Protein 2F5X (pdb70)

B-factor: mean 16.49, std 9.04, range [5.39, 67.82]

Secondary structure (DSSP, 8-state):
--SS-B--BSS-TTSHHHHHHHHHHH--TTTSS-B---B---GGGHHHHHHHHTS-SSSS-----THHHHGGGT-S--SS-TTTSEE-----EEE--EEE-TT-S--SHHHHHHHHHHHGGG-EEEESSTTSHHHHHH--HHHHT---EEEE-SSTTT--TTTTTSS-----HHHHHHHHHTTSSEEEE--SSS--TTSTTS---TTS-TT----EE---EETT--HHHHHHHHHHHHHHHT-HHHHH--TT-PEE-GGG-SHHHHHHHHHHHHHHHHHHHHHTT----/---SS-B--BSS-TTSHHHHHHHHHHH--TTT-SPBPP-B---GGGHHHHHHHHHS-SSSSS----THHHHGGGT-S--SS-TTTSEE-----EEE--EEEETT-S--SHHHHHHHHHHHGGG-EEEESSTTSHHHHHH--HHHHT---EEEE-SSTTT--TTTTTSS-----HHHHHHHHHTTSEEEEE--SSS--TTSTTS---TTS-TT----EE---EETT--HHHHHHHHHHHHHHHT-HHHHH--TT-PEE-GGG-SHHHHHHHHHHHHHHHHHHHHHTT----/--SS-B--BSS-TTSHHHHHHHHHHH--TTTSS-B---B---GGGHHHHHHHHTS-SSSS-----THHHHGGGT-S--SS-TTTSEE-----EEE--EEEETT-S--SHHHHHHHHHHHGGG-EEEES-TTSHHHHHH--HHHHT---EEEE-SSTTT--TTTTTSS-----HHHHHHHHHHTSEEEEE--SSS--TTSTTS---TTS-TT----EE---EETT--HHHHHHHHHHHHHHHH-HHHHH--TT-PEE-GGG-SHHHHHHHHHHHHHHHHHHHHHTTPPP-

Solvent-accessible surface area: 35447 Å² total

Sequence (868 aa):
YPERPVNVVPFAAGGPTDNVARSLAESRPTLGETVVVENKGGAGGTIGTTQVARAQPDGYSILLHAGFSTAPSLYKNPGYEPYTSFEPIGLVVDVPTIIARGDFPPNNIKELAEYVKKNADKISLANAGIGAASHLCGTLVEALGVNLLTIPYKGTAPANDLLGKQVDLCDQTTNTTQQITSGKVKAYAVTSLKRVPTLPDLPTDESGYKGFEVGIWHGWAPKGTPKPVVDKLVKSLQAGLADPKFQERKQLGAEVLTNEANPEALQAKVKQQVPQWAELFKKAGVEKQEYPERPVNVVPFAAGGPTDNVARSLAESRPTLGETVVVENKGGAGGTIGTTQVARAQPDGYSILLHAGFSTAPSLYKNPGYEPYTSFEPIGLVVDVPTIIARGDFPPNNIKELAEYVKKNADKISLANAGIGAASHLCGTLVEALGVNLLTIPYKGTAPANDLLGKQVDLCDQTTNTTQQITSGKVKAYAVTSLKRVPTLPDLPTDESGYKGFEVGIWHGWAPKGTPKPVVDKLVKSLQAGLADPKFQERKQLGAEVLTNEANPEALQAKVKQQVPQWAELFKKAGVEKQYPERPVNVVPFAAGGPTDNVARSLAESRPTLGETVVVENKGGAGGTIGTTQVARAQPDGYSILLHAGFSTAPSLYKNPGYEPYTSFEPIGLVVDVPTIIARGDFPPNNIKELAEYVKKNADKISLANAGIGAASHLCGTLVEALGVNLLTIPYKGTAPANDLLGKQVDLCDQTTNTTQQITSGKVKAYAVTSLKRVPTLPDLPTDESGYKGFEVGIWHGWAPKGTPKPVVDKLVKSLQAGLADPKFQERKQLGAEVLTNEANPEALQAKVKQQVPQWAELFKKAGVEKQ

Organism: Bordetella pertussis (strain Tohama I / ATCC BAA-589 / NCTC 13251) (NCBI:txid257313)

InterPro domains:
  IPR005064 Bordetella uptake gene [PF03401] (47-321)
  IPR005064 Bordetella uptake gene [PIRSF017082] (14-324)
  IPR005064 Bordetella uptake gene [PTHR42928] (6-324)
  IPR042100 Bordetella uptake gene, domain 1 [G3DSA:3.40.190.150] (27-318)

Radius of gyration: 40.61 Å; Cα contacts (8 Å, |Δi|>4): 1973; chains: 3; bounding box: 48×57×135 Å

Structure (mmCIF, N/CA/C/O backbone):
data_2F5X
#
_entry.id   2F5X
#
_cell.length_a   47.670
_cell.length_b   76.420
_cell.length_c   260.860
_cell.angle_alpha   90.00
_cell.angle_beta   90.00
_cell.angle_gamma   90.00
#
_symmetry.space_group_name_H-M   'P 21 21 21'
#
loop_
_entity.id
_entity.type
_entity.pdbx_description
1 polymer BugD
2 non-polymer 'ASPARTIC ACID'
3 water water
#
loop_
_atom_site.group_PDB
_atom_site.id
_atom_site.type_symbol
_atom_site.label_atom_id
_atom_site.label_alt_id
_atom_site.label_comp_id
_atom_site.label_asym_id
_atom_site.label_entity_id
_atom_site.label_seq_id
_atom_site.pdbx_PDB_ins_code
_atom_site.Cartn_x
_atom_site.Cartn_y
_atom_site.Cartn_z
_atom_site.occupancy
_atom_site.B_iso_or_equiv
_atom_site.auth_seq_id
_atom_site.auth_comp_id
_atom_site.auth_asym_id
_atom_site.auth_atom_id
_atom_site.pdbx_PDB_model_num
ATOM 1 N N . TYR A 1 14 ? 39.525 46.769 24.927 1.00 20.38 2 TYR A N 1
ATOM 2 C CA . TYR A 1 14 ? 38.572 46.397 26.020 1.00 20.08 2 TYR A CA 1
ATOM 3 C C . TYR A 1 14 ? 37.373 45.574 25.506 1.00 20.85 2 TYR A C 1
ATOM 4 O O . TYR A 1 14 ? 36.776 45.934 24.494 1.00 21.68 2 TYR A O 1
ATOM 13 N N . PRO A 1 15 ? 36.985 44.498 26.197 1.00 21.21 3 PRO A N 1
ATOM 14 C CA . PRO A 1 15 ? 37.707 43.936 27.345 1.00 21.68 3 PRO A CA 1
ATOM 15 C C . PRO A 1 15 ? 38.718 42.875 26.917 1.00 22.32 3 PRO A C 1
ATOM 16 O O . PRO A 1 15 ? 38.446 42.082 26.006 1.00 22.17 3 PRO A O 1
ATOM 20 N N . GLU A 1 16 ? 39.868 42.861 27.576 1.00 22.86 4 GLU A N 1
ATOM 21 C CA . GLU A 1 16 ? 40.923 41.911 27.230 1.00 24.18 4 GLU A CA 1
ATOM 22 C C . GLU A 1 16 ? 41.069 40.812 28.278 1.00 23.94 4 GLU A C 1
ATOM 23 O O . GLU A 1 16 ? 41.911 39.918 28.142 1.00 24.44 4 GLU A O 1
ATOM 29 N N . ARG A 1 17 ? 40.234 40.891 29.314 1.00 23.43 5 ARG A N 1
ATOM 30 C CA . ARG A 1 17 ? 40.141 39.878 30.359 1.00 23.13 5 ARG A CA 1
ATOM 31 C C . ARG A 1 17 ? 38.727 39.942 30.960 1.00 22.14 5 ARG A C 1
ATOM 32 O O . ARG A 1 17 ? 37.980 40.887 30.680 1.00 22.03 5 ARG A O 1
ATOM 40 N N . PRO A 1 18 ? 38.340 38.945 31.755 1.00 21.28 6 PRO A N 1
ATOM 41 C CA . PRO A 1 18 ? 36.993 38.932 32.344 1.00 20.09 6 PRO A CA 1
ATOM 42 C C . PRO A 1 18 ? 36.630 40.201 33.128 1.00 19.05 6 PRO A C 1
ATOM 43 O O . PRO A 1 18 ? 37.490 40.845 33.738 1.00 18.64 6 PRO A O 1
ATOM 47 N N . VAL A 1 19 ? 35.348 40.547 33.070 1.00 17.39 7 VAL A N 1
ATOM 48 C CA . VAL A 1 19 ? 34.796 41.711 33.767 1.00 16.07 7 VAL A CA 1
ATOM 49 C C . VAL A 1 19 ? 34.108 41.233 35.035 1.00 16.00 7 VAL A C 1
ATOM 50 O O . VAL A 1 19 ? 33.260 40.334 34.984 1.00 15.39 7 VAL A O 1
ATOM 54 N N . ASN A 1 20 ? 34.474 41.834 36.164 1.00 15.46 8 ASN A N 1
ATOM 55 C CA . ASN A 1 20 ? 33.838 41.507 37.444 1.00 15.88 8 ASN A CA 1
ATOM 56 C C . ASN A 1 20 ? 32.588 42.327 37.653 1.00 15.03 8 ASN A C 1
ATOM 57 O O . ASN A 1 20 ? 32.632 43.560 37.563 1.00 14.50 8 ASN A O 1
ATOM 70 N N . VAL A 1 22 ? 29.917 43.161 40.436 1.00 11.94 10 VAL A N 1
ATOM 71 C CA . VAL A 1 22 ? 29.651 43.100 41.871 1.00 10.90 10 VAL A CA 1
ATOM 72 C C . VAL A 1 22 ? 28.152 43.171 42.142 1.00 10.28 10 VAL A C 1
ATOM 73 O O . VAL A 1 22 ? 27.466 44.088 41.677 1.00 10.20 10 VAL A O 1
ATOM 77 N N . VAL A 1 23 ? 27.668 42.193 42.902 1.00 9.32 11 VAL A N 1
ATOM 78 C CA . VAL A 1 23 ? 26.300 42.152 43.410 1.00 8.96 11 VAL A CA 1
ATOM 79 C C . VAL A 1 23 ? 26.415 42.360 44.924 1.00 8.52 11 VAL A C 1
ATOM 80 O O . VAL A 1 23 ? 27.007 41.522 45.602 1.00 8.52 11 VAL A O 1
ATOM 84 N N . PRO A 1 24 ? 25.932 43.485 45.459 1.00 8.49 12 PRO A N 1
ATOM 85 C CA . PRO A 1 24 ? 26.091 43.782 46.895 1.00 8.19 12 PRO A CA 1
ATOM 86 C C . PRO A 1 24 ? 25.258 42.951 47.883 1.00 8.54 12 PRO A C 1
ATOM 87 O O . PRO A 1 24 ? 24.864 43.462 48.938 1.00 8.66 12 PRO A O 1
ATOM 91 N N . PHE A 1 25 ? 25.022 41.681 47.560 1.00 8.39 13 PHE A N 1
ATOM 92 C CA . PHE A 1 25 ? 24.221 40.790 48.401 1.00 9.02 13 PHE A CA 1
ATOM 93 C C . PHE A 1 25 ? 24.691 39.362 48.273 1.00 8.95 13 PHE A C 1
ATOM 94 O O . PHE A 1 25 ? 25.385 39.006 47.315 1.00 9.14 13 PHE A O 1
ATOM 102 N N . ALA A 1 26 ? 24.285 38.542 49.239 1.00 9.34 14 ALA A N 1
ATOM 103 C CA . ALA A 1 26 ? 24.662 37.138 49.277 1.00 9.71 14 ALA A CA 1
ATOM 104 C C . ALA A 1 26 ? 24.259 36.404 48.005 1.00 9.81 14 ALA A C 1
ATOM 105 O O . ALA A 1 26 ? 23.213 36.681 47.408 1.00 9.29 14 ALA A O 1
ATOM 107 N N . ALA A 1 27 ? 25.106 35.465 47.598 1.00 10.00 15 ALA A N 1
ATOM 108 C CA . ALA A 1 27 ? 24.830 34.608 46.451 1.00 10.82 15 ALA A CA 1
ATOM 109 C C . ALA A 1 27 ? 23.526 33.838 46.652 1.00 10.65 15 ALA A C 1
ATOM 110 O O . ALA A 1 27 ? 23.162 33.495 47.783 1.00 11.30 15 ALA A O 1
ATOM 112 N N . GLY A 1 28 ? 22.829 33.573 45.554 1.00 10.61 16 GLY A N 1
ATOM 113 C CA . GLY A 1 28 ? 21.638 32.741 45.576 1.00 10.22 16 GLY A CA 1
ATOM 114 C C . GLY A 1 28 ? 20.331 33.487 45.786 1.00 10.01 16 GLY A C 1
ATOM 115 O O . GLY A 1 28 ? 19.262 32.869 45.806 1.00 10.53 16 GLY A O 1
ATOM 116 N N . GLY A 1 29 ? 20.412 34.806 45.968 1.00 9.18 17 GLY A N 1
ATOM 117 C CA . GLY A 1 29 ? 19.233 35.630 46.189 1.00 8.79 17 GLY A CA 1
ATOM 118 C C . GLY A 1 29 ? 18.775 36.329 44.916 1.00 8.38 17 GLY A C 1
ATOM 119 O O . GLY A 1 29 ? 19.231 36.005 43.824 1.00 9.48 17 GLY A O 1
ATOM 120 N N . PRO A 1 30 ? 17.860 37.279 45.056 1.00 7.97 18 PRO A N 1
ATOM 121 C CA . PRO A 1 30 ? 17.175 37.870 43.894 1.00 8.00 18 PRO A CA 1
ATOM 122 C C . PRO A 1 30 ? 18.119 38.601 42.936 1.00 8.11 18 PRO A C 1
ATOM 123 O O . PRO A 1 30 ? 18.076 38.370 41.731 1.00 8.76 18 PRO A O 1
ATOM 127 N N . THR A 1 31 ? 18.970 39.471 43.462 1.00 7.92 19 THR A N 1
ATOM 128 C CA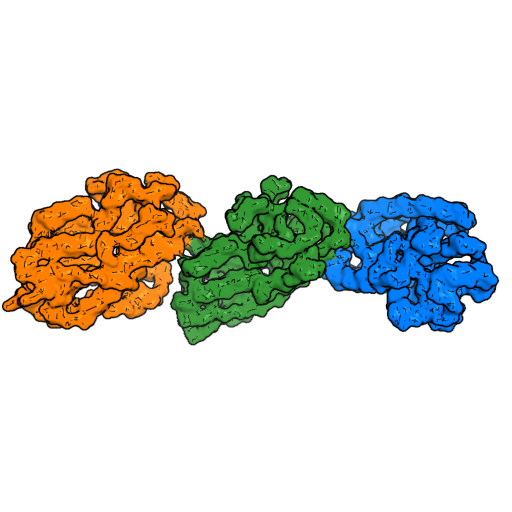 . THR A 1 31 ? 19.866 40.236 42.598 1.00 8.75 19 THR A CA 1
ATOM 129 C C . THR A 1 31 ? 20.933 39.334 41.981 1.00 8.60 19 THR A C 1
ATOM 130 O O . THR A 1 31 ? 21.322 39.519 40.828 1.00 8.33 19 THR A O 1
ATOM 134 N N . ASP A 1 32 ? 21.400 38.356 42.751 1.00 8.81 20 ASP A N 1
ATOM 135 C CA . ASP A 1 32 ? 22.335 37.359 42.220 1.00 9.07 20 ASP A CA 1
ATOM 136 C C . ASP A 1 32 ? 21.729 36.573 41.047 1.00 9.40 20 ASP A C 1
ATOM 137 O O . ASP A 1 32 ? 22.412 36.282 40.054 1.00 9.06 20 ASP A O 1
ATOM 142 N N . ASN A 1 33 ? 20.448 36.230 41.169 1.00 9.69 21 ASN A N 1
ATOM 143 C CA . ASN A 1 33 ? 19.738 35.508 40.110 1.00 10.33 21 ASN A CA 1
ATOM 144 C C . ASN A 1 33 ? 19.711 36.329 38.822 1.00 10.03 21 ASN A C 1
ATOM 145 O O . ASN A 1 33 ? 19.967 35.802 37.740 1.00 10.41 21 ASN A O 1
ATOM 150 N N . VAL A 1 34 ? 19.407 37.622 38.945 1.00 9.85 22 VAL A N 1
ATOM 151 C CA . VAL A 1 34 ? 19.411 38.512 37.785 1.00 9.95 22 VAL A CA 1
ATOM 152 C C . VAL A 1 34 ? 20.824 38.592 37.200 1.00 10.29 22 VAL A C 1
ATOM 153 O O . VAL A 1 34 ? 21.023 38.456 35.995 1.00 10.36 22 VAL A O 1
ATOM 157 N N . ALA A 1 35 ? 21.800 38.801 38.081 1.00 10.70 23 ALA A N 1
ATOM 158 C CA . ALA A 1 35 ? 23.183 39.010 37.676 1.00 11.14 23 ALA A CA 1
ATOM 159 C C . ALA A 1 35 ? 23.745 37.820 36.920 1.00 11.60 23 ALA A C 1
ATOM 160 O O . ALA A 1 35 ? 24.382 37.988 35.886 1.00 11.75 23 ALA A O 1
ATOM 162 N N . ARG A 1 36 ? 23.493 36.609 37.411 1.00 11.87 24 ARG A N 1
ATOM 163 C CA . ARG A 1 36 ? 24.104 35.454 36.769 1.00 13.19 24 ARG A CA 1
ATOM 164 C C . ARG A 1 36 ? 23.485 35.154 35.407 1.00 13.53 24 ARG A C 1
ATOM 165 O O . ARG A 1 36 ? 24.186 34.737 34.484 1.00 14.20 24 ARG A O 1
ATOM 173 N N . SER A 1 37 ? 22.190 35.419 35.264 1.00 13.10 25 SER A N 1
ATOM 174 C CA . SER A 1 37 ? 21.543 35.267 33.965 1.00 13.53 25 SER A CA 1
ATOM 175 C C . SER A 1 37 ? 22.029 36.331 32.981 1.00 12.86 25 SER A C 1
ATOM 176 O O . SER A 1 37 ? 22.303 36.027 31.820 1.00 12.33 25 SER A O 1
ATOM 179 N N . LEU A 1 38 ? 22.146 37.570 33.456 1.00 12.33 26 LEU A N 1
ATOM 180 C CA . LEU A 1 38 ? 22.638 38.671 32.629 1.00 12.66 26 LEU A CA 1
ATOM 181 C C . LEU A 1 38 ? 24.107 38.490 32.232 1.00 13.16 26 LEU A C 1
ATOM 182 O O . LEU A 1 38 ? 24.503 38.792 31.094 1.00 13.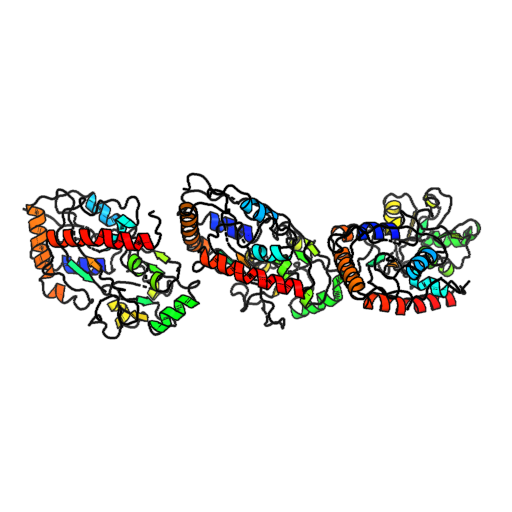27 26 LEU A O 1
ATOM 187 N N . ALA A 1 39 ? 24.912 38.002 33.170 1.00 13.09 27 ALA A N 1
ATOM 188 C CA . ALA A 1 39 ? 26.322 37.720 32.889 1.00 13.98 27 ALA A CA 1
ATOM 189 C C . ALA A 1 39 ? 26.451 36.790 31.681 1.00 14.28 27 ALA A C 1
ATOM 190 O O . ALA A 1 39 ? 27.292 37.003 30.801 1.00 14.08 27 ALA A O 1
ATOM 192 N N . GLU A 1 40 ? 25.583 35.783 31.624 1.00 14.49 28 GLU A N 1
ATOM 193 C CA . GLU A 1 40 ? 25.583 34.836 30.514 1.00 15.17 28 GLU A CA 1
ATOM 194 C C . GLU A 1 40 ? 25.140 35.479 29.202 1.00 14.85 28 GLU A C 1
ATOM 195 O O . GLU A 1 40 ? 25.749 35.237 28.152 1.00 14.96 28 GLU A O 1
ATOM 201 N N . SER A 1 41 ? 24.086 36.292 29.259 1.00 14.55 29 SER A N 1
ATOM 202 C CA . SER A 1 41 ? 23.517 36.874 28.042 1.00 14.99 29 SER A CA 1
ATOM 203 C C . SER A 1 41 ? 24.376 37.969 27.431 1.00 15.04 29 SER A C 1
ATOM 204 O O . SER A 1 41 ? 24.286 38.221 26.224 1.00 15.13 29 SER A O 1
ATOM 215 N N . ARG A 1 43 ? 27.683 37.930 27.331 1.00 17.63 31 ARG A N 1
ATOM 216 C CA . ARG A 1 43 ? 28.953 37.363 26.862 1.00 19.23 31 ARG A CA 1
ATOM 217 C C . ARG A 1 43 ? 29.229 37.449 25.345 1.00 19.52 31 ARG A C 1
ATOM 218 O O . ARG A 1 43 ? 30.333 37.856 24.965 1.00 19.63 31 ARG A O 1
ATOM 226 N N . PRO A 1 44 ? 28.280 37.060 24.478 1.00 19.99 32 PRO A N 1
ATOM 227 C CA . PRO A 1 44 ? 28.528 37.102 23.027 1.00 20.20 32 PRO A CA 1
ATOM 228 C C . PRO A 1 44 ? 28.930 38.485 22.515 1.00 20.34 32 PRO A C 1
ATOM 229 O O . PRO A 1 44 ? 29.822 38.590 21.666 1.00 20.51 32 PRO A O 1
ATOM 233 N N . THR A 1 45 ? 28.294 39.535 23.029 1.00 20.54 33 THR A N 1
ATOM 234 C CA . THR A 1 45 ? 28.605 40.889 22.584 1.00 20.70 33 THR A CA 1
ATOM 235 C C . THR A 1 45 ? 29.791 41.516 23.321 1.00 20.53 33 THR A C 1
ATOM 236 O O . THR A 1 45 ? 30.590 42.226 22.702 1.00 20.54 33 THR A O 1
ATOM 240 N N . LEU A 1 46 ? 29.908 41.259 24.626 1.00 20.30 34 LEU A N 1
ATOM 241 C CA . LEU A 1 46 ? 31.041 41.764 25.401 1.00 20.47 34 LEU A CA 1
ATOM 242 C C . LEU A 1 46 ? 32.361 41.208 24.867 1.00 21.32 34 LEU A C 1
ATOM 243 O O . LEU A 1 46 ? 33.356 41.929 24.785 1.00 21.44 34 LEU A O 1
ATOM 248 N N . GLY A 1 47 ? 32.350 39.934 24.480 1.00 21.66 35 GLY A N 1
ATOM 249 C CA . GLY A 1 47 ? 33.536 39.285 23.955 1.00 22.48 35 GLY A CA 1
ATOM 250 C C . GLY A 1 47 ? 34.452 38.812 25.061 1.00 22.94 35 GLY A C 1
ATOM 251 O O . GLY A 1 47 ? 35.627 38.505 24.817 1.00 23.57 35 GLY A O 1
ATOM 252 N N . GLU A 1 48 ? 33.911 38.780 26.281 1.00 22.81 36 GLU A N 1
ATOM 253 C CA . GLU A 1 48 ? 34.591 38.234 27.447 1.00 22.79 36 GLU A CA 1
ATOM 254 C C . GLU A 1 48 ? 33.550 37.723 28.434 1.00 22.21 36 GLU A C 1
ATOM 255 O O . GLU A 1 48 ? 32.382 38.116 28.378 1.00 21.78 36 GLU A O 1
ATOM 261 N N . THR A 1 49 ? 33.978 36.845 29.335 1.00 21.71 37 THR A N 1
ATOM 262 C CA . THR A 1 49 ? 33.110 36.345 30.392 1.00 21.50 37 THR A CA 1
ATOM 263 C C . THR A 1 49 ? 32.885 37.432 31.449 1.00 20.85 37 THR A C 1
ATOM 264 O O . THR A 1 49 ? 33.756 38.284 31.677 1.00 20.87 37 THR A O 1
ATOM 268 N N . VAL A 1 50 ? 31.708 37.410 32.068 1.00 19.64 38 VAL A N 1
ATOM 269 C CA . VAL A 1 50 ? 31.394 38.293 33.190 1.00 18.54 38 VAL A CA 1
ATOM 270 C C . VAL A 1 50 ? 31.385 37.411 34.434 1.00 18.54 38 VAL A C 1
ATOM 271 O O . VAL A 1 50 ? 30.691 36.390 34.462 1.00 18.66 38 VAL A O 1
ATOM 275 N N . VAL A 1 51 ? 32.169 37.797 35.441 1.00 17.38 39 VAL A N 1
ATOM 276 C CA . VAL A 1 51 ? 32.300 37.034 36.685 1.00 17.06 39 VAL A CA 1
ATOM 277 C C . VAL A 1 51 ? 31.538 37.748 37.793 1.00 16.45 39 VAL A C 1
ATOM 278 O O . VAL A 1 51 ? 31.871 38.880 38.153 1.00 16.39 39 VAL A O 1
ATOM 282 N N . VAL A 1 52 ? 30.530 37.082 38.344 1.00 16.16 40 VAL A N 1
ATOM 283 C CA . VAL A 1 52 ? 29.733 37.675 39.419 1.00 15.96 40 VAL A CA 1
ATOM 284 C C . VAL A 1 52 ? 30.471 37.549 40.756 1.00 16.10 40 VAL A C 1
ATOM 285 O O . VAL A 1 52 ? 30.971 36.471 41.109 1.00 16.30 40 VAL A O 1
ATOM 289 N N . GLU A 1 53 ? 30.555 38.663 41.480 1.00 15.95 41 GLU A N 1
ATOM 290 C CA . GLU A 1 53 ? 31.140 38.675 42.817 1.00 16.03 41 GLU A CA 1
ATOM 291 C C . GLU A 1 53 ? 30.094 39.154 43.804 1.00 15.12 41 GLU A C 1
ATOM 292 O O . GLU A 1 53 ? 29.450 40.180 43.583 1.00 15.21 41 GLU A O 1
ATOM 298 N N . ASN A 1 54 ? 29.916 38.405 44.884 1.00 13.36 42 ASN A N 1
ATOM 299 C CA . ASN A 1 54 ? 28.907 38.760 45.878 1.00 12.79 42 ASN A CA 1
ATOM 300 C C . ASN A 1 54 ? 29.551 39.451 47.055 1.00 12.69 42 ASN A C 1
ATOM 301 O O . ASN A 1 54 ? 30.450 38.896 47.676 1.00 13.20 42 ASN A O 1
ATOM 306 N N . LYS A 1 55 ? 29.111 40.674 47.346 1.00 12.93 43 LYS A N 1
ATOM 307 C CA . LYS A 1 55 ? 29.718 41.451 48.421 1.00 13.31 43 LYS A CA 1
ATOM 308 C C . LYS A 1 55 ? 28.635 42.045 49.303 1.00 12.80 43 LYS A C 1
ATOM 309 O O . LYS A 1 55 ? 28.249 43.203 49.148 1.00 12.83 43 LYS A O 1
ATOM 315 N N . GLY A 1 56 ? 28.129 41.227 50.218 1.00 13.32 44 GLY A N 1
ATOM 316 C CA . GLY A 1 56 ? 27.030 41.628 51.082 1.00 13.12 44 GLY A CA 1
ATOM 317 C C . GLY A 1 56 ? 27.474 42.456 52.276 1.00 13.05 44 GLY A C 1
ATOM 318 O O . GLY A 1 56 ? 28.661 42.473 52.642 1.00 13.82 44 GLY A O 1
ATOM 319 N N . GLY A 1 57 ? 26.508 43.159 52.862 1.00 12.83 45 GLY A N 1
ATOM 320 C CA . GLY A 1 57 ? 26.723 43.952 54.061 1.00 11.73 45 GLY A CA 1
ATOM 321 C C . GLY A 1 57 ? 26.042 45.301 53.968 1.00 11.55 45 GLY A C 1
ATOM 322 O O . GLY A 1 57 ? 25.990 45.894 52.884 1.00 11.34 45 GLY A O 1
ATOM 323 N N . ALA A 1 58 ? 25.524 45.769 55.107 1.00 10.73 46 ALA A N 1
ATOM 324 C CA . ALA A 1 58 ? 24.906 47.096 55.249 1.00 10.35 46 ALA A CA 1
ATOM 325 C C . ALA A 1 58 ? 23.935 47.445 54.118 1.00 10.38 46 ALA A C 1
ATOM 326 O O . ALA A 1 58 ? 23.996 48.544 53.545 1.00 10.17 46 ALA A O 1
ATOM 328 N N . GLY A 1 59 ? 23.044 46.501 53.808 1.00 9.95 47 GLY A N 1
ATOM 329 C CA . GLY A 1 59 ? 21.943 46.728 52.883 1.00 9.50 47 GLY A CA 1
ATOM 330 C C . GLY A 1 59 ? 22.354 46.973 51.438 1.00 9.65 47 GLY A C 1
ATOM 331 O O . GLY A 1 59 ? 21.589 47.546 50.669 1.00 9.78 47 GLY A O 1
ATOM 332 N N . GLY A 1 60 ? 23.556 46.540 51.078 1.00 9.13 48 GLY A N 1
ATOM 333 C CA . GLY A 1 60 ? 24.079 46.745 49.734 1.00 8.67 48 GLY A CA 1
ATOM 334 C C . GLY A 1 60 ? 25.073 47.898 49.632 1.00 9.11 48 GLY A C 1
ATOM 335 O O . GLY A 1 60 ? 25.706 48.076 48.580 1.00 9.20 48 GLY A O 1
ATOM 336 N N . THR A 1 61 ? 25.221 48.693 50.695 1.00 8.87 49 THR A N 1
ATOM 337 C CA . THR A 1 61 ? 26.090 49.867 50.581 1.00 9.41 49 THR A CA 1
ATOM 338 C C . THR A 1 61 ? 27.559 49.498 50.504 1.00 9.63 49 THR A C 1
ATOM 339 O O . THR A 1 61 ? 28.332 50.222 49.890 1.00 10.06 49 THR A O 1
ATOM 343 N N . ILE A 1 62 ? 27.944 48.387 51.133 1.00 10.17 50 ILE A N 1
ATOM 344 C CA . ILE A 1 62 ? 29.340 47.949 51.097 1.00 10.50 50 ILE A CA 1
ATOM 345 C C . ILE A 1 62 ? 29.756 47.578 49.669 1.00 10.36 50 ILE A C 1
ATOM 346 O O . ILE A 1 62 ? 30.814 48.009 49.181 1.00 10.21 50 ILE A O 1
ATOM 351 N N . GLY A 1 63 ? 28.916 46.800 48.990 1.00 9.63 51 GLY A N 1
ATOM 352 C CA . GLY A 1 63 ? 29.193 46.423 47.614 1.00 9.28 51 GLY A CA 1
ATOM 353 C C . GLY A 1 63 ? 29.189 47.618 46.674 1.00 9.45 51 GLY A C 1
ATOM 354 O O . GLY A 1 63 ? 30.054 47.747 45.801 1.00 8.98 51 GLY A O 1
ATOM 355 N N . THR A 1 64 ? 28.219 48.505 46.866 1.00 8.57 52 THR A N 1
ATOM 356 C CA . THR A 1 64 ? 28.115 49.704 46.040 1.00 8.86 52 THR A CA 1
ATOM 357 C C . THR A 1 64 ? 29.355 50.567 46.205 1.00 9.12 52 THR A C 1
ATOM 358 O O . THR A 1 64 ? 29.928 51.053 45.219 1.00 9.39 52 THR A O 1
ATOM 362 N N . THR A 1 65 ? 29.779 50.720 47.457 1.00 9.54 53 THR A N 1
ATOM 363 C CA . THR A 1 65 ? 30.961 51.494 47.788 1.00 10.16 53 THR A CA 1
ATOM 364 C C . THR A 1 65 ? 32.210 50.876 47.174 1.00 10.06 53 THR A C 1
ATOM 365 O O . THR A 1 65 ? 33.078 51.606 46.675 1.00 10.49 53 THR A O 1
ATOM 369 N N . GLN A 1 66 ? 32.289 49.543 47.200 1.00 10.38 54 GLN A N 1
ATOM 370 C CA . GLN A 1 66 ? 33.424 48.844 46.607 1.00 11.10 54 GLN A CA 1
ATOM 371 C C . GLN A 1 66 ? 33.628 49.230 45.140 1.00 11.10 54 GLN A C 1
ATOM 372 O O . GLN A 1 66 ? 34.750 49.539 44.721 1.00 11.51 54 GLN A O 1
ATOM 378 N N . VAL A 1 67 ? 32.552 49.218 44.361 1.00 10.53 55 VAL A N 1
ATOM 379 C CA . VAL A 1 67 ? 32.657 49.625 42.964 1.00 10.09 55 VAL A CA 1
ATOM 380 C C . VAL A 1 67 ? 32.943 51.121 42.851 1.00 10.31 55 VAL A C 1
ATOM 381 O O . VAL A 1 67 ? 33.740 51.534 41.996 1.00 10.53 55 VAL A O 1
ATOM 385 N N . ALA A 1 68 ? 32.340 51.937 43.717 1.00 10.55 56 ALA A N 1
ATOM 386 C CA . ALA A 1 68 ? 32.630 53.379 43.677 1.00 11.32 56 ALA A CA 1
ATOM 387 C C . ALA A 1 68 ? 34.130 53.654 43.815 1.00 11.91 56 ALA A C 1
ATOM 388 O O . ALA A 1 68 ? 34.650 54.586 43.195 1.00 12.46 56 ALA A O 1
ATOM 390 N N . ARG A 1 69 ? 34.809 52.826 44.612 1.00 12.31 57 ARG A N 1
ATOM 391 C CA . ARG A 1 69 ? 36.235 52.978 44.901 1.00 13.48 57 ARG A CA 1
ATOM 392 C C . ARG A 1 69 ? 37.159 52.129 44.010 1.00 13.38 57 ARG A C 1
ATOM 393 O O . ARG A 1 69 ? 38.383 52.166 44.168 1.00 13.85 57 ARG A O 1
ATOM 401 N N . ALA A 1 70 ? 36.583 51.375 43.078 1.00 13.33 58 ALA A N 1
ATOM 402 C CA . ALA A 1 70 ? 37.361 50.475 42.226 1.00 13.28 58 ALA A CA 1
ATOM 403 C C . ALA A 1 70 ? 38.035 51.221 41.080 1.00 13.74 58 ALA A C 1
ATOM 404 O O . ALA A 1 70 ? 37.629 52.322 40.730 1.00 13.44 58 ALA A O 1
ATOM 406 N N . GLN A 1 71 ? 39.052 50.606 40.486 1.00 13.99 59 GLN A N 1
ATOM 407 C CA . GLN A 1 71 ? 39.723 51.217 39.335 1.00 14.63 59 GLN A CA 1
ATOM 408 C C . GLN A 1 71 ? 38.704 51.449 38.215 1.00 15.03 59 GLN A C 1
ATOM 409 O O . GLN A 1 71 ? 37.942 50.545 37.885 1.00 15.08 59 GLN A O 1
ATOM 415 N N . PRO A 1 72 ? 38.679 52.660 37.649 1.00 15.12 60 PRO A N 1
ATOM 416 C CA . PRO A 1 72 ? 37.765 52.992 36.547 1.00 15.20 60 PRO A CA 1
ATOM 417 C C . PRO A 1 72 ? 38.262 52.481 35.188 1.00 15.21 60 PRO A C 1
ATOM 418 O O . PRO A 1 72 ? 38.431 53.265 34.246 1.00 15.26 60 PRO A O 1
ATOM 422 N N . ASP A 1 73 ? 38.477 51.173 35.085 1.00 15.40 61 ASP A N 1
ATOM 423 C CA . ASP A 1 73 ? 38.992 50.588 33.850 1.00 15.85 61 ASP A CA 1
ATOM 424 C C . ASP A 1 73 ? 37.985 49.731 33.087 1.00 15.73 61 ASP A C 1
ATOM 425 O O . ASP A 1 73 ? 38.304 49.213 32.009 1.00 16.46 61 ASP A O 1
ATOM 430 N N . GLY A 1 74 ? 36.783 49.577 33.644 1.00 15.10 62 GLY A N 1
ATOM 431 C CA . GLY A 1 74 ? 35.748 48.762 33.027 1.00 14.54 62 GLY A CA 1
ATOM 432 C C . GLY A 1 74 ? 35.755 47.304 33.462 1.00 14.48 62 GLY A C 1
ATOM 433 O O . GLY A 1 74 ? 34.882 46.526 33.058 1.00 14.19 62 GLY A O 1
ATOM 434 N N . TYR A 1 75 ? 36.728 46.927 34.284 1.00 14.50 63 TYR A N 1
ATOM 435 C CA . TYR A 1 75 ? 36.815 45.541 34.757 1.00 14.78 63 TYR A CA 1
ATOM 436 C C . TYR A 1 75 ? 36.130 45.315 36.105 1.00 14.35 63 TYR A C 1
ATOM 437 O O . TYR A 1 75 ? 36.063 44.190 36.591 1.00 14.41 63 TYR A O 1
ATOM 446 N N . SER A 1 76 ? 35.606 46.392 36.686 1.00 14.66 64 SER A N 1
ATOM 447 C CA . SER A 1 76 ? 34.735 46.299 37.853 1.00 14.36 64 SER A CA 1
ATOM 448 C C . SER A 1 76 ? 33.466 47.086 37.585 1.00 13.69 64 SER A C 1
ATOM 449 O O . SER A 1 76 ? 33.508 48.304 37.386 1.00 13.34 64 SER A O 1
ATOM 452 N N . ILE A 1 77 ? 32.341 46.384 37.571 1.00 12.49 65 ILE A N 1
ATOM 453 C CA . ILE A 1 77 ? 31.047 47.033 37.375 1.00 11.95 65 ILE A CA 1
ATOM 454 C C . ILE A 1 77 ? 30.081 46.624 38.473 1.00 11.22 65 ILE A C 1
ATOM 455 O O . ILE A 1 77 ? 30.301 45.618 39.166 1.00 11.56 65 ILE A O 1
ATOM 460 N N . LEU A 1 78 ? 29.028 47.422 38.644 1.00 10.25 66 LEU A N 1
ATOM 461 C CA . LEU A 1 78 ? 28.077 47.209 39.724 1.00 9.29 66 LEU A CA 1
ATOM 462 C C . LEU A 1 78 ? 26.722 46.829 39.158 1.00 9.25 66 LEU A C 1
ATOM 463 O O . LEU A 1 78 ? 26.233 47.489 38.249 1.00 9.06 66 LEU A O 1
ATOM 468 N N . LEU A 1 79 ? 26.123 45.764 39.689 1.00 8.88 67 LEU A N 1
ATOM 469 C CA . LEU A 1 79 ? 24.706 45.514 39.451 1.00 9.34 67 LEU A CA 1
ATOM 470 C C . LEU A 1 79 ? 23.997 45.722 40.774 1.00 8.92 67 LEU A C 1
ATOM 471 O O . LEU A 1 79 ? 24.221 44.981 41.733 1.00 9.57 67 LEU A O 1
ATOM 484 N N . HIS A 1 81 ? 20.223 47.470 42.792 1.00 7.91 69 HIS A N 1
ATOM 485 C CA . HIS A 1 81 ? 18.817 47.806 42.642 1.00 7.46 69 HIS A CA 1
ATOM 486 C C . HIS A 1 81 ? 18.457 49.142 43.286 1.00 7.55 69 HIS A C 1
ATOM 487 O O . HIS A 1 81 ? 19.351 49.908 43.669 1.00 7.75 69 HIS A O 1
ATOM 494 N N . ALA A 1 82 ? 17.156 49.417 43.388 1.00 7.82 70 ALA A N 1
ATOM 495 C CA . ALA A 1 82 ? 16.629 50.680 43.916 1.00 7.85 70 ALA A CA 1
ATOM 496 C C . ALA A 1 82 ? 17.189 51.080 45.287 1.00 8.18 70 ALA A C 1
ATOM 497 O O . ALA A 1 82 ? 17.122 52.253 45.669 1.00 8.50 70 ALA A O 1
ATOM 499 N N . GLY A 1 83 ? 17.726 50.113 46.027 1.00 8.10 71 GLY A N 1
ATOM 500 C CA . GLY A 1 83 ? 18.413 50.400 47.283 1.00 8.27 71 GLY A CA 1
ATOM 501 C C . GLY A 1 83 ? 19.548 51.395 47.102 1.00 7.94 71 GLY A C 1
ATOM 502 O O . GLY A 1 83 ? 19.904 52.117 48.035 1.00 7.86 71 GLY A O 1
ATOM 503 N N . PHE A 1 84 ? 20.115 51.432 45.892 1.00 8.15 72 PHE A N 1
ATOM 504 C CA . PHE A 1 84 ? 21.091 52.455 45.512 1.00 7.54 72 PHE A CA 1
ATOM 505 C C . PHE A 1 84 ? 20.539 53.844 45.805 1.00 7.63 72 PHE A C 1
ATOM 506 O O . PHE A 1 84 ? 21.281 54.728 46.222 1.00 8.11 72 PHE A O 1
ATOM 514 N N . SER A 1 85 ? 19.233 54.015 45.586 1.00 7.35 73 SER A N 1
ATOM 515 C CA . SER A 1 85 ? 18.558 55.299 45.760 1.00 7.99 73 SER A CA 1
ATOM 516 C C . SER A 1 85 ? 17.976 55.534 47.157 1.00 8.36 73 SER A C 1
ATOM 517 O O . SER A 1 85 ? 17.692 56.687 47.512 1.00 9.11 73 SER A O 1
ATOM 520 N N . THR A 1 86 ? 17.786 54.475 47.949 1.00 8.44 74 THR A N 1
ATOM 521 C CA . THR A 1 86 ? 17.289 54.671 49.318 1.00 8.38 74 THR A CA 1
ATOM 522 C C . THR A 1 86 ? 18.417 54.950 50.304 1.00 8.59 74 THR A C 1
ATOM 523 O O . THR A 1 86 ? 18.253 55.755 51.217 1.00 8.46 74 THR A O 1
ATOM 527 N N . ALA A 1 87 ? 19.551 54.272 50.123 1.00 8.96 75 ALA A N 1
ATOM 528 C CA . ALA A 1 87 ? 20.664 54.374 51.075 1.00 9.25 75 ALA A CA 1
ATOM 529 C C . ALA A 1 87 ? 21.117 55.808 51.391 1.00 10.00 75 ALA A C 1
ATOM 530 O O . ALA A 1 87 ? 21.420 56.099 52.548 1.00 9.67 75 ALA A O 1
ATOM 532 N N . PRO A 1 88 ? 21.171 56.708 50.402 1.00 10.52 76 PRO A N 1
ATOM 533 C CA . PRO A 1 88 ? 21.556 58.098 50.685 1.00 11.08 76 PRO A CA 1
ATOM 534 C C . PRO A 1 88 ? 20.632 58.829 51.662 1.00 11.29 76 PRO A C 1
ATOM 535 O O . PRO A 1 88 ? 21.063 59.838 52.230 1.00 12.50 76 PRO A O 1
ATOM 539 N N . SER A 1 89 ? 19.410 58.336 51.868 1.00 11.22 77 SER A N 1
ATOM 540 C CA . SER A 1 89 ? 18.496 58.920 52.855 1.00 11.60 77 SER A CA 1
ATOM 541 C C . SER A 1 89 ? 18.509 58.158 54.175 1.00 11.48 77 SER A C 1
ATOM 542 O O . SER A 1 89 ? 17.806 58.528 55.115 1.00 11.92 77 SER A O 1
ATOM 545 N N . LEU A 1 90 ? 19.306 57.093 54.244 1.00 10.64 78 LEU A N 1
ATOM 546 C CA . LEU A 1 90 ? 19.271 56.186 55.394 1.00 10.69 78 LEU A CA 1
ATOM 547 C C . LEU A 1 90 ? 20.578 56.177 56.161 1.00 10.95 78 LEU A C 1
ATOM 548 O O . LEU A 1 90 ? 20.624 55.774 57.324 1.00 11.62 78 LEU A O 1
ATOM 553 N N . TYR A 1 91 ? 21.643 56.596 55.491 1.00 11.80 79 TYR A N 1
ATOM 554 C CA . TYR A 1 91 ? 22.970 56.669 56.091 1.00 12.12 79 TYR A CA 1
ATOM 555 C C . TYR A 1 91 ? 23.514 58.074 55.955 1.00 12.84 79 TYR A C 1
ATOM 556 O O . TYR A 1 91 ? 23.420 58.683 54.888 1.00 13.28 79 TYR A O 1
ATOM 565 N N . LYS A 1 92 ? 24.103 58.574 57.036 1.00 13.67 80 LYS A N 1
ATOM 566 C CA . LYS A 1 92 ? 24.808 59.846 57.003 1.00 15.03 80 LYS A CA 1
ATOM 567 C C . LYS A 1 92 ? 25.915 59.808 55.957 1.00 15.44 80 LYS A C 1
ATOM 568 O O . LYS A 1 92 ? 26.116 60.780 55.230 1.00 16.46 80 LYS A O 1
ATOM 574 N N . ASN A 1 93 ? 26.619 58.681 55.887 1.00 15.87 81 ASN A N 1
ATOM 575 C CA . ASN A 1 93 ? 27.548 58.423 54.794 1.00 16.64 81 ASN A CA 1
ATOM 576 C C . ASN A 1 93 ? 27.452 56.999 54.276 1.00 15.87 81 ASN A C 1
ATOM 577 O O . ASN A 1 93 ? 28.058 56.077 54.837 1.00 15.95 81 ASN A O 1
ATOM 582 N N . PRO A 1 94 ? 26.707 56.827 53.188 1.00 14.98 82 PRO A N 1
ATOM 583 C CA . PRO A 1 94 ? 26.520 55.503 52.588 1.00 14.06 82 PRO A CA 1
ATOM 584 C C . PRO A 1 94 ? 27.772 54.966 51.892 1.00 13.35 82 PRO A C 1
ATOM 585 O O . PRO A 1 94 ? 27.781 53.793 51.518 1.00 13.11 82 PRO A O 1
ATOM 589 N N . GLY A 1 95 ? 28.790 55.807 51.708 1.00 12.10 83 GLY A N 1
ATOM 590 C CA . GLY A 1 95 ? 30.037 55.377 51.096 1.00 11.57 83 GLY A CA 1
ATOM 591 C C . GLY A 1 95 ? 30.201 55.834 49.656 1.00 11.07 83 GLY A C 1
ATOM 592 O O . GLY A 1 95 ? 31.266 55.667 49.060 1.00 11.60 83 GLY A O 1
ATOM 593 N N . TYR A 1 96 ? 29.141 56.401 49.091 1.00 10.25 84 TYR A N 1
ATOM 594 C CA . TYR A 1 96 ? 29.151 56.845 47.701 1.00 9.68 84 TYR A CA 1
ATOM 595 C C . TYR A 1 96 ? 28.204 58.019 47.538 1.00 9.74 84 TYR A C 1
ATOM 596 O O . TYR A 1 96 ? 27.388 58.303 48.420 1.00 10.19 84 TYR A O 1
ATOM 605 N N . GLU A 1 97 ? 28.341 58.693 46.404 1.00 9.68 85 GLU A N 1
ATOM 606 C CA . GLU A 1 97 ? 27.522 59.828 46.030 1.00 10.01 85 GLU A CA 1
ATOM 607 C C . GLU A 1 97 ? 26.655 59.324 44.866 1.00 9.97 85 GLU A C 1
ATOM 608 O O . GLU A 1 97 ? 27.187 58.958 43.818 1.00 9.81 85 GLU A O 1
ATOM 614 N N . PRO A 1 98 ? 25.332 59.253 45.042 1.00 9.94 86 PRO A N 1
ATOM 615 C CA . PRO A 1 98 ? 24.489 58.545 44.056 1.00 9.90 86 PRO A CA 1
ATOM 616 C C . PRO A 1 98 ? 24.501 59.178 42.660 1.00 10.11 86 PRO A C 1
ATOM 617 O O . PRO A 1 98 ? 24.312 58.474 41.656 1.00 10.53 86 PRO A O 1
ATOM 621 N N . TYR A 1 99 ? 24.737 60.487 42.589 1.00 10.12 87 TYR A N 1
ATOM 622 C CA . TYR A 1 99 ? 24.716 61.179 41.299 1.00 10.43 87 TYR A CA 1
ATOM 623 C C . TYR A 1 99 ? 26.075 61.282 40.628 1.00 10.36 87 TYR A C 1
ATOM 624 O O . TYR A 1 99 ? 26.143 61.548 39.422 1.00 11.21 87 TYR A O 1
ATOM 633 N N . THR A 1 100 ? 27.155 61.104 41.388 1.00 9.95 88 THR A N 1
ATOM 634 C CA . THR A 1 100 ? 28.498 61.355 40.834 1.00 10.25 88 THR A CA 1
ATOM 635 C C . THR A 1 100 ? 29.534 60.248 40.989 1.00 10.22 88 THR A C 1
ATOM 636 O O . THR A 1 100 ? 30.554 60.278 40.304 1.00 10.79 88 THR A O 1
ATOM 640 N N . SER A 1 101 ? 29.308 59.287 41.881 1.00 9.83 89 SER A N 1
ATOM 641 C CA . SER A 1 101 ? 30.334 58.267 42.120 1.00 9.72 89 SER A CA 1
ATOM 642 C C . SER A 1 101 ? 30.566 57.320 40.943 1.00 9.60 89 SER A C 1
ATOM 643 O O . SER A 1 101 ? 31.589 56.628 40.899 1.00 9.26 89 SER A O 1
ATOM 646 N N . PHE A 1 102 ? 29.628 57.310 39.998 1.00 9.53 90 PHE A N 1
ATOM 647 C CA . PHE A 1 102 ? 29.626 56.329 38.914 1.00 9.70 90 PHE A CA 1
ATOM 648 C C . PHE A 1 102 ? 29.379 56.947 37.552 1.00 10.07 90 PHE A C 1
ATOM 649 O O . PHE A 1 102 ? 28.836 58.052 37.444 1.00 11.32 90 PHE A O 1
ATOM 657 N N . GLU A 1 103 ? 29.795 56.225 36.515 1.00 9.92 91 GLU A N 1
ATOM 658 C CA . GLU A 1 103 ? 29.267 56.428 35.173 1.00 10.48 91 GLU A CA 1
ATOM 659 C C . GLU A 1 103 ? 28.132 55.410 34.999 1.00 10.57 91 GLU A C 1
ATOM 660 O O . GLU A 1 103 ? 28.378 54.197 34.977 1.00 10.12 91 GLU A O 1
ATOM 666 N N . PRO A 1 104 ? 26.890 55.881 34.888 1.00 10.99 92 PRO A N 1
ATOM 667 C CA . PRO A 1 104 ? 25.760 54.957 34.703 1.00 10.81 92 PRO A CA 1
ATOM 668 C C . PRO A 1 104 ? 25.840 54.272 33.337 1.00 10.81 92 PRO A C 1
ATOM 669 O O . PRO A 1 104 ? 26.257 54.911 32.356 1.00 10.99 92 PRO A O 1
ATOM 673 N N . ILE A 1 105 ? 25.501 52.982 33.298 1.00 10.37 93 ILE A N 1
ATOM 674 C CA . ILE A 1 105 ? 25.451 52.235 32.039 1.00 10.23 93 ILE A CA 1
ATOM 675 C C . ILE A 1 105 ? 24.012 52.128 31.539 1.00 10.53 93 ILE A C 1
ATOM 676 O O . ILE A 1 105 ? 23.722 52.472 30.396 1.00 11.03 93 ILE A O 1
ATOM 681 N N . GLY A 1 106 ? 23.112 51.630 32.383 1.00 10.25 94 GLY A N 1
ATOM 682 C CA . GLY A 1 106 ? 21.713 51.564 32.005 1.00 10.22 94 GLY A CA 1
ATOM 683 C C . GLY A 1 106 ? 20.843 50.826 32.995 1.00 10.22 94 GLY A C 1
ATOM 684 O O . GLY A 1 106 ? 21.342 50.183 33.931 1.00 11.00 94 GLY A O 1
ATOM 685 N N . LEU A 1 107 ? 19.534 50.931 32.790 1.00 9.97 95 LEU A N 1
ATOM 686 C CA . LEU A 1 107 ? 18.571 50.134 33.542 1.00 9.50 95 LEU A CA 1
ATOM 687 C C . LEU A 1 107 ? 18.569 48.690 33.028 1.00 9.82 95 LEU A C 1
ATOM 688 O O . LEU A 1 107 ? 19.051 48.409 31.928 1.00 9.71 95 LEU A O 1
ATOM 693 N N . VAL A 1 108 ? 18.040 47.783 33.849 1.00 9.47 96 VAL A N 1
ATOM 694 C CA . VAL A 1 108 ? 18.172 46.346 33.612 1.00 9.57 96 VAL A CA 1
ATOM 695 C C . VAL A 1 108 ? 16.800 45.662 33.693 1.00 9.39 96 VAL A C 1
ATOM 696 O O . VAL A 1 108 ? 16.245 45.235 32.671 1.00 9.36 96 VAL A O 1
ATOM 700 N N . VAL A 1 109 ? 16.251 45.572 34.905 1.00 9.24 97 VAL A N 1
ATOM 701 C CA . VAL A 1 109 ? 14.950 44.945 35.131 1.00 9.15 97 VAL A CA 1
ATOM 702 C C . VAL A 1 109 ? 14.179 45.727 36.194 1.00 9.70 97 VAL A C 1
ATOM 703 O O . VAL A 1 109 ? 14.765 46.508 36.943 1.00 9.97 97 VAL A O 1
ATOM 707 N N . ASP A 1 110 ? 12.871 45.492 36.264 1.00 9.24 98 ASP A N 1
ATOM 708 C CA . ASP A 1 110 ? 12.028 46.021 37.333 1.00 10.03 98 ASP A CA 1
ATOM 709 C C . ASP A 1 110 ? 11.291 44.824 37.957 1.00 9.61 98 ASP A C 1
ATOM 710 O O . ASP A 1 110 ? 10.552 44.116 37.268 1.00 9.76 9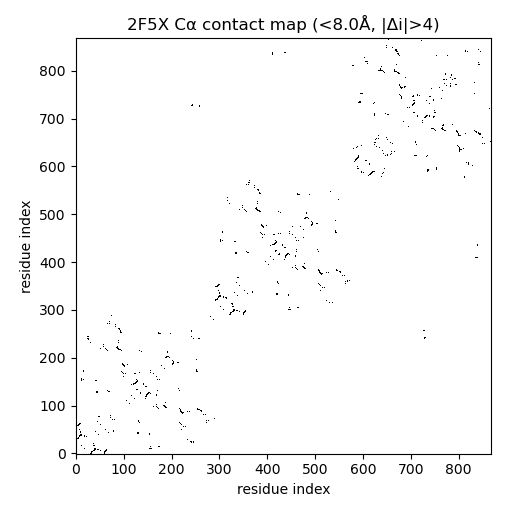8 ASP A O 1
ATOM 715 N N . VAL A 1 111 ? 11.518 44.592 39.251 1.00 9.04 99 VAL A N 1
ATOM 716 C CA . VAL A 1 111 ? 11.053 43.371 39.928 1.00 8.83 99 VAL A CA 1
ATOM 717 C C . VAL A 1 111 ? 10.034 43.704 41.007 1.00 9.03 99 VAL A C 1
ATOM 718 O O . VAL A 1 111 ? 10.315 44.517 41.885 1.00 9.43 99 VAL A O 1
ATOM 722 N N . PRO A 1 112 ? 8.869 43.055 40.977 1.00 8.93 100 PRO A N 1
ATOM 723 C CA . PRO A 1 112 ? 7.860 43.279 42.016 1.00 9.15 100 PRO A CA 1
ATOM 724 C C . PRO A 1 112 ? 8.184 42.483 43.272 1.00 9.16 100 PRO A C 1
ATOM 725 O O . PRO A 1 112 ? 9.040 41.589 43.246 1.00 8.90 100 PRO A O 1
ATOM 737 N N . THR A 1 114 ? 6.723 40.360 46.954 1.00 8.67 102 THR A N 1
ATOM 738 C CA . THR A 1 114 ? 5.674 39.577 47.591 1.00 8.87 102 THR A CA 1
ATOM 739 C C . THR A 1 114 ? 5.838 39.620 49.098 1.00 9.09 102 THR A C 1
ATOM 740 O O . THR A 1 114 ? 6.956 39.461 49.604 1.00 8.92 102 THR A O 1
ATOM 744 N N . ILE A 1 115 ? 4.726 39.820 49.806 1.00 9.14 103 ILE A N 1
ATOM 745 C CA . ILE A 1 115 ? 4.690 39.690 51.265 1.00 9.75 103 ILE A CA 1
ATOM 746 C C . ILE A 1 115 ? 4.469 38.215 51.571 1.00 9.07 103 ILE A C 1
ATOM 747 O O . ILE A 1 115 ? 3.448 37.652 51.181 1.00 8.74 103 ILE A O 1
ATOM 752 N N . ILE A 1 116 ? 5.437 37.597 52.245 1.00 8.17 104 ILE A N 1
ATOM 753 C CA . ILE A 1 116 ? 5.384 36.169 52.540 1.00 8.50 104 ILE A CA 1
ATOM 754 C C . ILE A 1 116 ? 5.655 35.903 54.018 1.00 8.22 104 ILE A C 1
ATOM 755 O O . ILE A 1 116 ? 6.166 36.766 54.741 1.00 7.75 104 ILE A O 1
ATOM 760 N N . ALA A 1 117 ? 5.333 34.692 54.461 1.00 8.56 105 ALA A N 1
ATOM 761 C CA . ALA A 1 117 ? 5.641 34.278 55.822 1.00 8.58 105 ALA A CA 1
ATOM 762 C C . ALA A 1 117 ? 6.039 32.810 55.853 1.00 9.31 105 ALA A C 1
ATOM 763 O O . ALA A 1 117 ? 5.858 32.088 54.863 1.00 9.29 105 ALA A O 1
ATOM 765 N N . ARG A 1 118 ? 6.578 32.374 56.990 1.00 9.46 106 ARG A N 1
ATOM 766 C CA . ARG A 1 118 ? 6.917 30.968 57.178 1.00 10.37 106 ARG A CA 1
ATOM 767 C C . ARG A 1 118 ? 5.689 30.100 56.888 1.00 10.94 106 ARG A C 1
ATOM 768 O O . ARG A 1 118 ? 4.547 30.547 57.053 1.00 11.06 106 ARG A O 1
ATOM 776 N N . GLY A 1 119 ? 5.939 28.880 56.414 1.00 11.46 107 GLY A N 1
ATOM 777 C CA . GLY A 1 119 ? 4.897 28.008 55.894 1.00 12.10 107 GLY A CA 1
ATOM 778 C C . GLY A 1 119 ? 3.767 27.677 56.853 1.00 12.51 107 GLY A C 1
ATOM 779 O O . GLY A 1 119 ? 2.688 27.287 56.413 1.00 13.23 107 GLY A O 1
ATOM 780 N N . ASP A 1 120 ? 4.013 27.820 58.151 1.00 12.55 108 ASP A N 1
ATOM 781 C CA . ASP A 1 120 ? 3.004 27.535 59.167 1.00 13.27 108 ASP A CA 1
ATOM 782 C C . ASP A 1 120 ? 2.505 28.774 59.911 1.00 12.60 108 ASP A C 1
ATOM 783 O O . ASP A 1 120 ? 1.886 28.657 60.977 1.00 13.78 108 ASP A O 1
ATOM 788 N N . PHE A 1 121 ? 2.769 29.957 59.359 1.00 12.23 109 PHE A N 1
ATOM 789 C CA . PHE A 1 121 ? 2.258 31.199 59.948 1.00 11.67 109 PHE A CA 1
ATOM 790 C C . PHE A 1 121 ? 0.726 31.160 59.946 1.00 11.37 109 PHE A C 1
ATOM 791 O O . PHE A 1 121 ? 0.130 30.850 58.918 1.00 11.39 109 PHE A O 1
ATOM 799 N N . PRO A 1 122 ? 0.078 31.415 61.085 1.00 11.38 110 PRO A N 1
ATOM 800 C CA . PRO A 1 122 ? -1.386 31.238 61.164 1.00 11.20 110 PRO A CA 1
ATOM 801 C C . PRO A 1 122 ? -2.277 31.923 60.099 1.00 11.03 110 PRO A C 1
ATOM 802 O O . PRO A 1 122 ? -3.122 31.192 59.565 1.00 11.29 110 PRO A O 1
ATOM 806 N N . PRO A 1 123 ? -2.135 33.215 59.785 1.00 10.65 111 PRO A N 1
ATOM 807 C CA . PRO A 1 123 ? -3.046 33.838 58.811 1.00 10.74 111 PRO A CA 1
ATOM 808 C C . PRO A 1 123 ? -2.964 33.251 57.401 1.00 10.39 111 PRO A C 1
ATOM 809 O O . PRO A 1 123 ? -1.888 32.875 56.936 1.00 10.03 111 PRO A O 1
ATOM 813 N N . ASN A 1 124 ? -4.112 33.179 56.738 1.00 9.88 112 ASN A N 1
ATOM 814 C CA . ASN A 1 124 ? -4.180 32.607 55.398 1.00 9.85 112 ASN A CA 1
ATOM 815 C C . ASN A 1 124 ? -4.411 33.618 54.291 1.00 10.07 112 ASN A C 1
ATOM 816 O O . ASN A 1 124 ? -4.349 33.263 53.122 1.00 10.35 112 ASN A O 1
ATOM 821 N N . ASN A 1 125 ? -4.651 34.878 54.658 1.00 9.82 113 ASN A N 1
ATOM 822 C CA . ASN A 1 125 ? -4.865 35.930 53.661 1.00 9.88 113 ASN A CA 1
ATOM 823 C C . ASN A 1 125 ? -4.410 37.292 54.187 1.00 9.78 113 ASN A C 1
ATOM 824 O O . ASN A 1 125 ? -4.093 37.421 55.379 1.00 9.62 113 ASN A O 1
ATOM 829 N N . ILE A 1 126 ? -4.341 38.289 53.306 1.00 9.58 114 ILE A N 1
ATOM 830 C CA . ILE A 1 126 ? -3.786 39.592 53.688 1.00 10.27 114 ILE A CA 1
ATOM 831 C C . ILE A 1 126 ? -4.611 40.314 54.771 1.00 10.32 114 ILE A C 1
ATOM 832 O O . ILE A 1 126 ? -4.036 40.962 55.646 1.00 10.84 114 ILE A O 1
ATOM 837 N N . LYS A 1 127 ? -5.938 40.185 54.728 1.00 10.60 115 LYS A N 1
ATOM 838 C CA . LYS A 1 127 ? -6.785 40.772 55.767 1.00 11.14 115 LYS A CA 1
ATOM 839 C C . LYS A 1 127 ? -6.446 40.154 57.125 1.00 11.31 115 LYS A C 1
ATOM 840 O O . LYS A 1 127 ? -6.228 40.871 58.110 1.00 11.41 115 LYS A O 1
ATOM 846 N N . GLU A 1 128 ? -6.383 38.825 57.162 1.00 11.18 116 GLU A N 1
ATOM 847 C CA . GLU A 1 128 ? -6.045 38.114 58.388 1.00 11.57 116 GLU A CA 1
ATOM 848 C C . GLU A 1 128 ? -4.623 38.368 58.821 1.00 11.12 116 GLU A C 1
ATOM 849 O O . GLU A 1 128 ? -4.348 38.397 60.019 1.00 11.41 116 GLU A O 1
ATOM 855 N N . LEU A 1 129 ? -3.721 38.551 57.858 1.00 10.60 117 LEU A N 1
ATOM 856 C CA . LEU A 1 129 ? -2.339 38.891 58.194 1.00 10.56 117 LEU A CA 1
ATOM 857 C C . LEU A 1 129 ? -2.252 40.199 58.971 1.00 10.61 117 LEU A C 1
ATOM 858 O O . LEU A 1 129 ? -1.583 40.266 60.012 1.00 9.85 117 LEU A O 1
ATOM 863 N N . ALA A 1 130 ? -2.926 41.230 58.466 1.00 10.87 118 ALA A N 1
ATOM 864 C CA . ALA A 1 130 ? -2.899 42.541 59.121 1.00 11.06 118 ALA A CA 1
ATOM 865 C C . ALA A 1 130 ? -3.429 42.446 60.546 1.00 11.80 118 ALA A C 1
ATOM 866 O O . ALA A 1 130 ? -2.838 43.006 61.480 1.00 11.84 118 ALA A O 1
ATOM 868 N N . GLU A 1 131 ? -4.524 41.707 60.710 1.00 11.73 119 GLU A N 1
ATOM 869 C CA . GLU A 1 131 ? -5.167 41.534 62.014 1.00 12.61 119 GLU A CA 1
ATOM 870 C C . GLU A 1 131 ? -4.245 40.787 62.966 1.00 11.93 119 GLU A C 1
ATOM 871 O O . GLU A 1 131 ? -4.086 41.181 64.121 1.00 12.36 119 GLU A O 1
ATOM 877 N N . TYR A 1 132 ? -3.639 39.714 62.462 1.00 10.90 120 TYR A N 1
ATOM 878 C CA . TYR A 1 132 ? -2.721 38.891 63.242 1.00 10.98 120 TYR A CA 1
ATOM 879 C C . TYR A 1 132 ? -1.472 39.660 63.680 1.00 10.83 120 TYR A C 1
ATOM 880 O O . TYR A 1 132 ? -1.036 39.550 64.839 1.00 10.76 120 TYR A O 1
ATOM 889 N N . VAL A 1 133 ? -0.896 40.433 62.760 1.00 10.50 121 VAL A N 1
ATOM 890 C CA . VAL A 1 133 ? 0.312 41.203 63.068 1.00 11.15 121 VAL A CA 1
ATOM 891 C C . VAL A 1 133 ? 0.008 42.300 64.104 1.00 11.76 121 VAL A C 1
ATOM 892 O O . VAL A 1 133 ? 0.772 42.498 65.053 1.00 12.07 121 VAL A O 1
ATOM 896 N N . LYS A 1 134 ? -1.117 42.989 63.941 1.00 12.89 122 LYS A N 1
ATOM 897 C CA . LYS A 1 134 ? -1.537 43.990 64.927 1.00 13.94 122 LYS A CA 1
ATOM 898 C C . LYS A 1 134 ? -1.760 43.410 66.325 1.00 14.48 122 LYS A C 1
ATOM 899 O O . LYS A 1 134 ? -1.361 44.013 67.334 1.00 14.63 122 LYS A O 1
ATOM 905 N N . LYS A 1 135 ? -2.385 42.238 66.390 1.00 14.84 123 LYS A N 1
ATOM 906 C CA . LYS A 1 135 ? -2.730 41.617 67.668 1.00 15.52 123 LYS A CA 1
ATOM 907 C C . LYS A 1 135 ? -1.527 40.972 68.360 1.00 15.31 123 LYS A C 1
ATOM 908 O O . LYS A 1 135 ? -1.417 40.997 69.599 1.00 15.52 123 LYS A O 1
ATOM 914 N N . ASN A 1 136 ? -0.621 40.413 67.559 1.00 14.29 124 ASN A N 1
ATOM 915 C CA . ASN A 1 136 ? 0.457 39.576 68.076 1.00 14.71 124 ASN A CA 1
ATOM 916 C C . ASN A 1 136 ? 1.843 40.138 67.780 1.00 13.98 124 ASN A C 1
ATOM 917 O O . ASN A 1 136 ? 2.832 39.402 67.804 1.00 14.09 124 ASN A O 1
ATOM 922 N N . ALA A 1 137 ? 1.910 41.450 67.536 1.00 13.09 125 ALA A N 1
ATOM 923 C CA . ALA A 1 137 ? 3.142 42.087 67.064 1.00 12.55 125 ALA A CA 1
ATOM 924 C C . ALA A 1 137 ? 4.398 41.629 67.814 1.00 13.00 125 ALA A C 1
ATOM 925 O O . ALA A 1 137 ? 5.391 41.262 67.184 1.00 13.06 125 ALA A O 1
ATOM 927 N N . ASP A 1 138 ? 4.343 41.627 69.146 1.00 12.66 126 ASP A N 1
ATOM 928 C CA . ASP A 1 138 ? 5.516 41.317 69.971 1.00 13.03 126 ASP A CA 1
ATOM 929 C C . ASP A 1 138 ? 6.044 39.890 69.812 1.00 13.81 126 ASP A C 1
ATOM 930 O O . ASP A 1 138 ? 7.168 39.582 70.233 1.00 14.89 126 ASP A O 1
ATOM 935 N N . LYS A 1 139 ? 5.234 39.018 69.225 1.00 14.08 127 LYS A N 1
ATOM 936 C CA . LYS A 1 139 ? 5.638 37.632 69.009 1.00 14.73 127 LYS A CA 1
ATOM 937 C C . LYS A 1 139 ? 6.204 37.420 67.607 1.00 13.71 127 LYS A C 1
ATOM 938 O O . LYS A 1 139 ? 6.577 36.285 67.249 1.00 14.59 127 LYS A O 1
ATOM 944 N N . ILE A 1 140 ? 6.252 38.492 66.807 1.00 12.33 128 ILE A N 1
ATOM 945 C CA . ILE A 1 140 ? 6.546 38.368 65.375 1.00 10.84 128 ILE A CA 1
ATOM 946 C C . ILE A 1 140 ? 7.858 39.020 64.950 1.00 10.44 128 ILE A C 1
ATOM 947 O O . ILE A 1 140 ? 8.137 40.169 65.307 1.00 10.83 128 ILE A O 1
ATOM 952 N N . SER A 1 141 ? 8.646 38.290 64.160 1.00 9.87 129 SER A N 1
ATOM 953 C CA . SER A 1 141 ? 9.896 38.819 63.621 1.00 9.36 129 SER A CA 1
ATOM 954 C C . SER A 1 141 ? 9.793 39.070 62.122 1.00 9.27 129 SER A C 1
ATOM 955 O O . SER A 1 141 ? 9.218 38.266 61.369 1.00 8.67 129 SER A O 1
ATOM 958 N N . LEU A 1 142 ? 10.363 40.195 61.705 1.00 8.36 130 LEU A N 1
ATOM 959 C CA . LEU A 1 142 ? 10.412 40.583 60.308 1.00 8.32 130 LEU A CA 1
ATOM 960 C C . LEU A 1 142 ? 11.861 40.487 59.846 1.00 8.49 130 LEU A C 1
ATOM 961 O O . LEU A 1 142 ? 12.759 40.970 60.533 1.00 9.60 130 LEU A O 1
ATOM 966 N N . ALA A 1 143 ? 12.084 39.859 58.691 1.00 8.31 131 ALA A N 1
ATOM 967 C CA . ALA A 1 143 ? 13.422 39.762 58.117 1.00 8.54 131 ALA A CA 1
ATOM 968 C C . ALA A 1 143 ? 13.615 40.798 57.020 1.00 9.06 131 ALA A C 1
ATOM 969 O O . ALA A 1 143 ? 12.686 41.080 56.266 1.00 9.13 131 ALA A O 1
ATOM 971 N N . ASN A 1 144 ? 14.821 41.361 56.932 1.00 8.48 132 ASN A N 1
ATOM 972 C CA . ASN A 1 144 ? 15.229 42.108 55.735 1.00 8.29 132 ASN A CA 1
ATOM 973 C C . ASN A 1 144 ? 16.720 41.899 55.446 1.00 8.27 132 ASN A C 1
ATOM 974 O O . ASN A 1 144 ? 17.405 41.171 56.173 1.00 7.51 132 ASN A O 1
ATOM 979 N N . ALA A 1 145 ? 17.212 42.528 54.384 1.00 8.05 133 ALA A N 1
ATOM 980 C CA . ALA A 1 145 ? 18.605 42.358 53.979 1.00 7.90 133 ALA A CA 1
ATOM 981 C C . ALA A 1 145 ? 19.449 43.592 54.349 1.00 8.35 133 ALA A C 1
ATOM 982 O O . ALA A 1 145 ? 20.416 43.937 53.655 1.00 7.90 133 ALA A O 1
ATOM 984 N N . GLY A 1 146 ? 19.066 44.234 55.454 1.00 8.18 134 GLY A N 1
ATOM 985 C CA . GLY A 1 146 ? 19.794 45.370 56.021 1.00 7.83 134 GLY A CA 1
ATOM 986 C C . GLY A 1 146 ? 19.225 46.705 55.575 1.00 7.86 134 GLY A C 1
ATOM 987 O O . GLY A 1 146 ? 18.555 46.775 54.545 1.00 7.37 134 GLY A O 1
ATOM 988 N N . ILE A 1 147 ? 19.497 47.760 56.344 1.00 8.31 135 ILE A N 1
ATOM 989 C CA . ILE A 1 147 ? 19.042 49.114 56.012 1.00 8.36 135 ILE A CA 1
ATOM 990 C C . ILE A 1 147 ? 19.593 49.496 54.631 1.00 8.24 135 ILE A C 1
ATOM 991 O O . ILE A 1 147 ? 20.808 49.425 54.393 1.00 8.92 135 ILE A O 1
ATOM 996 N N . GLY A 1 148 ? 18.703 49.874 53.717 1.00 7.36 136 GLY A N 1
ATOM 997 C CA . GLY A 1 148 ? 19.103 50.117 52.333 1.00 7.67 136 GLY A CA 1
ATOM 998 C C . GLY A 1 148 ? 18.646 49.052 51.346 1.00 7.49 136 GLY A C 1
ATOM 999 O O . GLY A 1 148 ? 18.699 49.275 50.140 1.00 8.42 136 GLY A O 1
ATOM 1000 N N . ALA A 1 149 ? 18.205 47.896 51.842 1.00 7.46 137 ALA A N 1
ATOM 1001 C CA . ALA A 1 149 ? 17.782 46.797 50.968 1.00 7.38 137 ALA A CA 1
ATOM 1002 C C . ALA A 1 149 ? 16.371 47.021 50.426 1.00 7.30 137 ALA A C 1
ATOM 1003 O O . ALA A 1 149 ? 15.626 47.855 50.943 1.00 7.41 137 ALA A O 1
ATOM 1005 N N . ALA A 1 150 ? 16.002 46.252 49.402 1.00 7.32 138 ALA A N 1
ATOM 1006 C CA . ALA A 1 150 ? 14.639 46.264 48.866 1.00 7.51 138 ALA A CA 1
ATOM 1007 C C . ALA A 1 150 ? 13.673 45.767 49.939 1.00 7.64 138 ALA A C 1
ATOM 1008 O O . ALA A 1 150 ? 12.607 46.354 50.167 1.00 7.94 138 ALA A O 1
ATOM 1010 N N . SER A 1 151 ? 14.064 44.686 50.608 1.00 7.20 139 SER A N 1
ATOM 1011 C CA . SER A 1 151 ? 13.258 44.109 51.674 1.00 7.46 139 SER A CA 1
ATOM 1012 C C . SER A 1 151 ? 13.154 45.058 52.863 1.00 7.28 139 SER A C 1
ATOM 1013 O O . SER A 1 151 ? 12.186 45.004 53.614 1.00 7.73 139 SER A O 1
ATOM 1016 N N . HIS A 1 152 ? 14.151 45.929 53.028 1.00 7.62 140 HIS A N 1
ATOM 1017 C CA . HIS A 1 152 ? 14.098 46.955 54.071 1.00 7.80 140 HIS A CA 1
ATOM 1018 C C . HIS A 1 152 ? 13.075 48.040 53.733 1.00 8.00 140 HIS A C 1
ATOM 1019 O O . HIS A 1 152 ? 12.270 48.426 54.590 1.00 8.00 140 HIS A O 1
ATOM 1026 N N . LEU A 1 153 ? 13.118 48.533 52.493 1.00 8.17 141 LEU A N 1
ATOM 1027 C CA . LEU A 1 153 ? 12.163 49.536 52.029 1.00 8.19 141 LEU A CA 1
ATOM 1028 C C . LEU A 1 153 ? 10.726 49.022 52.162 1.00 8.08 141 LEU A C 1
ATOM 1029 O O . LEU A 1 153 ? 9.869 49.678 52.771 1.00 8.25 141 LEU A O 1
ATOM 1034 N N . CYS A 1 154 ? 10.464 47.844 51.612 1.00 8.55 142 CYS A N 1
ATOM 1035 C CA . CYS A 1 154 ? 9.119 47.288 51.667 1.00 9.00 142 CYS A CA 1
ATOM 1036 C C . CYS A 1 154 ? 8.709 46.984 53.101 1.00 8.49 142 CYS A C 1
ATOM 1037 O O . CYS A 1 154 ? 7.580 47.264 53.482 1.00 9.07 142 CYS A O 1
ATOM 1040 N N . GLY A 1 155 ? 9.637 46.446 53.894 1.00 8.49 143 GLY A N 1
ATOM 1041 C CA . GLY A 1 155 ? 9.369 46.174 55.300 1.00 8.58 143 GLY A CA 1
ATOM 1042 C C . GLY A 1 155 ? 9.004 47.433 56.070 1.00 8.66 143 GLY A C 1
ATOM 1043 O O . GLY A 1 155 ? 8.098 47.413 56.911 1.00 8.76 143 GLY A O 1
ATOM 1044 N N . THR A 1 156 ? 9.690 48.532 55.769 1.00 8.81 144 THR A N 1
ATOM 1045 C CA . THR A 1 156 ? 9.405 49.807 56.417 1.00 9.76 144 THR A CA 1
ATOM 1046 C C . THR A 1 156 ? 7.993 50.246 56.060 1.00 9.47 144 THR A C 1
ATOM 1047 O O . THR A 1 156 ? 7.216 50.656 56.931 1.00 9.79 144 THR A O 1
ATOM 1059 N N . LEU A 1 158 ? 5.564 48.361 55.101 1.00 9.25 146 LEU A N 1
ATOM 1060 C CA . LEU A 1 158 ? 4.607 47.420 55.665 1.00 9.23 146 LEU A CA 1
ATOM 1061 C C . LEU A 1 158 ? 4.304 47.734 57.132 1.00 9.59 146 LEU A C 1
ATOM 1062 O O . LEU A 1 158 ? 3.137 47.842 57.509 1.00 9.44 146 LEU A O 1
ATOM 1067 N N . VAL A 1 159 ? 5.339 47.909 57.956 1.00 9.82 147 VAL A N 1
ATOM 1068 C CA . VAL A 1 159 ? 5.092 48.184 59.375 1.00 10.42 147 VAL A CA 1
ATOM 1069 C C . VAL A 1 159 ? 4.431 49.544 59.577 1.00 10.82 147 VAL A C 1
ATOM 1070 O O . VAL A 1 159 ? 3.601 49.718 60.469 1.00 11.18 147 VAL A O 1
ATOM 1074 N N . GLU A 1 160 ? 4.767 50.497 58.718 1.00 11.47 148 GLU A N 1
ATOM 1075 C CA . GLU A 1 160 ? 4.111 51.803 58.773 1.00 13.05 148 GLU A CA 1
ATOM 1076 C C . GLU A 1 160 ? 2.621 51.703 58.435 1.00 12.84 148 GLU A C 1
ATOM 1077 O O . GLU A 1 160 ? 1.786 52.297 59.123 1.00 13.31 148 GLU A O 1
ATOM 1083 N N . ALA A 1 161 ? 2.297 50.948 57.388 1.00 12.47 149 ALA A N 1
ATOM 1084 C CA . ALA A 1 161 ? 0.912 50.740 56.977 1.00 12.82 149 ALA A CA 1
ATOM 1085 C C . ALA A 1 161 ? 0.094 50.014 58.035 1.00 12.73 149 ALA A C 1
ATOM 1086 O O . ALA A 1 161 ? -1.094 50.311 58.214 1.00 13.40 149 ALA A O 1
ATOM 1088 N N . LEU A 1 162 ? 0.726 49.081 58.744 1.00 12.22 150 LEU A N 1
ATOM 1089 C CA . LEU A 1 162 ? 0.049 48.330 59.807 1.00 12.47 150 LEU A CA 1
ATOM 1090 C C . LEU A 1 162 ? 0.075 49.027 61.168 1.00 12.18 150 LEU A C 1
ATOM 1091 O O . LEU A 1 162 ? -0.628 48.617 62.100 1.00 13.31 150 LEU A O 1
ATOM 1096 N N . GLY A 1 163 ? 0.882 50.076 61.287 1.00 11.88 151 GLY A N 1
ATOM 1097 C CA . GLY A 1 163 ? 0.985 50.826 62.527 1.00 11.55 151 GLY A CA 1
ATOM 1098 C C . GLY A 1 163 ? 1.645 50.043 63.641 1.00 11.41 151 GLY A C 1
ATOM 1099 O O . GLY A 1 163 ? 1.265 50.188 64.808 1.00 12.28 151 GLY A O 1
ATOM 1100 N N . VAL A 1 164 ? 2.625 49.214 63.281 1.00 10.58 152 VAL A N 1
ATOM 1101 C CA . VAL A 1 164 ? 3.344 48.389 64.250 1.00 10.15 152 VAL A CA 1
ATOM 1102 C C . VAL A 1 164 ? 4.849 48.640 64.241 1.00 9.91 152 VAL A C 1
ATOM 1103 O O . VAL A 1 164 ? 5.406 49.160 63.272 1.00 9.78 152 VAL A O 1
ATOM 1107 N N . ASN A 1 165 ? 5.490 48.283 65.349 1.00 9.44 153 ASN A N 1
ATOM 1108 C CA . ASN A 1 165 ? 6.946 48.189 65.429 1.00 9.23 153 ASN A CA 1
ATOM 1109 C C . ASN A 1 165 ? 7.285 46.729 65.714 1.00 9.08 153 ASN A C 1
ATOM 1110 O O . ASN A 1 165 ? 6.787 46.171 66.690 1.00 10.06 153 ASN A O 1
ATOM 1115 N N . LEU A 1 166 ? 8.107 46.117 64.856 1.00 9.04 154 LEU A N 1
ATOM 1116 C CA . LEU A 1 166 ? 8.446 44.690 64.954 1.00 8.99 154 LEU A CA 1
ATOM 1117 C C . LEU A 1 166 ? 9.936 44.464 65.143 1.00 9.07 154 LEU A C 1
ATOM 1118 O O . LEU A 1 166 ? 10.749 45.173 64.556 1.00 9.20 154 LEU A O 1
ATOM 1123 N N . LEU A 1 167 ? 10.277 43.446 65.930 1.00 8.74 155 LEU A N 1
ATOM 1124 C CA . LEU A 1 167 ? 11.622 42.866 65.909 1.00 8.73 155 LEU A CA 1
ATOM 1125 C C . LEU A 1 167 ? 12.023 42.667 64.456 1.00 9.19 155 LEU A C 1
ATOM 1126 O O . LEU A 1 167 ? 11.292 42.029 63.687 1.00 9.12 155 LEU A O 1
ATOM 1131 N N . THR A 1 168 ? 13.166 43.233 64.075 1.00 8.98 156 THR A N 1
ATOM 1132 C CA . THR A 1 168 ? 13.595 43.213 62.682 1.00 9.51 156 THR A CA 1
ATOM 1133 C C . THR A 1 168 ? 14.993 42.644 62.597 1.00 9.36 156 THR A C 1
ATOM 1134 O O . THR A 1 168 ? 15.916 43.148 63.240 1.00 9.47 156 THR A O 1
ATOM 1138 N N . ILE A 1 169 ? 15.147 41.591 61.800 1.00 9.21 157 ILE A N 1
ATOM 1139 C CA . ILE A 1 169 ? 16.411 40.876 61.728 1.00 9.75 157 ILE A CA 1
ATOM 1140 C C . ILE A 1 169 ? 17.051 41.094 60.359 1.00 9.14 157 ILE A C 1
ATOM 1141 O O . ILE A 1 169 ? 16.487 40.675 59.343 1.00 8.93 157 ILE A O 1
ATOM 1146 N N . PRO A 1 170 ? 18.207 41.760 60.321 1.00 9.66 158 PRO A N 1
ATOM 1147 C CA . PRO A 1 170 ? 18.911 42.004 59.055 1.00 9.80 158 PRO A CA 1
ATOM 1148 C C . PRO A 1 170 ? 19.885 40.879 58.655 1.00 9.88 158 PRO A C 1
ATOM 1149 O O . PRO A 1 170 ? 20.587 40.302 59.512 1.00 10.53 158 PRO A O 1
ATOM 1153 N N . TYR A 1 171 ? 19.885 40.564 57.360 1.00 9.64 159 TYR A N 1
ATOM 1154 C CA . TYR A 1 171 ? 20.751 39.547 56.760 1.00 9.56 159 TYR A CA 1
ATOM 1155 C C . TYR A 1 171 ? 21.572 40.183 55.639 1.00 9.93 159 TYR A C 1
ATOM 1156 O O . TYR A 1 171 ? 21.274 41.300 55.212 1.00 10.03 159 TYR A O 1
ATOM 1165 N N . LYS A 1 172 ? 22.588 39.472 55.147 1.00 10.12 160 LYS A N 1
ATOM 1166 C CA . LYS A 1 172 ? 23.425 39.984 54.057 1.00 11.08 160 LYS A CA 1
ATOM 1167 C C . LYS A 1 172 ? 22.760 39.851 52.690 1.00 10.95 160 LYS A C 1
ATOM 1168 O O . LYS A 1 172 ? 23.374 40.133 51.658 1.00 12.23 160 LYS A O 1
ATOM 1174 N N . GLY A 1 173 ? 21.521 39.380 52.684 1.00 10.79 161 GLY A N 1
ATOM 1175 C CA . GLY A 1 173 ? 20.756 39.205 51.460 1.00 9.68 161 GLY A CA 1
ATOM 1176 C C . GLY A 1 173 ? 19.493 38.450 51.797 1.00 8.89 161 GLY A C 1
ATOM 1177 O O . GLY A 1 173 ? 19.374 37.918 52.905 1.00 8.88 161 GLY A O 1
ATOM 1178 N N . THR A 1 174 ? 18.535 38.398 50.878 1.00 8.27 162 THR A N 1
ATOM 1179 C CA . THR A 1 174 ? 17.344 37.588 51.180 1.00 8.46 162 THR A CA 1
ATOM 1180 C C . THR A 1 174 ? 17.496 36.104 50.880 1.00 8.91 162 THR A C 1
ATOM 1181 O O . THR A 1 174 ? 16.590 35.336 51.188 1.00 9.99 162 THR A O 1
ATOM 1185 N N . ALA A 1 175 ? 18.625 35.685 50.308 1.00 9.50 163 ALA A N 1
ATOM 1186 C CA . ALA A 1 175 ? 18.917 34.254 50.263 1.00 9.76 163 ALA A CA 1
ATOM 1187 C C . ALA A 1 175 ? 19.105 33.670 51.689 1.00 9.77 163 ALA A C 1
ATOM 1188 O O . ALA A 1 175 ? 18.384 32.734 52.063 1.00 10.25 163 ALA A O 1
ATOM 1190 N N . PRO A 1 176 ? 20.033 34.193 52.498 1.00 10.14 164 PRO A N 1
ATOM 1191 C CA . PRO A 1 176 ? 20.131 33.735 53.896 1.00 10.00 164 PRO A CA 1
ATOM 1192 C C . PRO A 1 176 ? 18.852 34.001 54.696 1.00 9.97 164 PRO A C 1
ATOM 1193 O O . PRO A 1 176 ? 18.494 33.184 55.552 1.00 9.79 164 PRO A O 1
ATOM 1197 N N . ALA A 1 177 ? 18.170 35.111 54.423 1.00 9.03 165 ALA A N 1
ATOM 1198 C CA . ALA A 1 177 ? 16.903 35.379 55.121 1.00 9.22 165 ALA A CA 1
ATOM 1199 C C . ALA A 1 177 ? 15.878 34.300 54.792 1.00 9.28 165 ALA A C 1
ATOM 1200 O O . ALA A 1 177 ? 15.207 33.786 55.688 1.00 9.47 165 ALA A O 1
ATOM 1210 N N . ASN A 1 179 ? 16.453 31.241 53.871 1.00 11.53 167 ASN A N 1
ATOM 1211 C CA . ASN A 1 179 ? 16.866 30.041 54.601 1.00 13.21 167 ASN A CA 1
ATOM 1212 C C . ASN A 1 179 ? 16.224 30.012 55.988 1.00 12.84 167 ASN A C 1
ATOM 1213 O O . ASN A 1 179 ? 15.666 28.995 56.403 1.00 13.03 167 ASN A O 1
ATOM 1218 N N . ASP A 1 180 ? 16.315 31.129 56.702 1.00 12.13 168 ASP A N 1
ATOM 1219 C CA . ASP A 1 180 ? 15.761 31.206 58.045 1.00 12.35 168 ASP A CA 1
ATOM 1220 C C . ASP A 1 180 ? 14.234 31.171 58.030 1.00 12.29 168 ASP A C 1
ATOM 1221 O O . ASP A 1 180 ? 13.618 30.580 58.924 1.00 12.37 168 ASP A O 1
ATOM 1226 N N . LEU A 1 181 ? 13.620 31.792 57.023 1.00 11.51 169 LEU A N 1
ATOM 1227 C CA . LEU A 1 181 ? 12.161 31.770 56.917 1.00 12.31 169 LEU A CA 1
ATOM 1228 C C . LEU A 1 181 ? 11.673 30.341 56.680 1.00 12.67 169 LEU A C 1
ATOM 1229 O O . LEU A 1 181 ? 10.742 29.866 57.347 1.00 12.96 169 LEU A O 1
ATOM 1234 N N . LEU A 1 182 ? 12.325 29.645 55.751 1.00 12.86 170 LEU A N 1
ATOM 1235 C CA . LEU A 1 182 ? 12.008 28.241 55.492 1.00 13.51 170 LEU A CA 1
ATOM 1236 C C . LEU A 1 182 ? 12.256 27.379 56.724 1.00 14.25 170 LEU A C 1
ATOM 1237 O O . LEU A 1 182 ? 11.536 26.403 56.957 1.00 15.15 170 LEU A O 1
ATOM 1242 N N . GLY A 1 183 ? 13.248 27.763 57.522 1.00 14.65 171 GLY A N 1
ATOM 1243 C CA . GLY A 1 183 ? 13.598 27.045 58.740 1.00 15.27 171 GLY A CA 1
ATOM 1244 C C . GLY A 1 183 ? 12.748 27.435 59.934 1.00 15.69 171 GLY A C 1
ATOM 1245 O O . GLY A 1 183 ? 12.961 26.922 61.039 1.00 16.01 171 GLY A O 1
ATOM 1246 N N . LYS A 1 184 ? 11.786 28.332 59.700 1.00 15.67 172 LYS A N 1
ATOM 1247 C CA . LYS A 1 184 ? 10.876 28.844 60.736 1.00 16.22 172 LYS A CA 1
ATOM 1248 C C . LYS A 1 184 ? 11.601 29.602 61.857 1.00 16.14 172 LYS A C 1
ATOM 1249 O O . LYS A 1 184 ? 11.103 29.678 62.982 1.00 17.03 172 LYS A O 1
ATOM 1255 N N . GLN A 1 185 ? 12.757 30.182 61.530 1.00 16.00 173 GLN A N 1
ATOM 1256 C CA . GLN A 1 185 ? 13.559 30.961 62.479 1.00 16.23 173 GLN A CA 1
ATOM 1257 C C . GLN A 1 185 ? 13.213 32.446 62.486 1.00 15.43 173 GLN A C 1
ATOM 1258 O O . GLN A 1 185 ? 13.601 33.174 63.411 1.00 16.27 173 GLN A O 1
ATOM 1264 N N . VAL A 1 186 ? 12.497 32.888 61.448 1.00 12.99 174 VAL A N 1
ATOM 1265 C CA . VAL A 1 186 ? 11.999 34.256 61.338 1.00 11.81 174 VAL A CA 1
ATOM 1266 C C . VAL A 1 186 ? 10.604 34.141 60.702 1.00 10.96 174 VAL A C 1
ATOM 1267 O O . VAL A 1 186 ? 10.318 33.139 60.031 1.00 11.29 174 VAL A O 1
ATOM 1271 N N . ASP A 1 187 ? 9.729 35.124 60.921 1.00 9.44 175 ASP A N 1
ATOM 1272 C CA . ASP A 1 187 ? 8.305 34.923 60.622 1.00 9.60 175 ASP A CA 1
ATOM 1273 C C . ASP A 1 187 ? 7.818 35.481 59.300 1.00 9.04 175 ASP A C 1
ATOM 1274 O O . ASP A 1 187 ? 7.084 34.812 58.584 1.00 9.02 175 ASP A O 1
ATOM 1279 N N . LEU A 1 188 ? 8.221 36.708 58.994 1.00 8.75 176 LEU A N 1
ATOM 1280 C CA . LEU A 1 188 ? 7.571 37.512 57.957 1.00 9.01 176 LEU A CA 1
ATOM 1281 C C . LEU A 1 188 ? 8.628 38.225 57.126 1.00 9.23 176 LEU A C 1
ATOM 1282 O O . LEU A 1 188 ? 9.652 38.633 57.665 1.00 9.12 176 LEU A O 1
ATOM 1295 N N . CYS A 1 190 ? 9.153 40.764 53.239 1.00 9.28 178 CYS A N 1
ATOM 1296 C CA . CYS A 1 190 ? 8.825 41.222 51.892 1.00 9.70 178 CYS A CA 1
ATOM 1297 C C . CYS A 1 190 ? 10.044 41.014 51.034 1.00 9.08 178 CYS A C 1
ATOM 1298 O O . CYS A 1 190 ? 11.131 41.458 51.395 1.00 9.45 178 CYS A O 1
ATOM 1301 N N . ASP A 1 191 ? 9.880 40.341 49.900 1.00 8.41 179 ASP A N 1
ATOM 1302 C CA . ASP A 1 191 ? 11.046 39.935 49.093 1.00 8.10 179 ASP A CA 1
ATOM 1303 C C . ASP A 1 191 ? 10.647 39.907 47.609 1.00 8.38 179 ASP A C 1
ATOM 1304 O O . ASP A 1 191 ? 9.452 39.879 47.277 1.00 8.68 179 ASP A O 1
ATOM 1309 N N . GLN A 1 192 ? 11.636 39.969 46.726 1.00 8.36 180 GLN A N 1
ATOM 1310 C CA . GLN A 1 192 ? 11.390 40.063 45.283 1.00 7.69 180 GLN A CA 1
ATOM 1311 C C . GLN A 1 192 ? 10.998 38.728 44.683 1.00 8.14 180 GLN A C 1
ATOM 1312 O O . GLN A 1 192 ? 11.461 37.689 45.155 1.00 8.44 180 GLN A O 1
ATOM 1318 N N . THR A 1 193 ? 10.153 38.760 43.646 1.00 8.33 181 THR A N 1
ATOM 1319 C CA . THR A 1 193 ? 9.709 37.530 42.974 1.00 8.83 181 THR A CA 1
ATOM 1320 C C . THR A 1 193 ? 10.846 36.709 42.353 1.00 8.94 181 THR A C 1
ATOM 1321 O O . THR A 1 193 ? 10.705 35.506 42.164 1.00 9.15 181 THR A O 1
ATOM 1325 N N . THR A 1 194 ? 11.973 37.347 42.052 1.00 8.69 182 THR A N 1
ATOM 1326 C CA . THR A 1 194 ? 13.150 36.620 41.556 1.00 8.66 182 THR A CA 1
ATOM 1327 C C . THR A 1 194 ? 13.749 35.725 42.638 1.00 9.18 182 THR A C 1
ATOM 1328 O O . THR A 1 194 ? 14.594 34.867 42.340 1.00 9.95 182 THR A O 1
ATOM 1332 N N . ASN A 1 195 ? 13.334 35.934 43.891 1.00 9.25 183 ASN A N 1
ATOM 1333 C CA . ASN A 1 195 ? 13.718 35.036 44.985 1.00 9.87 183 ASN A CA 1
ATOM 1334 C C . ASN A 1 195 ? 12.573 34.199 45.566 1.00 10.10 183 ASN A C 1
ATOM 1335 O O . ASN A 1 195 ? 12.807 33.100 46.109 1.00 11.09 183 ASN A O 1
ATOM 1340 N N . THR A 1 196 ? 11.343 34.697 45.458 1.00 9.80 184 THR A N 1
ATOM 1341 C CA . THR A 1 196 ? 10.227 34.067 46.171 1.00 9.57 184 THR A CA 1
ATOM 1342 C C . THR A 1 196 ? 9.355 33.161 45.313 1.00 9.65 184 THR A C 1
ATOM 1343 O O . THR A 1 196 ? 8.629 32.334 45.858 1.00 9.74 184 THR A O 1
ATOM 1347 N N . THR A 1 197 ? 9.395 33.328 43.990 1.00 10.51 185 THR A N 1
ATOM 1348 C CA . THR A 1 197 ? 8.476 32.592 43.109 1.00 11.70 185 THR A CA 1
ATOM 1349 C C . THR A 1 197 ? 8.521 31.093 43.372 1.00 12.26 185 THR A C 1
ATOM 1350 O O . THR A 1 197 ? 7.495 30.454 43.553 1.00 12.10 185 THR A O 1
ATOM 1354 N N . GLN A 1 198 ? 9.744 30.575 43.358 1.00 13.52 186 GLN A N 1
ATOM 1355 C CA . GLN A 1 198 ? 10.104 29.193 43.617 1.00 14.95 186 GLN A CA 1
ATOM 1356 C C . GLN A 1 198 ? 9.417 28.650 44.891 1.00 14.52 186 GLN A C 1
ATOM 1357 O O . GLN A 1 198 ? 8.768 27.582 44.886 1.00 15.06 186 GLN A O 1
ATOM 1363 N N . GLN A 1 199 ? 9.523 29.407 45.974 1.00 12.91 187 GLN A N 1
ATOM 1364 C CA . GLN A 1 199 ? 8.973 28.992 47.254 1.00 12.31 187 GLN A CA 1
ATOM 1365 C C . GLN A 1 199 ? 7.462 29.183 47.335 1.00 11.56 187 GLN A C 1
ATOM 1366 O O . GLN A 1 199 ? 6.781 28.423 48.017 1.00 11.86 187 GLN A O 1
ATOM 1372 N N . ILE A 1 200 ? 6.947 30.207 46.664 1.00 9.98 188 ILE A N 1
ATOM 1373 C CA . ILE A 1 200 ? 5.507 30.449 46.666 1.00 9.76 188 ILE A CA 1
ATOM 1374 C C . ILE A 1 200 ? 4.772 29.360 45.879 1.00 10.14 188 ILE A C 1
ATOM 1375 O O . ILE A 1 200 ? 3.836 28.753 46.401 1.00 10.45 188 ILE A O 1
ATOM 1380 N N . THR A 1 201 ? 5.197 29.100 44.643 1.00 10.80 189 THR A N 1
ATOM 1381 C CA . THR A 1 201 ? 4.426 28.206 43.774 1.00 11.40 189 THR A CA 1
ATOM 1382 C C . THR A 1 201 ? 4.437 26.761 44.256 1.00 11.87 189 THR A C 1
ATOM 1383 O O . THR A 1 201 ? 3.533 25.992 43.922 1.00 11.64 189 THR A O 1
ATOM 1387 N N . SER A 1 202 ? 5.453 26.398 45.030 1.00 12.01 190 SER A N 1
ATOM 1388 C CA . SER A 1 202 ? 5.542 25.050 45.601 1.00 13.80 190 SER A CA 1
ATOM 1389 C C . SER A 1 202 ? 4.773 24.924 46.924 1.00 13.74 190 SER A C 1
ATOM 1390 O O . SER A 1 202 ? 4.637 23.818 47.485 1.00 13.65 190 SER A O 1
ATOM 1393 N N . GLY A 1 203 ? 4.264 26.051 47.424 1.00 13.76 191 GLY A N 1
ATOM 1394 C CA . GLY A 1 203 ? 3.530 26.066 48.687 1.00 13.61 191 GLY A CA 1
ATOM 1395 C C . GLY A 1 203 ? 4.403 25.996 49.927 1.00 13.90 191 GLY A C 1
ATOM 1396 O O . GLY A 1 203 ? 3.909 25.713 51.021 1.00 14.13 191 GLY A O 1
ATOM 1397 N N . LYS A 1 204 ? 5.699 26.256 49.770 1.00 13.70 192 LYS A N 1
ATOM 1398 C CA . LYS A 1 204 ? 6.645 26.148 50.879 1.00 14.20 192 LYS A CA 1
ATOM 1399 C C . LYS A 1 204 ? 6.565 27.332 51.836 1.00 13.66 192 LYS A C 1
ATOM 1400 O O . LYS A 1 204 ? 6.890 27.200 53.013 1.00 14.42 192 LYS A O 1
ATOM 1406 N N . VAL A 1 205 ? 6.144 28.488 51.336 1.00 12.51 193 VAL A N 1
ATOM 1407 C CA . VAL A 1 205 ? 5.912 29.647 52.202 1.00 11.73 193 VAL A CA 1
ATOM 1408 C C . VAL A 1 205 ? 4.471 30.122 52.042 1.00 11.31 193 VAL A C 1
ATOM 1409 O O . VAL A 1 205 ? 3.840 29.833 51.030 1.00 12.02 193 VAL A O 1
ATOM 1413 N N . LYS A 1 206 ? 3.963 30.846 53.036 1.00 10.66 194 LYS A N 1
ATOM 1414 C CA . LYS A 1 206 ? 2.659 31.504 52.927 1.00 10.68 194 LYS A CA 1
ATOM 1415 C C . LYS A 1 206 ? 2.838 32.766 52.107 1.00 10.18 194 LYS A C 1
ATOM 1416 O O . LYS A 1 206 ? 3.844 33.471 52.256 1.00 9.92 194 LYS A O 1
ATOM 1422 N N . ALA A 1 207 ? 1.890 33.045 51.214 1.00 10.01 195 ALA A N 1
ATOM 1423 C CA . ALA A 1 207 ? 2.018 34.210 50.341 1.00 9.94 195 ALA A CA 1
ATOM 1424 C C . ALA A 1 207 ? 0.736 35.025 50.393 1.00 10.00 195 ALA A C 1
ATOM 1425 O O . ALA A 1 207 ? -0.350 34.470 50.254 1.00 9.67 195 ALA A O 1
ATOM 1427 N N . TYR A 1 208 ? 0.865 36.337 50.596 1.00 9.65 196 TYR A N 1
ATOM 1428 C CA . TYR A 1 208 ? -0.296 37.177 50.930 1.00 9.72 196 TYR A CA 1
ATOM 1429 C C . TYR A 1 208 ? -0.665 38.255 49.919 1.00 9.64 196 TYR A C 1
ATOM 1430 O O . TYR A 1 208 ? -1.845 38.536 49.708 1.00 9.37 196 TYR A O 1
ATOM 1439 N N . ALA A 1 209 ? 0.339 38.871 49.308 1.00 9.87 197 ALA A N 1
ATOM 1440 C CA . ALA A 1 209 ? 0.099 40.036 48.465 1.00 9.72 197 ALA A CA 1
ATOM 1441 C C . ALA A 1 209 ? 1.329 40.392 47.655 1.00 9.73 197 ALA A C 1
ATOM 1442 O O . ALA A 1 209 ? 2.444 40.002 48.001 1.00 10.35 197 ALA A O 1
ATOM 1444 N N . VAL A 1 210 ? 1.115 41.164 46.595 1.00 10.28 198 VAL A N 1
ATOM 1445 C CA . VAL A 1 210 ? 2.212 41.696 45.784 1.00 10.19 198 VAL A CA 1
ATOM 1446 C C . VAL A 1 210 ? 2.236 43.224 45.869 1.00 10.47 198 VAL A C 1
ATOM 1447 O O . VAL A 1 210 ? 1.241 43.834 46.259 1.00 10.26 198 VAL A O 1
ATOM 1451 N N . THR A 1 211 ? 3.365 43.834 45.512 1.00 10.16 199 THR A N 1
ATOM 1452 C CA . THR A 1 211 ? 3.530 45.284 45.649 1.00 11.30 199 THR A CA 1
ATOM 1453 C C . THR A 1 211 ? 3.437 46.031 44.324 1.00 11.97 199 THR A C 1
ATOM 1454 O O . THR A 1 211 ? 3.734 47.227 44.257 1.00 12.45 199 THR A O 1
ATOM 1458 N N . SER A 1 212 ? 3.051 45.320 43.270 1.00 12.93 200 SER A N 1
ATOM 1459 C CA . SER A 1 212 ? 2.843 45.928 41.960 1.00 13.84 200 SER A CA 1
ATOM 1460 C C . SER A 1 212 ? 1.478 46.624 41.875 1.00 14.87 200 SER A C 1
ATOM 1461 O O . SER A 1 212 ? 0.617 46.414 42.730 1.00 14.65 200 SER A O 1
ATOM 1464 N N . LEU A 1 213 ? 1.304 47.470 40.856 1.00 16.20 201 LEU A N 1
ATOM 1465 C CA . LEU A 1 213 ? 0.053 48.201 40.636 1.00 17.58 201 LEU A CA 1
ATOM 1466 C C . LEU A 1 213 ? -1.036 47.262 40.114 1.00 17.74 201 LEU A C 1
ATOM 1467 O O . LEU A 1 213 ? -2.220 47.424 40.416 1.00 18.13 201 LEU A O 1
ATOM 1472 N N . LYS A 1 214 ? -0.621 46.275 39.332 1.00 18.14 202 LYS A N 1
ATOM 1473 C CA . LYS A 1 214 ? -1.521 45.237 38.854 1.00 18.47 202 LYS A CA 1
ATOM 1474 C C . LYS A 1 214 ? -0.960 43.919 39.341 1.00 17.62 202 LYS A C 1
ATOM 1475 O O . LYS A 1 214 ? 0.206 43.849 39.731 1.00 17.33 202 LYS A O 1
ATOM 1481 N N . ARG A 1 215 ? -1.781 42.877 39.330 1.00 16.59 203 ARG A N 1
ATOM 1482 C CA . ARG A 1 215 ? -1.325 41.573 39.802 1.00 16.09 203 ARG A CA 1
ATOM 1483 C C . ARG A 1 215 ? -0.166 41.047 38.960 1.00 15.76 203 ARG A C 1
ATOM 1484 O O . ARG A 1 215 ? -0.034 41.377 37.773 1.00 15.68 203 ARG A O 1
ATOM 1492 N N . VAL A 1 216 ? 0.687 40.262 39.608 1.00 15.32 204 VAL A N 1
ATOM 1493 C CA . VAL A 1 216 ? 1.809 39.594 38.967 1.00 15.23 204 VAL A CA 1
ATOM 1494 C C . VAL A 1 216 ? 1.255 38.366 38.240 1.00 15.37 204 VAL A C 1
ATOM 1495 O O . VAL A 1 216 ? 0.741 37.455 38.879 1.00 15.88 204 VAL A O 1
ATOM 1499 N N . PRO A 1 217 ? 1.315 38.361 36.905 1.00 16.05 205 PRO A N 1
ATOM 1500 C CA . PRO A 1 217 ? 0.680 37.305 36.098 1.00 16.17 205 PRO A CA 1
ATOM 1501 C C . PRO A 1 217 ? 1.143 35.885 36.433 1.00 16.07 205 PRO A C 1
ATOM 1502 O O . PRO A 1 217 ? 0.347 34.952 36.315 1.00 16.73 205 PRO A O 1
ATOM 1506 N N . THR A 1 218 ? 2.396 35.725 36.853 1.00 15.51 206 THR A N 1
ATOM 1507 C CA . THR A 1 218 ? 2.914 34.418 37.268 1.00 14.89 206 THR A CA 1
ATOM 1508 C C . THR A 1 218 ? 2.457 34.024 38.675 1.00 14.83 206 THR A C 1
ATOM 1509 O O . THR A 1 218 ? 2.624 32.875 39.085 1.00 15.03 206 THR A O 1
ATOM 1513 N N . LEU A 1 219 ? 1.901 34.982 39.411 1.00 13.95 207 LEU A N 1
ATOM 1514 C CA . LEU A 1 219 ? 1.343 34.710 40.738 1.00 13.99 207 LEU A CA 1
ATOM 1515 C C . LEU A 1 219 ? -0.072 35.302 40.831 1.00 14.21 207 LEU A C 1
ATOM 1516 O O . LEU A 1 219 ? -0.346 36.174 41.666 1.00 13.83 207 LEU A O 1
ATOM 1521 N N . PRO A 1 220 ? -0.967 34.817 39.969 1.00 14.87 208 PRO A N 1
ATOM 1522 C CA . PRO A 1 220 ? -2.249 35.490 39.722 1.00 15.32 208 PRO A CA 1
ATOM 1523 C C . PRO A 1 220 ? -3.222 35.501 40.903 1.00 15.47 208 PRO A C 1
ATOM 1524 O O . PRO A 1 220 ? -4.142 36.315 40.886 1.00 16.34 208 PRO A O 1
ATOM 1528 N N . ASP A 1 221 ? -3.016 34.646 41.900 1.00 15.22 209 ASP A N 1
ATOM 1529 C CA . ASP A 1 221 ? -3.916 34.589 43.052 1.00 15.12 209 ASP A CA 1
ATOM 1530 C C . ASP A 1 221 ? -3.536 35.530 44.187 1.00 14.06 209 ASP A C 1
ATOM 1531 O O . ASP A 1 221 ? -4.241 35.600 45.195 1.00 13.98 209 ASP A O 1
ATOM 1536 N N . LEU A 1 222 ? -2.440 36.267 44.038 1.00 13.40 210 LEU A N 1
ATOM 1537 C CA . LEU A 1 222 ? -2.045 37.205 45.084 1.00 12.48 210 LEU A CA 1
ATOM 1538 C C . LEU A 1 222 ? -2.565 38.600 44.777 1.00 12.35 210 LEU A C 1
ATOM 1539 O O . LEU A 1 222 ? -2.255 39.159 43.717 1.00 12.45 210 LEU A O 1
ATOM 1544 N N . PRO A 1 223 ? -3.336 39.177 45.702 1.00 11.82 211 PRO A N 1
ATOM 1545 C CA . PRO A 1 223 ? -3.845 40.533 45.500 1.00 11.97 211 PRO A CA 1
ATOM 1546 C C . PRO A 1 223 ? -2.711 41.535 45.615 1.00 11.75 211 PRO A C 1
ATOM 1547 O O . PRO A 1 223 ? -1.710 41.283 46.316 1.00 11.02 211 PRO A O 1
ATOM 1551 N N . THR A 1 224 ? -2.859 42.668 44.943 1.00 11.75 212 THR A N 1
ATOM 1552 C CA . THR A 1 224 ? -1.955 43.782 45.206 1.00 11.64 212 THR A CA 1
ATOM 1553 C C . THR A 1 224 ? -2.274 44.382 46.567 1.00 11.54 212 THR A C 1
ATOM 1554 O O . THR A 1 224 ? -3.397 44.259 47.076 1.00 11.30 212 THR A O 1
ATOM 1566 N N . ASP A 1 226 ? -2.407 47.509 46.921 1.00 14.20 214 ASP A N 1
ATOM 1567 C CA . ASP A 1 226 ? -3.306 48.590 46.506 1.00 15.53 214 ASP A CA 1
ATOM 1568 C C . ASP A 1 226 ? -4.781 48.155 46.538 1.00 15.60 214 ASP A C 1
ATOM 1569 O O . ASP A 1 226 ? -5.633 48.872 47.084 1.00 15.62 214 ASP A O 1
ATOM 1574 N N . GLU A 1 227 ? -5.076 46.976 45.987 1.00 15.40 215 GLU A N 1
ATOM 1575 C CA . GLU A 1 227 ? -6.456 46.473 45.956 1.00 15.70 215 GLU A CA 1
ATOM 1576 C C . GLU A 1 227 ? -6.904 45.937 47.319 1.00 15.64 215 GLU A C 1
ATOM 1577 O O . GLU A 1 227 ? -8.097 45.727 47.560 1.00 15.67 215 GLU A O 1
ATOM 1583 N N . SER A 1 228 ? -5.937 45.712 48.202 1.00 15.09 216 SER A N 1
ATOM 1584 C CA . SER A 1 228 ? -6.212 45.213 49.543 1.00 15.01 216 SER A CA 1
ATOM 1585 C C . SER A 1 228 ? -6.502 46.323 50.554 1.00 15.69 216 SER A C 1
ATOM 1586 O O . SER A 1 228 ? -6.701 46.051 51.741 1.00 16.08 216 SER A O 1
ATOM 1589 N N . GLY A 1 229 ? -6.539 47.571 50.078 1.00 15.90 217 GLY A N 1
ATOM 1590 C CA . GLY A 1 229 ? -6.871 48.708 50.922 1.00 16.71 217 GLY A CA 1
ATOM 1591 C C . GLY A 1 229 ? -5.723 49.655 51.236 1.00 16.85 217 GLY A C 1
ATOM 1592 O O . GLY A 1 229 ? -5.940 50.714 51.843 1.00 17.57 217 GLY A O 1
ATOM 1593 N N . TYR A 1 230 ? -4.514 49.278 50.828 1.00 16.43 218 TYR A N 1
ATOM 1594 C CA . TYR A 1 230 ? -3.311 50.078 51.082 1.00 16.50 218 TYR A CA 1
ATOM 1595 C C . TYR A 1 230 ? -3.001 50.940 49.861 1.00 17.05 218 TYR A C 1
ATOM 1596 O O . TYR A 1 230 ? -2.126 50.625 49.056 1.00 16.57 218 TYR A O 1
ATOM 1605 N N . LYS A 1 231 ? -3.761 52.027 49.726 1.00 18.03 219 LYS A N 1
ATOM 1606 C CA . LYS A 1 231 ? -3.663 52.923 48.575 1.00 19.49 219 LYS A CA 1
ATOM 1607 C C . LYS A 1 231 ? -2.237 53.452 48.416 1.00 19.27 219 LYS A C 1
ATOM 1608 O O . LYS A 1 231 ? -1.643 53.937 49.378 1.00 19.58 219 LYS A O 1
ATOM 1614 N N . GLY A 1 232 ? -1.689 53.324 47.207 1.00 18.92 220 GLY A N 1
ATOM 1615 C CA . GLY A 1 232 ? -0.344 53.798 46.911 1.00 18.49 220 GLY A CA 1
ATOM 1616 C C . GLY A 1 232 ? 0.804 52.927 47.398 1.00 17.89 220 GLY A C 1
ATOM 1617 O O . GLY A 1 232 ? 1.986 53.304 47.266 1.00 18.54 220 GLY A O 1
ATOM 1618 N N . PHE A 1 233 ? 0.479 51.774 47.977 1.00 16.47 221 PHE A N 1
ATOM 1619 C CA . PHE A 1 233 ? 1.506 50.828 48.395 1.00 15.27 221 PHE A CA 1
ATOM 1620 C C . PHE A 1 233 ? 2.037 50.120 47.156 1.00 15.42 221 PHE A C 1
ATOM 1621 O O . PHE A 1 233 ? 1.581 49.023 46.803 1.00 15.71 221 PHE A O 1
ATOM 1629 N N . GLU A 1 234 ? 2.996 50.761 46.499 1.00 14.92 222 GLU A N 1
ATOM 1630 C CA . GLU A 1 234 ? 3.557 50.247 45.259 1.00 15.22 222 GLU A CA 1
ATOM 1631 C C . GLU A 1 234 ? 5.066 50.265 45.372 1.00 14.35 222 GLU A C 1
ATOM 1632 O O . GLU A 1 234 ? 5.656 51.293 45.742 1.00 14.00 222 GLU A O 1
ATOM 1638 N N . VAL A 1 235 ? 5.686 49.113 45.108 1.00 13.49 223 VAL A N 1
ATOM 1639 C CA . VAL A 1 235 ? 7.140 48.991 45.119 1.00 13.15 223 VAL A CA 1
ATOM 1640 C C . VAL A 1 235 ? 7.584 48.155 43.942 1.00 12.51 223 VAL A C 1
ATOM 1641 O O . VAL A 1 235 ? 7.240 46.969 43.848 1.00 12.68 223 VAL A O 1
ATOM 1645 N N . GLY A 1 236 ? 8.347 48.778 43.050 1.00 11.24 224 GLY A N 1
ATOM 1646 C CA . GLY A 1 236 ? 9.001 48.069 41.964 1.00 10.57 224 GLY A CA 1
ATOM 1647 C C . GLY A 1 236 ? 10.501 48.228 42.098 1.00 10.09 224 GLY A C 1
ATOM 1648 O O . GLY A 1 236 ? 11.032 49.356 42.088 1.00 10.88 224 GLY A O 1
ATOM 1649 N N . ILE A 1 237 ? 11.198 47.104 42.232 1.00 9.04 225 ILE A N 1
ATOM 1650 C CA . ILE A 1 237 ? 12.635 47.159 42.473 1.00 8.40 225 ILE A CA 1
ATOM 1651 C C . ILE A 1 237 ? 13.369 47.166 41.136 1.00 8.10 225 ILE A C 1
ATOM 1652 O O . ILE A 1 237 ? 13.694 46.110 40.574 1.00 8.19 225 ILE A O 1
ATOM 1657 N N . TRP A 1 238 ? 13.585 48.368 40.608 1.00 8.21 226 TRP A N 1
ATOM 1658 C CA . TRP A 1 238 ? 14.376 48.509 39.397 1.00 7.84 226 TRP A CA 1
ATOM 1659 C C . TRP A 1 238 ? 15.828 48.195 39.734 1.00 8.33 226 TRP A C 1
ATOM 1660 O O . TRP A 1 238 ? 16.262 48.340 40.885 1.00 8.49 226 TRP A O 1
ATOM 1671 N N . HIS A 1 239 ? 16.553 47.728 38.727 1.00 8.48 227 HIS A N 1
ATOM 1672 C CA . HIS A 1 239 ? 17.971 47.402 38.835 1.00 8.67 227 HIS A CA 1
ATOM 1673 C C . HIS A 1 239 ? 18.721 48.207 37.771 1.00 9.21 227 HIS A C 1
ATOM 1674 O O . HIS A 1 239 ? 18.212 48.406 36.655 1.00 8.96 227 HIS A O 1
ATOM 1681 N N . GLY A 1 240 ? 19.929 48.652 38.121 1.00 8.95 228 GLY A N 1
ATOM 1682 C CA . GLY A 1 240 ? 20.792 49.377 37.200 1.00 9.09 228 GLY A CA 1
ATOM 1683 C C . GLY A 1 240 ? 22.184 48.776 37.147 1.00 9.45 228 GLY A C 1
ATOM 1684 O O . GLY A 1 240 ? 22.561 47.967 37.998 1.00 9.45 228 GLY A O 1
ATOM 1693 N N . TRP A 1 242 ? 26.256 50.099 36.694 1.00 9.42 230 TRP A N 1
ATOM 1694 C CA . TRP A 1 242 ? 27.132 51.270 36.749 1.00 9.61 230 TRP A CA 1
ATOM 1695 C C . TRP A 1 242 ? 28.601 50.864 36.648 1.00 9.73 230 TRP A C 1
ATOM 1696 O O . TRP A 1 242 ? 28.978 49.755 37.045 1.00 9.99 230 TRP A O 1
ATOM 1707 N N . ALA A 1 243 ? 29.432 51.787 36.166 1.00 9.81 231 ALA A N 1
ATOM 1708 C CA . ALA A 1 243 ? 30.891 51.672 36.239 1.00 9.61 231 ALA A CA 1
ATOM 1709 C C . ALA A 1 243 ? 31.409 52.791 37.153 1.00 9.40 231 ALA A C 1
ATOM 1710 O O . ALA A 1 243 ? 30.694 53.768 37.373 1.00 9.42 231 ALA A O 1
ATOM 1712 N N . PRO A 1 244 ? 32.632 52.699 37.681 1.00 9.63 232 PRO A N 1
ATOM 1713 C CA . PRO A 1 244 ? 33.151 53.787 38.526 1.00 9.79 232 PRO A CA 1
ATOM 1714 C C . PRO A 1 244 ? 33.307 55.091 37.752 1.00 9.87 232 PRO A C 1
ATOM 1715 O O . PRO A 1 244 ? 33.559 55.051 36.543 1.00 10.51 232 PRO A O 1
ATOM 1719 N N . LYS A 1 245 ? 33.158 56.222 38.438 1.00 9.58 233 LYS A N 1
ATOM 1720 C CA . LYS A 1 245 ? 33.444 57.528 37.833 1.00 9.70 233 LYS A CA 1
ATOM 1721 C C . LYS A 1 245 ? 34.794 57.522 37.131 1.00 10.11 233 LYS A C 1
ATOM 1722 O O . LYS A 1 245 ? 35.783 57.028 37.675 1.00 10.70 233 LYS A O 1
ATOM 1728 N N . GLY A 1 246 ? 34.822 58.075 35.921 1.00 10.28 234 GLY A N 1
ATOM 1729 C CA . GLY A 1 246 ? 36.059 58.226 35.175 1.00 10.77 234 GLY A CA 1
ATOM 1730 C C . GLY A 1 246 ? 36.359 57.060 34.255 1.00 11.17 234 GLY A C 1
ATOM 1731 O O . GLY A 1 246 ? 37.371 57.074 33.564 1.00 12.01 234 GLY A O 1
ATOM 1732 N N . THR A 1 247 ? 35.498 56.046 34.245 1.00 11.15 235 THR A N 1
ATOM 1733 C CA . THR A 1 247 ? 35.631 54.950 33.275 1.00 11.47 235 THR A CA 1
ATOM 1734 C C . THR A 1 247 ? 35.573 55.551 31.863 1.00 11.83 235 THR A C 1
ATOM 1735 O O . THR A 1 247 ? 34.680 56.348 31.575 1.00 12.29 235 THR A O 1
ATOM 1739 N N . PRO A 1 248 ? 36.541 55.228 30.999 1.00 12.60 236 PRO A N 1
ATOM 1740 C CA . PRO A 1 248 ? 36.636 55.879 29.683 1.00 12.99 236 PRO A CA 1
ATOM 1741 C C . PRO A 1 248 ? 35.361 55.754 28.855 1.00 13.22 236 PRO A C 1
ATOM 1742 O O . PRO A 1 248 ? 34.691 54.717 28.904 1.00 13.31 236 PRO A O 1
ATOM 1746 N N . LYS A 1 249 ? 35.035 56.797 28.099 1.00 13.78 237 LYS A N 1
ATOM 1747 C CA . LYS A 1 249 ? 33.819 56.787 27.289 1.00 14.79 237 LYS A CA 1
ATOM 1748 C C . LYS A 1 249 ? 33.701 55.553 26.356 1.00 14.30 237 LYS A C 1
ATOM 1749 O O . LYS A 1 249 ? 32.627 54.961 26.294 1.00 14.34 237 LYS A O 1
ATOM 1755 N N . PRO A 1 250 ? 34.758 55.166 25.628 1.00 15.10 238 PRO A N 1
ATOM 1756 C CA . PRO A 1 250 ? 34.672 53.970 24.766 1.00 14.76 238 PRO A CA 1
ATOM 1757 C C . PRO A 1 250 ? 34.391 52.679 25.541 1.00 14.58 238 PRO A C 1
ATOM 1758 O O . PRO A 1 250 ? 33.788 51.749 24.988 1.00 14.35 238 PRO A O 1
ATOM 1762 N N . VAL A 1 251 ? 34.820 52.635 26.801 1.00 13.94 239 VAL A N 1
ATOM 1763 C CA . VAL A 1 251 ? 34.576 51.481 27.658 1.00 13.73 239 VAL A CA 1
ATOM 1764 C C . VAL A 1 251 ? 33.108 51.472 28.110 1.00 13.64 239 VAL A C 1
ATOM 1765 O O . VAL A 1 251 ? 32.427 50.449 28.025 1.00 14.04 239 VAL A O 1
ATOM 1769 N N . VAL A 1 252 ? 32.620 52.618 28.578 1.00 13.45 240 VAL A N 1
ATOM 1770 C CA . VAL A 1 252 ? 31.191 52.773 28.861 1.00 13.16 240 VAL A CA 1
ATOM 1771 C C . VAL A 1 252 ? 30.335 52.404 27.630 1.00 13.57 240 VAL A C 1
ATOM 1772 O O . VAL A 1 252 ? 29.357 51.679 27.749 1.00 13.64 240 VAL A O 1
ATOM 1776 N N . ASP A 1 253 ? 30.721 52.893 26.454 1.00 13.47 241 ASP A N 1
ATOM 1777 C CA . ASP A 1 253 ? 29.993 52.595 25.215 1.00 14.37 241 ASP A CA 1
ATOM 1778 C C . ASP A 1 253 ? 29.886 51.084 24.967 1.00 14.26 241 ASP A C 1
ATOM 1779 O O . ASP A 1 253 ? 28.821 50.575 24.584 1.00 14.22 241 ASP A O 1
ATOM 1784 N N . LYS A 1 254 ? 30.995 50.378 25.175 1.00 13.92 242 LYS A N 1
ATOM 1785 C CA . LYS A 1 254 ? 31.033 48.928 24.995 1.00 14.23 242 LYS A CA 1
ATOM 1786 C C . LYS A 1 254 ? 30.109 48.244 25.994 1.00 13.82 242 LYS A C 1
ATOM 1787 O O . LYS A 1 254 ? 29.373 47.306 25.642 1.00 13.39 242 LYS A O 1
ATOM 1793 N N . LEU A 1 255 ? 30.147 48.714 27.239 1.00 13.20 243 LEU A N 1
ATOM 1794 C CA . LEU A 1 255 ? 29.275 48.175 28.277 1.00 13.14 243 LEU A CA 1
ATOM 1795 C C . LEU A 1 255 ? 27.796 48.422 27.968 1.00 12.81 243 LEU A C 1
ATOM 1796 O O . LEU A 1 255 ? 26.976 47.538 28.185 1.00 13.12 243 LEU A O 1
ATOM 1801 N N . VAL A 1 256 ? 27.460 49.609 27.458 1.00 12.73 244 VAL A N 1
ATOM 1802 C CA . VAL A 1 256 ? 26.072 49.908 27.071 1.00 12.85 244 VAL A CA 1
ATOM 1803 C C . VAL A 1 256 ? 25.592 48.951 25.971 1.00 13.43 244 VAL A C 1
ATOM 1804 O O . VAL A 1 256 ? 24.506 48.367 26.070 1.00 12.81 244 VAL A O 1
ATOM 1808 N N . LYS A 1 257 ? 26.418 48.766 24.946 1.00 14.15 245 LYS A N 1
ATOM 1809 C CA . LYS A 1 257 ? 26.059 47.883 23.839 1.00 15.02 245 LYS A CA 1
ATOM 1810 C C . LYS A 1 257 ? 25.856 46.447 24.312 1.00 14.59 245 LYS A C 1
ATOM 1811 O O . LYS A 1 257 ? 24.927 45.764 23.869 1.00 14.26 245 LYS A O 1
ATOM 1817 N N . SER A 1 258 ? 26.722 46.006 25.222 1.00 14.06 246 SER A N 1
ATOM 1818 C CA . SER A 1 258 ? 26.667 44.647 25.752 1.00 13.76 246 SER A CA 1
ATOM 1819 C C . SER A 1 258 ? 25.449 44.459 26.649 1.00 13.23 246 SER A C 1
ATOM 1820 O O . SER A 1 258 ? 24.783 43.432 26.576 1.00 13.42 246 SER A O 1
ATOM 1823 N N . LEU A 1 259 ? 25.157 45.456 27.480 1.00 12.67 247 LEU A N 1
ATOM 1824 C CA . LEU A 1 259 ? 23.956 45.420 28.308 1.00 12.06 247 LEU A CA 1
ATOM 1825 C C . LEU A 1 259 ? 22.699 45.351 27.439 1.00 12.33 247 LEU A C 1
ATOM 1826 O O . LEU A 1 259 ? 21.812 44.533 27.688 1.00 12.11 247 LEU A O 1
ATOM 1831 N N . GLN A 1 260 ? 22.638 46.183 26.401 1.00 12.25 248 GLN A N 1
ATOM 1832 C CA . GLN A 1 260 ? 21.464 46.187 25.529 1.00 12.53 248 GLN A CA 1
ATOM 1833 C C . GLN A 1 260 ? 21.259 44.822 24.875 1.00 12.30 248 GLN A C 1
ATOM 1834 O O . GLN A 1 260 ? 20.135 44.321 24.795 1.00 12.08 248 GLN A O 1
ATOM 1840 N N . ALA A 1 261 ? 22.354 44.215 24.437 1.00 12.35 249 ALA A N 1
ATOM 1841 C CA . ALA A 1 261 ? 22.277 42.900 23.815 1.00 12.45 249 ALA A CA 1
ATOM 1842 C C . ALA A 1 261 ? 21.868 41.846 24.841 1.00 12.37 249 ALA A C 1
ATOM 1843 O O . ALA A 1 261 ? 21.063 40.962 24.547 1.00 12.45 249 ALA A O 1
ATOM 1845 N N . GLY A 1 262 ? 22.420 41.951 26.047 1.00 12.23 250 GLY A N 1
ATOM 1846 C CA . GLY A 1 262 ? 22.062 41.048 27.134 1.00 12.53 250 GLY A CA 1
ATOM 1847 C C . GLY A 1 262 ? 20.581 41.087 27.487 1.00 12.23 250 GLY A C 1
ATOM 1848 O O . GLY A 1 262 ? 19.979 40.052 27.775 1.00 12.64 250 GLY A O 1
ATOM 1849 N N . LEU A 1 263 ? 19.990 42.278 27.481 1.00 12.14 251 LEU A N 1
ATOM 1850 C CA . LEU A 1 263 ? 18.577 42.412 27.799 1.00 12.03 251 LEU A CA 1
ATOM 1851 C C . LEU A 1 263 ? 17.699 41.915 26.669 1.00 12.42 251 LEU A C 1
ATOM 1852 O O . LEU A 1 263 ? 16.611 41.411 26.923 1.00 12.11 251 LEU A O 1
ATOM 1857 N N . ALA A 1 264 ? 18.180 42.054 25.434 1.00 12.18 252 ALA A N 1
ATOM 1858 C CA . ALA A 1 264 ? 17.414 41.664 24.253 1.00 12.37 252 ALA A CA 1
ATOM 1859 C C . ALA A 1 264 ? 17.478 40.160 23.987 1.00 12.81 252 ALA A C 1
ATOM 1860 O O . ALA A 1 264 ? 16.842 39.673 23.062 1.00 13.00 252 ALA A O 1
ATOM 1862 N N . ASP A 1 265 ? 18.241 39.440 24.806 1.00 13.06 253 ASP A N 1
ATOM 1863 C CA . ASP A 1 265 ? 18.455 38.006 24.631 1.00 13.95 253 ASP A CA 1
ATOM 1864 C C . ASP A 1 265 ? 17.257 37.172 25.106 1.00 14.19 253 ASP A C 1
ATOM 1865 O O . ASP A 1 265 ? 16.765 37.376 26.215 1.00 13.70 253 ASP A O 1
ATOM 1870 N N . PRO A 1 266 ? 16.799 36.222 24.287 1.00 14.45 254 PRO A N 1
ATOM 1871 C CA . PRO A 1 266 ? 15.630 35.398 24.637 1.00 14.67 254 PRO A CA 1
ATOM 1872 C C . PRO A 1 266 ? 15.768 34.548 25.895 1.00 14.61 254 PRO A C 1
ATOM 1873 O O . PRO A 1 266 ? 14.793 34.439 26.646 1.00 14.55 254 PRO A O 1
ATOM 1877 N N . LYS A 1 267 ? 16.930 33.934 26.107 1.00 14.77 255 LYS A N 1
ATOM 1878 C CA . LYS A 1 267 ? 17.130 33.098 27.296 1.00 14.59 255 LYS A CA 1
ATOM 1879 C C . LYS A 1 267 ? 17.022 33.933 28.568 1.00 13.94 255 LYS A C 1
ATOM 1880 O O . LYS A 1 267 ? 16.331 33.554 29.532 1.00 13.92 255 LYS A O 1
ATOM 1886 N N . PHE A 1 268 ? 17.700 35.073 28.566 1.00 13.18 256 PHE A N 1
ATOM 1887 C CA . PHE A 1 268 ? 17.615 35.989 29.701 1.00 13.02 256 PHE A CA 1
ATOM 1888 C C . PHE A 1 268 ? 16.163 36.406 29.943 1.00 12.81 256 PHE A C 1
ATOM 1889 O O . PHE A 1 268 ? 15.669 36.325 31.067 1.00 12.72 256 PHE A O 1
ATOM 1897 N N . GLN A 1 269 ? 15.478 36.839 28.886 1.00 12.73 257 GLN A N 1
ATOM 1898 C CA . GLN A 1 269 ? 14.090 37.301 29.013 1.00 12.86 257 GLN A CA 1
ATOM 1899 C C . GLN A 1 269 ? 13.117 36.213 29.490 1.00 13.28 257 GLN A C 1
ATOM 1900 O O . GLN A 1 269 ? 12.208 36.503 30.277 1.00 13.22 257 GLN A O 1
ATOM 1906 N N . GLU A 1 270 ? 13.318 34.973 29.040 1.00 13.49 258 GLU A N 1
ATOM 1907 C CA . GLU A 1 270 ? 12.490 33.857 29.502 1.00 14.39 258 GLU A CA 1
ATOM 1908 C C . GLU A 1 270 ? 12.651 33.638 31.002 1.00 13.96 258 GLU A C 1
ATOM 1909 O O . GLU A 1 270 ? 11.657 33.477 31.721 1.00 13.52 258 GLU A O 1
ATOM 1915 N N . ARG A 1 271 ? 13.899 33.638 31.467 1.00 13.96 259 ARG A N 1
ATOM 1916 C CA . ARG A 1 271 ? 14.167 33.451 32.894 1.00 13.91 259 ARG A CA 1
ATOM 1917 C C . ARG A 1 271 ? 13.566 34.588 33.708 1.00 13.37 259 ARG A C 1
ATOM 1918 O O . ARG A 1 271 ? 12.944 34.347 34.743 1.00 12.86 259 ARG A O 1
ATOM 1934 N N . LYS A 1 273 ? 11.010 36.514 32.835 1.00 12.69 261 LYS A N 1
ATOM 1935 C CA . LYS A 1 273 ? 9.554 36.379 32.757 1.00 13.53 261 LYS A CA 1
ATOM 1936 C C . LYS A 1 273 ? 9.034 35.353 33.773 1.00 13.55 261 LYS A C 1
ATOM 1937 O O . LYS A 1 273 ? 8.076 35.615 34.503 1.00 13.25 261 LYS A O 1
ATOM 1943 N N . GLN A 1 274 ? 9.703 34.207 33.849 1.00 13.45 262 GLN A N 1
ATOM 1944 C CA . GLN A 1 274 ? 9.320 33.160 34.798 1.00 14.58 262 GLN A CA 1
ATOM 1945 C C . GLN A 1 274 ? 9.397 33.658 36.238 1.00 13.93 262 GLN A C 1
ATOM 1946 O O . GLN A 1 274 ? 8.574 33.278 37.073 1.00 14.61 262 GLN A O 1
ATOM 1952 N N . LEU A 1 275 ? 10.375 34.521 36.505 1.00 13.12 263 LEU A N 1
ATOM 1953 C CA . LEU A 1 275 ? 10.604 35.068 37.841 1.00 12.73 263 LEU A CA 1
ATOM 1954 C C . LEU A 1 275 ? 9.853 36.366 38.114 1.00 12.56 263 LEU A C 1
ATOM 1955 O O . LEU A 1 275 ? 10.026 36.969 39.172 1.00 12.34 263 LEU A O 1
ATOM 1960 N N . GLY A 1 276 ? 9.032 36.797 37.158 1.00 12.16 264 GLY A N 1
ATOM 1961 C CA . GLY A 1 276 ? 8.151 37.938 37.355 1.00 12.38 264 GLY A CA 1
ATOM 1962 C C . GLY A 1 276 ? 8.799 39.294 37.149 1.00 12.82 264 GLY A C 1
ATOM 1963 O O . GLY A 1 276 ? 8.179 40.333 37.425 1.00 12.75 264 GLY A O 1
ATOM 1964 N N . ALA A 1 277 ? 10.033 39.287 36.649 1.00 12.44 265 ALA A N 1
ATOM 1965 C CA . ALA A 1 277 ? 10.764 40.522 36.391 1.00 12.77 265 ALA A CA 1
ATOM 1966 C C . ALA A 1 277 ? 10.430 41.097 35.024 1.00 13.15 265 ALA A C 1
ATOM 1967 O O . ALA A 1 277 ? 10.375 40.367 34.028 1.00 14.12 265 ALA A O 1
ATOM 1969 N N . GLU A 1 278 ? 10.191 42.403 34.984 1.00 12.73 266 GLU A N 1
ATOM 1970 C CA . GLU A 1 278 ? 10.031 43.118 33.724 1.00 13.37 266 GLU A CA 1
ATOM 1971 C C . GLU A 1 278 ? 11.414 43.519 33.233 1.00 12.42 266 GLU A C 1
ATOM 1972 O O . GLU A 1 278 ? 12.176 44.125 33.982 1.00 12.58 266 GLU A O 1
ATOM 1978 N N . VAL A 1 279 ? 11.737 43.192 31.984 1.00 12.24 267 VAL A N 1
ATOM 1979 C CA . VAL A 1 279 ? 13.029 43.567 31.420 1.00 11.63 267 VAL A CA 1
ATOM 1980 C C . VAL A 1 279 ? 12.901 44.963 30.820 1.00 11.77 267 VAL A C 1
ATOM 1981 O O . VAL A 1 279 ? 11.977 45.227 30.043 1.00 11.54 267 VAL A O 1
ATOM 1985 N N . LEU A 1 280 ? 13.819 45.853 31.199 1.00 11.19 268 LEU A N 1
ATOM 1986 C CA . LEU A 1 280 ? 13.768 47.256 30.776 1.00 11.06 268 LEU A CA 1
ATOM 1987 C C . LEU A 1 280 ? 14.605 47.449 29.510 1.00 10.87 268 LEU A C 1
ATOM 1988 O O . LEU A 1 280 ? 15.522 48.266 29.456 1.00 11.01 268 LEU A O 1
ATOM 1993 N N . THR A 1 281 ? 14.229 46.696 28.477 1.00 11.22 269 THR A N 1
ATOM 1994 C CA . THR A 1 281 ? 15.037 46.490 27.283 1.00 11.78 269 THR A CA 1
ATOM 1995 C C . THR A 1 281 ? 15.441 47.775 26.572 1.00 11.81 269 THR A C 1
ATOM 1996 O O . THR A 1 281 ? 16.578 47.902 26.099 1.00 11.87 269 THR A O 1
ATOM 2000 N N . ASN A 1 282 ? 14.517 48.728 26.523 1.00 11.43 270 ASN A N 1
ATOM 2001 C CA . ASN A 1 282 ? 14.737 49.970 25.799 1.00 12.00 270 ASN A CA 1
ATOM 2002 C C . ASN A 1 282 ? 15.226 51.114 26.689 1.00 11.80 270 ASN A C 1
ATOM 2003 O O . ASN A 1 282 ? 15.303 52.267 26.254 1.00 11.97 270 ASN A O 1
ATOM 2008 N N . GLU A 1 283 ? 15.569 50.780 27.929 1.00 12.10 271 GLU A N 1
ATOM 2009 C CA . GLU A 1 283 ? 16.047 51.766 28.894 1.00 12.14 271 GLU A CA 1
ATOM 2010 C C . GLU A 1 283 ? 17.456 51.456 29.389 1.00 12.07 271 GLU A C 1
ATOM 2011 O O . GLU A 1 283 ? 17.891 51.987 30.420 1.00 12.52 271 GLU A O 1
ATOM 2017 N N . ALA A 1 284 ? 18.174 50.624 28.635 1.00 12.18 272 ALA A N 1
ATOM 2018 C CA . ALA A 1 284 ? 19.557 50.280 28.953 1.00 12.32 272 ALA A CA 1
ATOM 2019 C C . ALA A 1 284 ? 20.518 51.309 28.346 1.00 12.54 272 ALA A C 1
ATOM 2020 O O . ALA A 1 284 ? 21.311 51.006 27.453 1.00 13.00 272 ALA A O 1
ATOM 2022 N N . ASN A 1 285 ? 20.414 52.542 28.829 1.00 12.40 273 ASN A N 1
ATOM 2023 C CA . ASN A 1 285 ? 21.310 53.613 28.406 1.00 12.73 273 ASN A CA 1
ATOM 2024 C C . ASN A 1 285 ? 21.599 54.515 29.594 1.00 12.45 273 ASN A C 1
ATOM 2025 O O . ASN A 1 285 ? 20.807 54.533 30.553 1.00 12.16 273 ASN A O 1
ATOM 2030 N N . PRO A 1 286 ? 22.742 55.212 29.576 1.00 12.52 274 PRO A N 1
ATOM 2031 C CA . PRO A 1 286 ? 23.157 56.028 30.728 1.00 12.68 274 PRO A CA 1
ATOM 2032 C C . PRO A 1 286 ? 22.126 57.068 31.141 1.00 12.91 274 PRO A C 1
ATOM 2033 O O . PRO A 1 286 ? 21.896 57.260 32.338 1.00 13.07 274 PRO A O 1
ATOM 2037 N N . GLU A 1 287 ? 21.511 57.725 30.166 1.00 13.40 275 GLU A N 1
ATOM 2038 C CA . GLU A 1 287 ? 20.552 58.791 30.460 1.00 14.02 275 GLU A CA 1
ATOM 2039 C C . GLU A 1 287 ? 19.323 58.296 31.220 1.00 13.59 275 GLU A C 1
ATOM 2040 O O . GLU A 1 287 ? 18.836 58.971 32.135 1.00 13.55 275 GLU A O 1
ATOM 2046 N N . ALA A 1 288 ? 18.821 57.118 30.848 1.00 13.01 276 ALA A N 1
ATOM 2047 C CA . ALA A 1 288 ? 17.643 56.555 31.505 1.00 12.08 276 ALA A CA 1
ATOM 2048 C C . ALA A 1 288 ? 17.949 56.215 32.963 1.00 11.76 276 ALA A C 1
ATOM 2049 O O . ALA A 1 288 ? 17.143 56.494 33.855 1.00 11.60 276 ALA A O 1
ATOM 2051 N N . LEU A 1 289 ? 19.120 55.635 33.208 1.00 10.76 277 LEU A N 1
ATOM 2052 C CA . LEU A 1 289 ? 19.503 55.292 34.575 1.00 10.60 277 LEU A CA 1
ATOM 2053 C C . LEU A 1 289 ? 19.743 56.554 35.413 1.00 11.07 277 LEU A C 1
ATOM 2054 O O . LEU A 1 289 ? 19.293 56.637 36.560 1.00 10.82 277 LEU A O 1
ATOM 2059 N N . GLN A 1 290 ? 20.406 57.550 34.821 1.00 11.40 278 GLN A N 1
ATOM 2060 C CA . GLN A 1 290 ? 20.677 58.808 35.532 1.00 11.81 278 GLN A CA 1
ATOM 2061 C C . GLN A 1 290 ? 19.347 59.459 35.940 1.00 11.86 278 GLN A C 1
ATOM 2062 O O . GLN A 1 290 ? 19.194 59.905 37.078 1.00 11.49 278 GLN A O 1
ATOM 2068 N N . ALA A 1 291 ? 18.385 59.475 35.014 1.00 11.54 279 ALA A N 1
ATOM 2069 C CA . ALA A 1 291 ? 17.064 60.071 35.262 1.00 11.35 279 ALA A CA 1
ATOM 2070 C C . ALA A 1 291 ? 16.321 59.313 36.359 1.00 11.04 279 ALA A C 1
ATOM 2071 O O . ALA A 1 291 ? 15.655 59.922 37.200 1.00 11.24 279 ALA A O 1
ATOM 2073 N N . LYS A 1 292 ? 16.433 57.987 36.341 1.00 10.79 280 LYS A N 1
ATOM 2074 C CA . LYS A 1 292 ? 15.793 57.153 37.357 1.00 10.64 280 LYS A CA 1
ATOM 2075 C C . LYS A 1 292 ? 16.325 57.485 38.749 1.00 10.74 280 LYS A C 1
ATOM 2076 O O . LYS A 1 292 ? 15.548 57.692 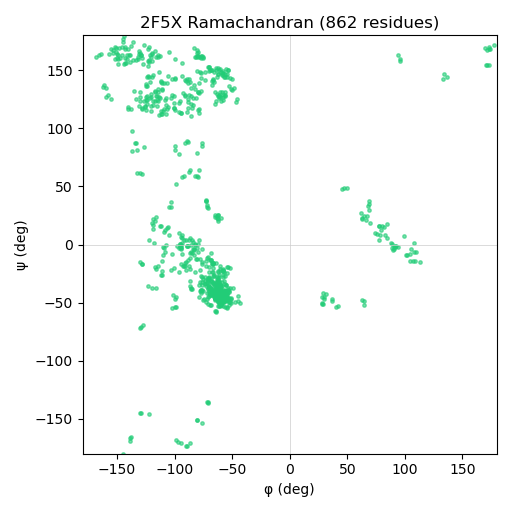39.681 1.00 10.88 280 LYS A O 1
ATOM 2082 N N . VAL A 1 293 ? 17.647 57.533 38.888 1.00 10.64 281 VAL A N 1
ATOM 2083 C CA . VAL A 1 293 ? 18.270 57.881 40.171 1.00 10.76 281 VAL A CA 1
ATOM 2084 C C . VAL A 1 293 ? 17.863 59.288 40.632 1.00 10.97 281 VAL A C 1
ATOM 2085 O O . VAL A 1 293 ? 17.537 59.497 41.807 1.00 11.31 281 VAL A O 1
ATOM 2089 N N . LYS A 1 294 ? 17.867 60.238 39.697 1.00 11.43 282 LYS A N 1
ATOM 2090 C CA . LYS A 1 294 ? 17.501 61.626 39.975 1.00 11.95 282 LYS A CA 1
ATOM 2091 C C . LYS A 1 294 ? 16.087 61.744 40.543 1.00 11.93 282 LYS A C 1
ATOM 2092 O O . LYS A 1 294 ? 15.855 62.529 41.468 1.00 12.06 282 LYS A O 1
ATOM 2098 N N . GLN A 1 295 ? 15.157 60.960 40.001 1.00 11.54 283 GLN A N 1
ATOM 2099 C CA . GLN A 1 295 ? 13.769 60.974 40.462 1.00 11.78 283 GLN A CA 1
ATOM 2100 C C . GLN A 1 295 ? 13.619 60.209 41.778 1.00 11.43 283 GLN A C 1
ATOM 2101 O O . GLN A 1 295 ? 12.880 60.631 42.671 1.00 11.80 283 GLN A O 1
ATOM 2107 N N . GLN A 1 296 ? 14.335 59.096 41.899 1.00 11.19 284 GLN A N 1
ATOM 2108 C CA . GLN A 1 296 ? 14.096 58.159 42.995 1.00 10.99 284 GLN A CA 1
ATOM 2109 C C . GLN A 1 296 ? 14.643 58.585 44.351 1.00 11.53 284 GLN A C 1
ATOM 2110 O O . GLN A 1 296 ? 13.988 58.366 45.381 1.00 11.44 284 GLN A O 1
ATOM 2116 N N . VAL A 1 297 ? 15.835 59.182 44.365 1.00 11.61 285 VAL A N 1
ATOM 2117 C CA . VAL A 1 297 ? 16.432 59.592 45.637 1.00 11.65 285 VAL A CA 1
ATOM 2118 C C . VAL A 1 297 ? 15.493 60.533 46.422 1.00 11.74 285 VAL A C 1
ATOM 2119 O O . VAL A 1 297 ? 15.163 60.233 47.569 1.00 11.23 285 VAL A O 1
ATOM 2123 N N . PRO A 1 298 ? 15.021 61.631 45.824 1.00 12.11 286 PRO A N 1
ATOM 2124 C CA . PRO A 1 298 ? 14.087 62.509 46.547 1.00 12.59 286 PRO A CA 1
ATOM 2125 C C . PRO A 1 298 ? 12.757 61.823 46.877 1.00 12.63 286 PRO A C 1
ATOM 2126 O O . PRO A 1 298 ? 12.168 62.123 47.928 1.00 13.34 286 PRO A O 1
ATOM 2130 N N . GLN A 1 299 ? 12.295 60.905 46.025 1.00 12.34 287 GLN A N 1
ATOM 2131 C CA . GLN A 1 299 ? 11.034 60.221 46.319 1.00 12.61 287 GLN A CA 1
ATOM 2132 C C . GLN A 1 299 ? 11.132 59.416 47.616 1.00 12.52 287 GLN A C 1
ATOM 2133 O O . GLN A 1 299 ? 10.303 59.567 48.522 1.00 12.34 287 GLN A O 1
ATOM 2139 N N . TRP A 1 300 ? 12.147 58.565 47.716 1.00 12.21 288 TRP A N 1
ATOM 2140 C CA . TRP A 1 300 ? 12.313 57.782 48.938 1.00 12.67 288 TRP A CA 1
ATOM 2141 C C . TRP A 1 300 ? 12.695 58.641 50.142 1.00 13.03 288 TRP A C 1
ATOM 2142 O O . TRP A 1 300 ? 12.321 58.324 51.269 1.00 13.16 288 TRP A O 1
ATOM 2153 N N . ALA A 1 301 ? 13.398 59.750 49.901 1.00 13.04 289 ALA A N 1
ATOM 2154 C CA . ALA A 1 301 ? 13.745 60.672 50.979 1.00 13.67 289 ALA A CA 1
ATOM 2155 C C . ALA A 1 301 ? 12.485 61.162 51.683 1.00 14.19 289 ALA A C 1
ATOM 2156 O O . ALA A 1 301 ? 12.428 61.204 52.925 1.00 14.28 289 ALA A O 1
ATOM 2158 N N . GLU A 1 302 ? 11.477 61.523 50.884 1.00 14.86 290 GLU A N 1
ATOM 2159 C CA . GLU A 1 302 ? 10.211 62.018 51.420 1.00 15.88 290 GLU A CA 1
ATOM 2160 C C . GLU A 1 302 ? 9.453 60.923 52.164 1.00 15.57 290 GLU A C 1
ATOM 2161 O O . GLU A 1 302 ? 8.901 61.180 53.224 1.00 15.97 290 GLU A O 1
ATOM 2167 N N . LEU A 1 303 ? 9.450 59.709 51.615 1.00 15.31 291 LEU A N 1
ATOM 2168 C CA . LEU A 1 303 ? 8.832 58.558 52.277 1.00 15.40 291 LEU A CA 1
ATOM 2169 C C . LEU A 1 303 ? 9.421 58.322 53.670 1.00 15.43 291 LEU A C 1
ATOM 2170 O O . LEU A 1 303 ? 8.678 58.176 54.643 1.00 15.48 291 LEU A O 1
ATOM 2175 N N . PHE A 1 304 ? 10.750 58.294 53.764 1.00 15.16 292 PHE A N 1
ATOM 2176 C CA . PHE A 1 304 ? 11.405 58.063 55.050 1.00 15.41 292 PHE A CA 1
ATOM 2177 C C . PHE A 1 304 ? 11.194 59.217 56.023 1.00 15.71 292 PHE A C 1
ATOM 2178 O O . PHE A 1 304 ? 10.988 58.991 57.217 1.00 15.62 292 PHE A O 1
ATOM 2186 N N . LYS A 1 305 ? 11.236 60.447 55.511 1.00 16.04 293 LYS A N 1
ATOM 2187 C CA . LYS A 1 305 ? 10.952 61.626 56.336 1.00 17.61 293 LYS A CA 1
ATOM 2188 C C . LYS A 1 305 ? 9.571 61.524 56.990 1.00 17.94 293 LYS A C 1
ATOM 2189 O O . LYS A 1 305 ? 9.424 61.765 58.195 1.00 18.25 293 LYS A O 1
ATOM 2195 N N . LYS A 1 306 ? 8.569 61.146 56.198 1.00 18.87 294 LYS A N 1
ATOM 2196 C CA . LYS A 1 306 ? 7.191 61.009 56.685 1.00 20.07 294 LYS A CA 1
ATOM 2197 C C . LYS A 1 306 ? 7.020 59.875 57.691 1.00 19.98 294 LYS A C 1
ATOM 2198 O O . LYS A 1 306 ? 6.124 59.919 58.553 1.00 20.68 294 LYS A O 1
ATOM 2204 N N . ALA A 1 307 ? 7.880 58.867 57.578 1.00 19.41 295 ALA A N 1
ATOM 2205 C CA . ALA A 1 307 ? 7.873 57.715 58.471 1.00 18.96 295 ALA A CA 1
ATOM 2206 C C . ALA A 1 307 ? 8.739 57.944 59.714 1.00 18.79 295 ALA A C 1
ATOM 2207 O O . ALA A 1 307 ? 8.827 57.070 60.584 1.00 19.39 295 ALA A O 1
ATOM 2209 N N . GLY A 1 308 ? 9.372 59.117 59.793 1.00 17.82 296 GLY A N 1
ATOM 2210 C CA . GLY A 1 308 ? 10.276 59.451 60.886 1.00 17.27 296 GLY A CA 1
ATOM 2211 C C . GLY A 1 308 ? 11.577 58.665 60.879 1.00 16.70 296 GLY A C 1
ATOM 2212 O O . GLY A 1 308 ? 12.282 58.590 61.890 1.00 16.35 296 GLY A O 1
ATOM 2213 N N . VAL A 1 309 ? 11.908 58.091 59.727 1.00 15.91 297 VAL A N 1
ATOM 2214 C CA . VAL A 1 309 ? 13.123 57.296 59.599 1.00 15.85 297 VAL A CA 1
ATOM 2215 C C . VAL A 1 309 ? 14.258 58.227 59.187 1.00 16.13 297 VAL A C 1
ATOM 2216 O O . VAL A 1 309 ? 14.232 58.809 58.098 1.00 16.13 297 VAL A O 1
ATOM 2220 N N . GLU A 1 310 ? 15.232 58.382 60.076 1.00 16.04 298 GLU A N 1
ATOM 2221 C CA . GLU A 1 310 ? 16.307 59.340 59.872 1.00 16.76 298 GLU A CA 1
ATOM 2222 C C . GLU A 1 310 ? 17.602 58.648 59.466 1.00 16.44 298 GLU A C 1
ATOM 2223 O O . GLU A 1 310 ? 17.732 57.426 59.589 1.00 16.31 298 GLU A O 1
ATOM 2229 N N . LYS A 1 311 ? 18.552 59.440 58.974 1.00 16.30 299 LYS A N 1
ATOM 2230 C CA . LYS A 1 311 ? 19.882 58.941 58.628 1.00 16.35 299 LYS A CA 1
ATOM 2231 C C . LYS A 1 311 ? 20.640 58.503 59.874 1.00 16.78 299 LYS A C 1
ATOM 2232 O O . LYS A 1 311 ? 20.538 59.145 60.930 1.00 16.91 299 LYS A O 1
ATOM 2238 N N . GLN A 1 312 ? 21.398 57.419 59.755 1.00 16.97 300 GLN A N 1
ATOM 2239 C CA . GLN A 1 312 ? 22.235 56.939 60.863 1.00 18.06 300 GLN A CA 1
ATOM 2240 C C . GLN A 1 312 ? 23.654 56.572 60.438 1.00 18.40 300 GLN A C 1
ATOM 2241 O O . GLN A 1 312 ? 24.015 56.677 59.266 1.00 17.49 300 GLN A O 1
ATOM 2248 N N . GLU B 1 13 ? 3.306 7.113 -65.253 1.00 24.04 1 GLU B N 1
ATOM 2249 C CA . GLU B 1 13 ? 4.601 7.557 -64.667 1.00 23.56 1 GLU B CA 1
ATOM 2250 C C . GLU B 1 13 ? 4.363 8.542 -63.518 1.00 22.04 1 GLU B C 1
ATOM 2251 O O . GLU B 1 13 ? 3.252 9.053 -63.329 1.00 21.86 1 GLU B O 1
ATOM 2257 N N . TYR B 1 14 ? 5.415 8.799 -62.752 1.00 19.98 2 TYR B N 1
ATOM 2258 C CA . TYR B 1 14 ? 5.321 9.677 -61.600 1.00 18.49 2 TYR B CA 1
ATOM 2259 C C . TYR B 1 14 ? 5.061 11.130 -62.029 1.00 18.22 2 TYR B C 1
ATOM 2260 O O . TYR B 1 14 ? 5.715 11.613 -62.957 1.00 18.46 2 TYR B O 1
ATOM 2269 N N . PRO B 1 15 ? 4.162 11.849 -61.351 1.00 17.55 3 PRO B N 1
ATOM 2270 C CA . PRO B 1 15 ? 3.307 11.332 -60.273 1.00 17.38 3 PRO B CA 1
ATOM 2271 C C . PRO B 1 15 ? 1.937 10.859 -60.758 1.00 17.49 3 PRO B C 1
ATOM 2272 O O . PRO B 1 15 ? 1.362 11.465 -61.672 1.00 17.49 3 PRO B O 1
ATOM 2276 N N . GLU B 1 16 ? 1.425 9.809 -60.122 1.00 17.50 4 GLU B N 1
ATOM 2277 C CA . GLU B 1 16 ? 0.138 9.215 -60.494 1.00 18.62 4 GLU B CA 1
ATOM 2278 C C . GLU B 1 16 ? -0.960 9.637 -59.524 1.00 18.14 4 GLU B C 1
ATOM 2279 O O . GLU B 1 16 ? -2.145 9.356 -59.743 1.00 17.61 4 GLU B O 1
ATOM 2285 N N . ARG B 1 17 ? -0.559 10.300 -58.443 1.00 17.55 5 ARG B N 1
ATOM 2286 C CA . ARG B 1 17 ? -1.481 10.719 -57.400 1.00 17.93 5 ARG B CA 1
ATOM 2287 C C . ARG B 1 17 ? -0.885 11.927 -56.679 1.00 17.24 5 ARG B C 1
ATOM 2288 O O . ARG B 1 17 ? 0.278 12.239 -56.902 1.00 16.38 5 ARG B O 1
ATOM 2296 N N . PRO B 1 18 ? -1.674 12.620 -55.852 1.00 17.16 6 PRO B N 1
ATOM 2297 C CA . PRO B 1 18 ? -1.180 13.785 -55.110 1.00 16.50 6 PRO B CA 1
ATOM 2298 C C . PRO B 1 18 ? 0.120 13.543 -54.344 1.00 15.72 6 PRO B C 1
ATOM 2299 O O . PRO B 1 18 ? 0.374 12.469 -53.785 1.00 15.98 6 PRO B O 1
ATOM 2303 N N . VAL B 1 19 ? 0.948 14.576 -54.348 1.00 14.83 7 VAL B N 1
ATOM 2304 C CA . VAL B 1 19 ? 2.230 14.552 -53.677 1.00 13.44 7 VAL B CA 1
ATOM 2305 C C . VAL B 1 19 ? 2.048 15.356 -52.398 1.00 13.07 7 VAL B C 1
ATOM 2306 O O . VAL B 1 19 ? 1.593 16.498 -52.432 1.00 12.71 7 VAL B O 1
ATOM 2310 N N . ASN B 1 20 ? 2.383 14.741 -51.274 1.00 12.39 8 ASN B N 1
ATOM 2311 C CA . ASN B 1 20 ? 2.269 15.389 -49.982 1.00 12.07 8 ASN B CA 1
ATOM 2312 C C . ASN B 1 20 ? 3.546 16.123 -49.654 1.00 11.83 8 ASN B C 1
ATOM 2313 O O . ASN B 1 20 ? 4.632 15.536 -49.673 1.00 11.30 8 ASN B O 1
ATOM 2326 N N . VAL B 1 22 ? 5.423 18.138 -46.782 1.00 10.02 10 VAL B N 1
ATOM 2327 C CA . VAL B 1 22 ? 5.429 18.428 -45.356 1.00 9.95 10 VAL B CA 1
ATOM 2328 C C . VAL B 1 22 ? 6.114 19.772 -45.074 1.00 9.62 10 VAL B C 1
ATOM 2329 O O . VAL B 1 22 ? 7.247 20.004 -45.496 1.00 9.24 10 VAL B O 1
ATOM 2333 N N . VAL B 1 23 ? 5.388 20.650 -44.381 1.00 9.53 11 VAL B N 1
ATOM 2334 C CA . VAL B 1 23 ? 5.918 21.893 -43.817 1.00 9.31 11 VAL B CA 1
ATOM 2335 C C . VAL B 1 23 ? 5.989 21.677 -42.301 1.00 9.00 11 VAL B C 1
ATOM 2336 O O . VAL B 1 23 ? 4.940 21.519 -41.668 1.00 9.34 11 VAL B O 1
ATOM 2340 N N . PRO B 1 24 ? 7.192 21.618 -41.715 1.00 9.23 12 PRO B N 1
ATOM 2341 C CA . PRO B 1 24 ? 7.329 21.326 -40.270 1.00 9.31 12 PRO B CA 1
ATOM 2342 C C . PRO B 1 24 ? 6.912 22.424 -39.295 1.00 9.36 12 PRO B C 1
ATOM 2343 O O . PRO B 1 24 ? 7.499 22.537 -38.215 1.00 9.20 12 PRO B O 1
ATOM 2347 N N . PHE B 1 25 ? 5.908 23.211 -39.669 1.00 8.93 13 PHE B N 1
ATOM 2348 C CA . PHE B 1 25 ? 5.427 24.308 -38.824 1.00 9.38 13 PHE B CA 1
ATOM 2349 C C . PHE B 1 25 ? 3.941 24.516 -39.014 1.00 9.32 13 PHE B C 1
ATOM 2350 O O . PHE B 1 25 ? 3.369 24.089 -40.024 1.00 9.21 13 PHE B O 1
ATOM 2358 N N . ALA B 1 26 ? 3.333 25.189 -38.038 1.00 9.82 14 ALA B N 1
ATOM 2359 C CA . ALA B 1 26 ? 1.921 25.550 -38.058 1.00 10.26 14 ALA B CA 1
ATOM 2360 C C . ALA B 1 26 ? 1.517 26.260 -39.343 1.00 10.51 14 ALA B C 1
ATOM 2361 O O . ALA B 1 26 ? 2.280 27.062 -39.902 1.00 10.18 14 ALA B O 1
ATOM 2363 N N . ALA B 1 27 ? 0.304 25.959 -39.802 1.00 10.86 15 ALA B N 1
ATOM 2364 C CA . ALA B 1 27 ? -0.276 26.617 -40.970 1.00 11.23 15 ALA B CA 1
ATOM 2365 C C . ALA B 1 27 ? -0.369 28.133 -40.791 1.00 11.30 15 ALA B C 1
ATOM 2366 O O . ALA B 1 27 ? -0.517 28.637 -39.671 1.00 11.95 15 ALA B O 1
ATOM 2368 N N . GLY B 1 28 ? -0.265 28.859 -41.900 1.00 10.95 16 GLY B N 1
ATOM 2369 C CA . GLY B 1 28 ? -0.444 30.299 -41.874 1.00 11.24 16 GLY B CA 1
ATOM 2370 C C . GLY B 1 28 ? 0.818 31.092 -41.594 1.00 10.72 16 GLY B C 1
ATOM 2371 O O . GLY B 1 28 ? 0.777 32.321 -41.587 1.00 11.68 16 GLY B O 1
ATOM 2372 N N . GLY B 1 29 ? 1.926 30.396 -41.343 1.00 10.50 17 GLY B N 1
ATOM 2373 C CA . GLY B 1 29 ? 3.198 31.040 -41.060 1.00 9.94 17 GLY B CA 1
ATOM 2374 C C . GLY B 1 29 ? 4.068 31.198 -42.299 1.00 9.47 17 GLY B C 1
ATOM 2375 O O . GLY B 1 29 ? 3.609 30.960 -43.412 1.00 10.00 17 GLY B O 1
ATOM 2376 N N . PRO B 1 30 ? 5.323 31.596 -42.102 1.00 9.00 18 PRO B N 1
ATOM 2377 C CA . PRO B 1 30 ? 6.202 31.955 -43.221 1.00 8.93 18 PRO B CA 1
ATOM 2378 C C . PRO B 1 30 ? 6.501 30.789 -44.156 1.00 8.89 18 PRO B C 1
ATOM 2379 O O . PRO B 1 30 ? 6.426 30.960 -45.384 1.00 8.98 18 PRO B O 1
ATOM 2383 N N . THR B 1 31 ? 6.828 29.626 -43.606 1.00 8.61 19 THR B N 1
ATOM 2384 C CA . THR B 1 31 ? 7.135 28.484 -44.470 1.00 9.08 19 THR B CA 1
ATOM 2385 C C . THR B 1 31 ? 5.875 27.976 -45.155 1.00 9.53 19 THR B C 1
ATOM 2386 O O . THR B 1 31 ? 5.909 27.602 -46.317 1.00 9.18 19 THR B O 1
ATOM 2390 N N . ASP B 1 32 ? 4.759 27.974 -44.426 1.00 9.36 20 ASP B N 1
ATOM 2391 C CA . ASP B 1 32 ? 3.481 27.592 -45.010 1.00 9.43 20 ASP B CA 1
ATOM 2392 C C . ASP B 1 32 ? 3.101 28.517 -46.173 1.00 9.42 20 ASP B C 1
ATOM 2393 O O . ASP B 1 32 ? 2.567 28.059 -47.184 1.00 9.29 20 ASP B O 1
ATOM 2398 N N . ASN B 1 33 ? 3.370 29.814 -46.023 1.00 9.43 21 ASN B N 1
ATOM 2399 C CA . ASN B 1 33 ? 3.093 30.773 -47.098 1.00 9.91 21 ASN B CA 1
ATOM 2400 C C . ASN B 1 33 ? 3.870 30.442 -48.373 1.00 9.71 21 ASN B C 1
ATOM 2401 O O . ASN B 1 33 ? 3.302 30.423 -49.477 1.00 10.20 21 ASN B O 1
ATOM 2406 N N . VAL B 1 34 ? 5.163 30.176 -48.218 1.00 9.32 22 VAL B N 1
ATOM 2407 C CA . VAL B 1 34 ? 6.011 29.794 -49.349 1.00 8.75 22 VAL B CA 1
ATOM 2408 C C . VAL B 1 34 ? 5.499 28.492 -49.972 1.00 8.91 22 VAL B C 1
ATOM 2409 O O . VAL B 1 34 ? 5.351 28.386 -51.202 1.00 8.46 22 VAL B O 1
ATOM 2413 N N . ALA B 1 35 ? 5.223 27.515 -49.109 1.00 9.43 23 ALA B N 1
ATOM 2414 C CA . ALA B 1 35 ? 4.706 26.209 -49.523 1.00 9.64 23 ALA B CA 1
ATOM 2415 C C . ALA B 1 35 ? 3.462 26.277 -50.397 1.00 10.11 23 ALA B C 1
ATOM 2416 O O . ALA B 1 35 ? 3.411 25.644 -51.447 1.00 9.96 23 ALA B O 1
ATOM 2418 N N . ARG B 1 36 ? 2.458 27.045 -49.974 1.00 10.99 24 ARG B N 1
ATOM 2419 C CA . ARG B 1 36 ? 1.176 27.031 -50.677 1.00 11.41 24 ARG B CA 1
ATOM 2420 C C . ARG B 1 36 ? 1.251 27.753 -52.010 1.00 11.97 24 ARG B C 1
ATOM 2421 O O . ARG B 1 36 ? 0.613 27.340 -52.985 1.00 12.94 24 ARG B O 1
ATOM 2429 N N . SER B 1 37 ? 2.060 28.805 -52.062 1.00 11.43 25 SER B N 1
ATOM 2430 C CA . SER B 1 37 ? 2.339 29.487 -53.323 1.00 11.60 25 SER B CA 1
ATOM 2431 C C . SER B 1 37 ? 3.120 28.596 -54.285 1.00 10.75 25 SER B C 1
ATOM 2432 O O . SER B 1 37 ? 2.804 28.535 -55.484 1.00 10.60 25 SER B O 1
ATOM 2435 N N . LEU B 1 38 ? 4.119 27.890 -53.757 1.00 9.61 26 LEU B N 1
ATOM 2436 C CA . LEU B 1 38 ? 4.926 26.996 -54.580 1.00 9.46 26 LEU B CA 1
ATOM 2437 C C . LEU B 1 38 ? 4.116 25.792 -55.066 1.00 9.73 26 LEU B C 1
ATOM 2438 O O . LEU B 1 38 ? 4.287 25.354 -56.199 1.00 10.28 26 LEU B O 1
ATOM 2443 N N . ALA B 1 39 ? 3.238 25.265 -54.214 1.00 9.97 27 ALA B N 1
ATOM 2444 C CA . ALA B 1 39 ? 2.334 24.184 -54.636 1.00 10.82 27 ALA B CA 1
ATOM 2445 C C . ALA B 1 39 ? 1.537 24.592 -55.872 1.00 11.43 27 ALA B C 1
ATOM 2446 O O . ALA B 1 39 ? 1.396 23.810 -56.818 1.00 11.69 27 ALA B O 1
ATOM 2448 N N . GLU B 1 40 ? 1.045 25.827 -55.881 1.00 11.93 28 GLU B N 1
ATOM 2449 C CA . GLU B 1 40 ? 0.293 26.335 -57.026 1.00 12.39 28 GLU B CA 1
ATOM 2450 C C . GLU B 1 40 ? 1.151 26.447 -58.295 1.00 12.43 28 GLU B C 1
ATOM 2451 O O . GLU B 1 40 ? 0.723 26.041 -59.395 1.00 12.19 28 GLU B O 1
ATOM 2457 N N . SER B 1 41 ? 2.348 27.004 -58.149 1.00 11.41 29 SER B N 1
ATOM 2458 C CA . SER B 1 41 ? 3.200 27.249 -59.310 1.00 11.69 29 SER B CA 1
ATOM 2459 C C . SER B 1 41 ? 3.819 25.968 -59.890 1.00 11.83 29 SER B C 1
ATOM 2460 O O . SER B 1 41 ? 4.166 25.926 -61.076 1.00 11.73 29 SER B O 1
ATOM 2471 N N . ARG B 1 43 ? 2.191 23.072 -60.045 1.00 13.21 31 ARG B N 1
ATOM 2472 C CA . ARG B 1 43 ? 1.119 22.173 -60.507 1.00 14.58 31 ARG B CA 1
ATOM 2473 C C . ARG B 1 43 ? 1.087 21.896 -62.020 1.00 14.27 31 ARG B C 1
ATOM 2474 O O . ARG B 1 43 ? 0.964 20.728 -62.409 1.00 14.40 31 ARG B O 1
ATOM 2482 N N . PRO B 1 44 ? 1.174 22.923 -62.874 1.00 14.78 32 PRO B N 1
ATOM 2483 C CA . PRO B 1 44 ? 1.136 22.678 -64.325 1.00 14.79 32 PRO B CA 1
ATOM 2484 C C . PRO B 1 44 ? 2.210 21.690 -64.793 1.00 14.61 32 PRO B C 1
ATOM 2485 O O . PRO B 1 44 ? 1.918 20.777 -65.583 1.00 14.90 32 PRO B O 1
ATOM 2489 N N . THR B 1 45 ? 3.426 21.852 -64.283 1.00 14.04 33 THR B N 1
ATOM 2490 C CA . THR B 1 45 ? 4.540 21.008 -64.684 1.00 13.59 33 THR B CA 1
ATOM 2491 C C . THR B 1 45 ? 4.484 19.653 -63.990 1.00 13.74 33 THR B C 1
ATOM 2492 O O . THR B 1 45 ? 4.687 18.623 -64.631 1.00 13.31 33 THR B O 1
ATOM 2496 N N . LEU B 1 46 ? 4.215 19.656 -62.682 1.00 13.97 34 LEU B N 1
ATOM 2497 C CA . LEU B 1 46 ? 4.178 18.405 -61.927 1.00 14.78 34 LEU B CA 1
ATOM 2498 C C . LEU B 1 46 ? 3.079 17.467 -62.426 1.00 15.74 34 LEU B C 1
ATOM 2499 O O . LEU B 1 46 ? 3.300 16.257 -62.537 1.00 16.52 34 LEU B O 1
ATOM 2504 N N . GLY B 1 47 ? 1.906 18.024 -62.722 1.00 16.83 35 GLY B N 1
ATOM 2505 C CA . GLY B 1 47 ? 0.805 17.250 -63.279 1.00 18.41 35 GLY B CA 1
ATOM 2506 C C . GLY B 1 47 ? -0.096 16.604 -62.244 1.00 19.69 35 GLY B C 1
ATOM 2507 O O . GLY B 1 47 ? -1.045 15.890 -62.585 1.00 20.12 35 GLY B O 1
ATOM 2508 N N . GLU B 1 48 ? 0.210 16.834 -60.973 1.00 20.36 36 GLU B N 1
ATOM 2509 C CA . GLU B 1 48 ? -0.674 16.437 -59.885 1.00 21.30 36 GLU B CA 1
ATOM 2510 C C . GLU B 1 48 ? -0.685 17.555 -58.861 1.00 21.44 36 GLU B C 1
ATOM 2511 O O . GLU B 1 48 ? 0.191 18.435 -58.850 1.00 21.87 36 GLU B O 1
ATOM 2517 N N . THR B 1 49 ? -1.681 17.516 -57.989 1.00 21.49 37 THR B N 1
ATOM 2518 C CA . THR B 1 49 ? -1.797 18.512 -56.935 1.00 21.20 37 THR B CA 1
ATOM 2519 C C . THR B 1 49 ? -0.754 18.259 -55.859 1.00 20.41 37 THR B C 1
ATOM 2520 O O . THR B 1 49 ? -0.452 17.100 -55.536 1.00 20.57 37 THR B O 1
ATOM 2524 N N . VAL B 1 50 ? -0.189 19.342 -55.327 1.00 18.93 38 VAL B N 1
ATOM 2525 C CA . VAL B 1 50 ? 0.716 19.242 -54.188 1.00 17.43 38 VAL B CA 1
ATOM 2526 C C . VAL B 1 50 ? -0.062 19.601 -52.930 1.00 16.70 38 VAL B C 1
ATOM 2527 O O . VAL B 1 50 ? -0.579 20.711 -52.807 1.00 17.26 38 VAL B O 1
ATOM 2531 N N . VAL B 1 51 ? -0.172 18.645 -52.015 1.00 14.93 39 VAL B N 1
ATOM 2532 C CA . VAL B 1 51 ? -0.967 18.821 -50.805 1.00 14.27 39 VAL B CA 1
ATOM 2533 C C . VAL B 1 51 ? -0.060 19.142 -49.630 1.00 13.77 39 VAL B C 1
ATOM 2534 O O . VAL B 1 51 ? 0.778 18.326 -49.245 1.00 13.32 39 VAL B O 1
ATOM 2538 N N . VAL B 1 52 ? -0.238 20.322 -49.053 1.00 13.26 40 VAL B N 1
ATOM 2539 C CA . VAL B 1 52 ? 0.580 20.731 -47.919 1.00 13.25 40 VAL B CA 1
ATOM 2540 C C . VAL B 1 52 ? 0.089 20.079 -46.624 1.00 13.48 40 VAL B C 1
ATOM 2541 O O . VAL B 1 52 ? -1.111 20.102 -46.319 1.00 13.58 40 VAL B O 1
ATOM 2545 N N . GLU B 1 53 ? 1.030 19.485 -45.894 1.00 13.36 41 GLU B N 1
ATOM 2546 C CA . GLU B 1 53 ? 0.789 18.909 -44.574 1.00 14.38 41 GLU B CA 1
ATOM 2547 C C . GLU B 1 53 ? 1.563 19.757 -43.580 1.00 13.95 41 GLU B C 1
ATOM 2548 O O . GLU B 1 53 ? 2.770 19.916 -43.730 1.00 14.45 41 GLU B O 1
ATOM 2554 N N . ASN B 1 54 ? 0.898 20.267 -42.550 1.00 13.62 42 ASN B N 1
ATOM 2555 C CA . ASN B 1 54 ? 1.603 21.030 -41.523 1.00 13.41 42 ASN B CA 1
ATOM 2556 C C . ASN B 1 54 ? 1.869 20.157 -40.320 1.00 13.67 42 ASN B C 1
ATOM 2557 O O . ASN B 1 54 ? 0.929 19.686 -39.664 1.00 14.18 42 ASN B O 1
ATOM 2562 N N . LYS B 1 55 ? 3.148 19.927 -40.042 1.00 12.82 43 LYS B N 1
ATOM 2563 C CA . LYS B 1 55 ? 3.545 19.002 -38.984 1.00 13.90 43 LYS B CA 1
ATOM 2564 C C . LYS B 1 55 ? 4.495 19.703 -38.037 1.00 13.47 43 LYS B C 1
ATOM 2565 O O . LYS B 1 55 ? 5.714 19.588 -38.154 1.00 13.73 43 LYS B O 1
ATOM 2571 N N . GLY B 1 56 ? 3.917 20.436 -37.095 1.00 13.89 44 GLY B N 1
ATOM 2572 C CA . GLY B 1 56 ? 4.704 21.240 -36.178 1.00 13.77 44 GLY B CA 1
ATOM 2573 C C . GLY B 1 56 ? 5.288 20.454 -35.024 1.00 14.38 44 GLY B C 1
ATOM 2574 O O . GLY B 1 56 ? 4.852 19.339 -34.718 1.00 15.47 44 GLY B O 1
ATOM 2575 N N . GLY B 1 57 ? 6.292 21.048 -34.388 1.00 13.80 45 GLY B N 1
ATOM 2576 C CA . GLY B 1 57 ? 6.872 20.499 -33.176 1.00 13.30 45 GLY B CA 1
ATOM 2577 C C . GLY B 1 57 ? 8.388 20.480 -33.210 1.00 12.79 45 GLY B C 1
ATOM 2578 O O . GLY B 1 57 ? 9.001 20.251 -34.263 1.00 12.72 45 GLY B O 1
ATOM 2579 N N . ALA B 1 58 ? 8.984 20.750 -32.049 1.00 12.38 46 ALA B N 1
ATOM 2580 C CA . ALA B 1 58 ? 10.432 20.674 -31.847 1.00 11.72 46 ALA B CA 1
ATOM 2581 C C . ALA B 1 58 ? 11.247 21.419 -32.915 1.00 11.52 46 ALA B C 1
ATOM 2582 O O . ALA B 1 58 ? 12.218 20.887 -33.483 1.00 11.13 46 ALA B O 1
ATOM 2584 N N . GLY B 1 59 ? 10.836 22.662 -33.170 1.00 10.92 47 GLY B N 1
ATOM 2585 C CA . GLY B 1 59 ? 11.557 23.572 -34.046 1.00 10.93 47 GLY B CA 1
ATOM 2586 C C . GLY B 1 59 ? 11.660 23.107 -35.489 1.00 10.53 47 GLY B C 1
ATOM 2587 O O . GLY B 1 59 ? 12.536 23.563 -36.222 1.00 10.69 47 GLY B O 1
ATOM 2588 N N . GLY B 1 60 ? 10.753 22.220 -35.892 1.00 10.32 48 GLY B N 1
ATOM 2589 C CA . GLY B 1 60 ? 10.731 21.687 -37.246 1.00 9.89 48 GLY B CA 1
ATOM 2590 C C . GLY B 1 60 ? 11.318 20.290 -37.388 1.00 10.32 48 GLY B C 1
ATOM 2591 O O . GLY B 1 60 ? 11.214 19.686 -38.461 1.00 9.83 48 GLY B O 1
ATOM 2592 N N . THR B 1 61 ? 11.947 19.772 -36.331 1.00 10.03 49 THR B N 1
ATOM 2593 C CA . THR B 1 61 ? 12.602 18.464 -36.449 1.00 10.12 49 THR B CA 1
ATOM 2594 C C . THR B 1 61 ? 11.617 17.317 -36.610 1.00 10.45 49 THR B C 1
ATOM 2595 O O . THR B 1 61 ? 11.950 16.307 -37.242 1.00 10.91 49 THR B O 1
ATOM 2599 N N . ILE B 1 62 ? 10.425 17.450 -36.023 1.00 10.78 50 ILE B N 1
ATOM 2600 C CA . ILE B 1 62 ? 9.430 16.380 -36.137 1.00 10.91 50 ILE B CA 1
ATOM 2601 C C . ILE B 1 62 ? 8.970 16.202 -37.591 1.00 10.64 50 ILE B C 1
ATOM 2602 O O . ILE B 1 62 ? 8.913 15.073 -38.092 1.00 10.97 50 ILE B O 1
ATOM 2607 N N . GLY B 1 63 ? 8.680 17.313 -38.269 1.00 9.66 51 GLY B N 1
ATOM 2608 C CA . GLY B 1 63 ? 8.285 17.274 -39.670 1.00 9.68 51 GLY B CA 1
ATOM 2609 C C . GLY B 1 63 ? 9.400 16.774 -40.578 1.00 9.39 51 GLY B C 1
ATOM 2610 O O . GLY B 1 63 ? 9.172 15.955 -41.473 1.00 8.94 51 GLY B O 1
ATOM 2611 N N . THR B 1 64 ? 10.614 17.268 -40.346 1.00 9.19 52 THR B N 1
ATOM 2612 C CA . THR B 1 64 ? 11.784 16.808 -41.112 1.00 9.36 52 THR B CA 1
ATOM 2613 C C . THR B 1 64 ? 11.975 15.302 -40.952 1.00 9.93 52 THR B C 1
ATOM 2614 O O . THR B 1 64 ? 12.193 14.574 -41.937 1.00 10.03 52 THR B O 1
ATOM 2618 N N . THR B 1 65 ? 11.884 14.846 -39.706 1.00 10.25 53 THR B N 1
ATOM 2619 C CA . THR B 1 65 ? 12.004 13.429 -39.373 1.00 10.50 53 THR B CA 1
ATOM 2620 C C . THR B 1 65 ? 10.941 12.580 -40.067 1.00 10.46 53 THR B C 1
ATOM 2621 O O . THR B 1 65 ? 11.240 11.494 -40.588 1.00 10.24 53 THR B O 1
ATOM 2625 N N . GLN B 1 66 ? 9.706 13.079 -40.100 1.00 10.36 54 GLN B N 1
ATOM 2626 C CA . GLN B 1 66 ? 8.634 12.339 -40.761 1.00 10.64 54 GLN B CA 1
ATOM 2627 C C . GLN B 1 66 ? 9.001 12.053 -42.225 1.00 9.93 54 GLN B C 1
ATOM 2628 O O . GLN B 1 66 ? 8.837 10.928 -42.710 1.00 10.02 54 GLN B O 1
ATOM 2634 N N . VAL B 1 67 ? 9.522 13.053 -42.931 1.00 9.62 55 VAL B N 1
ATOM 2635 C CA . VAL B 1 67 ? 9.903 12.817 -44.325 1.00 8.81 55 VAL B CA 1
ATOM 2636 C C . VAL B 1 67 ? 11.119 11.892 -44.426 1.00 9.23 55 VAL B C 1
ATOM 2637 O O . VAL B 1 67 ? 11.165 11.029 -45.304 1.00 9.01 55 VAL B O 1
ATOM 2641 N N . ALA B 1 68 ? 12.081 12.030 -43.507 1.00 9.21 56 ALA B N 1
ATOM 2642 C CA . ALA B 1 68 ? 13.226 11.116 -43.507 1.00 9.36 56 ALA B CA 1
ATOM 2643 C C . ALA B 1 68 ? 12.778 9.653 -43.420 1.00 9.84 56 ALA B C 1
ATOM 2644 O O . ALA B 1 68 ? 13.405 8.770 -44.005 1.00 10.63 56 ALA B O 1
ATOM 2646 N N . ARG B 1 69 ? 11.685 9.416 -42.704 1.00 10.30 57 ARG B N 1
ATOM 2647 C CA . ARG B 1 69 ? 11.195 8.064 -42.450 1.00 11.07 57 ARG B CA 1
ATOM 2648 C C . ARG B 1 69 ? 10.109 7.613 -43.423 1.00 10.93 57 ARG B C 1
ATOM 2649 O O . ARG B 1 69 ? 9.644 6.470 -43.342 1.00 10.83 57 ARG B O 1
ATOM 2657 N N . ALA B 1 70 ? 9.705 8.500 -44.334 1.00 10.46 58 ALA B N 1
ATOM 2658 C CA . ALA B 1 70 ? 8.595 8.217 -45.255 1.00 10.22 58 ALA B CA 1
ATOM 2659 C C . ALA B 1 70 ? 8.999 7.295 -46.396 1.00 10.39 58 ALA B C 1
ATOM 2660 O O . ALA B 1 70 ? 10.184 7.161 -46.709 1.00 10.35 58 ALA B O 1
ATOM 2662 N N . GLN B 1 71 ? 8.006 6.669 -47.024 1.00 10.26 59 GLN B N 1
ATOM 2663 C CA . GLN B 1 71 ? 8.260 5.845 -48.206 1.00 10.78 59 GLN B CA 1
ATOM 2664 C C . GLN B 1 71 ? 8.978 6.676 -49.276 1.00 10.38 59 GLN B C 1
ATOM 2665 O O . GLN B 1 71 ? 8.522 7.766 -49.609 1.00 9.96 59 GLN B O 1
ATOM 2671 N N . PRO B 1 72 ? 10.109 6.185 -49.788 1.00 10.48 60 PRO B N 1
ATOM 2672 C CA . PRO B 1 72 ? 10.856 6.922 -50.820 1.00 10.84 60 PRO B CA 1
ATOM 2673 C C . PRO B 1 72 ? 10.254 6.739 -52.221 1.00 11.14 60 PRO B C 1
ATOM 2674 O O . PRO B 1 72 ? 10.925 6.254 -53.136 1.00 11.75 60 PRO B O 1
ATOM 2678 N N . ASP B 1 73 ? 8.991 7.119 -52.376 1.00 11.30 61 ASP B N 1
ATOM 2679 C CA . ASP B 1 73 ? 8.304 6.988 -53.668 1.00 11.31 61 ASP B CA 1
ATOM 2680 C C . ASP B 1 73 ? 8.047 8.314 -54.365 1.00 11.50 61 ASP B C 1
ATOM 2681 O O . ASP B 1 73 ? 7.503 8.336 -55.477 1.00 12.08 61 ASP B O 1
ATOM 2686 N N . GLY B 1 74 ? 8.417 9.409 -53.707 1.00 11.07 62 GLY B N 1
ATOM 2687 C CA . GLY B 1 74 ? 8.200 10.742 -54.248 1.00 11.25 62 GLY B CA 1
ATOM 2688 C C . GLY B 1 74 ? 6.859 11.346 -53.882 1.00 11.19 62 GLY B C 1
ATOM 2689 O O . GLY B 1 74 ? 6.555 12.462 -54.290 1.00 11.46 62 GLY B O 1
ATOM 2690 N N . TYR B 1 75 ? 6.047 10.614 -53.123 1.00 11.29 63 TYR B N 1
ATOM 2691 C CA . TYR B 1 75 ? 4.740 11.134 -52.706 1.00 11.29 63 TYR B CA 1
ATOM 2692 C C . TYR B 1 75 ? 4.770 11.788 -51.327 1.00 11.28 63 TYR B C 1
ATOM 2693 O O . TYR B 1 75 ? 3.751 12.313 -50.868 1.00 11.69 63 TYR B O 1
ATOM 2702 N N . SER B 1 76 ? 5.941 11.756 -50.682 1.00 11.02 64 SER B N 1
ATOM 2703 C CA . SER B 1 76 ? 6.187 12.536 -49.468 1.00 10.87 64 SER B CA 1
ATOM 2704 C C . SER B 1 76 ? 7.471 13.322 -49.665 1.00 10.20 64 SER B C 1
ATOM 2705 O O . SER B 1 76 ? 8.543 12.739 -49.855 1.00 10.66 64 SER B O 1
ATOM 2708 N N . ILE B 1 77 ? 7.358 14.644 -49.663 1.00 9.68 65 ILE B N 1
ATOM 2709 C CA . ILE B 1 77 ? 8.531 15.500 -49.829 1.00 8.96 65 ILE B CA 1
ATOM 2710 C C . ILE B 1 77 ? 8.538 16.541 -48.718 1.00 8.87 65 ILE B C 1
ATOM 2711 O O . ILE B 1 77 ? 7.519 16.752 -48.047 1.00 9.90 65 ILE B O 1
ATOM 2716 N N . LEU B 1 78 ? 9.690 17.168 -48.512 1.00 8.46 66 LEU B N 1
ATOM 2717 C CA . LEU B 1 78 ? 9.880 18.097 -47.407 1.00 8.07 66 LEU B CA 1
ATOM 2718 C C . LEU B 1 78 ? 10.162 19.490 -47.934 1.00 8.16 66 LEU B C 1
ATOM 2719 O O . LEU B 1 78 ? 11.002 19.644 -48.815 1.00 7.96 66 LEU B O 1
ATOM 2724 N N . LEU B 1 79 ? 9.450 20.496 -47.416 1.00 8.13 67 LEU B N 1
ATOM 2725 C CA . LEU B 1 79 ? 9.869 21.882 -47.606 1.00 8.35 67 LEU B CA 1
ATOM 2726 C C . LEU B 1 79 ? 10.311 22.396 -46.250 1.00 8.21 67 LEU B C 1
ATOM 2727 O O . LEU B 1 79 ? 9.505 22.506 -45.339 1.00 8.12 67 LEU B O 1
ATOM 2740 N N . HIS B 1 81 ? 13.459 24.919 -44.000 1.00 8.31 69 HIS B N 1
ATOM 2741 C CA . HIS B 1 81 ? 14.394 26.012 -44.141 1.00 8.27 69 HIS B CA 1
ATOM 2742 C C . HIS B 1 81 ? 15.713 25.733 -43.435 1.00 8.17 69 HIS B C 1
ATOM 2743 O O . HIS B 1 81 ? 15.992 24.598 -43.048 1.00 8.41 69 HIS B O 1
ATOM 2750 N N . ALA B 1 82 ? 16.520 26.780 -43.276 1.00 8.24 70 ALA B N 1
ATOM 2751 C CA . ALA B 1 82 ? 17.855 26.679 -42.685 1.00 8.60 70 ALA B CA 1
ATOM 2752 C C . ALA B 1 82 ? 17.915 26.005 -41.307 1.00 8.93 70 ALA B C 1
ATOM 2753 O O . ALA B 1 82 ? 18.982 25.553 -40.893 1.00 9.68 70 ALA B O 1
ATOM 2755 N N . GLY B 1 83 ? 16.788 25.940 -40.597 1.00 8.99 71 GLY B N 1
ATOM 2756 C CA . GLY B 1 83 ? 16.710 25.155 -39.362 1.00 8.62 71 GLY B CA 1
ATOM 2757 C C . GLY B 1 83 ? 17.074 23.693 -39.559 1.00 9.16 71 GLY B C 1
ATOM 2758 O O . GLY B 1 83 ? 17.475 23.008 -38.611 1.00 9.14 71 GLY B O 1
ATOM 2759 N N . PHE B 1 84 ? 16.939 23.215 -40.797 1.00 9.08 72 PHE B N 1
ATOM 2760 C CA . PHE B 1 84 ? 17.403 21.891 -41.200 1.00 9.09 72 PHE B CA 1
ATOM 2761 C C . PHE B 1 84 ? 18.882 21.746 -40.829 1.00 9.74 72 PHE B C 1
ATOM 2762 O O . PHE B 1 84 ? 19.331 20.672 -40.397 1.00 9.35 72 PHE B O 1
ATOM 2770 N N . SER B 1 85 ? 19.626 22.843 -40.979 1.00 9.51 73 SER B N 1
ATOM 2771 C CA . SER B 1 85 ? 21.064 22.839 -40.748 1.00 10.32 73 SER B CA 1
ATOM 2772 C C . SER B 1 85 ? 21.474 23.211 -39.322 1.00 10.35 73 SER B C 1
ATOM 2773 O O . SER B 1 85 ? 22.605 22.917 -38.913 1.00 10.88 73 SER B O 1
ATOM 2776 N N . THR B 1 86 ? 20.583 23.849 -38.564 1.00 10.76 74 THR B N 1
ATOM 2777 C CA . THR B 1 86 ? 20.910 24.152 -37.169 1.00 10.88 74 THR B CA 1
ATOM 2778 C C . THR B 1 86 ? 20.577 23.003 -36.234 1.00 11.10 74 THR B C 1
ATOM 2779 O O . THR B 1 86 ? 21.303 22.767 -35.269 1.00 11.66 74 THR B O 1
ATOM 2783 N N . ALA B 1 87 ? 19.488 22.286 -36.508 1.00 10.90 75 ALA B N 1
ATOM 2784 C CA . ALA B 1 87 ? 19.022 21.226 -35.592 1.00 11.30 75 ALA B CA 1
ATOM 2785 C C . ALA B 1 87 ? 20.077 20.172 -35.219 1.00 11.80 75 ALA B C 1
ATOM 2786 O O . ALA B 1 87 ? 20.113 19.759 -34.056 1.00 12.19 75 ALA B O 1
ATOM 2788 N N . PRO B 1 88 ? 20.930 19.732 -36.159 1.00 12.19 76 PRO B N 1
ATOM 2789 C CA . PRO B 1 88 ? 21.995 18.770 -35.814 1.00 13.26 76 PRO B CA 1
ATOM 2790 C C . PRO B 1 88 ? 22.951 19.247 -34.721 1.00 13.92 76 PRO B C 1
ATOM 2791 O O . PRO B 1 88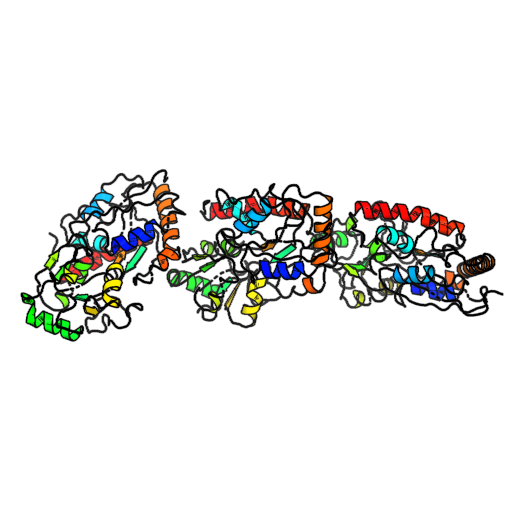 ? 23.575 18.402 -34.074 1.00 14.79 76 PRO B O 1
ATOM 2795 N N . SER B 1 89 ? 23.055 20.560 -34.515 1.00 14.39 77 SER B N 1
ATOM 2796 C CA . SER B 1 89 ? 23.882 21.122 -33.448 1.00 15.35 77 SER B CA 1
ATOM 2797 C C . SER B 1 89 ? 23.107 21.408 -32.164 1.00 15.29 77 SER B C 1
ATOM 2798 O O . SER B 1 89 ? 23.699 21.790 -31.154 1.00 15.88 77 SER B O 1
ATOM 2801 N N . LEU B 1 90 ? 21.792 21.197 -32.197 1.00 15.18 78 LEU B N 1
ATOM 2802 C CA . LEU B 1 90 ? 20.912 21.580 -31.090 1.00 15.20 78 LEU B CA 1
ATOM 2803 C C . LEU B 1 90 ? 20.252 20.397 -30.392 1.00 15.71 78 LEU B C 1
ATOM 2804 O O . LEU B 1 90 ? 19.772 20.522 -29.258 1.00 16.73 78 LEU B O 1
ATOM 2809 N N . TYR B 1 91 ? 20.228 19.256 -31.074 1.00 16.07 79 TYR B N 1
ATOM 2810 C CA . TYR B 1 91 ? 19.615 18.036 -30.558 1.00 16.50 79 TYR B CA 1
ATOM 2811 C C . TYR B 1 91 ? 20.629 16.916 -30.594 1.00 17.26 79 TYR B C 1
ATOM 2812 O O . TYR B 1 91 ? 21.380 16.789 -31.557 1.00 17.27 79 TYR B O 1
ATOM 2821 N N . LYS B 1 92 ? 20.657 16.115 -29.533 1.00 18.55 80 LYS B N 1
ATOM 2822 C CA . LYS B 1 92 ? 21.490 14.918 -29.510 1.00 19.94 80 LYS B CA 1
ATOM 2823 C C . LYS B 1 92 ? 21.070 14.005 -30.659 1.00 20.13 80 LYS B C 1
ATOM 2824 O O . LYS B 1 92 ? 21.916 13.466 -31.381 1.00 21.06 80 LYS B O 1
ATOM 2830 N N . ASN B 1 93 ? 19.757 13.877 -30.842 1.00 20.03 81 ASN B N 1
ATOM 2831 C CA . ASN B 1 93 ? 19.175 13.076 -31.913 1.00 19.90 81 ASN B CA 1
ATOM 2832 C C . ASN B 1 93 ? 18.061 13.849 -32.632 1.00 18.29 81 ASN B C 1
ATOM 2833 O O . ASN B 1 93 ? 16.897 13.719 -32.265 1.00 18.46 81 ASN B O 1
ATOM 2838 N N . PRO B 1 94 ? 18.388 14.641 -33.653 1.00 17.05 82 PRO B N 1
ATOM 2839 C CA . PRO B 1 94 ? 17.361 15.455 -34.327 1.00 15.88 82 PRO B CA 1
ATOM 2840 C C . PRO B 1 94 ? 16.391 14.635 -35.179 1.00 15.24 82 PRO B C 1
ATOM 2841 O O . PRO B 1 94 ? 15.378 15.188 -35.626 1.00 14.94 82 PRO B O 1
ATOM 2845 N N . GLY B 1 95 ? 16.714 13.359 -35.407 1.00 13.94 83 GLY B N 1
ATOM 2846 C CA . GLY B 1 95 ? 15.841 12.441 -36.111 1.00 13.05 83 GLY B CA 1
ATOM 2847 C C . GLY B 1 95 ? 16.276 12.128 -37.526 1.00 12.24 83 GLY B C 1
ATOM 2848 O O . GLY B 1 95 ? 15.643 11.330 -38.201 1.00 12.58 83 GLY B O 1
ATOM 2849 N N . TYR B 1 96 ? 17.339 12.781 -37.981 1.00 11.53 84 TYR B N 1
ATOM 2850 C CA . TYR B 1 96 ? 17.804 12.641 -39.358 1.00 11.23 84 TYR B CA 1
ATOM 2851 C C . TYR B 1 96 ? 19.277 13.018 -39.416 1.00 11.52 84 TYR B C 1
ATOM 2852 O O . TYR B 1 96 ? 19.808 13.634 -38.475 1.00 11.98 84 TYR B O 1
ATOM 2861 N N . GLU B 1 97 ? 19.911 12.627 -40.522 1.00 11.27 85 GLU B N 1
ATOM 2862 C CA . GLU B 1 97 ? 21.310 12.900 -40.835 1.00 11.89 85 GLU B CA 1
ATOM 2863 C C . GLU B 1 97 ? 21.261 13.914 -41.979 1.00 11.32 85 GLU B C 1
ATOM 2864 O O . GLU B 1 97 ? 20.741 13.600 -43.047 1.00 11.14 85 GLU B O 1
ATOM 2870 N N . PRO B 1 98 ? 21.760 15.135 -41.778 1.00 11.21 86 PRO B N 1
ATOM 2871 C CA . PRO B 1 98 ? 21.506 16.203 -42.759 1.00 11.23 86 PRO B CA 1
ATOM 2872 C C . PRO B 1 98 ? 22.093 15.912 -44.136 1.00 11.29 86 PRO B C 1
ATOM 2873 O O . PRO B 1 98 ? 21.551 16.366 -45.145 1.00 11.64 86 PRO B O 1
ATOM 2877 N N . TYR B 1 99 ? 23.181 15.154 -44.177 1.00 11.21 87 TYR B N 1
ATOM 2878 C CA . TYR B 1 99 ? 23.861 14.901 -45.443 1.00 11.32 87 TYR B CA 1
ATOM 2879 C C . TYR B 1 99 ? 23.365 13.668 -46.186 1.00 11.47 87 TYR B C 1
ATOM 2880 O O . TYR B 1 99 ? 23.569 13.556 -47.399 1.00 12.26 87 TYR B O 1
ATOM 2889 N N . THR B 1 100 ? 22.741 12.733 -45.475 1.00 11.31 88 THR B N 1
ATOM 2890 C CA . THR B 1 100 ? 22.393 11.448 -46.093 1.00 11.34 88 THR B CA 1
ATOM 2891 C C . THR B 1 100 ? 20.942 10.974 -45.972 1.00 10.92 88 THR B C 1
ATOM 2892 O O . THR B 1 100 ? 20.542 10.067 -46.719 1.00 11.82 88 THR B O 1
ATOM 2896 N N . SER B 1 101 ? 20.156 11.544 -45.060 1.00 10.31 89 SER B N 1
ATOM 2897 C CA . SER B 1 101 ? 18.779 11.057 -44.863 1.00 9.77 89 SER B CA 1
ATOM 2898 C C . SER B 1 101 ? 17.860 11.314 -46.051 1.00 9.52 89 SER B C 1
ATOM 2899 O O . SER B 1 101 ? 16.786 10.708 -46.159 1.00 9.91 89 SER B O 1
ATOM 2902 N N . PHE B 1 102 ? 18.286 12.197 -46.949 1.00 9.29 90 PHE B N 1
ATOM 2903 C CA . PHE B 1 102 ? 17.426 12.648 -48.037 1.00 9.04 90 PHE B CA 1
ATOM 2904 C C . PHE B 1 102 ? 18.116 12.599 -49.382 1.00 9.47 90 PHE B C 1
ATOM 2905 O O . PHE B 1 102 ? 19.347 12.571 -49.455 1.00 9.82 90 PHE B O 1
ATOM 2913 N N . GLU B 1 103 ? 17.314 12.576 -50.447 1.00 9.36 91 GLU B N 1
ATOM 2914 C CA . GLU B 1 103 ? 17.792 13.000 -51.763 1.00 9.76 91 GLU B CA 1
ATOM 2915 C C . GLU B 1 103 ? 17.402 14.473 -51.918 1.00 9.83 91 GLU B C 1
ATOM 2916 O O . GLU B 1 103 ? 16.208 14.799 -51.981 1.00 10.14 91 GLU B O 1
ATOM 2922 N N . PRO B 1 104 ? 18.384 15.376 -51.972 1.00 10.14 92 PRO B N 1
ATOM 2923 C CA . PRO B 1 104 ? 18.082 16.806 -52.137 1.00 10.12 92 PRO B CA 1
ATOM 2924 C C . PRO B 1 104 ? 17.453 17.074 -53.494 1.00 9.64 92 PRO B C 1
ATOM 2925 O O . PRO B 1 104 ? 17.901 16.481 -54.477 1.00 9.87 92 PRO B O 1
ATOM 2929 N N . ILE B 1 105 ? 16.451 17.951 -53.547 1.00 8.80 93 ILE B N 1
ATOM 2930 C CA . ILE B 1 105 ? 15.862 18.380 -54.820 1.00 8.91 93 ILE B CA 1
ATOM 2931 C C . ILE B 1 105 ? 16.442 19.735 -55.239 1.00 8.65 93 ILE B C 1
ATOM 2932 O O . ILE B 1 105 ? 16.940 19.876 -56.342 1.00 9.14 93 ILE B O 1
ATOM 2937 N N . GLY B 1 106 ? 16.383 20.733 -54.367 1.00 8.58 94 GLY B N 1
ATOM 2938 C CA . GLY B 1 106 ? 16.949 22.034 -54.708 1.00 8.11 94 GLY B CA 1
ATOM 2939 C C . GLY B 1 106 ? 16.584 23.115 -53.715 1.00 8.28 94 GLY B C 1
ATOM 2940 O O . GLY B 1 106 ? 15.719 22.913 -52.845 1.00 8.64 94 GLY B O 1
ATOM 2941 N N . LEU B 1 107 ? 17.259 24.257 -53.844 1.00 8.06 95 LEU B N 1
ATOM 2942 C CA . LEU B 1 107 ? 16.923 25.453 -53.074 1.00 7.54 95 LEU B CA 1
ATOM 2943 C C . LEU B 1 107 ? 15.679 26.110 -53.661 1.00 8.08 95 LEU B C 1
ATOM 2944 O O . LEU B 1 107 ? 15.290 25.834 -54.806 1.00 8.35 95 LEU B O 1
ATOM 2949 N N . VAL B 1 108 ? 15.050 26.971 -52.869 1.00 7.80 96 VAL B N 1
ATOM 2950 C CA . VAL B 1 108 ? 13.711 27.473 -53.180 1.00 7.89 96 VAL B CA 1
ATOM 2951 C C . VAL B 1 108 ? 13.682 28.997 -53.080 1.00 8.24 96 VAL B C 1
ATOM 2952 O O . VAL B 1 108 ? 13.618 29.686 -54.098 1.00 8.35 96 VAL B O 1
ATOM 2956 N N . VAL B 1 109 ? 13.754 29.514 -51.855 1.00 8.52 97 VAL B N 1
ATOM 2957 C CA . VAL B 1 109 ? 13.801 30.958 -51.608 1.00 8.63 97 VAL B CA 1
ATOM 2958 C C . VAL B 1 109 ? 14.799 31.260 -50.491 1.00 8.94 97 VAL B C 1
ATOM 2959 O O . VAL B 1 109 ? 15.187 30.366 -49.742 1.00 8.90 97 VAL B O 1
ATOM 2963 N N . ASP B 1 110 ? 15.200 32.524 -50.392 1.00 8.84 98 ASP B N 1
ATOM 2964 C CA . ASP B 1 110 ? 16.029 33.006 -49.295 1.00 9.05 98 ASP B CA 1
ATOM 2965 C C . ASP B 1 110 ? 15.272 34.192 -48.696 1.00 8.91 98 ASP B C 1
ATOM 2966 O O . ASP B 1 110 ? 15.023 35.192 -49.379 1.00 9.31 98 ASP B O 1
ATOM 2971 N N . VAL B 1 111 ? 14.891 34.068 -47.429 1.00 8.29 99 VAL B N 1
ATOM 2972 C CA . VAL B 1 111 ? 13.983 35.026 -46.803 1.00 8.80 99 VAL B CA 1
ATOM 2973 C C . VAL B 1 111 ? 14.693 35.790 -45.683 1.00 8.49 99 VAL B C 1
ATOM 2974 O O . VAL B 1 111 ? 15.218 35.167 -44.750 1.00 8.53 99 VAL B O 1
ATOM 2978 N N . PRO B 1 112 ? 14.707 37.124 -45.756 1.00 8.98 100 PRO B N 1
ATOM 2979 C CA . PRO B 1 112 ? 15.303 37.937 -44.693 1.00 9.07 100 PRO B CA 1
ATOM 2980 C C . PRO B 1 112 ? 14.390 38.010 -43.466 1.00 9.01 100 PRO B C 1
ATOM 2981 O O . PRO B 1 112 ? 13.206 37.668 -43.537 1.00 8.70 100 PRO B O 1
ATOM 2993 N N . THR B 1 114 ? 13.064 40.232 -39.831 1.00 9.19 102 THR B N 1
ATOM 2994 C CA . THR B 1 114 ? 12.835 41.537 -39.216 1.00 9.39 102 THR B CA 1
ATOM 2995 C C . THR B 1 114 ? 12.784 41.356 -37.715 1.00 9.47 102 THR B C 1
ATOM 2996 O O . THR B 1 114 ? 12.144 40.429 -37.225 1.00 10.44 102 THR B O 1
ATOM 3000 N N . ILE B 1 115 ? 13.426 42.264 -36.986 1.00 9.44 103 ILE B N 1
ATOM 3001 C CA . ILE B 1 115 ? 13.268 42.328 -35.538 1.00 9.55 103 ILE B CA 1
ATOM 3002 C C . ILE B 1 115 ? 12.078 43.222 -35.230 1.00 9.09 103 ILE B C 1
ATOM 3003 O O . ILE B 1 115 ? 12.052 44.409 -35.597 1.00 9.10 103 ILE B O 1
ATOM 3008 N N . ILE B 1 116 ? 11.071 42.623 -34.602 1.00 8.52 104 ILE B N 1
ATOM 3009 C CA . ILE B 1 116 ? 9.791 43.299 -34.352 1.00 8.63 104 ILE B CA 1
ATOM 3010 C C . ILE B 1 116 ? 9.364 43.139 -32.897 1.00 8.49 104 ILE B C 1
ATOM 3011 O O . ILE B 1 116 ? 9.916 42.329 -32.158 1.00 8.29 104 ILE B O 1
ATOM 3016 N N . ALA B 1 117 ? 8.385 43.934 -32.485 1.00 8.52 105 ALA B N 1
ATOM 3017 C CA . ALA B 1 117 ? 7.860 43.820 -31.133 1.00 8.98 105 ALA B CA 1
ATOM 3018 C C . ALA B 1 117 ? 6.367 44.118 -31.125 1.00 9.67 105 ALA B C 1
ATOM 3019 O O . ALA B 1 117 ? 5.812 44.572 -32.135 1.00 9.98 105 ALA B O 1
ATOM 3021 N N . ARG B 1 118 ? 5.721 43.848 -29.996 1.00 10.29 106 ARG B N 1
ATOM 3022 C CA . ARG B 1 118 ? 4.313 44.195 -29.824 1.00 11.12 106 ARG B CA 1
ATOM 3023 C C . ARG B 1 118 ? 4.118 45.673 -30.133 1.00 11.76 106 ARG B C 1
ATOM 3024 O O . ARG B 1 118 ? 5.028 46.481 -29.941 1.00 11.38 106 ARG B O 1
ATOM 3032 N N . GLY B 1 119 ? 2.929 46.010 -30.618 1.00 12.18 107 GLY B N 1
ATOM 3033 C CA . GLY B 1 119 ? 2.644 47.340 -31.141 1.00 13.31 107 GLY B CA 1
ATOM 3034 C C . GLY B 1 119 ? 2.796 48.508 -30.182 1.00 13.95 107 GLY B C 1
ATOM 3035 O O . GLY B 1 119 ? 2.948 49.645 -30.632 1.00 14.69 107 GLY B O 1
ATOM 3036 N N . ASP B 1 120 ? 2.755 48.235 -28.879 1.00 14.01 108 ASP B N 1
ATOM 3037 C CA . ASP B 1 120 ? 2.950 49.259 -27.852 1.00 14.66 108 ASP B CA 1
ATOM 3038 C C . ASP B 1 120 ? 4.308 49.175 -27.141 1.00 14.26 108 ASP B C 1
ATOM 3039 O O . ASP B 1 120 ? 4.496 49.805 -26.090 1.00 14.97 108 ASP B O 1
ATOM 3044 N N . PHE B 1 121 ? 5.250 48.407 -27.699 1.00 13.29 109 PHE B N 1
ATOM 3045 C CA . PHE B 1 121 ? 6.602 48.332 -27.124 1.00 13.16 109 PHE B CA 1
ATOM 3046 C C . PHE B 1 121 ? 7.239 49.732 -27.135 1.00 12.76 109 PHE B C 1
ATOM 3047 O O . PHE B 1 121 ? 7.255 50.381 -28.167 1.00 12.72 109 PHE B O 1
ATOM 3055 N N . PRO B 1 122 ? 7.734 50.207 -25.991 1.00 12.71 110 PRO B N 1
ATOM 3056 C CA . PRO B 1 122 ? 8.205 51.597 -25.893 1.00 12.09 110 PRO B CA 1
ATOM 3057 C C . PRO B 1 122 ? 9.258 52.082 -26.916 1.00 11.72 110 PRO B C 1
ATOM 3058 O O . PRO B 1 122 ? 9.020 53.157 -27.477 1.00 12.01 110 PRO B O 1
ATOM 3062 N N . PRO B 1 123 ? 10.357 51.369 -27.168 1.00 11.49 111 PRO B N 1
ATOM 3063 C CA . PRO B 1 123 ? 11.385 51.905 -28.070 1.00 10.98 111 PRO B CA 1
ATOM 3064 C C . PRO B 1 123 ? 10.869 52.132 -29.490 1.00 10.76 111 PRO B C 1
ATOM 3065 O O . PRO B 1 123 ? 10.004 51.389 -29.957 1.00 10.57 111 PRO B O 1
ATOM 3069 N N . ASN B 1 124 ? 11.392 53.158 -30.158 1.00 10.66 112 ASN B N 1
ATOM 3070 C CA . ASN B 1 124 ? 10.958 53.486 -31.517 1.00 10.77 112 ASN B CA 1
ATOM 3071 C C . ASN B 1 124 ? 12.005 53.205 -32.584 1.00 10.85 112 ASN B C 1
ATOM 3072 O O . ASN B 1 124 ? 11.718 53.272 -33.784 1.00 11.12 112 ASN B O 1
ATOM 3077 N N . ASN B 1 125 ? 13.221 52.883 -32.161 1.00 10.75 113 ASN B N 1
ATOM 3078 C CA . ASN B 1 125 ? 14.265 52.571 -33.125 1.00 10.23 113 ASN B CA 1
ATOM 3079 C C . ASN B 1 125 ? 15.235 51.544 -32.541 1.00 10.46 113 ASN B C 1
ATOM 3080 O O . ASN B 1 125 ? 15.177 51.227 -31.348 1.00 9.53 113 ASN B O 1
ATOM 3085 N N . ILE B 1 126 ? 16.109 51.010 -33.388 1.00 10.48 114 ILE B N 1
ATOM 3086 C CA . ILE B 1 126 ? 17.013 49.923 -32.974 1.00 11.18 114 ILE B CA 1
ATOM 3087 C C . ILE B 1 126 ? 17.987 50.323 -31.855 1.00 11.73 114 ILE B C 1
ATOM 3088 O O . ILE B 1 126 ? 18.287 49.504 -30.970 1.00 11.96 114 ILE B O 1
ATOM 3093 N N . LYS B 1 127 ? 18.453 51.572 -31.867 1.00 12.22 115 LYS B N 1
ATOM 3094 C CA . LYS B 1 127 ? 19.325 52.061 -30.796 1.00 12.64 115 LYS B CA 1
ATOM 3095 C C . LYS B 1 127 ? 18.594 52.020 -29.457 1.00 12.49 115 LYS B C 1
ATOM 3096 O O . LYS B 1 127 ? 19.117 51.484 -28.474 1.00 12.31 115 LYS B O 1
ATOM 3102 N N . GLU B 1 128 ? 17.387 52.588 -29.434 1.00 12.27 116 GLU B N 1
ATOM 3103 C CA . GLU B 1 128 ? 16.536 52.575 -28.246 1.00 12.64 116 GLU B CA 1
ATOM 3104 C C . GLU B 1 128 ? 16.172 51.154 -27.844 1.00 12.49 116 GLU B C 1
ATOM 3105 O O . GLU B 1 128 ? 16.110 50.850 -26.658 1.00 12.57 116 GLU B O 1
ATOM 3111 N N . LEU B 1 129 ? 15.929 50.287 -28.828 1.00 11.31 117 LEU B N 1
ATOM 3112 C CA . LEU B 1 129 ? 15.577 48.900 -28.532 1.00 12.28 117 LEU B CA 1
ATOM 3113 C C . LEU B 1 129 ? 16.694 48.208 -27.762 1.00 12.16 117 LEU B C 1
ATOM 3114 O O . LEU B 1 129 ? 16.446 47.538 -26.756 1.00 12.44 117 LEU B O 1
ATOM 3119 N N . ALA B 1 130 ? 17.927 48.384 -28.223 1.00 12.57 118 ALA B N 1
ATOM 3120 C CA . ALA B 1 130 ? 19.070 47.772 -27.540 1.00 12.73 118 ALA B CA 1
ATOM 3121 C C . ALA B 1 130 ? 19.163 48.264 -26.091 1.00 13.77 118 ALA B C 1
ATOM 3122 O O . ALA B 1 130 ? 19.343 47.461 -25.168 1.00 13.55 118 ALA B O 1
ATOM 3124 N N . GLU B 1 131 ? 19.028 49.575 -25.898 1.00 13.95 119 GLU B N 1
ATOM 3125 C CA . GLU B 1 131 ? 19.087 50.170 -24.554 1.00 15.20 119 GLU B CA 1
ATOM 3126 C C . GLU B 1 131 ? 17.974 49.640 -23.656 1.00 14.64 119 GLU B C 1
ATOM 3127 O O . GLU B 1 131 ? 18.207 49.292 -22.491 1.00 14.99 119 GLU B O 1
ATOM 3133 N N . TYR B 1 132 ? 16.766 49.582 -24.210 1.00 14.32 120 TYR B N 1
ATOM 3134 C CA . TYR B 1 132 ? 15.582 49.146 -23.481 1.00 13.77 120 TYR B CA 1
ATOM 3135 C C . TYR B 1 132 ? 15.687 47.676 -23.098 1.00 13.74 120 TYR B C 1
ATOM 3136 O O . TYR B 1 132 ? 15.372 47.303 -21.966 1.00 13.61 120 TYR B O 1
ATOM 3145 N N . VAL B 1 133 ? 16.146 46.844 -24.029 1.00 13.08 121 VAL B N 1
ATOM 3146 C CA . VAL B 1 133 ? 16.289 45.410 -23.749 1.00 13.52 121 VAL B CA 1
ATOM 3147 C C . VAL B 1 133 ? 17.362 45.164 -22.679 1.00 14.08 121 VAL B C 1
ATOM 3148 O O . VAL B 1 133 ? 17.154 44.379 -21.751 1.00 13.71 121 VAL B O 1
ATOM 3152 N N . LYS B 1 134 ? 18.493 45.857 -22.793 1.00 14.45 122 LYS B N 1
ATOM 3153 C CA . LYS B 1 134 ? 19.562 45.731 -21.796 1.00 15.79 122 LYS B CA 1
ATOM 3154 C C . LYS B 1 134 ? 19.095 46.118 -20.399 1.00 16.26 122 LYS B C 1
ATOM 3155 O O . LYS B 1 134 ? 19.399 45.416 -19.413 1.00 17.10 122 LYS B O 1
ATOM 3161 N N . LYS B 1 135 ? 18.354 47.222 -20.314 1.00 16.73 123 LYS B N 1
ATOM 3162 C CA . LYS B 1 135 ? 17.921 47.763 -19.022 1.00 17.63 123 LYS B CA 1
ATOM 3163 C C . LYS B 1 135 ? 16.766 46.969 -18.428 1.00 17.23 123 LYS B C 1
ATOM 3164 O O . LYS B 1 135 ? 16.678 46.822 -17.213 1.00 17.12 123 LYS B O 1
ATOM 3170 N N . ASN B 1 136 ? 15.906 46.430 -19.290 1.00 16.64 124 ASN B N 1
ATOM 3171 C CA . ASN B 1 136 ? 14.670 45.787 -18.851 1.00 16.40 124 ASN B CA 1
ATOM 3172 C C . ASN B 1 136 ? 14.567 44.304 -19.179 1.00 16.05 124 ASN B C 1
ATOM 3173 O O . ASN B 1 136 ? 13.470 43.738 -19.179 1.00 15.86 124 ASN B O 1
ATOM 3178 N N . ALA B 1 137 ? 15.714 43.682 -19.419 1.00 15.49 125 ALA B N 1
ATOM 3179 C CA . ALA B 1 137 ? 15.786 42.276 -19.819 1.00 15.63 125 ALA B CA 1
ATOM 3180 C C . ALA B 1 137 ? 14.892 41.333 -19.008 1.00 15.77 125 ALA B C 1
ATOM 3181 O O . ALA B 1 137 ? 14.214 40.482 -19.583 1.00 16.20 125 ALA B O 1
ATOM 3183 N N . ASP B 1 138 ? 14.883 41.489 -17.686 1.00 15.97 126 ASP B N 1
ATOM 3184 C CA . ASP B 1 138 ? 14.139 40.570 -16.829 1.00 16.48 126 ASP B CA 1
ATOM 3185 C C . ASP B 1 138 ? 12.620 40.645 -16.936 1.00 17.02 126 ASP B C 1
ATOM 3186 O O . ASP B 1 138 ? 11.921 39.823 -16.330 1.00 17.74 126 ASP B O 1
ATOM 3191 N N . LYS B 1 139 ? 12.107 41.632 -17.669 1.00 16.84 127 LYS B N 1
ATOM 3192 C CA . LYS B 1 139 ? 10.668 41.735 -17.882 1.00 17.62 127 LYS B CA 1
ATOM 3193 C C . LYS B 1 139 ? 10.268 41.635 -19.355 1.00 16.72 127 LYS B C 1
ATOM 3194 O O . LYS B 1 139 ? 9.129 41.952 -19.715 1.00 17.69 127 LYS B O 1
ATOM 3200 N N . ILE B 1 140 ? 11.201 41.198 -20.201 1.00 15.59 128 ILE B N 1
ATOM 3201 C CA . ILE B 1 140 ? 10.940 41.085 -21.636 1.00 14.35 128 ILE B CA 1
ATOM 3202 C C . ILE B 1 140 ? 10.948 39.634 -22.104 1.00 13.86 128 ILE B C 1
ATOM 3203 O O . ILE B 1 140 ? 11.914 38.907 -21.859 1.00 14.36 128 ILE B O 1
ATOM 3208 N N . SER B 1 141 ? 9.872 39.224 -22.777 1.00 12.45 129 SER B N 1
ATOM 3209 C CA . SER B 1 141 ? 9.779 37.885 -23.353 1.00 11.87 129 SER B CA 1
ATOM 3210 C C . SER B 1 141 ? 10.089 37.879 -24.852 1.00 11.63 129 SER B C 1
ATOM 3211 O O . SER B 1 141 ? 9.691 38.785 -25.593 1.00 11.63 129 SER B O 1
ATOM 3214 N N . LEU B 1 142 ? 10.773 36.828 -25.285 1.00 10.93 130 LEU B N 1
ATOM 3215 C CA . LEU B 1 142 ? 11.159 36.665 -26.689 1.00 11.20 130 LEU B CA 1
ATOM 3216 C C . LEU B 1 142 ? 10.448 35.436 -27.270 1.00 11.04 130 LEU B C 1
ATOM 3217 O O . LEU B 1 142 ? 10.565 34.346 -26.721 1.00 11.79 130 LEU B O 1
ATOM 3222 N N . ALA B 1 143 ? 9.713 35.609 -28.366 1.00 10.44 131 ALA B N 1
ATOM 3223 C CA . ALA B 1 143 ? 9.004 34.485 -28.998 1.00 10.57 131 ALA B CA 1
ATOM 3224 C C . ALA B 1 143 ? 9.877 33.812 -30.047 1.00 10.59 131 ALA B C 1
ATOM 3225 O O . ALA B 1 143 ? 10.584 34.484 -30.786 1.00 10.67 131 ALA B O 1
ATOM 3227 N N . ASN B 1 144 ? 9.812 32.485 -30.114 1.00 10.56 132 ASN B N 1
ATOM 3228 C CA . ASN B 1 144 ? 10.357 31.764 -31.262 1.00 10.17 132 ASN B CA 1
ATOM 3229 C C . ASN B 1 144 ? 9.511 30.536 -31.581 1.00 10.17 132 ASN B C 1
ATOM 3230 O O . ASN B 1 144 ? 8.526 30.245 -30.877 1.00 10.27 132 ASN B O 1
ATOM 3235 N N . ALA B 1 145 ? 9.875 29.829 -32.645 1.00 9.64 133 ALA B N 1
ATOM 3236 C CA . ALA B 1 145 ? 9.132 28.635 -33.041 1.00 9.73 133 ALA B CA 1
ATOM 3237 C C . ALA B 1 145 ? 9.861 27.352 -32.644 1.00 9.90 133 ALA B C 1
ATOM 3238 O O . ALA B 1 145 ? 9.806 26.346 -33.364 1.00 9.98 133 ALA B O 1
ATOM 3240 N N . GLY B 1 146 ? 10.516 27.394 -31.482 1.00 10.60 134 GLY B N 1
ATOM 3241 C CA . GLY B 1 146 ? 11.158 26.220 -30.907 1.00 11.01 134 GLY B CA 1
ATOM 3242 C C . GLY B 1 146 ? 12.629 26.110 -31.262 1.00 11.48 134 GLY B C 1
ATOM 3243 O O . GLY B 1 146 ? 13.110 26.751 -32.194 1.00 11.16 134 GLY B O 1
ATOM 3244 N N . ILE B 1 147 ? 13.352 25.290 -30.510 1.00 12.29 135 ILE B N 1
ATOM 3245 C CA . ILE B 1 147 ? 14.782 25.098 -30.754 1.00 12.84 135 ILE B CA 1
ATOM 3246 C C . ILE B 1 147 ? 14.952 24.441 -32.126 1.00 12.05 135 ILE B C 1
ATOM 3247 O O . ILE B 1 147 ? 14.396 23.365 -32.383 1.00 12.63 135 ILE B O 1
ATOM 3252 N N . GLY B 1 148 ? 15.672 25.119 -33.021 1.00 11.47 136 GLY B N 1
ATOM 3253 C CA . GLY B 1 148 ? 15.808 24.654 -34.400 1.00 10.34 136 GLY B CA 1
ATOM 3254 C C . GLY B 1 148 ? 15.142 25.568 -35.417 1.00 9.99 136 GLY B C 1
ATOM 3255 O O . GLY B 1 148 ? 15.399 25.459 -36.612 1.00 9.80 136 GLY B O 1
ATOM 3256 N N . ALA B 1 149 ? 14.278 26.462 -34.944 1.00 9.52 137 ALA B N 1
ATOM 3257 C CA . ALA B 1 149 ? 13.557 27.391 -35.815 1.00 9.73 137 ALA B CA 1
ATOM 3258 C C . ALA B 1 149 ? 14.430 28.554 -36.296 1.00 9.52 137 ALA B C 1
ATOM 3259 O O . ALA B 1 149 ? 15.477 28.837 -35.713 1.00 10.01 137 ALA B O 1
ATOM 3261 N N . ALA B 1 150 ? 13.983 29.228 -37.356 1.00 9.24 138 ALA B N 1
ATOM 3262 C CA . ALA B 1 150 ? 14.649 30.427 -37.864 1.00 9.14 138 ALA B CA 1
ATOM 3263 C C . ALA B 1 150 ? 14.609 31.531 -36.813 1.00 9.20 138 ALA B C 1
ATOM 3264 O O . ALA B 1 150 ? 15.611 32.219 -36.567 1.00 8.72 138 ALA B O 1
ATOM 3266 N N . SER B 1 151 ? 13.439 31.693 -36.194 1.00 8.98 139 SER B N 1
ATOM 3267 C CA . SER B 1 151 ? 13.254 32.658 -35.105 1.00 8.82 139 SER B CA 1
ATOM 3268 C C . SER B 1 151 ? 14.112 32.345 -33.881 1.00 9.16 139 SER B C 1
ATOM 3269 O O . SER B 1 151 ? 14.497 33.256 -33.144 1.00 9.72 139 SER B O 1
ATOM 3272 N N . HIS B 1 152 ? 14.397 31.057 -33.664 1.00 9.45 140 HIS B N 1
ATOM 3273 C CA . HIS B 1 152 ? 15.303 30.633 -32.603 1.00 9.81 140 HIS B CA 1
ATOM 3274 C C . HIS B 1 152 ? 16.755 31.031 -32.928 1.00 10.00 140 HIS B C 1
ATOM 3275 O O . HIS B 1 152 ? 17.471 31.551 -32.074 1.00 10.36 140 HIS B O 1
ATOM 3282 N N . LEU B 1 153 ? 17.177 30.806 -34.168 1.00 9.82 141 LEU B N 1
ATOM 3283 C CA . LEU B 1 153 ? 18.533 31.164 -34.585 1.00 9.91 141 LEU B CA 1
ATOM 3284 C C . LEU B 1 153 ? 18.747 32.676 -34.458 1.00 10.09 141 LEU B C 1
ATOM 3285 O O . LEU B 1 153 ? 19.710 33.139 -33.821 1.00 10.53 141 LEU B O 1
ATOM 3290 N N . CYS B 1 154 ? 17.847 33.443 -35.061 1.00 10.55 142 CYS B N 1
ATOM 3291 C CA . CYS B 1 154 ? 17.957 34.893 -35.008 1.00 10.16 142 CYS B CA 1
ATOM 3292 C C . CYS B 1 154 ? 17.852 35.394 -33.566 1.00 10.24 142 CYS B C 1
ATOM 3293 O O . CYS B 1 154 ? 18.607 36.279 -33.150 1.00 9.81 142 CYS B O 1
ATOM 3296 N N . GLY B 1 155 ? 16.943 34.797 -32.799 1.00 9.92 143 GLY B N 1
ATOM 3297 C CA . GLY B 1 155 ? 16.754 35.181 -31.405 1.00 10.37 143 GLY B CA 1
ATOM 3298 C C . GLY B 1 155 ? 18.024 34.975 -30.599 1.00 10.80 143 GLY B C 1
ATOM 3299 O O . GLY B 1 155 ? 18.389 35.820 -29.775 1.00 10.72 143 GLY B O 1
ATOM 3300 N N . THR B 1 156 ? 18.711 33.863 -30.861 1.00 11.23 144 THR B N 1
ATOM 3301 C CA . THR B 1 156 ? 19.991 33.564 -30.212 1.00 11.56 144 THR B CA 1
ATOM 3302 C C . THR B 1 156 ? 21.012 34.640 -30.584 1.00 11.20 144 THR B C 1
ATOM 3303 O O . THR B 1 156 ? 21.663 35.213 -29.718 1.00 11.56 144 THR B O 1
ATOM 3315 N N . LEU B 1 158 ? 20.466 37.639 -31.621 1.00 10.31 146 LEU B N 1
ATOM 3316 C CA . LEU B 1 158 ? 20.034 38.925 -31.075 1.00 10.59 146 LEU B CA 1
ATOM 3317 C C . LEU B 1 158 ? 20.427 39.089 -29.606 1.00 10.89 146 LEU B C 1
ATOM 3318 O O . LEU B 1 158 ? 21.032 40.100 -29.228 1.00 10.46 146 LEU B O 1
ATOM 3323 N N . VAL B 1 159 ? 20.089 38.100 -28.777 1.00 11.25 147 VAL B N 1
ATOM 3324 C CA . VAL B 1 159 ? 20.413 38.200 -27.350 1.00 11.88 147 VAL B CA 1
ATOM 3325 C C . VAL B 1 159 ? 21.930 38.216 -27.136 1.00 12.60 147 VAL B C 1
ATOM 3326 O O . VAL B 1 159 ? 22.425 38.942 -26.280 1.00 12.83 147 VAL B O 1
ATOM 3330 N N . GLU B 1 160 ? 22.666 37.460 -27.950 1.00 13.40 148 GLU B N 1
ATOM 3331 C CA . GLU B 1 160 ? 24.127 37.450 -27.846 1.00 14.70 148 GLU B CA 1
ATOM 3332 C C . GLU B 1 160 ? 24.721 38.812 -28.200 1.00 15.01 148 GLU B C 1
ATOM 3333 O O . GLU B 1 160 ? 25.618 39.309 -27.497 1.00 15.64 148 GLU B O 1
ATOM 3339 N N . ALA B 1 161 ? 24.194 39.422 -29.259 1.00 15.08 149 ALA B N 1
ATOM 3340 C CA . ALA B 1 161 ? 24.631 40.750 -29.700 1.00 15.64 149 ALA B CA 1
ATOM 3341 C C . ALA B 1 161 ? 24.354 41.816 -28.642 1.00 15.98 149 ALA B C 1
ATOM 3342 O O . ALA B 1 161 ? 25.117 42.777 -28.511 1.00 15.82 149 ALA B O 1
ATOM 3344 N N . LEU B 1 162 ? 23.277 41.629 -27.874 1.00 15.89 150 LEU B N 1
ATOM 3345 C CA . LEU B 1 162 ? 22.899 42.595 -26.833 1.00 16.19 150 LEU B CA 1
ATOM 3346 C C . LEU B 1 162 ? 23.468 42.249 -25.452 1.00 16.12 150 LEU B C 1
ATOM 3347 O O . LEU B 1 162 ? 23.360 43.040 -24.513 1.00 16.83 150 LEU B O 1
ATOM 3352 N N . GLY B 1 163 ? 24.069 41.069 -25.333 1.00 15.66 151 GLY B N 1
ATOM 3353 C CA . GLY B 1 163 ? 24.658 40.630 -24.080 1.00 15.58 151 GLY B CA 1
ATOM 3354 C C . GLY B 1 163 ? 23.624 40.363 -23.006 1.00 14.72 151 GLY B C 1
ATOM 3355 O O . GLY B 1 163 ? 23.887 40.565 -21.814 1.00 15.72 151 GLY B O 1
ATOM 3356 N N . VAL B 1 164 ? 22.450 39.896 -23.426 1.00 13.84 152 VAL B N 1
ATOM 3357 C CA . VAL B 1 164 ? 21.375 39.568 -22.494 1.00 12.52 152 VAL B CA 1
ATOM 3358 C C . VAL B 1 164 ? 20.971 38.097 -22.562 1.00 12.59 152 VAL B C 1
ATOM 3359 O O . VAL B 1 164 ? 21.335 37.379 -23.490 1.00 12.40 152 VAL B O 1
ATOM 3363 N N . ASN B 1 165 ? 20.233 37.656 -21.550 1.00 12.36 153 ASN B N 1
ATOM 3364 C CA . ASN B 1 165 ? 19.544 36.376 -21.616 1.00 13.08 153 ASN B CA 1
ATOM 3365 C C . ASN B 1 165 ? 18.063 36.608 -21.329 1.00 13.04 153 ASN B C 1
ATOM 3366 O O . ASN B 1 165 ? 17.691 37.023 -20.225 1.00 13.63 153 ASN B O 1
ATOM 3371 N N . LEU B 1 166 ? 17.222 36.349 -22.327 1.00 13.29 154 LEU B N 1
ATOM 3372 C CA . LEU B 1 166 ? 15.789 36.609 -22.205 1.00 12.83 154 LEU B CA 1
ATOM 3373 C C . LEU B 1 166 ? 14.999 35.321 -22.026 1.00 13.35 154 LEU B C 1
ATOM 3374 O O . LEU B 1 166 ? 15.352 34.275 -22.586 1.00 14.17 154 LEU B O 1
ATOM 3379 N N . LEU B 1 167 ? 13.929 35.403 -21.241 1.00 13.49 155 LEU B N 1
ATOM 3380 C CA . LEU B 1 167 ? 12.915 34.357 -21.215 1.00 13.45 155 LEU B CA 1
ATOM 3381 C C . LEU B 1 167 ? 12.409 34.189 -22.642 1.00 13.53 155 LEU B C 1
ATOM 3382 O O . LEU B 1 167 ? 12.088 35.180 -23.311 1.00 12.87 155 LEU B O 1
ATOM 3387 N N . THR B 1 168 ? 12.346 32.948 -23.107 1.00 13.26 156 THR B N 1
ATOM 3388 C CA . THR B 1 168 ? 11.775 32.676 -24.431 1.00 13.66 156 THR B CA 1
ATOM 3389 C C . THR B 1 168 ? 10.501 31.876 -24.306 1.00 13.56 156 THR B C 1
ATOM 3390 O O . THR B 1 168 ? 10.341 31.091 -23.373 1.00 14.02 156 THR B O 1
ATOM 3394 N N . ILE B 1 169 ? 9.587 32.097 -25.244 1.00 12.91 157 ILE B N 1
ATOM 3395 C CA . ILE B 1 169 ? 8.361 31.317 -25.326 1.00 13.32 157 ILE B CA 1
ATOM 3396 C C . ILE B 1 169 ? 8.352 30.641 -26.686 1.00 13.09 157 ILE B C 1
ATOM 3397 O O . ILE B 1 169 ? 8.297 31.331 -27.705 1.00 12.30 157 ILE B O 1
ATOM 3402 N N . PRO B 1 170 ? 8.427 29.309 -26.720 1.00 13.43 158 PRO B N 1
ATOM 3403 C CA . PRO B 1 170 ? 8.386 28.577 -27.992 1.00 13.47 158 PRO B CA 1
ATOM 3404 C C . PRO B 1 170 ? 6.975 28.250 -28.459 1.00 13.33 158 PRO B C 1
ATOM 3405 O O . PRO B 1 170 ? 6.106 27.893 -27.656 1.00 14.41 158 PRO B O 1
ATOM 3409 N N . TYR B 1 171 ? 6.779 28.331 -29.766 1.00 12.19 159 TYR B N 1
ATOM 3410 C CA . TYR B 1 171 ? 5.509 28.026 -30.412 1.00 12.58 159 TYR B CA 1
ATOM 3411 C C . TYR B 1 171 ? 5.763 27.011 -31.515 1.00 12.76 159 TYR B C 1
ATOM 3412 O O . TYR B 1 171 ? 6.915 26.732 -31.841 1.00 13.33 159 TYR B O 1
ATOM 3421 N N . LYS B 1 172 ? 4.698 26.482 -32.109 1.00 12.96 160 LYS B N 1
ATOM 3422 C CA . LYS B 1 172 ? 4.830 25.468 -33.156 1.00 13.47 160 LYS B CA 1
ATOM 3423 C C . LYS B 1 172 ? 5.038 26.089 -34.539 1.00 12.57 160 LYS B C 1
ATOM 3424 O O . LYS B 1 172 ? 5.109 25.384 -35.548 1.00 13.73 160 LYS B O 1
ATOM 3430 N N . GLY B 1 173 ? 5.151 27.411 -34.562 1.00 12.01 161 GLY B N 1
ATOM 3431 C CA . GLY B 1 173 ? 5.403 28.178 -35.770 1.00 10.50 161 GLY B CA 1
ATOM 3432 C C . GLY B 1 173 ? 5.308 29.642 -35.413 1.00 9.86 161 GLY B C 1
ATOM 3433 O O . GLY B 1 173 ? 4.844 29.979 -34.321 1.00 9.99 161 GLY B O 1
ATOM 3434 N N . THR B 1 174 ? 5.743 30.533 -36.302 1.00 9.07 162 THR B N 1
ATOM 3435 C CA . THR B 1 174 ? 5.577 31.950 -35.972 1.00 9.14 162 THR B CA 1
ATOM 3436 C C . THR B 1 174 ? 4.189 32.485 -36.305 1.00 9.22 162 THR B C 1
ATOM 3437 O O . THR B 1 174 ? 3.901 33.635 -36.004 1.00 9.28 162 THR B O 1
ATOM 3441 N N . ALA B 1 175 ? 3.329 31.672 -36.922 1.00 9.97 163 ALA B N 1
ATOM 3442 C CA . ALA B 1 175 ? 1.916 32.067 -37.037 1.00 10.13 163 ALA B CA 1
ATOM 3443 C C . ALA B 1 175 ? 1.265 32.163 -35.635 1.00 10.61 163 ALA B C 1
ATOM 3444 O O . ALA B 1 175 ? 0.772 33.236 -35.275 1.00 10.42 163 ALA B O 1
ATOM 3446 N N . PRO B 1 176 ? 1.257 31.091 -34.830 1.00 11.14 164 PRO B N 1
ATOM 3447 C CA . PRO B 1 176 ? 0.773 31.234 -33.449 1.00 11.09 164 PRO B CA 1
ATOM 3448 C C . PRO B 1 176 ? 1.574 32.249 -32.631 1.00 11.23 164 PRO B C 1
ATOM 3449 O O . PRO B 1 176 ? 0.958 32.971 -31.830 1.00 11.51 164 PRO B O 1
ATOM 3453 N N . ALA B 1 177 ? 2.892 32.338 -32.838 1.00 10.63 165 ALA B N 1
ATOM 3454 C CA . ALA B 1 177 ? 3.696 33.324 -32.096 1.00 10.75 165 ALA B CA 1
ATOM 3455 C C . ALA B 1 177 ? 3.223 34.724 -32.434 1.00 10.90 165 ALA B C 1
ATOM 3456 O O . ALA B 1 177 ? 3.025 35.547 -31.535 1.00 10.97 165 ALA B O 1
ATOM 3466 N N . ASN B 1 179 ? 0.302 35.629 -33.478 1.00 12.63 167 ASN B N 1
ATOM 3467 C CA . ASN B 1 179 ? -1.007 35.861 -32.847 1.00 13.86 167 ASN B CA 1
ATOM 3468 C C . ASN B 1 179 ? -0.855 36.382 -31.415 1.00 13.70 167 ASN B C 1
ATOM 3469 O O . ASN B 1 179 ? -1.552 37.322 -31.004 1.00 13.70 167 ASN B O 1
ATOM 3474 N N . ASP B 1 180 ? 0.078 35.787 -30.669 1.00 13.53 168 ASP B N 1
ATOM 3475 C CA . ASP B 1 180 ? 0.357 36.213 -29.303 1.00 13.66 168 ASP B CA 1
ATOM 3476 C C . ASP B 1 180 ? 1.070 37.570 -29.241 1.00 13.44 168 ASP B C 1
ATOM 3477 O O . ASP B 1 180 ? 0.818 38.352 -28.334 1.00 13.64 168 ASP B O 1
ATOM 3482 N N . LEU B 1 181 ? 1.945 37.853 -30.203 1.00 13.10 169 LEU B N 1
ATOM 3483 C CA . LEU B 1 181 ? 2.607 39.161 -30.258 1.00 12.82 169 LEU B CA 1
ATOM 3484 C C . LEU B 1 181 ? 1.585 40.272 -30.532 1.00 13.30 169 LEU B C 1
ATOM 3485 O O . LEU B 1 181 ? 1.574 41.313 -29.859 1.00 13.47 169 LEU B O 1
ATOM 3490 N N . LEU B 1 182 ? 0.707 40.026 -31.501 1.00 13.25 170 LEU B N 1
ATOM 3491 C CA . LEU B 1 182 ? -0.408 40.935 -31.785 1.00 13.70 170 LEU B CA 1
ATOM 3492 C C . LEU B 1 182 ? -1.319 41.117 -30.570 1.00 14.41 170 LEU B C 1
ATOM 3493 O O . LEU B 1 182 ? -1.839 42.223 -30.335 1.00 15.01 170 LEU B O 1
ATOM 3498 N N . GLY B 1 183 ? -1.490 40.046 -29.792 1.00 14.59 171 GLY B N 1
ATOM 3499 C CA . GLY B 1 183 ? -2.323 40.085 -28.594 1.00 15.88 171 GLY B CA 1
ATOM 3500 C C . GLY B 1 183 ? -1.616 40.648 -27.375 1.00 16.49 171 GLY B C 1
ATOM 3501 O O . GLY B 1 183 ? -2.217 40.755 -26.300 1.00 16.86 171 GLY B O 1
ATOM 3502 N N . LYS B 1 184 ? -0.345 41.011 -27.554 1.00 16.63 172 LYS B N 1
ATOM 3503 C CA . LYS B 1 184 ? 0.507 41.598 -26.507 1.00 17.37 172 LYS B CA 1
ATOM 3504 C C . LYS B 1 184 ? 0.834 40.628 -25.368 1.00 17.47 172 LYS B C 1
ATOM 3505 O O . LYS B 1 184 ? 1.152 41.042 -24.244 1.00 18.29 172 LYS B O 1
ATOM 3511 N N . GLN B 1 185 ? 0.782 39.334 -25.684 1.00 17.09 173 GLN B N 1
ATOM 3512 C CA . GLN B 1 185 ? 1.070 38.261 -24.733 1.00 17.35 173 GLN B CA 1
ATOM 3513 C C . GLN B 1 185 ? 2.547 37.866 -24.716 1.00 16.67 173 GLN B C 1
ATOM 3514 O O . GLN B 1 185 ? 3.003 37.170 -23.800 1.00 17.18 173 GLN B O 1
ATOM 3520 N N . VAL B 1 186 ? 3.279 38.304 -25.744 1.00 15.44 174 VAL B N 1
ATOM 3521 C CA . VAL B 1 186 ? 4.727 38.157 -25.811 1.00 14.27 174 VAL B CA 1
ATOM 3522 C C . VAL B 1 186 ? 5.293 39.469 -26.384 1.00 13.38 174 VAL B C 1
ATOM 3523 O O . VAL B 1 186 ? 4.565 40.221 -27.047 1.00 13.32 174 VAL B O 1
ATOM 3527 N N . ASP B 1 187 ? 6.563 39.760 -26.114 1.00 12.30 175 ASP B N 1
ATOM 3528 C CA . ASP B 1 187 ? 7.080 41.114 -26.322 1.00 12.08 175 ASP B CA 1
ATOM 3529 C C . ASP B 1 187 ? 7.855 41.332 -27.612 1.00 11.46 175 ASP B C 1
ATOM 3530 O O . ASP B 1 187 ? 7.636 42.324 -28.303 1.00 11.51 175 ASP B O 1
ATOM 3535 N N . LEU B 1 188 ? 8.768 40.414 -27.915 1.00 11.07 176 LEU B N 1
ATOM 3536 C CA . LEU B 1 188 ? 9.795 40.635 -28.930 1.00 10.61 176 LEU B CA 1
ATOM 3537 C C . LEU B 1 188 ? 9.916 39.395 -29.796 1.00 10.52 176 LEU B C 1
ATOM 3538 O O . LEU B 1 188 ? 9.728 38.275 -29.310 1.00 10.24 176 LEU B O 1
ATOM 3551 N N . CYS B 1 190 ? 12.087 37.840 -33.593 1.00 10.04 178 CYS B N 1
ATOM 3552 C CA . CYS B 1 190 ? 12.717 37.921 -34.909 1.00 10.44 178 CYS B CA 1
ATOM 3553 C C . CYS B 1 190 ? 12.002 36.912 -35.804 1.00 9.89 178 CYS B C 1
ATOM 3554 O O . CYS B 1 190 ? 11.914 35.745 -35.456 1.00 9.87 178 CYS B O 1
ATOM 3557 N N . ASP B 1 191 ? 11.511 37.357 -36.958 1.00 9.02 179 ASP B N 1
ATOM 3558 C CA . ASP B 1 191 ? 10.660 36.512 -37.796 1.00 8.61 179 ASP B CA 1
ATOM 3559 C C . ASP B 1 191 ? 10.845 36.904 -39.271 1.00 8.73 179 ASP B C 1
ATOM 3560 O O . ASP B 1 191 ? 11.352 37.988 -39.583 1.00 8.71 179 ASP B O 1
ATOM 3565 N N . GLN B 1 192 ? 10.475 35.999 -40.167 1.00 8.52 180 GLN B N 1
ATOM 3566 C CA . GLN B 1 192 ? 10.714 36.177 -41.605 1.00 8.27 180 GLN B CA 1
ATOM 3567 C C . GLN B 1 192 ? 9.717 37.128 -42.264 1.00 8.60 180 GLN B C 1
ATOM 3568 O O . GLN B 1 192 ? 8.557 37.182 -41.871 1.00 8.07 180 GLN B O 1
ATOM 3574 N N . THR B 1 193 ? 10.161 37.842 -43.299 1.00 7.85 181 THR B N 1
ATOM 3575 C CA . THR B 1 193 ? 9.287 38.802 -43.973 1.00 8.53 181 THR B CA 1
ATOM 3576 C C . THR B 1 193 ? 8.063 38.167 -44.623 1.00 8.31 181 THR B C 1
ATOM 3577 O O . THR B 1 193 ? 7.060 38.842 -44.846 1.00 8.40 181 THR B O 1
ATOM 3581 N N . THR B 1 194 ? 8.144 36.880 -44.948 1.00 8.61 182 THR B N 1
ATOM 3582 C CA . THR B 1 194 ? 6.988 36.157 -45.484 1.00 8.79 182 THR B CA 1
ATOM 3583 C C . THR B 1 194 ? 5.862 36.008 -44.451 1.00 9.12 182 THR B C 1
ATOM 3584 O O . THR B 1 194 ? 4.725 35.669 -44.809 1.00 9.82 182 THR B O 1
ATOM 3588 N N . ASN B 1 195 ? 6.182 36.242 -43.179 1.00 9.04 183 ASN B N 1
ATOM 3589 C CA . ASN B 1 195 ? 5.177 36.314 -42.113 1.00 9.41 183 ASN B CA 1
ATOM 3590 C C . ASN B 1 195 ? 4.988 37.709 -41.492 1.00 9.43 183 ASN B C 1
ATOM 3591 O O . ASN B 1 195 ? 3.915 38.005 -40.958 1.00 9.81 183 ASN B O 1
ATOM 3596 N N . THR B 1 196 ? 6.013 38.565 -41.539 1.00 9.40 184 THR B N 1
ATOM 3597 C CA . THR B 1 196 ? 5.930 39.850 -40.827 1.00 9.63 184 THR B CA 1
ATOM 3598 C C . THR B 1 196 ? 5.491 41.034 -41.677 1.00 9.78 184 THR B C 1
ATOM 3599 O O . THR B 1 196 ? 5.002 42.027 -41.136 1.00 10.03 184 THR B O 1
ATOM 3603 N N . THR B 1 197 ? 5.693 40.954 -42.990 1.00 10.02 185 THR B N 1
ATOM 3604 C CA . THR B 1 197 ? 5.406 42.096 -43.862 1.00 10.46 185 THR B CA 1
ATOM 3605 C C . THR B 1 197 ? 4.000 42.623 -43.621 1.00 10.88 185 THR B C 1
ATOM 3606 O O . THR B 1 197 ? 3.796 43.822 -43.490 1.00 10.77 185 THR B O 1
ATOM 3610 N N . GLN B 1 198 ? 3.052 41.692 -43.573 1.00 11.63 186 GLN B N 1
ATOM 3611 C CA . GLN B 1 198 ? 1.629 41.958 -43.439 1.00 12.97 186 GLN B CA 1
ATOM 3612 C C . GLN B 1 198 ? 1.338 42.798 -42.192 1.00 12.44 186 GLN B C 1
ATOM 3613 O O . GLN B 1 198 ? 0.551 43.743 -42.233 1.00 13.77 186 GLN B O 1
ATOM 3619 N N . GLN B 1 199 ? 2.017 42.468 -41.096 1.00 11.36 187 GLN B N 1
ATOM 3620 C CA . GLN B 1 199 ? 1.796 43.117 -39.808 1.00 10.59 187 GLN B CA 1
ATOM 3621 C C . GLN B 1 199 ? 2.629 44.382 -39.647 1.00 9.82 187 GLN B C 1
ATOM 3622 O O . GLN B 1 199 ? 2.209 45.324 -38.968 1.00 10.13 187 GLN B O 1
ATOM 3628 N N . ILE B 1 200 ? 3.807 44.400 -40.262 1.00 8.95 188 ILE B N 1
ATOM 3629 C CA . ILE B 1 200 ? 4.652 45.602 -40.244 1.00 8.77 188 ILE B CA 1
ATOM 3630 C C . ILE B 1 200 ? 3.999 46.732 -41.064 1.00 9.16 188 ILE B C 1
ATOM 3631 O O . ILE B 1 200 ? 3.838 47.850 -40.578 1.00 9.42 188 ILE B O 1
ATOM 3636 N N . THR B 1 201 ? 3.631 46.443 -42.305 1.00 10.02 189 THR B N 1
ATOM 3637 C CA . THR B 1 201 ? 3.152 47.503 -43.200 1.00 10.63 189 THR B CA 1
ATOM 3638 C C . THR B 1 201 ? 1.814 48.105 -42.759 1.00 11.09 189 THR B C 1
ATOM 3639 O O . THR B 1 201 ? 1.511 49.229 -43.122 1.00 11.80 189 THR B O 1
ATOM 3643 N N . SER B 1 202 ? 1.028 47.358 -41.985 1.00 11.31 190 SER B N 1
ATOM 3644 C CA . SER B 1 202 ? -0.240 47.858 -41.445 1.00 12.11 190 SER B CA 1
ATOM 3645 C C . SER B 1 202 ? -0.035 48.632 -40.138 1.00 11.96 190 SER B C 1
ATOM 3646 O O . SER B 1 202 ? -0.973 49.234 -39.605 1.00 12.25 190 SER B O 1
ATOM 3649 N N . GLY B 1 203 ? 1.190 48.613 -39.622 1.00 11.83 191 GLY B N 1
ATOM 3650 C CA . GLY B 1 203 ? 1.514 49.326 -38.399 1.00 12.62 191 GLY B CA 1
ATOM 3651 C C . GLY B 1 203 ? 1.111 48.608 -37.126 1.00 12.73 191 GLY B C 1
ATOM 3652 O O . GLY B 1 203 ? 1.096 49.211 -36.047 1.00 13.26 191 GLY B O 1
ATOM 3653 N N . LYS B 1 204 ? 0.821 47.314 -37.233 1.00 12.32 192 LYS B N 1
ATOM 3654 C CA . LYS B 1 204 ? 0.299 46.551 -36.097 1.00 12.63 192 LYS B CA 1
ATOM 3655 C C . LYS B 1 204 ? 1.375 46.071 -35.139 1.00 12.24 192 LYS B C 1
ATOM 3656 O O . LYS B 1 204 ? 1.088 45.804 -33.972 1.00 12.52 192 LYS B O 1
ATOM 3662 N N . VAL B 1 205 ? 2.602 45.946 -35.640 1.00 11.57 193 VAL B N 1
ATOM 3663 C CA . VAL B 1 205 ? 3.752 45.637 -34.788 1.00 11.02 193 VAL B CA 1
ATOM 3664 C C . VAL B 1 205 ? 4.806 46.722 -34.940 1.00 11.21 193 VAL B C 1
ATOM 3665 O O . VAL B 1 205 ? 4.864 47.392 -35.966 1.00 11.90 193 VAL B O 1
ATOM 3669 N N . LYS B 1 206 ? 5.624 46.910 -33.913 1.00 11.17 194 LYS B N 1
ATOM 3670 C CA . LYS B 1 206 ? 6.787 47.790 -34.034 1.00 11.24 194 LYS B CA 1
ATOM 3671 C C . LYS B 1 206 ? 7.861 47.040 -34.803 1.00 10.90 194 LYS B C 1
ATOM 3672 O O . LYS B 1 206 ? 8.011 45.827 -34.641 1.00 11.40 194 LYS B O 1
ATOM 3678 N N . ALA B 1 207 ? 8.609 47.754 -35.635 1.00 10.31 195 ALA B N 1
ATOM 3679 C CA . ALA B 1 207 ? 9.626 47.125 -36.486 1.00 9.88 195 ALA B CA 1
ATOM 3680 C C . ALA B 1 207 ? 10.913 47.938 -36.445 1.00 9.79 195 ALA B C 1
ATOM 3681 O O . ALA B 1 207 ? 10.885 49.162 -36.592 1.00 9.81 195 ALA B O 1
ATOM 3683 N N . TYR B 1 208 ? 12.041 47.255 -36.235 1.00 9.36 196 TYR B N 1
ATOM 3684 C CA . TYR B 1 208 ? 13.285 47.941 -35.861 1.00 9.23 196 TYR B CA 1
ATOM 3685 C C . TYR B 1 208 ? 14.447 47.776 -36.828 1.00 9.83 196 TYR B C 1
ATOM 3686 O O . TYR B 1 208 ? 15.245 48.709 -37.025 1.00 9.59 196 TYR B O 1
ATOM 3695 N N . ALA B 1 209 ? 14.578 46.581 -37.400 1.00 9.46 197 ALA B N 1
ATOM 3696 C CA . ALA B 1 209 ? 15.743 46.277 -38.225 1.00 9.38 197 ALA B CA 1
ATOM 3697 C C . ALA B 1 209 ? 15.513 45.030 -39.037 1.00 9.85 197 ALA B C 1
ATOM 3698 O O . ALA B 1 209 ? 14.615 44.247 -38.731 1.00 10.45 197 ALA B O 1
ATOM 3700 N N . VAL B 1 210 ? 16.336 44.856 -40.065 1.00 10.30 198 VAL B N 1
ATOM 3701 C CA . VAL B 1 210 ? 16.341 43.643 -40.871 1.00 10.47 198 VAL B CA 1
ATOM 3702 C C . VAL B 1 210 ? 17.710 42.976 -40.790 1.00 11.00 198 VAL B C 1
ATOM 3703 O O . VAL B 1 210 ? 18.689 43.603 -40.382 1.00 10.84 198 VAL B O 1
ATOM 3707 N N . THR B 1 211 ? 17.773 41.712 -41.199 1.00 10.73 199 THR B N 1
ATOM 3708 C CA . THR B 1 211 ? 18.986 40.918 -41.030 1.00 11.33 199 THR B CA 1
ATOM 3709 C C . THR B 1 211 ? 19.708 40.644 -42.341 1.00 12.48 199 THR B C 1
ATOM 3710 O O . THR B 1 211 ? 20.623 39.814 -42.394 1.00 12.83 199 THR B O 1
ATOM 3714 N N . SER B 1 212 ? 19.283 41.330 -43.395 1.00 13.14 200 SER B N 1
ATOM 3715 C CA . SER B 1 212 ? 19.906 41.211 -44.708 1.00 14.57 200 SER B CA 1
ATOM 3716 C C . SER B 1 212 ? 21.180 42.069 -44.794 1.00 15.43 200 SER B C 1
ATOM 3717 O O . SER B 1 212 ? 21.436 42.892 -43.913 1.00 15.08 200 SER B O 1
ATOM 3720 N N . LEU B 1 213 ? 21.980 41.859 -45.842 1.00 16.85 201 LEU B N 1
ATOM 3721 C CA . LEU B 1 213 ? 23.216 42.621 -46.048 1.00 18.08 201 LEU B CA 1
ATOM 3722 C C . LEU B 1 213 ? 22.899 44.051 -46.477 1.00 17.82 201 LEU B C 1
ATOM 3723 O O . LEU B 1 213 ? 23.605 44.997 -46.112 1.00 17.75 201 LEU B O 1
ATOM 3728 N N . LYS B 1 214 ? 21.839 44.180 -47.271 1.00 17.34 202 LYS B N 1
ATOM 3729 C CA . LYS B 1 214 ? 21.312 45.454 -47.721 1.00 17.19 202 LYS B CA 1
ATOM 3730 C C . LYS B 1 214 ? 19.886 45.563 -47.246 1.00 16.26 202 LYS B C 1
ATOM 3731 O O . LYS B 1 214 ? 19.269 44.552 -46.900 1.00 15.76 202 LYS B O 1
ATOM 3737 N N . ARG B 1 215 ? 19.351 46.780 -47.223 1.00 15.38 203 ARG B N 1
ATOM 3738 C CA . ARG B 1 215 ? 17.964 46.960 -46.798 1.00 14.38 203 ARG B CA 1
ATOM 3739 C C . ARG B 1 215 ? 17.011 46.163 -47.678 1.00 14.19 203 ARG B C 1
ATOM 3740 O O . ARG B 1 215 ? 17.275 45.941 -48.870 1.00 14.24 203 ARG B O 1
ATOM 3748 N N . VAL B 1 216 ? 15.924 45.706 -47.061 1.00 13.77 204 VAL B N 1
ATOM 3749 C CA . VAL B 1 216 ? 14.870 44.966 -47.748 1.00 13.68 204 VAL B CA 1
ATOM 3750 C C . VAL B 1 216 ? 14.021 46.006 -48.482 1.00 13.92 204 VAL B C 1
ATOM 3751 O O . VAL B 1 216 ? 13.436 46.870 -47.837 1.00 14.14 204 VAL B O 1
ATOM 3755 N N . PRO B 1 217 ? 13.983 45.952 -49.817 1.00 14.51 205 PRO B N 1
ATOM 3756 C CA . PRO B 1 217 ? 13.361 47.014 -50.627 1.00 14.62 205 PRO B CA 1
ATOM 3757 C C . PRO B 1 217 ? 11.868 47.233 -50.389 1.00 14.48 205 PRO B C 1
ATOM 3758 O O . PRO B 1 217 ? 11.389 48.347 -50.632 1.00 14.66 205 PRO B O 1
ATOM 3762 N N . THR B 1 218 ? 11.148 46.198 -49.946 1.00 13.72 206 THR B N 1
ATOM 3763 C CA . THR B 1 218 ? 9.731 46.338 -49.596 1.00 13.42 206 THR B CA 1
ATOM 3764 C C . THR B 1 218 ? 9.547 46.906 -48.194 1.00 12.91 206 THR B C 1
ATOM 3765 O O . THR B 1 218 ? 8.430 47.279 -47.812 1.00 13.24 206 THR B O 1
ATOM 3769 N N . LEU B 1 219 ? 10.631 46.945 -47.420 1.00 12.88 207 LEU B N 1
ATOM 3770 C CA . LEU B 1 219 ? 10.621 47.576 -46.098 1.00 12.48 207 LEU B CA 1
ATOM 3771 C C . LEU B 1 219 ? 11.795 48.569 -46.001 1.00 13.01 207 LEU B C 1
ATOM 3772 O O . LEU B 1 219 ? 12.677 48.419 -45.153 1.00 13.05 207 LEU B O 1
ATOM 3777 N N . PRO B 1 220 ? 11.810 49.583 -46.867 1.00 13.54 208 PRO B N 1
ATOM 3778 C CA . PRO B 1 220 ? 13.021 50.389 -47.075 1.00 14.22 208 PRO B CA 1
ATOM 3779 C C . PRO B 1 220 ? 13.404 51.275 -45.881 1.00 15.01 208 PRO B C 1
ATOM 3780 O O . PRO B 1 220 ? 14.543 51.758 -45.831 1.00 15.64 208 PRO B O 1
ATOM 3784 N N . ASP B 1 221 ? 12.492 51.444 -44.926 1.00 14.92 209 ASP B N 1
ATOM 3785 C CA . ASP B 1 221 ? 12.751 52.279 -43.747 1.00 15.69 209 ASP B CA 1
ATOM 3786 C C . ASP B 1 221 ? 13.379 51.535 -42.562 1.00 14.69 209 ASP B C 1
ATOM 3787 O O . ASP B 1 221 ? 13.660 52.146 -41.525 1.00 14.74 209 ASP B O 1
ATOM 3792 N N . LEU B 1 222 ? 13.593 50.230 -42.701 1.00 13.84 210 LEU B N 1
ATOM 3793 C CA . LEU B 1 222 ? 14.245 49.460 -41.637 1.00 12.96 210 LEU B CA 1
ATOM 3794 C C . LEU B 1 222 ? 15.737 49.316 -41.919 1.00 12.90 210 LEU B C 1
ATOM 3795 O O . LEU B 1 222 ? 16.116 48.784 -42.969 1.00 12.60 210 LEU B O 1
ATOM 3800 N N . PRO B 1 223 ? 16.587 49.782 -40.996 1.00 12.59 211 PRO B N 1
ATOM 3801 C CA . PRO B 1 223 ? 18.038 49.621 -41.157 1.00 12.39 211 PRO B CA 1
ATOM 3802 C C . PRO B 1 223 ? 18.448 48.147 -41.051 1.00 12.45 211 PRO B C 1
ATOM 3803 O O . PRO B 1 223 ? 17.781 47.366 -40.354 1.00 12.15 211 PRO B O 1
ATOM 3807 N N . THR B 1 224 ? 19.525 47.757 -41.730 1.00 12.16 212 THR B N 1
ATOM 3808 C CA . THR B 1 224 ? 20.089 46.440 -41.459 1.00 12.28 212 THR B CA 1
ATOM 3809 C C . THR B 1 224 ? 20.743 46.474 -40.094 1.00 12.45 212 THR B C 1
ATOM 3810 O O . THR B 1 224 ? 21.134 47.539 -39.605 1.00 12.53 212 THR B O 1
ATOM 3822 N N . ASP B 1 226 ? 23.608 45.177 -39.681 1.00 14.82 214 ASP B N 1
ATOM 3823 C CA . ASP B 1 226 ? 24.973 45.516 -40.112 1.00 16.19 214 ASP B CA 1
ATOM 3824 C C . ASP B 1 226 ? 25.247 47.013 -40.003 1.00 16.24 214 ASP B C 1
ATOM 3825 O O . ASP B 1 226 ? 26.231 47.430 -39.384 1.00 16.80 214 ASP B O 1
ATOM 3830 N N . GLU B 1 227 ? 24.368 47.815 -40.601 1.00 16.39 215 GLU B N 1
ATOM 3831 C CA . GLU B 1 227 ? 24.545 49.265 -40.645 1.00 16.76 215 GLU B CA 1
ATOM 3832 C C . GLU B 1 227 ? 24.284 49.911 -39.281 1.00 16.65 215 GLU B C 1
ATOM 3833 O O . GLU B 1 227 ? 24.703 51.045 -39.041 1.00 16.62 215 GLU B O 1
ATOM 3839 N N . SER B 1 228 ? 23.591 49.180 -38.402 1.00 16.55 216 SER B N 1
ATOM 3840 C CA . SER B 1 228 ? 23.272 49.648 -37.050 1.00 16.51 216 SER B CA 1
ATOM 3841 C C . SER B 1 228 ? 24.398 49.342 -36.065 1.00 16.92 216 SER B C 1
ATOM 3842 O O . SER B 1 228 ? 24.257 49.568 -34.860 1.00 17.29 216 SER B O 1
ATOM 3845 N N . GLY B 1 229 ? 25.507 48.820 -36.585 1.00 17.21 217 GLY B N 1
ATOM 3846 C CA . GLY B 1 229 ? 26.712 48.605 -35.804 1.00 18.01 217 GLY B CA 1
ATOM 3847 C C . GLY B 1 229 ? 26.930 47.188 -35.309 1.00 18.23 217 GLY B C 1
ATOM 3848 O O . GLY B 1 229 ? 27.846 46.936 -34.515 1.00 18.87 217 GLY B O 1
ATOM 3849 N N . TYR B 1 230 ? 26.089 46.267 -35.763 1.00 17.55 218 TYR B N 1
ATOM 3850 C CA . TYR B 1 230 ? 26.233 44.858 -35.415 1.00 17.81 218 TYR B CA 1
ATOM 3851 C C . TYR B 1 230 ? 26.918 44.163 -36.584 1.00 18.46 218 TYR B C 1
ATOM 3852 O O . TYR B 1 230 ? 26.265 43.570 -37.439 1.00 18.08 218 TYR B O 1
ATOM 3861 N N . LYS B 1 231 ? 28.247 44.278 -36.632 1.00 20.02 219 LYS B N 1
ATOM 3862 C CA . LYS B 1 231 ? 29.009 43.803 -37.790 1.00 21.21 219 LYS B CA 1
ATOM 3863 C C . LYS B 1 231 ? 28.845 42.302 -37.972 1.00 20.91 219 LYS B C 1
ATOM 3864 O O . LYS B 1 231 ? 29.008 41.529 -37.025 1.00 21.25 219 LYS B O 1
ATOM 3870 N N . GLY B 1 232 ? 28.476 41.901 -39.187 1.00 20.69 220 GLY B N 1
ATOM 3871 C CA . GLY B 1 232 ? 28.264 40.502 -39.511 1.00 20.02 220 GLY B CA 1
ATOM 3872 C C . GLY B 1 232 ? 26.968 39.898 -38.993 1.00 19.58 220 GLY B C 1
ATOM 3873 O O . GLY B 1 232 ? 26.783 38.672 -39.058 1.00 20.13 220 GLY B O 1
ATOM 3874 N N . PHE B 1 233 ? 26.077 40.734 -38.462 1.00 18.25 221 PHE B N 1
ATOM 3875 C CA . PHE B 1 233 ? 24.754 40.258 -38.066 1.00 17.15 221 PHE B CA 1
ATOM 3876 C C . PHE B 1 233 ? 23.923 40.071 -39.320 1.00 17.01 221 PHE B C 1
ATOM 3877 O O . PHE B 1 233 ? 23.196 40.978 -39.753 1.00 17.20 221 PHE B O 1
ATOM 3885 N N . GLU B 1 234 ? 24.045 38.884 -39.900 1.00 16.60 222 GLU B N 1
ATOM 3886 C CA . GLU B 1 234 ? 23.418 38.584 -41.180 1.00 16.34 222 GLU B CA 1
ATOM 3887 C C . GLU B 1 234 ? 22.730 37.227 -41.083 1.00 15.82 222 GLU B C 1
ATOM 3888 O O . GLU B 1 234 ? 23.351 36.236 -40.678 1.00 15.70 222 GLU B O 1
ATOM 3894 N N . VAL B 1 235 ? 21.439 37.187 -41.407 1.00 14.92 22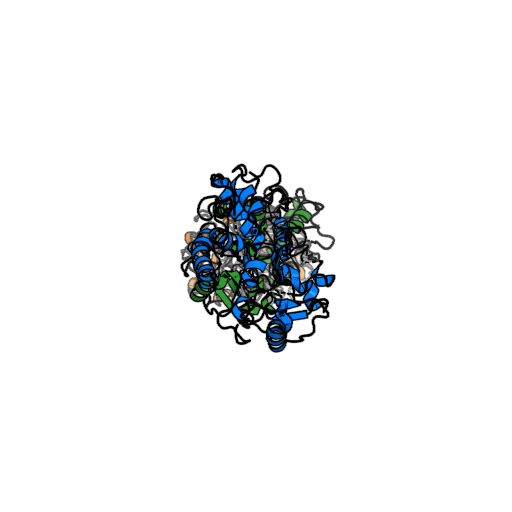3 VAL B N 1
ATOM 3895 C CA . VAL B 1 235 ? 20.681 35.931 -41.396 1.00 15.24 223 VAL B CA 1
ATOM 3896 C C . VAL B 1 235 ? 19.746 35.905 -42.586 1.00 14.14 223 VAL B C 1
ATOM 3897 O O . VAL B 1 235 ? 18.856 36.748 -42.694 1.00 14.75 223 VAL B O 1
ATOM 3901 N N . GLY B 1 236 ? 19.963 34.956 -43.489 1.00 12.81 224 GLY B N 1
ATOM 3902 C CA . GLY B 1 236 ? 19.047 34.731 -44.598 1.00 11.48 224 GLY B CA 1
ATOM 3903 C C . GLY B 1 236 ? 18.506 33.325 -44.472 1.00 10.77 224 GLY B C 1
ATOM 3904 O O . GLY B 1 236 ? 19.283 32.370 -44.415 1.00 11.34 224 GLY B O 1
ATOM 3905 N N . ILE B 1 237 ? 17.184 33.192 -44.414 1.00 9.60 225 ILE B N 1
ATOM 3906 C CA . ILE B 1 237 ? 16.571 31.889 -44.200 1.00 8.86 225 ILE B CA 1
ATOM 3907 C C . ILE B 1 237 ? 16.294 31.217 -45.536 1.00 8.50 225 ILE B C 1
ATOM 3908 O O . ILE B 1 237 ? 15.216 31.372 -46.136 1.00 8.43 225 ILE B O 1
ATOM 3913 N N . TRP B 1 238 ? 17.302 30.503 -46.019 1.00 8.31 226 TRP B N 1
ATOM 3914 C CA . TRP B 1 238 ? 17.128 29.723 -47.231 1.00 7.71 226 TRP B CA 1
ATOM 3915 C C . TRP B 1 238 ? 16.173 28.570 -46.973 1.00 7.60 226 TRP B C 1
ATOM 3916 O O . TRP B 1 238 ? 16.069 28.072 -45.847 1.00 7.94 226 TRP B O 1
ATOM 3927 N N . HIS B 1 239 ? 15.457 28.176 -48.014 1.00 7.66 227 HIS B N 1
ATOM 3928 C CA . HIS B 1 239 ? 14.521 27.059 -47.950 1.00 7.30 227 HIS B CA 1
ATOM 3929 C C . HIS B 1 239 ? 14.933 26.037 -48.995 1.00 7.65 227 HIS B C 1
ATOM 3930 O O . HIS B 1 239 ? 15.397 26.400 -50.091 1.00 7.83 227 HIS B O 1
ATOM 3937 N N . GLY B 1 240 ? 14.759 24.763 -48.661 1.00 7.53 228 GLY B N 1
ATOM 3938 C CA . GLY B 1 240 ? 15.067 23.682 -49.583 1.00 8.17 228 GLY B CA 1
ATOM 3939 C C . GLY B 1 240 ? 13.924 22.697 -49.712 1.00 8.21 228 GLY B C 1
ATOM 3940 O O . GLY B 1 240 ? 12.977 22.709 -48.920 1.00 8.19 228 GLY B O 1
ATOM 3949 N N . TRP B 1 242 ? 13.419 18.454 -50.256 1.00 7.23 230 TRP B N 1
ATOM 3950 C CA . TRP B 1 242 ? 14.087 17.156 -50.236 1.00 7.32 230 TRP B CA 1
ATOM 3951 C C . TRP B 1 242 ? 13.081 16.016 -50.407 1.00 7.72 230 TRP B C 1
ATOM 3952 O O . TRP B 1 242 ? 11.917 16.141 -50.023 1.00 7.61 230 TRP B O 1
ATOM 3963 N N . ALA B 1 243 ? 13.550 14.883 -50.926 1.00 7.69 231 ALA B N 1
ATOM 3964 C CA . ALA B 1 243 ? 12.778 13.637 -50.882 1.00 8.16 231 ALA B CA 1
ATOM 3965 C C . ALA B 1 243 ? 13.520 12.629 -49.987 1.00 8.38 231 ALA B C 1
ATOM 3966 O O . ALA B 1 243 ? 14.694 12.847 -49.681 1.00 8.47 231 ALA B O 1
ATOM 3968 N N . PRO B 1 244 ? 12.871 11.559 -49.520 1.00 8.69 232 PRO B N 1
ATOM 3969 C CA . PRO B 1 244 ? 13.573 10.586 -48.661 1.00 8.81 232 PRO B CA 1
ATOM 3970 C C . PRO B 1 244 ? 14.734 9.904 -49.386 1.00 9.25 232 PRO B C 1
ATOM 3971 O O . PRO B 1 244 ? 14.682 9.761 -50.609 1.00 9.47 232 PRO B O 1
ATOM 3975 N N . LYS B 1 245 ? 15.757 9.484 -48.642 1.00 9.38 233 LYS B N 1
ATOM 3976 C CA . LYS B 1 245 ? 16.833 8.659 -49.220 1.00 9.82 233 LYS B CA 1
ATOM 3977 C C . LYS B 1 245 ? 16.246 7.458 -49.963 1.00 9.78 233 LYS B C 1
ATOM 3978 O O . LYS B 1 245 ? 15.345 6.782 -49.455 1.00 9.77 233 LYS B O 1
ATOM 3984 N N . GLY B 1 246 ? 16.752 7.205 -51.167 1.00 9.34 234 GLY B N 1
ATOM 3985 C CA . GLY B 1 246 ? 16.339 6.045 -51.942 1.00 9.88 234 GLY B CA 1
ATOM 3986 C C . GLY B 1 246 ? 15.223 6.301 -52.932 1.00 9.74 234 GLY B C 1
ATOM 3987 O O . GLY B 1 246 ? 14.816 5.387 -53.646 1.00 10.43 234 GLY B O 1
ATOM 3988 N N . THR B 1 247 ? 14.711 7.530 -52.967 1.00 9.82 235 THR B N 1
ATOM 3989 C CA . THR B 1 247 ? 13.718 7.916 -53.964 1.00 9.70 235 THR B CA 1
ATOM 3990 C C . THR B 1 247 ? 14.356 7.747 -55.355 1.00 10.26 235 THR B C 1
ATOM 3991 O O . THR B 1 247 ? 15.475 8.199 -55.564 1.00 10.05 235 THR B O 1
ATOM 3995 N N . PRO B 1 248 ? 13.672 7.079 -56.292 1.00 10.98 236 PRO B N 1
ATOM 3996 C CA . PRO B 1 248 ? 14.275 6.775 -57.601 1.00 11.18 236 PRO B CA 1
ATOM 3997 C C . PRO B 1 248 ? 14.716 8.004 -58.373 1.00 11.56 236 PRO B C 1
ATOM 3998 O O . PRO B 1 248 ? 14.091 9.071 -58.305 1.00 11.08 236 PRO B O 1
ATOM 4002 N N . LYS B 1 249 ? 15.802 7.838 -59.112 1.00 11.50 237 LYS B N 1
ATOM 4003 C CA . LYS B 1 249 ? 16.354 8.919 -59.915 1.00 12.59 237 LYS B CA 1
ATOM 4004 C C . LYS B 1 249 ? 15.323 9.617 -60.825 1.00 11.95 237 LYS B C 1
ATOM 4005 O O . LYS B 1 249 ? 15.299 10.845 -60.858 1.00 11.77 237 LYS B O 1
ATOM 4011 N N . PRO B 1 250 ? 14.486 8.875 -61.564 1.00 12.09 238 PRO B N 1
ATOM 4012 C CA . PRO B 1 250 ? 13.493 9.531 -62.440 1.00 11.51 238 PRO B CA 1
ATOM 4013 C C . PRO B 1 250 ? 12.488 10.384 -61.662 1.00 10.97 238 PRO B C 1
ATOM 4014 O O . PRO B 1 250 ? 11.998 11.383 -62.186 1.00 10.38 238 PRO B O 1
ATOM 4018 N N . VAL B 1 251 ? 12.204 9.985 -60.425 1.00 10.12 239 VAL B N 1
ATOM 4019 C CA . VAL B 1 251 ? 11.294 10.715 -59.552 1.00 9.95 239 VAL B CA 1
ATOM 4020 C C . VAL B 1 251 ? 11.956 12.015 -59.068 1.00 9.67 239 VAL B C 1
ATOM 4021 O O . VAL B 1 251 ? 11.365 13.099 -59.143 1.00 9.46 239 VAL B O 1
ATOM 4025 N N . VAL B 1 252 ? 13.185 11.899 -58.576 1.00 9.52 240 VAL B N 1
ATOM 4026 C CA . VAL B 1 252 ? 13.977 13.062 -58.211 1.00 9.78 240 VAL B CA 1
ATOM 4027 C C . VAL B 1 252 ? 14.062 14.029 -59.403 1.00 9.94 240 VAL B C 1
ATOM 4028 O O . VAL B 1 252 ? 13.820 15.224 -59.255 1.00 10.11 240 VAL B O 1
ATOM 4032 N N . ASP B 1 253 ? 14.366 13.503 -60.591 1.00 10.18 241 ASP B N 1
ATOM 4033 C CA . ASP B 1 253 ? 14.502 14.348 -61.786 1.00 10.86 241 ASP B CA 1
ATOM 4034 C C . ASP B 1 253 ? 13.218 15.101 -62.109 1.00 10.60 241 ASP B C 1
ATOM 4035 O O . ASP B 1 253 ? 13.264 16.274 -62.494 1.00 11.02 241 ASP B O 1
ATOM 4040 N N . LYS B 1 254 ? 12.076 14.430 -61.956 1.00 9.89 242 LYS B N 1
ATOM 4041 C CA . LYS B 1 254 ? 10.788 15.083 -62.200 1.00 9.37 242 LYS B CA 1
ATOM 4042 C C . LYS B 1 254 ? 10.507 16.186 -61.172 1.00 9.07 242 LYS B C 1
ATOM 4043 O O . LYS B 1 254 ? 9.998 17.256 -61.517 1.00 8.68 242 LYS B O 1
ATOM 4049 N N . LEU B 1 255 ? 10.831 15.914 -59.914 1.00 8.68 243 LEU B N 1
ATOM 4050 C CA . LEU B 1 255 ? 10.684 16.911 -58.856 1.00 8.60 243 LEU B CA 1
ATOM 4051 C C . LEU B 1 255 ? 11.587 18.118 -59.107 1.00 8.31 243 LEU B C 1
ATOM 4052 O O . LEU B 1 255 ? 11.161 19.251 -58.909 1.00 8.92 243 LEU B O 1
ATOM 4057 N N . VAL B 1 256 ? 12.822 17.872 -59.547 1.00 8.20 244 VAL B N 1
ATOM 4058 C CA . VAL B 1 256 ? 13.748 18.964 -59.862 1.00 8.20 244 VAL B CA 1
ATOM 4059 C C . VAL B 1 256 ? 13.180 19.843 -60.985 1.00 8.28 244 VAL B C 1
ATOM 4060 O O . VAL B 1 256 ? 13.138 21.058 -60.863 1.00 8.20 244 VAL B O 1
ATOM 4064 N N . LYS B 1 257 ? 12.720 19.223 -62.066 1.00 8.45 245 LYS B N 1
ATOM 4065 C CA . LYS B 1 257 ? 12.171 19.982 -63.186 1.00 9.04 245 LYS B CA 1
ATOM 4066 C C . LYS B 1 257 ? 10.922 20.770 -62.765 1.00 9.03 245 LYS B C 1
ATOM 4067 O O . LYS B 1 257 ? 10.728 21.920 -63.181 1.00 9.04 245 LYS B O 1
ATOM 4073 N N . SER B 1 258 ? 10.086 20.155 -61.931 1.00 8.81 246 SER B N 1
ATOM 4074 C CA . SER B 1 258 ? 8.860 20.810 -61.468 1.00 9.08 246 SER B CA 1
ATOM 4075 C C . SER B 1 258 ? 9.154 21.976 -60.522 1.00 8.87 246 SER B C 1
ATOM 4076 O O . SER B 1 258 ? 8.528 23.042 -60.625 1.00 8.76 246 SER B O 1
ATOM 4079 N N . LEU B 1 259 ? 10.100 21.776 -59.604 1.00 8.45 247 LEU B N 1
ATOM 4080 C CA . LEU B 1 259 ? 10.562 22.864 -58.736 1.00 8.06 247 LEU B CA 1
ATOM 4081 C C . LEU B 1 259 ? 11.103 24.043 -59.563 1.00 8.33 247 LEU B C 1
ATOM 4082 O O . LEU B 1 259 ? 10.776 25.205 -59.308 1.00 8.64 247 LEU B O 1
ATOM 4087 N N . GLN B 1 260 ? 11.930 23.734 -60.554 1.00 8.34 248 GLN B N 1
ATOM 4088 C CA . GLN B 1 260 ? 12.493 24.777 -61.414 1.00 8.16 248 GLN B CA 1
ATOM 4089 C C . GLN B 1 260 ? 11.405 25.581 -62.118 1.00 7.91 248 GLN B C 1
ATOM 4090 O O . GLN B 1 260 ? 11.478 26.808 -62.184 1.00 7.73 248 GLN B O 1
ATOM 4096 N N . ALA B 1 261 ? 10.384 24.891 -62.617 1.00 7.97 249 ALA B N 1
ATOM 4097 C CA . ALA B 1 261 ? 9.254 25.570 -63.255 1.00 8.54 249 ALA B CA 1
ATOM 4098 C C . ALA B 1 261 ? 8.483 26.414 -62.239 1.00 8.86 249 ALA B C 1
ATOM 4099 O O . ALA B 1 261 ? 8.020 27.517 -62.548 1.00 9.35 249 ALA B O 1
ATOM 4101 N N . GLY B 1 262 ? 8.336 25.883 -61.032 1.00 9.06 250 GLY B N 1
ATOM 4102 C CA . GLY B 1 262 ? 7.633 26.591 -59.972 1.00 9.33 250 GLY B CA 1
ATOM 4103 C C . GLY B 1 262 ? 8.330 27.897 -59.607 1.00 9.52 250 GLY B C 1
ATOM 4104 O O . GLY B 1 262 ? 7.677 28.922 -59.382 1.00 10.23 250 GLY B O 1
ATOM 4105 N N . LEU B 1 263 ? 9.661 27.872 -59.566 1.00 9.25 251 LEU B N 1
ATOM 4106 C CA . LEU B 1 263 ? 10.413 29.082 -59.219 1.00 9.11 251 LEU B CA 1
ATOM 4107 C C . LEU B 1 263 ? 10.448 30.087 -60.371 1.00 9.67 251 LEU B C 1
ATOM 4108 O O . LEU B 1 263 ? 10.528 31.298 -60.140 1.00 9.77 251 LEU B O 1
ATOM 4113 N N . ALA B 1 264 ? 10.388 29.575 -61.598 1.00 8.65 252 ALA B N 1
ATOM 4114 C CA . ALA B 1 264 ? 10.457 30.410 -62.806 1.00 9.02 252 ALA B CA 1
ATOM 4115 C C . ALA B 1 264 ? 9.111 31.042 -63.182 1.00 9.15 252 ALA B C 1
ATOM 4116 O O . ALA B 1 264 ? 9.000 31.763 -64.185 1.00 9.48 252 ALA B O 1
ATOM 4118 N N . ASP B 1 265 ? 8.096 30.757 -62.377 1.00 9.08 253 ASP B N 1
ATOM 4119 C CA . ASP B 1 265 ? 6.728 31.197 -62.633 1.00 9.94 253 ASP B CA 1
ATOM 4120 C C . ASP B 1 265 ? 6.510 32.648 -62.181 1.00 9.94 253 ASP B C 1
ATOM 4121 O O . ASP B 1 265 ? 6.800 32.991 -61.035 1.00 9.98 253 ASP B O 1
ATOM 4126 N N . PRO B 1 266 ? 6.020 33.511 -63.073 1.00 10.62 254 PRO B N 1
ATOM 4127 C CA . PRO B 1 266 ? 5.773 34.916 -62.714 1.00 10.75 254 PRO B CA 1
ATOM 4128 C C . PRO B 1 266 ? 4.879 35.143 -61.484 1.00 10.98 254 PRO B C 1
ATOM 4129 O O . PRO B 1 266 ? 5.211 36.009 -60.664 1.00 11.31 254 PRO B O 1
ATOM 4133 N N . LYS B 1 267 ? 3.791 34.387 -61.343 1.00 10.91 255 LYS B N 1
ATOM 4134 C CA . LYS B 1 267 ? 2.870 34.610 -60.221 1.00 11.19 255 LYS B CA 1
ATOM 4135 C C . LYS B 1 267 ? 3.552 34.282 -58.886 1.00 10.58 255 LYS B C 1
ATOM 4136 O O . LYS B 1 267 ? 3.450 35.053 -57.922 1.00 10.38 255 LYS B O 1
ATOM 4142 N N . PHE B 1 268 ? 4.263 33.157 -58.851 1.00 10.05 256 PHE B N 1
ATOM 4143 C CA . PHE B 1 268 ? 5.050 32.777 -57.681 1.00 9.95 256 PHE B CA 1
ATOM 4144 C C . PHE B 1 268 ? 6.065 33.858 -57.318 1.00 9.93 256 PHE B C 1
ATOM 4145 O O . PHE B 1 268 ? 6.150 34.273 -56.165 1.00 9.83 256 PHE B O 1
ATOM 4153 N N . GLN B 1 269 ? 6.814 34.334 -58.309 1.00 10.22 257 GLN B N 1
ATOM 4154 C CA . GLN B 1 269 ? 7.819 35.377 -58.072 1.00 10.36 257 GLN B CA 1
ATOM 4155 C C . GLN B 1 269 ? 7.210 36.685 -57.581 1.00 10.97 257 GLN B C 1
ATOM 4156 O O . GLN B 1 269 ? 7.776 37.347 -56.714 1.00 10.84 257 GLN B O 1
ATOM 4162 N N . GLU B 1 270 ? 6.050 37.047 -58.118 1.00 11.47 258 GLU B N 1
ATOM 4163 C CA . GLU B 1 270 ? 5.359 38.254 -57.679 1.00 12.50 258 GLU B CA 1
ATOM 4164 C C . GLU B 1 270 ? 4.958 38.176 -56.203 1.00 12.57 258 GLU B C 1
ATOM 4165 O O . GLU B 1 270 ? 5.165 39.136 -55.445 1.00 12.84 258 GLU B O 1
ATOM 4171 N N . ARG B 1 271 ? 4.407 37.034 -55.794 1.00 12.41 259 ARG B N 1
ATOM 4172 C CA . ARG B 1 271 ? 4.020 36.841 -54.396 1.00 12.47 259 ARG B CA 1
ATOM 4173 C C . ARG B 1 271 ? 5.245 36.853 -53.493 1.00 12.14 259 ARG B C 1
ATOM 4174 O O . ARG B 1 271 ? 5.228 37.491 -52.439 1.00 11.79 259 ARG B O 1
ATOM 4190 N N . LYS B 1 273 ? 8.167 38.291 -54.152 1.00 10.91 261 LYS B N 1
ATOM 4191 C CA . LYS B 1 273 ? 8.677 39.666 -54.161 1.00 11.62 261 LYS B CA 1
ATOM 4192 C C . LYS B 1 273 ? 7.933 40.544 -53.145 1.00 11.79 261 LYS B C 1
ATOM 4193 O O . LYS B 1 273 ? 8.558 41.302 -52.390 1.00 10.91 261 LYS B O 1
ATOM 4199 N N . GLN B 1 274 ? 6.605 40.429 -53.115 1.00 11.67 262 GLN B N 1
ATOM 4200 C CA . GLN B 1 274 ? 5.801 41.253 -52.208 1.00 12.86 262 GLN B CA 1
ATOM 4201 C C . GLN B 1 274 ? 6.169 40.955 -50.755 1.00 12.26 262 GLN B C 1
ATOM 4202 O O . GLN B 1 274 ? 6.133 41.846 -49.887 1.00 12.52 262 GLN B O 1
ATOM 4208 N N . LEU B 1 275 ? 6.538 39.700 -50.511 1.00 12.24 263 LEU B N 1
ATOM 4209 C CA . LEU B 1 275 ? 6.843 39.228 -49.170 1.00 11.97 263 LEU B CA 1
ATOM 4210 C C . LEU B 1 275 ? 8.331 39.312 -48.823 1.00 11.88 263 LEU B C 1
ATOM 4211 O O . LEU B 1 275 ? 8.746 38.868 -47.747 1.00 11.86 263 LEU B O 1
ATOM 4216 N N . GLY B 1 276 ? 9.119 39.896 -49.727 1.00 11.21 264 GLY B N 1
ATOM 4217 C CA . GLY B 1 276 ? 10.527 40.151 -49.478 1.00 11.25 264 GLY B CA 1
ATOM 4218 C C . GLY B 1 276 ? 11.440 38.946 -49.631 1.00 11.28 264 GLY B C 1
ATOM 4219 O O . GLY B 1 276 ? 12.615 39.030 -49.292 1.00 11.70 264 GLY B O 1
ATOM 4220 N N . ALA B 1 277 ? 10.910 37.836 -50.136 1.00 10.98 265 ALA B N 1
ATOM 4221 C CA . ALA B 1 277 ? 11.714 36.632 -50.367 1.00 11.28 265 ALA B CA 1
ATOM 4222 C C . ALA B 1 277 ? 12.451 36.706 -51.706 1.00 11.53 265 ALA B C 1
ATOM 4223 O O . ALA B 1 277 ? 11.880 37.132 -52.723 1.00 11.95 265 ALA B O 1
ATOM 4225 N N . GLU B 1 278 ? 13.717 36.301 -51.701 1.00 11.18 266 GLU B N 1
ATOM 4226 C CA . GLU B 1 278 ? 14.504 36.171 -52.926 1.00 11.42 266 GLU B CA 1
ATOM 4227 C C . GLU B 1 278 ? 14.283 34.760 -53.474 1.00 10.47 266 GLU B C 1
ATOM 4228 O O . GLU B 1 278 ? 14.462 33.787 -52.749 1.00 10.14 266 GLU B O 1
ATOM 4234 N N . VAL B 1 279 ? 13.864 34.661 -54.734 1.00 9.05 267 VAL B N 1
ATOM 4235 C CA . VAL B 1 279 ? 13.648 33.365 -55.361 1.00 9.30 267 VAL B CA 1
ATOM 4236 C C . VAL B 1 279 ? 14.977 32.854 -55.899 1.00 9.30 267 VAL B C 1
ATOM 4237 O O . VAL B 1 279 ? 15.661 33.554 -56.656 1.00 10.16 267 VAL B O 1
ATOM 4241 N N . LEU B 1 280 ? 15.338 31.635 -55.495 1.00 9.03 268 LEU B N 1
ATOM 4242 C CA . LEU B 1 280 ? 16.624 31.032 -55.861 1.00 8.59 268 LEU B CA 1
ATOM 4243 C C . LEU B 1 280 ? 16.472 30.205 -57.132 1.00 8.59 268 LEU B C 1
ATOM 4244 O O . LEU B 1 280 ? 16.754 29.007 -57.171 1.00 8.52 268 LEU B O 1
ATOM 4249 N N . THR B 1 281 ? 16.039 30.898 -58.180 1.00 8.95 269 THR B N 1
ATOM 4250 C CA . THR B 1 281 ? 15.586 30.296 -59.425 1.00 9.11 269 THR B CA 1
ATOM 4251 C C . THR B 1 281 ? 16.624 29.387 -60.066 1.00 8.91 269 THR B C 1
ATOM 4252 O O . THR B 1 281 ? 16.288 28.312 -60.562 1.00 9.23 269 THR B O 1
ATOM 4256 N N . ASN B 1 282 ? 17.884 29.808 -60.025 1.00 8.28 270 ASN B N 1
ATOM 4257 C CA . ASN B 1 282 ? 18.964 29.057 -60.657 1.00 8.53 270 ASN B CA 1
ATOM 4258 C C . ASN B 1 282 ? 19.670 28.092 -59.721 1.00 8.66 270 ASN B C 1
ATOM 4259 O O . ASN B 1 282 ? 20.680 27.487 -60.095 1.00 9.60 270 ASN B O 1
ATOM 4264 N N . GLU B 1 283 ? 19.128 27.928 -58.515 1.00 8.80 271 GLU B N 1
ATOM 4265 C CA . GLU B 1 283 ? 19.739 27.056 -57.505 1.00 8.92 271 GLU B CA 1
ATOM 4266 C C . GLU B 1 283 ? 18.805 25.918 -57.101 1.00 9.09 271 GLU B C 1
ATOM 4267 O O . GLU B 1 283 ? 19.009 25.257 -56.070 1.00 8.51 271 GLU B O 1
ATOM 4273 N N . ALA B 1 284 ? 17.792 25.685 -57.928 1.00 9.22 272 ALA B N 1
ATOM 4274 C CA . ALA B 1 284 ? 16.832 24.611 -57.684 1.00 9.76 272 ALA B CA 1
ATOM 4275 C C . ALA B 1 284 ? 17.349 23.309 -58.295 1.00 9.91 272 ALA B C 1
ATOM 4276 O O . ALA B 1 284 ? 16.739 22.726 -59.199 1.00 10.66 272 ALA B O 1
ATOM 4278 N N . ASN B 1 285 ? 18.492 22.859 -57.791 1.00 9.77 273 ASN B N 1
ATOM 4279 C CA . ASN B 1 285 ? 19.073 21.596 -58.224 1.00 9.82 273 ASN B CA 1
ATOM 4280 C C . ASN B 1 285 ? 19.716 20.903 -57.030 1.00 9.51 273 ASN B C 1
ATOM 4281 O O . ASN B 1 285 ? 20.053 21.562 -56.046 1.00 9.65 273 ASN B O 1
ATOM 4286 N N . PRO B 1 286 ? 19.856 19.580 -57.088 1.00 9.36 274 PRO B N 1
ATOM 4287 C CA . PRO B 1 286 ? 20.365 18.824 -55.940 1.00 9.65 274 PRO B CA 1
ATOM 4288 C C . PRO B 1 286 ? 21.745 19.296 -55.466 1.00 10.04 274 PRO B C 1
ATOM 4289 O O . PRO B 1 286 ? 21.978 19.381 -54.259 1.00 9.70 274 PRO B O 1
ATOM 4293 N N . GLU B 1 287 ? 22.629 19.615 -56.407 1.00 10.19 275 GLU B N 1
ATOM 4294 C CA . GLU B 1 287 ? 23.998 20.003 -56.079 1.00 11.34 275 GLU B CA 1
ATOM 4295 C C . GLU B 1 287 ? 24.053 21.297 -55.258 1.00 10.63 275 GLU B C 1
ATOM 4296 O O . GLU B 1 287 ? 24.791 21.390 -54.269 1.00 10.73 275 GLU B O 1
ATOM 4302 N N . ALA B 1 288 ? 23.254 22.282 -55.651 1.00 9.77 276 ALA B N 1
ATOM 4303 C CA . ALA B 1 288 ? 23.225 23.568 -54.955 1.00 9.97 276 ALA B CA 1
ATOM 4304 C C . ALA B 1 288 ? 22.720 23.390 -53.525 1.00 9.80 276 ALA B C 1
ATOM 4305 O O . ALA B 1 288 ? 23.279 23.961 -52.586 1.00 9.81 276 ALA B O 1
ATOM 4307 N N . LEU B 1 289 ? 21.653 22.607 -53.361 1.00 9.62 277 LEU B N 1
ATOM 4308 C CA . LEU B 1 289 ? 21.115 22.355 -52.021 1.00 9.39 277 LEU B CA 1
ATOM 4309 C C . LEU B 1 289 ? 22.114 21.591 -51.145 1.00 9.88 277 LEU B C 1
ATOM 4310 O O . LEU B 1 289 ? 22.352 21.971 -49.987 1.00 10.09 277 LEU B O 1
ATOM 4315 N N . GLN B 1 290 ? 22.699 20.530 -51.698 1.00 10.48 278 GLN B N 1
ATOM 4316 C CA . GLN B 1 290 ? 23.713 19.746 -50.979 1.00 11.36 278 GLN B CA 1
ATOM 4317 C C . GLN B 1 290 ? 24.870 20.634 -50.490 1.00 11.14 278 GLN B C 1
ATOM 4318 O O . GLN B 1 290 ? 25.278 20.547 -49.324 1.00 11.28 278 GLN B O 1
ATOM 4324 N N . ALA B 1 291 ? 25.369 21.499 -51.375 1.00 10.98 279 ALA B N 1
ATOM 4325 C CA . ALA B 1 291 ? 26.462 22.424 -51.042 1.00 11.02 279 ALA B CA 1
ATOM 4326 C C . ALA B 1 291 ? 26.067 23.392 -49.939 1.00 10.99 279 ALA B C 1
ATOM 4327 O O . ALA B 1 291 ? 26.873 23.693 -49.055 1.00 11.69 279 ALA B O 1
ATOM 4329 N N . LYS B 1 292 ? 24.833 23.886 -50.001 1.00 10.18 280 LYS B N 1
ATOM 4330 C CA . LYS B 1 292 ? 24.329 24.809 -48.985 1.00 10.23 280 LYS B CA 1
ATOM 4331 C C . LYS B 1 292 ? 24.326 24.128 -47.613 1.00 10.10 280 LYS B C 1
ATOM 4332 O O . LYS B 1 292 ? 24.816 24.681 -46.624 1.00 9.89 280 LYS B O 1
ATOM 4338 N N . VAL B 1 293 ? 23.786 22.920 -47.557 1.00 10.24 281 VAL B N 1
ATOM 4339 C CA . VAL B 1 293 ? 23.736 22.171 -46.296 1.00 10.57 281 VAL B CA 1
ATOM 4340 C C . VAL B 1 293 ? 25.144 21.886 -45.750 1.00 11.02 281 VAL B C 1
ATOM 4341 O O . VAL B 1 293 ? 25.393 22.048 -44.558 1.00 11.20 281 VAL B O 1
ATOM 4345 N N . LYS B 1 294 ? 26.055 21.489 -46.633 1.00 11.92 282 LYS B N 1
ATOM 4346 C CA . LYS B 1 294 ? 27.435 21.166 -46.255 1.00 12.75 282 LYS B CA 1
ATOM 4347 C C . LYS B 1 294 ? 28.173 22.373 -45.656 1.00 12.75 282 LYS B C 1
ATOM 4348 O O . LYS B 1 294 ? 28.974 22.222 -44.739 1.00 12.65 282 LYS B O 1
ATOM 4354 N N . GLN B 1 295 ? 27.898 23.562 -46.173 1.00 12.66 283 GLN B N 1
ATOM 4355 C CA . GLN B 1 295 ? 28.507 24.779 -45.636 1.00 12.96 283 GLN B CA 1
ATOM 4356 C C . GLN B 1 295 ? 27.833 25.206 -44.325 1.00 12.60 283 GLN B C 1
ATOM 4357 O O . GLN B 1 295 ? 28.497 25.659 -43.375 1.00 13.24 283 GLN B O 1
ATOM 4363 N N . GLN B 1 296 ? 26.513 25.059 -44.270 1.00 12.32 284 GLN B N 1
ATOM 4364 C CA . GLN B 1 296 ? 25.738 25.647 -43.188 1.00 12.19 284 GLN B CA 1
ATOM 4365 C C . GLN B 1 296 ? 25.817 24.878 -41.878 1.00 12.58 284 GLN B C 1
ATOM 4366 O O . GLN B 1 296 ? 25.900 25.482 -40.802 1.00 13.00 284 GLN B O 1
ATOM 4372 N N . VAL B 1 297 ? 25.797 23.554 -41.950 1.00 12.92 285 VAL B N 1
ATOM 4373 C CA . VAL B 1 297 ? 25.829 22.765 -40.714 1.00 13.25 285 VAL B CA 1
ATOM 4374 C C . VAL B 1 297 ? 27.038 23.147 -39.823 1.00 14.00 285 VAL B C 1
ATOM 4375 O O . VAL B 1 297 ? 26.839 23.498 -38.654 1.00 14.11 285 VAL B O 1
ATOM 4379 N N . PRO B 1 298 ? 28.270 23.103 -40.347 1.00 14.94 286 PRO B N 1
ATOM 4380 C CA . PRO B 1 298 ? 29.445 23.492 -39.547 1.00 15.52 286 PRO B CA 1
ATOM 4381 C C . PRO B 1 298 ? 29.440 24.959 -39.125 1.00 15.73 286 PRO B C 1
ATOM 4382 O O . PRO B 1 298 ? 29.936 25.271 -38.036 1.00 16.19 286 PRO B O 1
ATOM 4386 N N . GLN B 1 299 ? 28.903 25.841 -39.967 1.00 15.80 287 GLN B N 1
ATOM 4387 C CA . GLN B 1 299 ? 28.803 27.252 -39.600 1.00 16.21 287 GLN B CA 1
ATOM 4388 C C . GLN B 1 299 ? 27.970 27.442 -38.333 1.00 16.29 287 GLN B C 1
ATOM 4389 O O . GLN B 1 299 ? 28.418 28.082 -37.380 1.00 16.62 287 GLN B O 1
ATOM 4395 N N . TRP B 1 300 ? 26.764 26.880 -38.314 1.00 16.31 288 TRP B N 1
ATOM 4396 C CA . TRP B 1 300 ? 25.907 27.049 -37.145 1.00 16.39 288 TRP B CA 1
ATOM 4397 C C . TRP B 1 300 ? 26.404 26.261 -35.934 1.00 16.96 288 TRP B C 1
ATOM 4398 O O . TRP B 1 300 ? 26.199 26.695 -34.793 1.00 17.08 288 TRP B O 1
ATOM 4409 N N . ALA B 1 301 ? 27.085 25.137 -36.179 1.00 17.23 289 ALA B N 1
ATOM 4410 C CA . ALA B 1 301 ? 27.719 24.376 -35.098 1.00 18.21 289 ALA B CA 1
ATOM 4411 C C . ALA B 1 301 ? 28.676 25.273 -34.314 1.00 18.94 289 ALA B C 1
ATOM 4412 O O . ALA B 1 301 ? 28.678 25.266 -33.079 1.00 18.95 289 ALA B O 1
ATOM 4414 N N . GLU B 1 302 ? 29.467 26.066 -35.032 1.00 19.93 290 GLU B N 1
ATOM 4415 C CA . GLU B 1 302 ? 30.408 26.986 -34.391 1.00 21.53 290 GLU B CA 1
ATOM 4416 C C . GLU B 1 302 ? 29.701 28.063 -33.563 1.00 21.67 290 GLU B C 1
ATOM 4417 O O . GLU B 1 302 ? 30.126 28.368 -32.435 1.00 21.91 290 GLU B O 1
ATOM 4423 N N . LEU B 1 303 ? 28.627 28.625 -34.113 1.00 22.03 291 LEU B N 1
ATOM 4424 C CA . LEU B 1 303 ? 27.833 29.629 -33.403 1.00 22.48 291 LEU B CA 1
ATOM 4425 C C . LEU B 1 303 ? 27.289 29.074 -32.093 1.00 22.78 291 LEU B C 1
ATOM 4426 O O . LEU B 1 303 ? 27.419 29.711 -31.044 1.00 22.82 291 LEU B O 1
ATOM 4431 N N . PHE B 1 304 ? 26.677 27.893 -32.155 1.00 22.76 292 PHE B N 1
ATOM 4432 C CA . PHE B 1 304 ? 26.033 27.323 -30.979 1.00 23.56 292 PHE B CA 1
ATOM 4433 C C . PHE B 1 304 ? 27.047 26.792 -29.970 1.00 24.72 292 PHE B C 1
ATOM 4434 O O . PHE B 1 304 ? 26.764 26.776 -28.767 1.00 25.13 292 PHE B O 1
ATOM 4442 N N . LYS B 1 305 ? 28.218 26.378 -30.459 1.00 25.56 293 LYS B N 1
ATOM 4443 C CA . LYS B 1 305 ? 29.325 25.982 -29.583 1.00 27.30 293 LYS B CA 1
ATOM 4444 C C . LYS B 1 305 ? 29.778 27.172 -28.737 1.00 28.03 293 LYS B C 1
ATOM 4445 O O . LYS B 1 305 ? 29.922 27.056 -27.511 1.00 28.07 293 LYS B O 1
ATOM 4451 N N . LYS B 1 306 ? 29.984 28.315 -29.390 1.00 29.02 294 LYS B N 1
ATOM 4452 C CA . LYS B 1 306 ? 30.386 29.542 -28.695 1.00 30.29 294 LYS B CA 1
ATOM 4453 C C . LYS B 1 306 ? 29.332 29.977 -27.678 1.00 30.87 294 LYS B C 1
ATOM 4454 O O . LYS B 1 306 ? 29.669 30.491 -26.604 1.00 31.11 294 LYS B O 1
ATOM 4460 N N . ALA B 1 307 ? 28.066 29.749 -28.022 1.00 31.34 295 ALA B N 1
ATOM 4461 C CA . ALA B 1 307 ? 26.925 30.039 -27.150 1.00 31.95 295 ALA B CA 1
ATOM 4462 C C . ALA B 1 307 ? 26.847 29.141 -25.916 1.00 32.23 295 ALA B C 1
ATOM 4463 O O . ALA B 1 307 ? 26.073 29.420 -24.997 1.00 32.21 295 ALA B O 1
ATOM 4465 N N . GLY B 1 308 ? 27.621 28.057 -25.916 1.00 32.60 296 GLY B N 1
ATOM 4466 C CA . GLY B 1 308 ? 27.585 27.064 -24.855 1.00 33.06 296 GLY B CA 1
ATOM 4467 C C . GLY B 1 308 ? 26.306 26.244 -24.810 1.00 33.63 296 GLY B C 1
ATOM 4468 O O . GLY B 1 308 ? 25.899 25.792 -23.741 1.00 33.55 296 GLY B O 1
ATOM 4469 N N . VAL B 1 309 ? 25.677 26.039 -25.968 1.00 34.20 297 VAL B N 1
ATOM 4470 C CA . VAL B 1 309 ? 24.414 25.295 -26.045 1.00 34.77 297 VAL B CA 1
ATOM 4471 C C . VAL B 1 309 ? 24.554 23.824 -25.614 1.00 35.18 297 VAL B C 1
ATOM 4472 O O . VAL B 1 309 ? 25.381 23.091 -26.154 1.00 35.60 297 VAL B O 1
ATOM 4476 N N . GLU B 1 310 ? 23.757 23.412 -24.624 1.00 35.56 298 GLU B N 1
ATOM 4477 C CA . GLU B 1 310 ? 23.640 21.995 -24.269 1.00 35.86 298 GLU B CA 1
ATOM 4478 C C . GLU B 1 310 ? 22.581 21.351 -25.159 1.00 36.25 298 GLU B C 1
ATOM 4479 O O . GLU B 1 310 ? 21.386 21.650 -25.028 1.00 36.22 298 GLU B O 1
ATOM 4485 N N . LYS B 1 311 ? 23.022 20.478 -26.065 1.00 36.42 299 LYS B N 1
ATOM 4486 C CA . LYS B 1 311 ? 22.111 19.693 -26.898 1.00 36.72 299 LYS B CA 1
ATOM 4487 C C . LYS B 1 311 ? 21.108 18.967 -26.012 1.00 37.14 299 LYS B C 1
ATOM 4488 O O . LYS B 1 311 ? 21.477 18.422 -24.967 1.00 37.18 299 LYS B O 1
ATOM 4494 N N . GLN B 1 312 ? 19.840 18.980 -26.412 1.00 37.48 300 GLN B N 1
ATOM 4495 C CA . GLN B 1 312 ? 18.806 18.294 -25.646 1.00 38.05 300 GLN B CA 1
ATOM 4496 C C . GLN B 1 312 ? 18.324 17.022 -26.337 1.00 38.08 300 GLN B C 1
ATOM 4497 O O . GLN B 1 312 ? 18.537 16.821 -27.534 1.00 37.40 300 GLN B O 1
ATOM 4504 N N . TYR C 1 14 ? 27.143 14.159 -16.894 1.00 19.21 2 TYR C N 1
ATOM 4505 C CA . TYR C 1 14 ? 26.510 14.814 -15.696 1.00 17.72 2 TYR C CA 1
ATOM 4506 C C . TYR C 1 14 ? 25.176 15.503 -16.044 1.00 17.72 2 TYR C C 1
ATOM 4507 O O . TYR C 1 14 ? 25.092 16.192 -17.068 1.00 18.45 2 TYR C O 1
ATOM 4516 N N . PRO C 1 15 ? 24.149 15.376 -15.198 1.00 17.00 3 PRO C N 1
ATOM 4517 C CA . PRO C 1 15 ? 24.152 14.524 -14.003 1.00 15.98 3 PRO C CA 1
ATOM 4518 C C . PRO C 1 15 ? 23.577 13.141 -14.278 1.00 15.86 3 PRO C C 1
ATOM 4519 O O . PRO C 1 15 ? 22.788 12.961 -15.218 1.00 14.76 3 PRO C O 1
ATOM 4523 N N . GLU C 1 16 ? 23.972 12.174 -13.460 1.00 15.47 4 GLU C N 1
ATOM 4524 C CA . GLU C 1 16 ? 23.504 10.803 -13.624 1.00 16.05 4 GLU C CA 1
ATOM 4525 C C . GLU C 1 16 ? 22.806 10.273 -12.380 1.00 15.90 4 GLU C C 1
ATOM 4526 O O . GLU C 1 16 ? 22.420 9.103 -12.319 1.00 16.49 4 GLU C O 1
ATOM 4532 N N . ARG C 1 17 ? 22.657 11.142 -11.387 1.00 15.92 5 ARG C N 1
ATOM 4533 C CA . ARG C 1 17 ? 21.847 10.856 -10.209 1.00 15.84 5 ARG C CA 1
ATOM 4534 C C . ARG C 1 17 ? 21.298 12.177 -9.650 1.00 15.01 5 ARG C C 1
ATOM 4535 O O . ARG C 1 17 ? 21.699 13.238 -10.120 1.00 14.17 5 ARG C O 1
ATOM 4543 N N . PRO C 1 18 ? 20.364 12.124 -8.696 1.00 14.54 6 PRO C N 1
ATOM 4544 C CA . PRO C 1 18 ? 19.782 13.359 -8.139 1.00 13.96 6 PRO C CA 1
ATOM 4545 C C . PRO C 1 18 ? 20.822 14.331 -7.611 1.00 13.37 6 PRO C C 1
ATOM 4546 O O . PRO C 1 18 ? 21.837 13.920 -7.039 1.00 13.57 6 PRO C O 1
ATOM 4550 N N . VAL C 1 19 ? 20.542 15.615 -7.800 1.00 12.13 7 VAL C N 1
ATOM 4551 C CA . VAL C 1 19 ? 21.424 16.688 -7.357 1.00 11.37 7 VAL C CA 1
ATOM 4552 C C . VAL C 1 19 ? 20.827 17.263 -6.088 1.00 11.24 7 VAL C C 1
ATOM 4553 O O . VAL C 1 19 ? 19.642 17.587 -6.060 1.00 11.64 7 VAL C O 1
ATOM 4557 N N . ASN C 1 20 ? 21.640 17.370 -5.042 1.00 10.75 8 ASN C N 1
ATOM 4558 C CA . ASN C 1 20 ? 21.184 17.920 -3.768 1.00 11.05 8 ASN C CA 1
ATOM 4559 C C . ASN C 1 20 ? 21.394 19.416 -3.716 1.00 10.34 8 ASN C C 1
ATOM 4560 O O . ASN C 1 20 ? 22.506 19.892 -3.981 1.00 10.24 8 ASN C O 1
ATOM 4573 N N . VAL C 1 22 ? 21.147 22.548 -1.204 1.00 7.54 10 VAL C N 1
ATOM 4574 C CA . VAL C 1 22 ? 21.080 22.949 0.201 1.00 7.73 10 VAL C CA 1
ATOM 4575 C C . VAL C 1 22 ? 20.473 24.335 0.357 1.00 7.46 10 VAL C C 1
ATOM 4576 O O . VAL C 1 22 ? 20.899 25.287 -0.298 1.00 7.39 10 VAL C O 1
ATOM 4580 N N . VAL C 1 23 ? 19.470 24.427 1.227 1.00 7.18 11 VAL C N 1
ATOM 4581 C CA . VAL C 1 23 ? 18.828 25.689 1.580 1.00 7.04 11 VAL C CA 1
ATOM 4582 C C . VAL C 1 23 ? 19.195 25.903 3.052 1.00 6.22 11 VAL C C 1
ATOM 4583 O O . VAL C 1 23 ? 18.770 25.121 3.902 1.00 6.31 11 VAL C O 1
ATOM 4587 N N . PRO C 1 24 ? 20.018 26.901 3.361 1.00 5.80 12 PRO C N 1
ATOM 4588 C CA . PRO C 1 24 ? 20.473 27.117 4.752 1.00 5.91 12 PRO C CA 1
ATOM 4589 C C . PRO C 1 24 ? 19.438 27.640 5.760 1.00 6.15 12 PRO C C 1
ATOM 4590 O O . PRO C 1 24 ? 19.811 28.346 6.693 1.00 6.55 12 PRO C O 1
ATOM 4594 N N . PHE C 1 25 ? 18.167 27.282 5.578 1.00 6.70 13 PHE C N 1
ATOM 4595 C CA . PHE C 1 25 ? 17.083 27.715 6.467 1.00 6.87 13 PHE C CA 1
ATOM 4596 C C . PHE C 1 25 ? 16.048 26.621 6.595 1.00 7.53 13 PHE C C 1
ATOM 4597 O O . PHE C 1 25 ? 16.001 25.706 5.776 1.00 7.43 13 PHE C O 1
ATOM 4605 N N . ALA C 1 26 ? 15.220 26.738 7.628 1.00 7.89 14 ALA C N 1
ATOM 4606 C CA . ALA C 1 26 ? 14.160 25.786 7.914 1.00 8.25 14 ALA C CA 1
ATOM 4607 C C . ALA C 1 26 ? 13.200 25.615 6.745 1.00 8.12 14 ALA C C 1
ATOM 4608 O O . ALA C 1 26 ? 12.923 26.561 6.006 1.00 7.99 14 ALA C O 1
ATOM 4610 N N . ALA C 1 27 ? 12.685 24.394 6.599 1.00 8.51 15 ALA C N 1
ATOM 4611 C CA . ALA C 1 27 ? 11.721 24.077 5.554 1.00 8.51 15 ALA C CA 1
ATOM 4612 C C . ALA C 1 27 ? 10.471 24.949 5.633 1.00 8.92 15 ALA C C 1
ATOM 4613 O O . ALA C 1 27 ? 10.033 25.314 6.728 1.00 8.85 15 ALA C O 1
ATOM 4615 N N . GLY C 1 28 ? 9.905 25.267 4.463 1.00 8.40 16 GLY C N 1
ATOM 4616 C CA . GLY C 1 28 ? 8.632 25.967 4.361 1.00 8.90 16 GLY C CA 1
ATOM 4617 C C . GLY C 1 28 ? 8.701 27.485 4.446 1.00 9.02 16 GLY C C 1
ATOM 4618 O O . GLY C 1 28 ? 7.657 28.151 4.488 1.00 10.37 16 GLY C O 1
ATOM 4619 N N . GLY C 1 29 ? 9.913 28.036 4.480 1.00 8.13 17 GLY C N 1
ATOM 4620 C CA . GLY C 1 29 ? 10.114 29.483 4.534 1.00 8.11 17 GLY C CA 1
ATOM 4621 C C . GLY C 1 29 ? 10.387 30.046 3.149 1.00 8.47 17 GLY C C 1
ATOM 4622 O O . GLY C 1 29 ? 10.225 29.331 2.143 1.00 8.21 17 GLY C O 1
ATOM 4623 N N . PRO C 1 30 ? 10.788 31.318 3.084 1.00 7.81 18 PRO C N 1
ATOM 4624 C CA . PRO C 1 30 ? 10.910 32.025 1.800 1.00 7.90 18 PRO C CA 1
ATOM 4625 C C . PRO C 1 30 ? 11.935 31.395 0.858 1.00 8.01 18 PRO C C 1
ATOM 4626 O O . PRO C 1 30 ? 11.615 31.166 -0.313 1.00 7.98 18 PRO C O 1
ATOM 4630 N N . THR C 1 31 ? 13.130 31.086 1.358 1.00 7.59 19 THR C N 1
ATOM 4631 C CA . THR C 1 31 ? 14.151 30.498 0.496 1.00 8.11 19 THR C CA 1
ATOM 4632 C C . THR C 1 31 ? 13.764 29.088 0.076 1.00 7.95 19 THR C C 1
ATOM 4633 O O . THR C 1 31 ? 13.974 28.696 -1.077 1.00 8.18 19 THR C O 1
ATOM 4637 N N . ASP C 1 32 ? 13.202 28.326 1.007 1.00 7.59 20 ASP C N 1
ATOM 4638 C CA . ASP C 1 32 ? 12.727 26.985 0.691 1.00 7.95 20 ASP C CA 1
ATOM 4639 C C . ASP C 1 32 ? 11.627 26.989 -0.374 1.00 8.35 20 ASP C C 1
ATOM 4640 O O . ASP C 1 32 ? 11.585 26.096 -1.231 1.00 8.11 20 ASP C O 1
ATOM 4645 N N . ASN C 1 33 ? 10.741 27.986 -0.315 1.00 8.70 21 ASN C N 1
ATOM 4646 C CA . ASN C 1 33 ? 9.665 28.113 -1.300 1.00 9.61 21 ASN C CA 1
ATOM 4647 C C . ASN C 1 33 ? 10.263 28.285 -2.698 1.00 9.44 21 ASN C C 1
ATOM 4648 O O . ASN C 1 33 ? 9.855 27.607 -3.658 1.00 10.20 21 ASN C O 1
ATOM 4653 N N . VAL C 1 34 ? 11.250 29.173 -2.814 1.00 8.92 22 VAL C N 1
ATOM 4654 C CA . VAL C 1 34 ? 11.924 29.394 -4.093 1.00 8.72 22 VAL C CA 1
ATOM 4655 C C . VAL C 1 34 ? 12.614 28.103 -4.529 1.00 8.50 22 VAL C C 1
ATOM 4656 O O . VAL C 1 34 ? 12.491 27.675 -5.681 1.00 8.57 22 VAL C O 1
ATOM 4660 N N . ALA C 1 35 ? 13.303 27.468 -3.585 1.00 8.70 23 ALA C N 1
ATOM 4661 C CA . ALA C 1 35 ? 14.072 26.257 -3.865 1.00 8.86 23 ALA C CA 1
ATOM 4662 C C . ALA C 1 35 ? 13.222 25.133 -4.446 1.00 8.55 23 ALA C C 1
ATOM 4663 O O . ALA C 1 35 ? 13.603 24.514 -5.443 1.00 8.49 23 ALA C O 1
ATOM 4665 N N . ARG C 1 36 ? 12.076 24.864 -3.822 1.00 8.80 24 ARG C N 1
ATOM 4666 C CA . ARG C 1 36 ? 11.264 23.724 -4.255 1.00 9.02 24 ARG C CA 1
ATOM 4667 C C . ARG C 1 36 ? 10.635 23.981 -5.614 1.00 9.71 24 ARG C C 1
ATOM 4668 O O . ARG C 1 36 ? 10.534 23.068 -6.441 1.00 9.79 24 ARG C O 1
ATOM 4676 N N . SER C 1 37 ? 10.243 25.230 -5.855 1.00 10.18 25 SER C N 1
ATOM 4677 C CA . SER C 1 37 ? 9.725 25.621 -7.167 1.00 11.01 25 SER C CA 1
ATOM 4678 C C . SER C 1 37 ? 10.800 25.491 -8.237 1.00 10.78 25 SER C C 1
ATOM 4679 O O . SER C 1 37 ? 10.553 24.937 -9.319 1.00 10.69 25 SER C O 1
ATOM 4682 N N . LEU C 1 38 ? 12.002 25.966 -7.919 1.00 10.16 26 LEU C N 1
ATOM 4683 C CA . LEU C 1 38 ? 13.114 25.907 -8.870 1.00 9.86 26 LEU C CA 1
ATOM 4684 C C . LEU C 1 38 ? 13.590 24.478 -9.106 1.00 9.90 26 LEU C C 1
ATOM 4685 O O . LEU C 1 38 ? 13.933 24.120 -10.231 1.00 9.49 26 LEU C O 1
ATOM 4690 N N . ALA C 1 39 ? 13.611 23.670 -8.047 1.00 9.81 27 ALA C N 1
ATOM 4691 C CA . ALA C 1 39 ? 13.979 22.258 -8.169 1.00 10.04 27 ALA C CA 1
ATOM 4692 C C . ALA C 1 39 ? 13.109 21.574 -9.211 1.00 10.64 27 ALA C C 1
ATOM 4693 O O . ALA C 1 39 ? 13.610 20.838 -10.065 1.00 10.41 27 ALA C O 1
ATOM 4695 N N . GLU C 1 40 ? 11.805 21.837 -9.141 1.00 10.76 28 GLU C N 1
ATOM 4696 C CA . GLU C 1 40 ? 10.854 21.260 -10.081 1.00 12.07 28 GLU C CA 1
ATOM 4697 C C . GLU C 1 40 ? 11.096 21.769 -11.504 1.00 12.00 28 GLU C C 1
ATOM 4698 O O . GLU C 1 40 ? 11.117 20.986 -12.456 1.00 12.16 28 GLU C O 1
ATOM 4704 N N . SER C 1 41 ? 11.298 23.071 -11.648 1.00 11.88 29 SER C N 1
ATOM 4705 C CA . SER C 1 41 ? 11.400 23.654 -12.982 1.00 12.31 29 SER C CA 1
ATOM 4706 C C . SER C 1 41 ? 12.723 23.307 -13.683 1.00 12.59 29 SER C C 1
ATOM 4707 O O . SER C 1 41 ? 12.792 23.325 -14.909 1.00 12.96 29 SER C O 1
ATOM 4718 N N . ARG C 1 43 ? 14.210 20.340 -13.471 1.00 14.39 31 ARG C N 1
ATOM 4719 C CA . ARG C 1 43 ? 14.247 18.898 -13.754 1.00 15.39 31 ARG C CA 1
ATOM 4720 C C . ARG C 1 43 ? 14.347 18.507 -15.245 1.00 15.55 31 ARG C C 1
ATOM 4721 O O . ARG C 1 43 ? 15.222 17.707 -15.605 1.00 15.28 31 ARG C O 1
ATOM 4729 N N . PRO C 1 44 ? 13.471 19.028 -16.114 1.00 15.85 32 PRO C N 1
ATOM 4730 C CA . PRO C 1 44 ? 13.499 18.618 -17.527 1.00 16.33 32 PRO C CA 1
ATOM 4731 C C . PRO C 1 44 ? 14.844 18.826 -18.225 1.00 16.79 32 PRO C C 1
ATOM 4732 O O . PRO C 1 44 ? 15.299 17.917 -18.933 1.00 17.09 32 PRO C O 1
ATOM 4736 N N . THR C 1 45 ? 15.459 19.989 -18.026 1.00 17.11 33 THR C N 1
ATOM 4737 C CA . THR C 1 45 ? 16.731 20.324 -18.660 1.00 18.17 33 THR C CA 1
ATOM 4738 C C . THR C 1 45 ? 17.909 19.630 -17.973 1.00 17.95 33 THR C C 1
ATOM 4739 O O . THR C 1 45 ? 18.817 19.118 -18.636 1.00 17.78 33 THR C O 1
ATOM 4743 N N . LEU C 1 46 ? 17.889 19.605 -16.644 1.00 17.65 34 LEU C N 1
ATOM 4744 C CA . LEU C 1 46 ? 18.957 18.958 -15.895 1.00 17.91 34 LEU C CA 1
ATOM 4745 C C . LEU C 1 46 ? 19.015 17.463 -16.197 1.00 18.03 34 LEU C C 1
ATOM 4746 O O . LEU C 1 46 ? 20.102 16.903 -16.374 1.00 18.62 34 LEU C O 1
ATOM 4751 N N . GLY C 1 47 ? 17.849 16.827 -16.278 1.00 17.96 35 GLY C N 1
ATOM 4752 C CA . GLY C 1 47 ? 17.764 15.406 -16.577 1.00 18.15 35 GLY C CA 1
ATOM 4753 C C . GLY C 1 47 ? 17.731 14.502 -15.356 1.00 17.66 35 GLY C C 1
ATOM 4754 O O . GLY C 1 47 ? 17.637 13.277 -15.489 1.00 18.69 35 GLY C O 1
ATOM 4755 N N . GLU C 1 48 ? 17.812 15.100 -14.170 1.00 16.78 36 GLU C N 1
ATOM 4756 C CA . GLU C 1 48 ? 17.740 14.373 -12.909 1.00 15.74 36 GLU C CA 1
ATOM 4757 C C . GLU C 1 48 ? 16.934 15.222 -11.947 1.00 14.99 36 GLU C C 1
ATOM 4758 O O . GLU C 1 48 ? 16.803 16.422 -12.146 1.00 14.57 36 GLU C O 1
ATOM 4764 N N . THR C 1 49 ? 16.402 14.594 -10.904 1.00 14.16 37 THR C N 1
ATOM 4765 C CA . THR C 1 49 ? 15.666 15.314 -9.873 1.00 13.91 37 THR C CA 1
ATOM 4766 C C . THR C 1 49 ? 16.614 16.168 -9.043 1.00 12.96 37 THR C C 1
ATOM 4767 O O . THR C 1 49 ? 17.777 15.819 -8.849 1.00 13.15 37 THR C O 1
ATOM 4771 N N . VAL C 1 50 ? 16.098 17.280 -8.550 1.00 11.73 38 VAL C N 1
ATOM 4772 C CA . VAL C 1 50 ? 16.831 18.109 -7.617 1.00 11.39 38 VAL C CA 1
ATOM 4773 C C . VAL C 1 50 ? 16.162 17.921 -6.270 1.00 11.17 38 VAL C C 1
ATOM 4774 O O . VAL C 1 50 ? 14.948 18.132 -6.135 1.00 11.61 38 VAL C O 1
ATOM 4778 N N . VAL C 1 51 ? 16.962 17.517 -5.286 1.00 10.28 39 VAL C N 1
ATOM 4779 C CA . VAL C 1 51 ? 16.471 17.181 -3.953 1.00 10.56 39 VAL C CA 1
ATOM 4780 C C . VAL C 1 51 ? 16.859 18.291 -2.978 1.00 10.51 39 VAL C C 1
ATOM 4781 O O . VAL C 1 51 ? 18.040 18.529 -2.743 1.00 10.75 39 VAL C O 1
ATOM 4785 N N . VAL C 1 52 ? 15.862 18.966 -2.409 1.00 9.99 40 VAL C N 1
ATOM 4786 C CA . VAL C 1 52 ? 16.125 20.092 -1.511 1.00 10.27 40 VAL C CA 1
ATOM 4787 C C . VAL C 1 52 ? 16.428 19.565 -0.116 1.00 10.77 40 VAL C C 1
ATOM 4788 O O . VAL C 1 52 ? 15.723 18.687 0.379 1.00 11.87 40 VAL C O 1
ATOM 4792 N N . GLU C 1 53 ? 17.485 20.093 0.497 1.00 10.87 41 GLU C N 1
ATOM 4793 C CA . GLU C 1 53 ? 17.904 19.706 1.842 1.00 12.16 41 GLU C CA 1
ATOM 4794 C C . GLU C 1 53 ? 17.968 20.977 2.664 1.00 11.36 41 GLU C C 1
ATOM 4795 O O . GLU C 1 53 ? 18.665 21.922 2.289 1.00 11.90 41 GLU C O 1
ATOM 4801 N N . ASN C 1 54 ? 17.247 21.008 3.780 1.00 10.58 42 ASN C N 1
ATOM 4802 C CA . ASN C 1 54 ? 17.284 22.175 4.652 1.00 10.28 42 ASN C CA 1
ATOM 4803 C C . ASN C 1 54 ? 18.346 22.012 5.729 1.00 10.55 42 ASN C C 1
ATOM 4804 O O . ASN C 1 54 ? 18.411 20.973 6.388 1.00 11.33 42 ASN C O 1
ATOM 4809 N N . LYS C 1 55 ? 19.187 23.029 5.889 1.00 10.69 43 LYS C N 1
ATOM 4810 C CA . LYS C 1 55 ? 20.254 22.995 6.897 1.00 11.39 43 LYS C CA 1
ATOM 4811 C C . LYS C 1 55 ? 20.294 24.342 7.590 1.00 11.12 43 LYS C C 1
ATOM 4812 O O . LYS C 1 55 ? 21.106 25.191 7.246 1.00 10.44 43 LYS C O 1
ATOM 4818 N N . GLY C 1 56 ? 19.384 24.538 8.545 1.00 11.24 44 GLY C N 1
ATOM 4819 C CA . GLY C 1 56 ? 19.300 25.785 9.283 1.00 11.78 44 GLY C CA 1
ATOM 4820 C C . GLY C 1 56 ? 20.347 25.955 10.379 1.00 12.01 44 GLY C C 1
ATOM 4821 O O . GLY C 1 56 ? 20.976 24.988 10.837 1.00 13.49 44 GLY C O 1
ATOM 4822 N N . GLY C 1 57 ? 20.538 27.208 10.782 1.00 11.08 45 GLY C N 1
ATOM 4823 C CA . GLY C 1 57 ? 21.355 27.554 11.930 1.00 10.34 45 GLY C CA 1
ATOM 4824 C C . GLY C 1 57 ? 22.280 28.699 11.614 1.00 9.49 45 GLY C C 1
ATOM 4825 O O . GLY C 1 57 ? 22.754 28.831 10.469 1.00 8.97 45 GLY C O 1
ATOM 4826 N N . ALA C 1 58 ? 22.532 29.525 12.632 1.00 9.30 46 ALA C N 1
ATOM 4827 C CA . ALA C 1 58 ? 23.453 30.655 12.535 1.00 9.00 46 ALA C CA 1
ATOM 4828 C C . ALA C 1 58 ? 23.223 31.494 11.267 1.00 8.58 46 ALA C C 1
ATOM 4829 O O . ALA C 1 58 ? 24.158 31.816 10.537 1.00 8.16 46 ALA C O 1
ATOM 4831 N N . GLY C 1 59 ? 21.959 31.839 11.028 1.00 8.38 47 GLY C N 1
ATOM 4832 C CA . GLY C 1 59 ? 21.584 32.807 10.000 1.00 8.09 47 GLY C CA 1
ATOM 4833 C C . GLY C 1 59 ? 21.922 32.419 8.577 1.00 8.08 47 GLY C C 1
ATOM 4834 O O . GLY C 1 59 ? 22.034 33.285 7.697 1.00 8.34 47 GLY C O 1
ATOM 4835 N N . GLY C 1 60 ? 22.068 31.118 8.343 1.00 7.75 48 GLY C N 1
ATOM 4836 C CA . GLY C 1 60 ? 22.402 30.627 7.020 1.00 7.52 48 GLY C CA 1
ATOM 4837 C C . GLY C 1 60 ? 23.852 30.194 6.892 1.00 7.58 48 GLY C C 1
ATOM 4838 O O . GLY C 1 60 ? 24.197 29.516 5.927 1.00 7.65 48 GLY C O 1
ATOM 4839 N N . THR C 1 61 ? 24.710 30.568 7.843 1.00 7.43 49 THR C N 1
ATOM 4840 C CA . THR C 1 61 ? 26.137 30.253 7.678 1.00 7.89 49 THR C CA 1
ATOM 4841 C C . THR C 1 61 ? 26.458 28.764 7.763 1.00 7.99 49 THR C C 1
ATOM 4842 O O . THR C 1 61 ? 27.400 28.307 7.119 1.00 8.35 49 THR C O 1
ATOM 4846 N N . ILE C 1 62 ? 25.693 28.013 8.551 1.00 7.59 50 ILE C N 1
ATOM 4847 C CA . ILE C 1 62 ? 25.950 26.570 8.679 1.00 7.96 50 ILE C CA 1
ATOM 4848 C C . ILE C 1 62 ? 25.702 25.847 7.342 1.00 7.33 50 ILE C C 1
ATOM 4849 O O . ILE C 1 62 ? 26.531 25.033 6.890 1.00 7.69 50 ILE C O 1
ATOM 4854 N N . GLY C 1 63 ? 24.582 26.168 6.696 1.00 6.83 51 GLY C N 1
ATOM 4855 C CA . GLY C 1 63 ? 24.272 25.577 5.398 1.00 6.80 51 GLY C CA 1
ATOM 4856 C C . GLY C 1 63 ? 25.216 26.015 4.290 1.00 6.88 51 GLY C C 1
ATOM 4857 O O . GLY C 1 63 ? 25.636 25.211 3.446 1.00 6.84 51 GLY C O 1
ATOM 4858 N N . THR C 1 64 ? 25.546 27.304 4.280 1.00 6.79 52 THR C N 1
ATOM 4859 C CA . THR C 1 64 ? 26.513 27.826 3.316 1.00 6.78 52 THR C CA 1
ATOM 4860 C C . THR C 1 64 ? 27.864 27.128 3.491 1.00 7.13 52 THR C C 1
ATOM 4861 O O . THR C 1 64 ? 28.481 26.681 2.511 1.00 7.57 52 THR C O 1
ATOM 4865 N N . THR C 1 65 ? 28.300 27.005 4.743 1.00 7.14 53 THR C N 1
ATOM 4866 C CA . THR C 1 65 ? 29.551 26.315 5.054 1.00 7.30 53 THR C CA 1
ATOM 4867 C C . THR C 1 65 ? 29.536 24.850 4.617 1.00 7.44 53 THR C C 1
ATOM 4868 O O . THR C 1 65 ? 30.534 24.343 4.083 1.00 7.45 53 THR C O 1
ATOM 4872 N N . GLN C 1 66 ? 28.409 24.174 4.831 1.00 7.83 54 GLN C N 1
ATOM 4873 C CA . GLN C 1 66 ? 28.289 22.778 4.409 1.00 8.03 54 GLN C CA 1
ATOM 4874 C C . GLN C 1 66 ? 28.585 22.631 2.907 1.00 7.93 54 GLN C C 1
ATOM 4875 O O . GLN C 1 66 ? 29.309 21.718 2.508 1.00 8.14 54 GLN C O 1
ATOM 4881 N N . VAL C 1 67 ? 28.038 23.520 2.075 1.00 6.52 55 VAL C N 1
ATOM 4882 C CA . VAL C 1 67 ? 28.321 23.422 0.636 1.00 6.71 55 VAL C CA 1
ATOM 4883 C C . VAL C 1 67 ? 29.781 23.822 0.329 1.00 7.00 55 VAL C C 1
ATOM 4884 O O . VAL C 1 67 ? 30.436 23.201 -0.512 1.00 7.87 55 VAL C O 1
ATOM 4888 N N . ALA C 1 68 ? 30.305 24.821 1.040 1.00 7.40 56 ALA C N 1
ATOM 4889 C CA . ALA C 1 68 ? 31.710 25.198 0.868 1.00 7.84 56 ALA C CA 1
ATOM 4890 C C . ALA C 1 68 ? 32.613 23.987 1.091 1.00 8.48 56 ALA C C 1
ATOM 4891 O O . ALA C 1 68 ? 33.630 23.834 0.415 1.00 9.76 56 ALA C O 1
ATOM 4893 N N . ARG C 1 69 ? 32.216 23.117 2.022 1.00 8.58 57 ARG C N 1
ATOM 4894 C CA . ARG C 1 69 ? 33.002 21.933 2.367 1.00 8.67 57 ARG C CA 1
ATOM 4895 C C . ARG C 1 69 ? 32.600 20.664 1.607 1.00 8.61 57 ARG C C 1
ATOM 4896 O O . ARG C 1 69 ? 33.207 19.607 1.801 1.00 9.12 57 ARG C O 1
ATOM 4904 N N . ALA C 1 70 ? 31.618 20.772 0.709 1.00 8.92 58 ALA C N 1
ATOM 4905 C CA . ALA C 1 70 ? 31.057 19.599 0.047 1.00 9.06 58 ALA C CA 1
ATOM 4906 C C . ALA C 1 70 ? 31.915 19.168 -1.130 1.00 9.31 58 ALA C C 1
ATOM 4907 O O . ALA C 1 70 ? 32.721 19.943 -1.642 1.00 9.75 58 ALA C O 1
ATOM 4909 N N . GLN C 1 71 ? 31.728 17.923 -1.557 1.00 9.71 59 GLN C N 1
ATOM 4910 C CA . GLN C 1 71 ? 32.469 17.404 -2.702 1.00 10.19 59 GLN C CA 1
ATOM 4911 C C . GLN C 1 71 ? 32.154 18.205 -3.987 1.00 9.72 59 GLN C C 1
ATOM 4912 O O . GLN C 1 71 ? 30.988 18.450 -4.301 1.00 9.45 59 GLN C O 1
ATOM 4918 N N . PRO C 1 72 ? 33.181 18.711 -4.666 1.00 9.66 60 PRO C N 1
ATOM 4919 C CA . PRO C 1 72 ? 32.969 19.487 -5.897 1.00 9.81 60 PRO C CA 1
ATOM 4920 C C . PRO C 1 72 ? 32.694 18.634 -7.139 1.00 9.99 60 PRO C C 1
ATOM 4921 O O . PRO C 1 72 ? 33.464 18.641 -8.106 1.00 10.19 60 PRO C O 1
ATOM 4925 N N . ASP C 1 73 ? 31.575 17.921 -7.127 1.00 10.51 61 ASP C N 1
ATOM 4926 C CA . ASP C 1 73 ? 31.240 17.058 -8.260 1.00 11.01 61 ASP C CA 1
ATOM 4927 C C . ASP C 1 73 ? 29.939 17.453 -8.957 1.00 11.22 61 ASP C C 1
ATOM 4928 O O . ASP C 1 73 ? 29.525 16.802 -9.920 1.00 11.67 61 ASP C O 1
ATOM 4933 N N . GLY C 1 74 ? 29.308 18.522 -8.480 1.00 10.56 62 GLY C N 1
ATOM 4934 C CA . GLY C 1 74 ? 28.022 18.944 -9.020 1.00 10.25 62 GLY C CA 1
ATOM 4935 C C . GLY C 1 74 ? 26.799 18.329 -8.353 1.00 9.77 62 GLY C C 1
ATOM 4936 O O . GLY C 1 74 ? 25.662 18.698 -8.673 1.00 10.11 62 GLY C O 1
ATOM 4937 N N . TYR C 1 75 ? 27.004 17.402 -7.423 1.00 9.13 63 TYR C N 1
ATOM 4938 C CA . TYR C 1 75 ? 25.858 16.769 -6.770 1.00 9.48 63 TYR C CA 1
ATOM 4939 C C . TYR C 1 75 ? 25.460 17.428 -5.453 1.00 9.15 63 TYR C C 1
ATOM 4940 O O . TYR C 1 75 ? 24.491 17.015 -4.806 1.00 8.69 63 TYR C O 1
ATOM 4949 N N . SER C 1 76 ? 26.206 18.466 -5.076 1.00 9.16 64 SER C N 1
ATOM 4950 C CA . SER C 1 76 ? 25.827 19.324 -3.949 1.00 9.41 64 SER C CA 1
ATOM 4951 C C . SER C 1 76 ? 25.931 20.765 -4.401 1.00 9.23 64 SER C C 1
ATOM 4952 O O . SER C 1 76 ? 27.012 21.232 -4.795 1.00 9.60 64 SER C O 1
ATOM 4955 N N . ILE C 1 77 ? 24.808 21.469 -4.364 1.00 8.22 65 ILE C N 1
ATOM 4956 C CA . ILE C 1 77 ? 24.799 22.880 -4.723 1.00 7.97 65 ILE C CA 1
ATOM 4957 C C . ILE C 1 77 ? 24.113 23.694 -3.631 1.00 7.57 65 ILE C C 1
ATOM 4958 O O . ILE C 1 77 ? 23.413 23.138 -2.783 1.00 7.87 65 ILE C O 1
ATOM 4963 N N . LEU C 1 78 ? 24.327 25.008 -3.653 1.00 7.06 66 LEU C N 1
ATOM 4964 C CA . LEU C 1 78 ? 23.796 25.894 -2.630 1.00 6.55 66 LEU C CA 1
ATOM 4965 C C . LEU C 1 78 ? 22.815 26.878 -3.245 1.00 7.25 66 LEU C C 1
ATOM 4966 O O . LEU C 1 78 ? 23.128 27.504 -4.256 1.00 7.97 66 LEU C O 1
ATOM 4971 N N . LEU C 1 79 ? 21.649 27.032 -2.615 1.00 6.77 67 LEU C N 1
ATOM 4972 C CA . LEU C 1 79 ? 20.767 28.153 -2.913 1.00 7.34 67 LEU C CA 1
ATOM 4973 C C . LEU C 1 79 ? 20.758 29.038 -1.682 1.00 7.07 67 LEU C C 1
ATOM 4974 O O . LEU C 1 79 ? 20.318 28.619 -0.608 1.00 8.03 67 LEU C O 1
ATOM 4987 N N . HIS C 1 81 ? 20.745 33.396 -0.171 1.00 7.55 69 HIS C N 1
ATOM 4988 C CA . HIS C 1 81 ? 20.405 34.761 -0.509 1.00 7.62 69 HIS C CA 1
ATOM 4989 C C . HIS C 1 81 ? 21.477 35.751 -0.056 1.00 8.03 69 HIS C C 1
ATOM 4990 O O . HIS C 1 81 ? 22.577 35.344 0.297 1.00 7.82 69 HIS C O 1
ATOM 4997 N N . ALA C 1 82 ? 21.129 37.037 -0.058 1.00 8.44 70 ALA C N 1
ATOM 4998 C CA . ALA C 1 82 ? 22.046 38.132 0.268 1.00 8.55 70 ALA C CA 1
ATOM 4999 C C . ALA C 1 82 ? 22.752 38.004 1.617 1.00 8.64 70 ALA C C 1
ATOM 5000 O O . ALA C 1 82 ? 23.785 38.632 1.833 1.00 8.75 70 ALA C O 1
ATOM 5002 N N . GLY C 1 83 ? 22.213 37.178 2.511 1.00 8.71 71 GLY C N 1
ATOM 5003 C CA . GLY C 1 83 ? 22.896 36.867 3.758 1.00 8.66 71 GLY C CA 1
ATOM 5004 C C . GLY C 1 83 ? 24.273 36.268 3.530 1.00 8.53 71 GLY C C 1
ATOM 5005 O O . GLY C 1 83 ? 25.145 36.372 4.385 1.00 8.98 71 GLY C O 1
ATOM 5006 N N . PHE C 1 84 ? 24.458 35.616 2.379 1.00 8.73 72 PHE C N 1
ATOM 5007 C CA . PHE C 1 84 ? 25.768 35.149 1.930 1.00 8.84 72 PHE C CA 1
ATOM 5008 C C . PHE C 1 84 ? 26.777 36.290 2.029 1.00 9.19 72 PHE C C 1
ATOM 5009 O O . PHE C 1 84 ? 27.935 36.076 2.425 1.00 9.39 72 PHE C O 1
ATOM 5017 N N . SER C 1 85 ? 26.317 37.505 1.716 1.00 9.17 73 SER C N 1
ATOM 5018 C CA . SER C 1 85 ? 27.189 38.677 1.697 1.00 9.74 73 SER C CA 1
ATOM 5019 C C . SER C 1 85 ? 27.222 39.504 2.991 1.00 10.05 73 SER C C 1
ATOM 5020 O O . SER C 1 85 ? 28.131 40.310 3.170 1.00 10.55 73 SER C O 1
ATOM 5023 N N . THR C 1 86 ? 26.240 39.328 3.876 1.00 10.07 74 THR C N 1
ATOM 5024 C CA . THR C 1 86 ? 26.268 40.029 5.156 1.00 10.11 74 THR C CA 1
ATOM 5025 C C . THR C 1 86 ? 27.083 39.250 6.180 1.00 9.91 74 THR C C 1
ATOM 5026 O O . THR C 1 86 ? 27.782 39.850 6.993 1.00 10.61 74 THR C O 1
ATOM 5030 N N . ALA C 1 87 ? 26.992 37.920 6.151 1.00 9.70 75 ALA C N 1
ATOM 5031 C CA . ALA C 1 87 ? 27.664 37.078 7.163 1.00 9.68 75 ALA C CA 1
ATOM 5032 C C . ALA C 1 87 ? 29.175 37.327 7.381 1.00 10.56 75 ALA C C 1
ATOM 5033 O O . ALA C 1 87 ? 29.625 37.310 8.523 1.00 10.00 75 ALA C O 1
ATOM 5035 N N . PRO C 1 88 ? 29.962 37.551 6.322 1.00 11.11 76 PRO C N 1
ATOM 5036 C CA . PRO C 1 88 ? 31.389 37.870 6.494 1.00 12.00 76 PRO C CA 1
ATOM 5037 C C . PRO C 1 88 ? 31.657 39.108 7.360 1.00 12.41 76 PRO C C 1
ATOM 5038 O O . PRO C 1 88 ? 32.757 39.228 7.921 1.00 13.34 76 PRO C O 1
ATOM 5042 N N . SER C 1 89 ? 30.675 40.000 7.490 1.00 12.57 77 SER C N 1
ATOM 5043 C CA . SER C 1 89 ? 30.820 41.174 8.351 1.00 13.08 77 SER C CA 1
ATOM 5044 C C . SER C 1 89 ? 30.258 40.960 9.754 1.00 12.82 77 SER C C 1
ATOM 5045 O O . SER C 1 89 ? 30.365 41.833 10.611 1.00 13.63 77 SER C O 1
ATOM 5048 N N . LEU C 1 90 ? 29.678 39.789 9.996 1.00 12.34 78 LEU C N 1
ATOM 5049 C CA . LEU C 1 90 ? 28.925 39.560 11.229 1.00 12.10 78 LEU C CA 1
ATOM 5050 C C . LEU C 1 90 ? 29.545 38.480 12.080 1.00 12.01 78 LEU C C 1
ATOM 5051 O O . LEU C 1 90 ? 29.273 38.400 13.276 1.00 12.14 78 LEU C O 1
ATOM 5056 N N . TYR C 1 91 ? 30.382 37.654 11.456 1.00 11.73 79 TYR C N 1
ATOM 5057 C CA . TYR C 1 91 ? 31.036 36.536 12.128 1.00 12.05 79 TYR C CA 1
ATOM 5058 C C . TYR C 1 91 ? 32.529 36.650 11.932 1.00 12.65 79 TYR C C 1
ATOM 5059 O O . TYR C 1 91 ? 32.985 36.930 10.828 1.00 12.86 79 TYR C O 1
ATOM 5068 N N . LYS C 1 92 ? 33.292 36.413 12.993 1.00 14.00 80 LYS C N 1
ATOM 5069 C CA . LYS C 1 92 ? 34.747 36.329 12.861 1.00 15.31 80 LYS C CA 1
ATOM 5070 C C . LYS C 1 92 ? 35.136 35.233 11.863 1.00 15.58 80 LYS C C 1
ATOM 5071 O O . LYS C 1 92 ? 36.040 35.421 11.031 1.00 15.91 80 LYS C O 1
ATOM 5077 N N . ASN C 1 93 ? 34.453 34.091 11.959 1.00 15.06 81 ASN C N 1
ATOM 5078 C CA . ASN C 1 93 ? 34.668 32.971 11.041 1.00 15.21 81 ASN C CA 1
ATOM 5079 C C . ASN C 1 93 ? 33.335 32.391 10.556 1.00 14.07 81 ASN C C 1
ATOM 5080 O O . ASN C 1 93 ? 32.791 31.449 11.158 1.00 14.49 81 ASN C O 1
ATOM 5085 N N . PRO C 1 94 ? 32.791 32.962 9.482 1.00 13.31 82 PRO C N 1
ATOM 5086 C CA . PRO C 1 94 ? 31.492 32.519 8.970 1.00 12.52 82 PRO C CA 1
ATOM 5087 C C . PRO C 1 94 ? 31.534 31.101 8.382 1.00 11.92 82 PRO C C 1
AT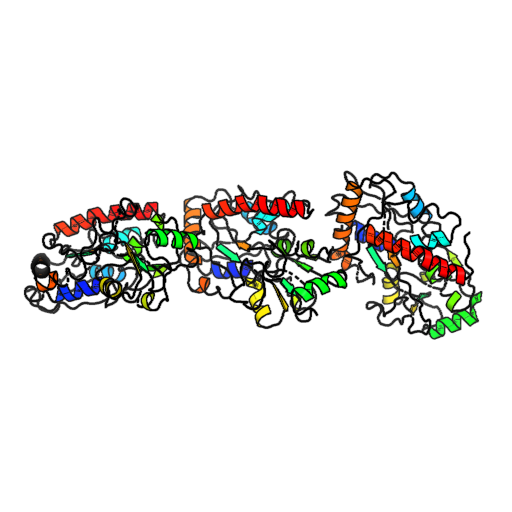OM 5088 O O . PRO C 1 94 ? 30.480 30.491 8.201 1.00 11.54 82 PRO C O 1
ATOM 5092 N N . GLY C 1 95 ? 32.736 30.605 8.084 1.00 11.12 83 GLY C N 1
ATOM 5093 C CA . GLY C 1 95 ? 32.920 29.252 7.596 1.00 10.95 83 GLY C CA 1
ATOM 5094 C C . GLY C 1 95 ? 33.294 29.151 6.133 1.00 10.70 83 GLY C C 1
ATOM 5095 O O . GLY C 1 95 ? 33.588 28.065 5.646 1.00 11.43 83 GLY C O 1
ATOM 5096 N N . TYR C 1 96 ? 33.290 30.284 5.435 1.00 10.03 84 TYR C N 1
ATOM 5097 C CA . TYR C 1 96 ? 33.617 30.321 4.006 1.00 10.26 84 TYR C CA 1
ATOM 5098 C C . TYR C 1 96 ? 34.154 31.702 3.647 1.00 10.77 84 TYR C C 1
ATOM 5099 O O . TYR C 1 96 ? 34.002 32.662 4.411 1.00 11.29 84 TYR C O 1
ATOM 5108 N N . GLU C 1 97 ? 34.777 31.791 2.480 1.00 11.05 85 GLU C N 1
ATOM 5109 C CA . GLU C 1 97 ? 35.219 33.069 1.937 1.00 12.37 85 GLU C CA 1
ATOM 5110 C C . GLU C 1 97 ? 34.286 33.389 0.772 1.00 11.63 85 GLU C C 1
ATOM 5111 O O . GLU C 1 97 ? 34.192 32.593 -0.161 1.00 11.35 85 GLU C O 1
ATOM 5117 N N . PRO C 1 98 ? 33.559 34.508 0.835 1.00 11.62 86 PRO C N 1
ATOM 5118 C CA . PRO C 1 98 ? 32.523 34.797 -0.169 1.00 11.77 86 PRO C CA 1
ATOM 5119 C C . PRO C 1 98 ? 33.046 34.860 -1.610 1.00 11.82 86 PRO C C 1
ATOM 5120 O O . PRO C 1 98 ? 32.327 34.476 -2.528 1.00 11.72 86 PRO C O 1
ATOM 5124 N N . TYR C 1 99 ? 34.282 35.309 -1.805 1.00 12.24 87 TYR C N 1
ATOM 5125 C CA . TYR C 1 99 ? 34.790 35.501 -3.161 1.00 13.26 87 TYR C CA 1
ATOM 5126 C C . TYR C 1 99 ? 35.417 34.249 -3.773 1.00 13.57 87 TYR C C 1
ATOM 5127 O O . TYR C 1 99 ? 35.527 34.161 -5.003 1.00 14.38 87 TYR C O 1
ATOM 5136 N N . THR C 1 100 ? 35.828 33.293 -2.932 1.00 13.30 88 THR C N 1
ATOM 5137 C CA . THR C 1 100 ? 36.661 32.162 -3.393 1.00 13.35 88 THR C CA 1
ATOM 5138 C C . THR C 1 100 ? 36.224 30.740 -3.003 1.00 12.69 88 THR C C 1
ATOM 5139 O O . THR C 1 100 ? 36.710 29.762 -3.586 1.00 13.28 88 THR C O 1
ATOM 5143 N N . SER C 1 101 ? 35.323 30.607 -2.033 1.00 11.74 89 SER C N 1
ATOM 5144 C CA . SER C 1 101 ? 34.957 29.275 -1.552 1.00 11.12 89 SER C CA 1
ATOM 5145 C C . SER C 1 101 ? 34.095 28.499 -2.551 1.00 10.50 89 SER C C 1
ATOM 5146 O O . SER C 1 101 ? 33.925 27.290 -2.410 1.00 10.36 89 SER C O 1
ATOM 5149 N N . PHE C 1 102 ? 33.558 29.192 -3.553 1.00 9.60 90 PHE C N 1
ATOM 5150 C CA . PHE C 1 102 ? 32.586 28.576 -4.460 1.00 9.49 90 PHE C CA 1
ATOM 5151 C C . PHE C 1 102 ? 32.878 28.820 -5.933 1.00 9.81 90 PHE C C 1
ATOM 5152 O O . PHE C 1 102 ? 33.616 29.744 -6.285 1.00 11.20 90 PHE C O 1
ATOM 5160 N N . GLU C 1 103 ? 32.280 27.999 -6.792 1.00 9.84 91 GLU C N 1
ATOM 5161 C CA . GLU C 1 103 ? 32.080 28.375 -8.195 1.00 10.58 91 GLU C CA 1
ATOM 5162 C C . GLU C 1 103 ? 30.666 28.935 -8.338 1.00 10.32 91 GLU C C 1
ATOM 5163 O O . GLU C 1 103 ? 29.694 28.198 -8.156 1.00 10.54 91 GLU C O 1
ATOM 5169 N N . PRO C 1 104 ? 30.524 30.224 -8.644 1.00 10.40 92 PRO C N 1
ATOM 5170 C CA . PRO C 1 104 ? 29.187 30.801 -8.820 1.00 10.18 92 PRO C CA 1
ATOM 5171 C C . PRO C 1 104 ? 28.497 30.208 -10.043 1.00 10.02 92 PRO C C 1
ATOM 5172 O O . PRO C 1 104 ? 29.153 29.947 -11.062 1.00 10.12 92 PRO C O 1
ATOM 5176 N N . ILE C 1 105 ? 27.196 29.969 -9.923 1.00 9.09 93 ILE C N 1
ATOM 5177 C CA . ILE C 1 105 ? 26.400 29.508 -11.063 1.00 8.77 93 ILE C CA 1
ATOM 5178 C C . ILE C 1 105 ? 25.604 30.680 -11.623 1.00 9.31 93 ILE C C 1
ATOM 5179 O O . ILE C 1 105 ? 25.696 30.976 -12.808 1.00 9.79 93 ILE C O 1
ATOM 5184 N N . GLY C 1 106 ? 24.829 31.349 -10.778 1.00 9.17 94 GLY C N 1
ATOM 5185 C CA . GLY C 1 106 ? 24.112 32.528 -11.232 1.00 9.52 94 GLY C CA 1
ATOM 5186 C C . GLY C 1 106 ? 23.142 33.081 -10.217 1.00 9.58 94 GLY C C 1
ATOM 5187 O O . GLY C 1 106 ? 22.842 32.430 -9.199 1.00 9.20 94 GLY C O 1
ATOM 5188 N N . LEU C 1 107 ? 22.651 34.288 -10.497 1.00 9.36 95 LEU C N 1
ATOM 5189 C CA . LEU C 1 107 ? 21.543 34.848 -9.720 1.00 8.84 95 LEU C CA 1
ATOM 5190 C C . LEU C 1 107 ? 20.227 34.185 -10.112 1.00 9.12 95 LEU C C 1
ATOM 5191 O O . LEU C 1 107 ? 20.104 33.582 -11.189 1.00 9.22 95 LEU C O 1
ATOM 5196 N N . VAL C 1 108 ? 19.246 34.300 -9.225 1.00 8.45 96 VAL C N 1
ATOM 5197 C CA . VAL C 1 108 ? 18.044 33.478 -9.282 1.00 8.86 96 VAL C CA 1
ATOM 5198 C C . VAL C 1 108 ? 16.786 34.355 -9.250 1.00 9.29 96 VAL C C 1
ATOM 5199 O O . VAL C 1 108 ? 16.062 34.453 -10.255 1.00 9.54 96 VAL C O 1
ATOM 5203 N N . VAL C 1 109 ? 16.533 34.979 -8.095 1.00 9.07 97 VAL C N 1
ATOM 5204 C CA . VAL C 1 109 ? 15.393 35.886 -7.900 1.00 9.39 97 VAL C CA 1
ATOM 5205 C C . VAL C 1 109 ? 15.812 37.036 -6.993 1.00 9.69 97 VAL C C 1
ATOM 5206 O O . VAL C 1 109 ? 16.806 36.939 -6.271 1.00 9.21 97 VAL C O 1
ATOM 5210 N N . ASP C 1 110 ? 15.051 38.122 -7.037 1.00 9.85 98 ASP C N 1
ATOM 5211 C CA . ASP C 1 110 ? 15.235 39.243 -6.122 1.00 11.16 98 ASP C CA 1
ATOM 5212 C C . ASP C 1 110 ? 13.888 39.454 -5.443 1.00 11.15 98 ASP C C 1
ATOM 5213 O O . ASP C 1 110 ? 12.866 39.615 -6.116 1.00 11.67 98 ASP C O 1
ATOM 5218 N N . VAL C 1 111 ? 13.885 39.416 -4.111 1.00 10.57 99 VAL C N 1
ATOM 5219 C CA . VAL C 1 111 ? 12.641 39.373 -3.338 1.00 10.00 99 VAL C CA 1
ATOM 5220 C C . VAL C 1 111 ? 12.560 40.560 -2.379 1.00 10.07 99 VAL C C 1
ATOM 5221 O O . VAL C 1 111 ? 13.475 40.759 -1.566 1.00 10.28 99 VAL C O 1
ATOM 5225 N N . PRO C 1 112 ? 11.471 41.329 -2.435 1.00 10.41 100 PRO C N 1
ATOM 5226 C CA . PRO C 1 112 ? 11.314 42.460 -1.518 1.00 10.37 100 PRO C CA 1
ATOM 5227 C C . PRO C 1 112 ? 10.815 41.974 -0.164 1.00 10.51 100 PRO C C 1
ATOM 5228 O O . PRO C 1 112 ? 10.372 40.829 -0.021 1.00 10.42 100 PRO C O 1
ATOM 5240 N N . THR C 1 114 ? 8.528 42.756 3.563 1.00 10.32 102 THR C N 1
ATOM 5241 C CA . THR C 1 114 ? 7.394 43.436 4.189 1.00 10.37 102 THR C CA 1
ATOM 5242 C C . THR C 1 114 ? 7.647 43.521 5.672 1.00 10.30 102 THR C C 1
ATOM 5243 O O . THR C 1 114 ? 8.035 42.526 6.287 1.00 10.32 102 THR C O 1
ATOM 5247 N N . ILE C 1 115 ? 7.409 44.693 6.260 1.00 10.45 103 ILE C N 1
ATOM 5248 C CA . ILE C 1 115 ? 7.363 44.780 7.725 1.00 11.36 103 ILE C CA 1
ATOM 5249 C C . ILE C 1 115 ? 5.962 44.386 8.200 1.00 11.27 103 ILE C C 1
ATOM 5250 O O . ILE C 1 115 ? 4.972 45.006 7.810 1.00 11.50 103 ILE C O 1
ATOM 5255 N N . ILE C 1 116 ? 5.888 43.332 9.013 1.00 11.17 104 ILE C N 1
ATOM 5256 C CA . ILE C 1 116 ? 4.608 42.767 9.453 1.00 11.57 104 ILE C CA 1
ATOM 5257 C C . ILE C 1 116 ? 4.571 42.565 10.957 1.00 11.61 104 ILE C C 1
ATOM 5258 O O . ILE C 1 116 ? 5.604 42.571 11.625 1.00 11.59 104 ILE C O 1
ATOM 5263 N N . ALA C 1 117 ? 3.370 42.374 11.483 1.00 12.05 105 ALA C N 1
ATOM 5264 C CA . ALA C 1 117 ? 3.206 42.086 12.901 1.00 11.94 105 ALA C CA 1
ATOM 5265 C C . ALA C 1 117 ? 2.078 41.090 13.092 1.00 12.22 105 ALA C C 1
ATOM 5266 O O . ALA C 1 117 ? 1.334 40.792 12.145 1.00 12.69 105 ALA C O 1
ATOM 5268 N N . ARG C 1 118 ? 1.948 40.575 14.312 1.00 13.19 106 ARG C N 1
ATOM 5269 C CA . ARG C 1 118 ? 0.859 39.660 14.635 1.00 14.13 106 ARG C CA 1
ATOM 5270 C C . ARG C 1 118 ? -0.503 40.289 14.297 1.00 15.02 106 ARG C C 1
ATOM 5271 O O . ARG C 1 118 ? -0.651 41.509 14.310 1.00 15.42 106 ARG C O 1
ATOM 5279 N N . GLY C 1 119 ? -1.475 39.443 13.964 1.00 15.50 107 GLY C N 1
ATOM 5280 C CA . GLY C 1 119 ? -2.769 39.878 13.453 1.00 16.79 107 GLY C CA 1
ATOM 5281 C C . GLY C 1 119 ? -3.549 40.872 14.297 1.00 17.61 107 GLY C C 1
ATOM 5282 O O . GLY C 1 119 ? -4.385 41.615 13.764 1.00 18.07 107 GLY C O 1
ATOM 5283 N N . ASP C 1 120 ? -3.268 40.886 15.600 1.00 18.09 108 ASP C N 1
ATOM 5284 C CA . ASP C 1 120 ? -3.948 41.764 16.555 1.00 18.98 108 ASP C CA 1
ATOM 5285 C C . ASP C 1 120 ? -3.034 42.841 17.145 1.00 18.67 108 ASP C C 1
ATOM 5286 O O . ASP C 1 120 ? -3.358 43.443 18.176 1.00 19.62 108 ASP C O 1
ATOM 5291 N N . PHE C 1 121 ? -1.886 43.071 16.513 1.00 18.45 109 PHE C N 1
ATOM 5292 C CA . PHE C 1 121 ? -1.002 44.165 16.918 1.00 17.91 109 PHE C CA 1
ATOM 5293 C C . PHE C 1 121 ? -1.767 45.481 16.738 1.00 17.94 109 PHE C C 1
ATOM 5294 O O . PHE C 1 121 ? -2.336 45.716 15.673 1.00 18.07 109 PHE C O 1
ATOM 5302 N N . PRO C 1 122 ? -1.830 46.320 17.774 1.00 18.12 110 PRO C N 1
ATOM 5303 C CA . PRO C 1 122 ? -2.643 47.547 17.708 1.00 18.42 110 PRO C CA 1
ATOM 5304 C C . PRO C 1 122 ? -2.445 48.481 16.484 1.00 18.53 110 PRO C C 1
ATOM 5305 O O . PRO C 1 122 ? -3.473 48.832 15.903 1.00 18.63 110 PRO C O 1
ATOM 5309 N N . PRO C 1 123 ? -1.226 48.883 16.095 1.00 18.95 111 PRO C N 1
ATOM 5310 C CA . PRO C 1 123 ? -1.085 49.840 14.985 1.00 18.87 111 PRO C CA 1
ATOM 5311 C C . PRO C 1 123 ? -1.627 49.311 13.661 1.00 19.23 111 PRO C C 1
ATOM 5312 O O . PRO C 1 123 ? -1.576 48.107 13.405 1.00 18.90 111 PRO C O 1
ATOM 5316 N N . ASN C 1 124 ? -2.171 50.206 12.843 1.00 19.70 112 ASN C N 1
ATOM 5317 C CA . ASN C 1 124 ? -2.765 49.806 11.572 1.00 20.22 112 ASN C CA 1
ATOM 5318 C C . ASN C 1 124 ? -1.977 50.278 10.361 1.00 19.90 112 ASN C C 1
ATOM 5319 O O . ASN C 1 124 ? -2.194 49.781 9.253 1.00 20.87 112 ASN C O 1
ATOM 5324 N N . ASN C 1 125 ? -1.054 51.217 10.574 1.00 18.82 113 ASN C N 1
ATOM 5325 C CA . ASN C 1 125 ? -0.200 51.726 9.496 1.00 18.22 113 ASN C CA 1
ATOM 5326 C C . ASN C 1 125 ? 1.212 52.063 9.977 1.00 17.88 113 ASN C C 1
ATOM 5327 O O . ASN C 1 125 ? 1.496 52.000 11.179 1.00 17.57 113 ASN C O 1
ATOM 5332 N N . ILE C 1 126 ? 2.093 52.421 9.045 1.00 17.56 114 ILE C N 1
ATOM 5333 C CA . ILE C 1 126 ? 3.511 52.617 9.366 1.00 17.42 114 ILE C CA 1
ATOM 5334 C C . ILE C 1 126 ? 3.761 53.797 10.318 1.00 17.64 114 ILE C C 1
ATOM 5335 O O . ILE C 1 126 ? 4.636 53.713 11.185 1.00 17.17 114 ILE C O 1
ATOM 5340 N N . LYS C 1 127 ? 2.981 54.872 10.174 1.00 17.61 115 LYS C N 1
ATOM 5341 C CA . LYS C 1 127 ? 3.053 56.006 11.103 1.00 18.40 115 LYS C CA 1
ATOM 5342 C C . LYS C 1 127 ? 2.740 55.545 12.524 1.00 18.19 115 LYS C C 1
ATOM 5343 O O . LYS C 1 127 ? 3.515 55.784 13.458 1.00 18.47 115 LYS C O 1
ATOM 5349 N N . GLU C 1 128 ? 1.613 54.850 12.663 1.00 17.92 116 GLU C N 1
ATOM 5350 C CA . GLU C 1 128 ? 1.180 54.301 13.944 1.00 17.99 116 GLU C CA 1
ATOM 5351 C C . GLU C 1 128 ? 2.159 53.270 14.498 1.00 17.33 116 GLU C C 1
ATOM 5352 O O . GLU C 1 128 ? 2.401 53.226 15.709 1.00 17.32 116 GLU C O 1
ATOM 5358 N N . LEU C 1 129 ? 2.727 52.452 13.616 1.00 16.89 117 LEU C N 1
ATOM 5359 C CA . LEU C 1 129 ? 3.698 51.446 14.041 1.00 16.70 117 LEU C CA 1
ATOM 5360 C C . LEU C 1 129 ? 4.912 52.066 14.725 1.00 16.88 117 LEU C C 1
ATOM 5361 O O . LEU C 1 129 ? 5.326 51.591 15.777 1.00 16.42 117 LEU C O 1
ATOM 5366 N N . ALA C 1 130 ? 5.476 53.114 14.119 1.00 16.95 118 ALA C N 1
ATOM 5367 C CA . ALA C 1 130 ? 6.663 53.783 14.661 1.00 17.40 118 ALA C CA 1
ATOM 5368 C C . ALA C 1 130 ? 6.386 54.364 16.039 1.00 18.03 118 ALA C C 1
ATOM 5369 O O . ALA C 1 130 ? 7.192 54.218 16.964 1.00 17.98 118 ALA C O 1
ATOM 5371 N N . GLU C 1 131 ? 5.232 55.012 16.165 1.00 18.39 119 GLU C N 1
ATOM 5372 C CA . GLU C 1 131 ? 4.781 55.586 17.429 1.00 19.21 119 GLU C CA 1
ATOM 5373 C C . GLU C 1 131 ? 4.595 54.501 18.494 1.00 19.03 119 GLU C C 1
ATOM 5374 O O . GLU C 1 131 ? 5.081 54.635 19.627 1.00 18.85 119 GLU C O 1
ATOM 5380 N N . TYR C 1 132 ? 3.908 53.424 18.117 1.00 18.57 120 TYR C N 1
ATOM 5381 C CA . TYR C 1 132 ? 3.614 52.330 19.039 1.00 18.29 120 TYR C CA 1
ATOM 5382 C C . TYR C 1 132 ? 4.876 51.601 19.495 1.00 17.98 120 TYR C C 1
ATOM 5383 O O . TYR C 1 132 ? 5.012 51.271 20.677 1.00 18.13 120 TYR C O 1
ATOM 5392 N N . VAL C 1 133 ? 5.795 51.347 18.561 1.00 17.77 121 VAL C N 1
ATOM 5393 C CA . VAL C 1 133 ? 7.041 50.653 18.901 1.00 17.34 121 VAL C CA 1
ATOM 5394 C C . VAL C 1 133 ? 7.901 51.494 19.842 1.00 17.78 121 VAL C C 1
ATOM 5395 O O . VAL C 1 133 ? 8.392 50.980 20.848 1.00 17.28 121 VAL C O 1
ATOM 5399 N N . LYS C 1 134 ? 8.042 52.787 19.544 1.00 18.22 122 LYS C N 1
ATOM 5400 C CA . LYS C 1 134 ? 8.812 53.689 20.407 1.00 19.33 122 LYS C CA 1
ATOM 5401 C C . LYS C 1 134 ? 8.252 53.785 21.830 1.00 19.86 122 LYS C C 1
ATOM 5402 O O . LYS C 1 134 ? 9.013 53.828 22.798 1.00 19.95 122 LYS C O 1
ATOM 5408 N N . LYS C 1 135 ? 6.926 53.819 21.948 1.00 20.17 123 LYS C N 1
ATOM 5409 C CA . LYS C 1 135 ? 6.267 53.986 23.238 1.00 21.19 123 LYS C CA 1
ATOM 5410 C C . LYS C 1 135 ? 6.236 52.696 24.046 1.00 21.17 123 LYS C C 1
ATOM 5411 O O . LYS C 1 135 ? 6.339 52.721 25.274 1.00 21.07 123 LYS C O 1
ATOM 5417 N N . ASN C 1 136 ? 6.100 51.573 23.348 1.00 21.24 124 ASN C N 1
ATOM 5418 C CA . ASN C 1 136 ? 5.893 50.284 23.998 1.00 21.61 124 ASN C CA 1
ATOM 5419 C C . ASN C 1 136 ? 7.030 49.295 23.772 1.00 21.51 124 ASN C C 1
ATOM 5420 O O . ASN C 1 136 ? 6.836 48.087 23.893 1.00 21.60 124 ASN C O 1
ATOM 5425 N N . ALA C 1 137 ? 8.220 49.812 23.470 1.00 20.95 125 ALA C N 1
ATOM 5426 C CA . ALA C 1 137 ? 9.360 48.976 23.102 1.00 21.00 125 ALA C CA 1
ATOM 5427 C C . ALA C 1 137 ? 9.499 47.737 23.989 1.00 21.47 125 ALA C C 1
ATOM 5428 O O . ALA C 1 137 ? 9.585 46.619 23.476 1.00 21.51 125 ALA C O 1
ATOM 5430 N N . ASP C 1 138 ? 9.473 47.929 25.308 1.00 21.19 126 ASP C N 1
ATOM 5431 C CA . ASP C 1 138 ? 9.615 46.804 26.249 1.00 21.79 126 ASP C CA 1
ATOM 5432 C C . ASP C 1 138 ? 8.592 45.678 26.128 1.00 21.74 126 ASP C C 1
ATOM 5433 O O . ASP C 1 138 ? 8.852 44.560 26.563 1.00 22.91 126 ASP C O 1
ATOM 5438 N N . LYS C 1 139 ? 7.421 45.953 25.567 1.00 22.41 127 LYS C N 1
ATOM 5439 C CA . LYS C 1 139 ? 6.409 44.904 25.443 1.00 22.43 127 LYS C CA 1
ATOM 5440 C C . LYS C 1 139 ? 6.482 44.233 24.070 1.00 21.45 127 LYS C C 1
ATOM 5441 O O . LYS C 1 139 ? 5.632 43.396 23.728 1.00 22.29 127 LYS C O 1
ATOM 5447 N N . ILE C 1 140 ? 7.499 44.595 23.287 1.00 19.28 128 ILE C N 1
ATOM 5448 C CA . ILE C 1 140 ? 7.567 44.151 21.900 1.00 16.68 128 ILE C CA 1
ATOM 5449 C C . ILE C 1 140 ? 8.752 43.239 21.583 1.00 15.62 128 ILE C C 1
ATOM 5450 O O . ILE C 1 140 ? 9.909 43.576 21.853 1.00 15.16 128 ILE C O 1
ATOM 5455 N N . SER C 1 141 ? 8.442 42.092 20.983 1.00 14.20 129 SER C N 1
ATOM 5456 C CA . SER C 1 141 ? 9.467 41.166 20.528 1.00 13.09 129 SER C CA 1
ATOM 5457 C C . SER C 1 141 ? 9.603 41.190 19.000 1.00 12.32 129 SER C C 1
ATOM 5458 O O . SER C 1 141 ? 8.615 41.271 18.267 1.00 12.16 129 SER C O 1
ATOM 5461 N N . LEU C 1 142 ? 10.841 41.145 18.536 1.00 10.81 130 LEU C N 1
ATOM 5462 C CA . LEU C 1 142 ? 11.136 41.107 17.112 1.00 10.11 130 LEU C CA 1
ATOM 5463 C C . LEU C 1 142 ? 11.702 39.737 16.788 1.00 9.69 130 LEU C C 1
ATOM 5464 O O . LEU C 1 142 ? 12.565 39.249 17.511 1.00 10.54 130 LEU C O 1
ATOM 5469 N N . ALA C 1 143 ? 11.213 39.120 15.712 1.00 8.96 131 ALA C N 1
ATOM 5470 C CA . ALA C 1 143 ? 11.716 37.821 15.271 1.00 9.00 131 ALA C CA 1
ATOM 5471 C C . ALA C 1 143 ? 12.648 37.987 14.086 1.00 8.99 131 ALA C C 1
ATOM 5472 O O . ALA C 1 143 ? 12.411 38.817 13.218 1.00 9.86 131 ALA C O 1
ATOM 5474 N N . ASN C 1 144 ? 13.707 37.186 14.044 1.00 8.66 132 ASN C N 1
ATOM 5475 C CA . ASN C 1 144 ? 14.490 37.069 12.822 1.00 8.16 132 ASN C CA 1
ATOM 5476 C C . ASN C 1 144 ? 14.988 35.640 12.659 1.00 8.20 132 ASN C C 1
ATOM 5477 O O . ASN C 1 144 ? 14.695 34.781 13.497 1.00 8.01 132 ASN C O 1
ATOM 5482 N N . ALA C 1 145 ? 15.711 35.377 11.577 1.00 7.76 133 ALA C N 1
ATOM 5483 C CA . ALA C 1 145 ? 16.210 34.030 11.326 1.00 8.17 133 ALA C CA 1
ATOM 5484 C C . ALA C 1 145 ? 17.700 33.883 11.638 1.00 8.26 133 ALA C C 1
ATOM 5485 O O . ALA C 1 145 ? 18.407 33.100 10.988 1.00 8.01 133 ALA C O 1
ATOM 5487 N N . GLY C 1 146 ? 18.162 34.638 12.634 1.00 8.51 134 GLY C N 1
ATOM 5488 C CA . GLY C 1 146 ? 19.542 34.554 13.098 1.00 9.09 134 GLY C CA 1
ATOM 5489 C C . GLY C 1 146 ? 20.440 35.596 12.460 1.00 8.96 134 GLY C C 1
ATOM 5490 O O . GLY C 1 146 ? 20.113 36.149 11.398 1.00 8.89 134 GLY C O 1
ATOM 5491 N N . ILE C 1 147 ? 21.571 35.867 13.107 1.00 9.50 135 ILE C N 1
ATOM 5492 C CA . ILE C 1 147 ? 22.565 36.806 12.577 1.00 9.08 135 ILE C CA 1
ATOM 5493 C C . ILE C 1 147 ? 23.043 36.307 11.221 1.00 8.84 135 ILE C C 1
ATOM 5494 O O . ILE C 1 147 ? 23.527 35.172 11.102 1.00 8.87 135 ILE C O 1
ATOM 5499 N N . GLY C 1 148 ? 22.910 37.156 10.205 1.00 8.51 136 GLY C N 1
ATOM 5500 C CA . GLY C 1 148 ? 23.214 36.763 8.832 1.00 8.07 136 GLY C CA 1
ATOM 5501 C C . GLY C 1 148 ? 21.975 36.623 7.959 1.00 8.12 136 GLY C C 1
ATOM 5502 O O . GLY C 1 148 ? 22.080 36.561 6.730 1.00 8.57 136 GLY C O 1
ATOM 5503 N N . ALA C 1 149 ? 20.796 36.580 8.581 1.00 7.96 137 ALA C N 1
ATOM 5504 C CA . ALA C 1 149 ? 19.544 36.385 7.836 1.00 7.85 137 ALA C CA 1
ATOM 5505 C C . ALA C 1 149 ? 19.044 37.677 7.182 1.00 7.56 137 ALA C C 1
ATOM 5506 O O . ALA C 1 149 ? 19.467 38.769 7.546 1.00 7.80 137 ALA C O 1
ATOM 5508 N N . ALA C 1 150 ? 18.148 37.539 6.209 1.00 7.45 138 ALA C N 1
ATOM 5509 C CA . ALA C 1 150 ? 17.490 38.689 5.574 1.00 7.92 138 ALA C CA 1
ATOM 5510 C C . ALA C 1 150 ? 16.685 39.472 6.610 1.00 8.27 138 ALA C C 1
ATOM 5511 O O . ALA C 1 150 ? 16.759 40.706 6.684 1.00 8.91 138 ALA C O 1
ATOM 5513 N N . SER C 1 151 ? 15.936 38.735 7.426 1.00 7.92 139 SER C N 1
ATOM 5514 C CA . SER C 1 151 ? 15.132 39.323 8.490 1.00 7.92 139 SER C CA 1
ATOM 5515 C C . SER C 1 151 ? 16.001 39.967 9.560 1.00 8.08 139 SER C C 1
ATOM 5516 O O . SER C 1 151 ? 15.553 40.874 10.252 1.00 8.33 139 SER C O 1
ATOM 5519 N N . HIS C 1 152 ? 17.230 39.475 9.710 1.00 7.88 140 HIS C N 1
ATOM 5520 C CA . HIS C 1 152 ? 18.188 40.086 10.624 1.00 8.22 140 HIS C CA 1
ATOM 5521 C C . HIS C 1 152 ? 18.673 41.426 10.076 1.00 8.63 140 HIS C C 1
ATOM 5522 O O . HIS C 1 152 ? 18.734 42.411 10.813 1.00 8.74 140 HIS C O 1
ATOM 5529 N N . LEU C 1 153 ? 19.012 41.461 8.784 1.00 8.65 141 LEU C N 1
ATOM 5530 C CA . LEU C 1 153 ? 19.451 42.705 8.144 1.00 8.69 141 LEU C CA 1
ATOM 5531 C C . LEU C 1 153 ? 18.354 43.774 8.240 1.00 8.77 141 LEU C C 1
ATOM 5532 O O . LEU C 1 153 ? 18.587 44.893 8.718 1.00 8.61 141 LEU C O 1
ATOM 5537 N N . CYS C 1 154 ? 17.147 43.416 7.814 1.00 9.09 142 CYS C N 1
ATOM 5538 C CA . CYS C 1 154 ? 16.042 44.370 7.825 1.00 9.73 142 CYS C CA 1
ATOM 5539 C C . CYS C 1 154 ? 15.661 44.776 9.255 1.00 9.93 142 CYS C C 1
ATOM 5540 O O . CYS C 1 154 ? 15.399 45.954 9.525 1.00 10.29 142 CYS C O 1
ATOM 5543 N N . GLY C 1 155 ? 15.661 43.803 10.167 1.00 9.90 143 GLY C N 1
ATOM 5544 C CA . GLY C 1 155 ? 15.359 44.070 11.567 1.00 10.56 143 GLY C CA 1
ATOM 5545 C C . GLY C 1 155 ? 16.355 45.042 12.183 1.00 10.92 143 GLY C C 1
ATOM 5546 O O . GLY C 1 155 ? 15.968 45.905 12.963 1.00 11.18 143 GLY C O 1
ATOM 5547 N N . THR C 1 156 ? 17.628 44.905 11.809 1.00 11.10 144 THR C N 1
ATOM 5548 C CA . THR C 1 156 ? 18.697 45.793 12.272 1.00 11.76 144 THR C CA 1
ATOM 5549 C C . THR C 1 156 ? 18.409 47.210 11.796 1.00 11.75 144 THR C C 1
ATOM 5550 O O . THR C 1 156 ? 18.454 48.166 12.579 1.00 12.51 144 THR C O 1
ATOM 5562 N N . LEU C 1 158 ? 15.578 48.423 10.869 1.00 11.51 146 LEU C N 1
ATOM 5563 C CA . LEU C 1 158 ? 14.329 48.898 11.463 1.00 11.98 146 LEU C CA 1
ATOM 5564 C C . LEU C 1 158 ? 14.532 49.450 12.871 1.00 12.37 146 LEU C C 1
ATOM 5565 O O . LEU C 1 158 ? 14.098 50.569 13.168 1.00 12.43 146 LEU C O 1
ATOM 5570 N N . VAL C 1 159 ? 15.186 48.676 13.735 1.00 12.87 147 VAL C N 1
ATOM 5571 C CA . VAL C 1 159 ? 15.411 49.151 15.110 1.00 13.19 147 VAL C CA 1
ATOM 5572 C C . VAL C 1 159 ? 16.361 50.356 15.154 1.00 13.99 147 VAL C C 1
ATOM 5573 O O . VAL C 1 159 ? 16.209 51.246 16.008 1.00 13.86 147 VAL C O 1
ATOM 5577 N N . GLU C 1 160 ? 17.318 50.406 14.227 1.00 14.51 148 GLU C N 1
ATOM 5578 C CA . GLU C 1 160 ? 18.202 51.569 14.132 1.00 16.27 148 GLU C CA 1
ATOM 5579 C C . GLU C 1 160 ? 17.401 52.812 13.722 1.00 15.80 148 GLU C C 1
ATOM 5580 O O . GLU C 1 160 ? 17.582 53.892 14.300 1.00 16.75 148 GLU C O 1
ATOM 5586 N N . ALA C 1 161 ? 16.504 52.650 12.746 1.00 15.39 149 ALA C N 1
ATOM 5587 C CA . ALA C 1 161 ? 15.685 53.765 12.260 1.00 15.23 149 ALA C CA 1
ATOM 5588 C C . ALA C 1 161 ? 14.722 54.280 13.330 1.00 15.26 149 ALA C C 1
ATOM 5589 O O . ALA C 1 161 ? 14.433 55.478 13.388 1.00 15.96 149 ALA C O 1
ATOM 5591 N N . LEU C 1 162 ? 14.228 53.374 14.173 1.00 14.49 150 LEU C N 1
ATOM 5592 C CA . LEU C 1 162 ? 13.299 53.740 15.243 1.00 14.77 150 LEU C CA 1
ATOM 5593 C C . LEU C 1 162 ? 14.000 54.145 16.546 1.00 14.85 150 LEU C C 1
ATOM 5594 O O . LEU C 1 162 ? 13.376 54.734 17.438 1.00 15.52 150 LEU C O 1
ATOM 5599 N N . GLY C 1 163 ? 15.293 53.853 16.640 1.00 14.78 151 GLY C N 1
ATOM 5600 C CA . GLY C 1 163 ? 16.072 54.172 17.826 1.00 14.62 151 GLY C CA 1
ATOM 5601 C C . GLY C 1 163 ? 15.684 53.353 19.051 1.00 14.51 151 GLY C C 1
ATOM 5602 O O . GLY C 1 163 ? 15.679 53.868 20.187 1.00 15.64 151 GLY C O 1
ATOM 5603 N N . VAL C 1 164 ? 15.359 52.080 18.832 1.00 13.91 152 VAL C N 1
ATOM 5604 C CA . VAL C 1 164 ? 14.923 51.205 19.930 1.00 13.08 152 VAL C CA 1
ATOM 5605 C C . VAL C 1 164 ? 15.797 49.968 20.081 1.00 12.58 152 VAL C C 1
ATOM 5606 O O . VAL C 1 164 ? 16.452 49.529 19.133 1.00 12.91 152 VAL C O 1
ATOM 5610 N N . ASN C 1 165 ? 15.787 49.406 21.284 1.00 12.24 153 ASN C N 1
ATOM 5611 C CA . ASN C 1 165 ? 16.381 48.116 21.562 1.00 12.22 153 ASN C CA 1
ATOM 5612 C C . ASN C 1 165 ? 15.237 47.185 21.959 1.00 11.84 153 ASN C C 1
ATOM 5613 O O . ASN C 1 165 ? 14.535 47.464 22.929 1.00 11.78 153 ASN C O 1
ATOM 5618 N N . LEU C 1 166 ? 15.045 46.110 21.185 1.00 11.37 154 LEU C N 1
ATOM 5619 C CA . LEU C 1 166 ? 13.942 45.163 21.380 1.00 11.58 154 LEU C CA 1
ATOM 5620 C C . LEU C 1 166 ? 14.437 43.763 21.690 1.00 11.77 154 LEU C C 1
ATOM 5621 O O . LEU C 1 166 ? 15.472 43.331 21.171 1.00 12.25 154 LEU C O 1
ATOM 5626 N N . LEU C 1 167 ? 13.681 43.056 22.526 1.00 11.81 155 LEU C N 1
ATOM 5627 C CA . LEU C 1 167 ? 13.793 41.612 22.618 1.00 11.59 155 LEU C CA 1
ATOM 5628 C C . LEU C 1 167 ? 13.817 41.054 21.202 1.00 11.75 155 LEU C C 1
ATOM 5629 O O . LEU C 1 167 ? 12.890 41.292 20.423 1.00 11.90 155 LEU C O 1
ATOM 5634 N N . THR C 1 168 ? 14.881 40.327 20.878 1.00 11.53 156 THR C N 1
ATOM 5635 C CA . THR C 1 168 ? 15.067 39.798 19.537 1.00 12.13 156 THR C CA 1
ATOM 5636 C C . THR C 1 168 ? 15.235 38.286 19.602 1.00 11.78 156 THR C C 1
ATOM 5637 O O . THR C 1 168 ? 16.135 37.775 20.273 1.00 12.66 156 THR C O 1
ATOM 5641 N N . ILE C 1 169 ? 14.346 37.581 18.914 1.00 11.35 157 ILE C N 1
ATOM 5642 C CA . ILE C 1 169 ? 14.301 36.119 18.983 1.00 11.24 157 ILE C CA 1
ATOM 5643 C C . ILE C 1 169 ? 14.720 35.528 17.633 1.00 10.94 157 ILE C C 1
ATOM 5644 O O . ILE C 1 169 ? 14.004 35.695 16.637 1.00 10.42 157 ILE C O 1
ATOM 5649 N N . PRO C 1 170 ? 15.873 34.852 17.590 1.00 10.87 158 PRO C N 1
ATOM 5650 C CA . PRO C 1 170 ? 16.325 34.184 16.368 1.00 10.83 158 PRO C CA 1
ATOM 5651 C C . PRO C 1 170 ? 15.772 32.769 16.221 1.00 10.45 158 PRO C C 1
ATOM 5652 O O . PRO C 1 170 ? 15.660 32.007 17.202 1.00 11.40 158 PRO C O 1
ATOM 5656 N N . TYR C 1 171 ? 15.408 32.455 14.987 1.00 9.90 159 TYR C N 1
ATOM 5657 C CA . TYR C 1 171 ? 14.888 31.157 14.585 1.00 9.34 159 TYR C CA 1
ATOM 5658 C C . TYR C 1 171 ? 15.772 30.598 13.484 1.00 9.82 159 TYR C C 1
ATOM 5659 O O . TYR C 1 171 ? 16.607 31.305 12.923 1.00 9.43 159 TYR C O 1
ATOM 5668 N N . LYS C 1 172 ? 15.558 29.328 13.155 1.00 9.47 160 LYS C N 1
ATOM 5669 C CA . LYS C 1 172 ? 16.300 28.671 12.084 1.00 10.13 160 LYS C CA 1
ATOM 5670 C C . LYS C 1 172 ? 15.815 29.076 10.688 1.00 9.53 160 LYS C C 1
ATOM 5671 O O . LYS C 1 172 ? 16.373 28.651 9.675 1.00 9.38 160 LYS C O 1
ATOM 5677 N N . GLY C 1 173 ? 14.768 29.889 10.643 1.00 8.76 161 GLY C N 1
ATOM 5678 C CA . GLY C 1 173 ? 14.223 30.395 9.396 1.00 8.07 161 GLY C CA 1
ATOM 5679 C C . GLY C 1 173 ? 13.006 31.228 9.714 1.00 7.74 161 GLY C C 1
ATOM 5680 O O . GLY C 1 173 ? 12.553 31.245 10.874 1.00 7.97 161 GLY C O 1
ATOM 5681 N N . THR C 1 174 ? 12.459 31.927 8.723 1.00 7.67 162 THR C N 1
ATOM 5682 C CA . THR C 1 174 ? 11.228 32.666 9.002 1.00 7.78 162 THR C CA 1
ATOM 5683 C C . THR C 1 174 ? 9.970 31.828 8.890 1.00 8.44 162 THR C C 1
ATOM 5684 O O . THR C 1 174 ? 8.898 32.331 9.187 1.00 8.99 162 THR C O 1
ATOM 5688 N N . ALA C 1 175 ? 10.085 30.561 8.490 1.00 8.89 163 ALA C N 1
ATOM 5689 C CA . ALA C 1 175 ? 8.937 29.660 8.612 1.00 9.54 163 ALA C CA 1
ATOM 5690 C C . ALA C 1 175 ? 8.573 29.422 10.084 1.00 9.86 163 ALA C C 1
ATOM 5691 O O . ALA C 1 175 ? 7.428 29.681 10.468 1.00 10.42 163 ALA C O 1
ATOM 5693 N N . PRO C 1 176 ? 9.493 28.926 10.921 1.00 10.44 164 PRO C N 1
ATOM 5694 C CA . PRO C 1 176 ? 9.177 28.819 12.353 1.00 10.75 164 PRO C CA 1
ATOM 5695 C C . PRO C 1 176 ? 8.872 30.169 12.985 1.00 10.33 164 PRO C C 1
ATOM 5696 O O . PRO C 1 176 ? 7.977 30.234 13.840 1.00 10.93 164 PRO C O 1
ATOM 5700 N N . ALA C 1 177 ? 9.574 31.228 12.574 1.00 10.08 165 ALA C N 1
ATOM 5701 C CA . ALA C 1 177 ? 9.256 32.558 13.106 1.00 9.98 165 ALA C CA 1
ATOM 5702 C C . ALA C 1 177 ? 7.807 32.941 12.797 1.00 10.51 165 ALA C C 1
ATOM 5703 O O . ALA C 1 177 ? 7.088 33.428 13.677 1.00 10.76 165 ALA C O 1
ATOM 5713 N N . ASN C 1 179 ? 5.296 30.909 12.151 1.00 13.59 167 ASN C N 1
ATOM 5714 C CA . ASN C 1 179 ? 4.420 30.116 13.006 1.00 14.69 167 ASN C CA 1
ATOM 5715 C C . ASN C 1 179 ? 4.233 30.740 14.394 1.00 14.50 167 ASN C C 1
ATOM 5716 O O . ASN C 1 179 ? 3.110 30.814 14.902 1.00 14.43 167 ASN C O 1
ATOM 5721 N N . ASP C 1 180 ? 5.311 31.251 14.984 1.00 13.92 168 ASP C N 1
ATOM 5722 C CA . ASP C 1 180 ? 5.185 31.906 16.281 1.00 14.23 168 ASP C CA 1
ATOM 5723 C C . ASP C 1 180 ? 4.453 33.241 16.182 1.00 13.82 168 ASP C C 1
ATOM 5724 O O . ASP C 1 180 ? 3.727 33.623 17.102 1.00 13.62 168 ASP C O 1
ATOM 5729 N N . LEU C 1 181 ? 4.641 33.944 15.069 1.00 13.12 169 LEU C N 1
ATOM 5730 C CA . LEU C 1 181 ? 3.923 35.195 14.832 1.00 13.32 169 LEU C CA 1
ATOM 5731 C C . LEU C 1 181 ? 2.420 34.959 14.705 1.00 13.37 169 LEU C C 1
ATOM 5732 O O . LEU C 1 181 ? 1.611 35.678 15.305 1.00 13.74 169 LEU C O 1
ATOM 5737 N N . LEU C 1 182 ? 2.058 33.946 13.926 1.00 13.39 170 LEU C N 1
ATOM 5738 C CA . LEU C 1 182 ? 0.661 33.546 13.779 1.00 13.89 170 LEU C CA 1
ATOM 5739 C C . LEU C 1 182 ? 0.076 33.121 15.119 1.00 14.36 170 LEU C C 1
ATOM 5740 O O . LEU C 1 182 ? -1.094 33.395 15.409 1.00 14.95 170 LEU C O 1
ATOM 5745 N N . GLY C 1 183 ? 0.901 32.471 15.937 1.00 14.74 171 GLY C N 1
ATOM 5746 C CA . GLY C 1 183 ? 0.508 32.031 17.266 1.00 15.25 171 GLY C CA 1
ATOM 5747 C C . GLY C 1 183 ? 0.545 33.127 18.313 1.00 16.29 171 GLY C C 1
ATOM 5748 O O . GLY C 1 183 ? 0.240 32.877 19.482 1.00 16.97 171 GLY C O 1
ATOM 5749 N N . LYS C 1 184 ? 0.920 34.332 17.889 1.00 16.52 172 LYS C N 1
ATOM 5750 C CA . LYS C 1 184 ? 0.982 35.520 18.753 1.00 17.49 172 LYS C CA 1
ATOM 5751 C C . LYS C 1 184 ? 2.033 35.391 19.872 1.00 17.78 172 LYS C C 1
ATOM 5752 O O . LYS C 1 184 ? 1.951 36.053 20.917 1.00 18.56 172 LYS C O 1
ATOM 5758 N N . GLN C 1 185 ? 3.028 34.540 19.617 1.00 17.80 173 GLN C N 1
ATOM 5759 C CA . GLN C 1 185 ? 4.145 34.294 20.533 1.00 18.63 173 GLN C CA 1
ATOM 5760 C C . GLN C 1 185 ? 5.294 35.268 20.321 1.00 18.02 173 GLN C C 1
ATOM 5761 O O . GLN C 1 185 ? 6.168 35.405 21.180 1.00 18.63 173 GLN C O 1
ATOM 5767 N N . VAL C 1 186 ? 5.311 35.909 19.156 1.00 16.83 174 VAL C N 1
ATOM 5768 C CA . VAL C 1 186 ? 6.256 36.985 18.866 1.00 15.86 174 VAL C CA 1
ATOM 5769 C C . VAL C 1 186 ? 5.455 38.099 18.171 1.00 15.34 174 VAL C C 1
ATOM 5770 O O . VAL C 1 186 ? 4.377 37.832 17.635 1.00 15.59 174 VAL C O 1
ATOM 5774 N N . ASP C 1 187 ? 5.952 39.337 18.191 1.00 14.62 175 ASP C N 1
ATOM 5775 C CA . ASP C 1 187 ? 5.127 40.480 17.786 1.00 13.96 175 ASP C CA 1
ATOM 5776 C C . ASP C 1 187 ? 5.359 41.023 16.387 1.00 12.93 175 ASP C C 1
ATOM 5777 O O . ASP C 1 187 ? 4.404 41.348 15.690 1.00 12.82 175 ASP C O 1
ATOM 5782 N N . LEU C 1 188 ? 6.623 41.147 16.001 1.00 11.78 176 LEU C N 1
ATOM 5783 C CA . LEU C 1 188 ? 7.014 41.993 14.879 1.00 11.12 176 LEU C CA 1
ATOM 5784 C C . LEU C 1 188 ? 8.104 41.295 14.091 1.00 10.50 176 LEU C C 1
ATOM 5785 O O . LEU C 1 188 ? 8.948 40.622 14.682 1.00 10.27 176 LEU C O 1
ATOM 5798 N N . CYS C 1 190 ? 10.404 41.564 10.015 1.00 10.40 178 CYS C N 1
ATOM 5799 C CA . CYS C 1 190 ? 10.581 41.892 8.605 1.00 10.64 178 CYS C CA 1
ATOM 5800 C C . CYS C 1 190 ? 10.892 40.617 7.857 1.00 10.05 178 CYS C C 1
ATOM 5801 O O . CYS C 1 190 ? 11.814 39.896 8.222 1.00 10.05 178 CYS C O 1
ATOM 5804 N N . ASP C 1 191 ? 10.140 40.336 6.804 1.00 9.29 179 ASP C N 1
ATOM 5805 C CA . ASP C 1 191 ? 10.271 39.041 6.138 1.00 9.36 179 ASP C CA 1
ATOM 5806 C C . ASP C 1 191 ? 9.931 39.190 4.657 1.00 9.55 179 ASP C C 1
ATOM 5807 O O . ASP C 1 191 ? 9.355 40.193 4.250 1.00 9.95 179 ASP C O 1
ATOM 5812 N N . GLN C 1 192 ? 10.319 38.205 3.853 1.00 8.88 180 GLN C N 1
ATOM 5813 C CA . GLN C 1 192 ? 10.212 38.296 2.389 1.00 8.63 180 GLN C CA 1
ATOM 5814 C C . GLN C 1 192 ? 8.803 37.988 1.905 1.00 8.92 180 GLN C C 1
ATOM 5815 O O . GLN C 1 192 ? 8.115 37.178 2.513 1.00 8.91 180 GLN C O 1
ATOM 5821 N N . THR C 1 193 ? 8.396 38.599 0.793 1.00 9.09 181 THR C N 1
ATOM 5822 C CA . THR C 1 193 ? 7.042 38.394 0.257 1.00 9.76 181 THR C CA 1
ATOM 5823 C C . THR C 1 193 ? 6.757 36.950 -0.145 1.00 9.89 181 THR C C 1
ATOM 5824 O O . THR C 1 193 ? 5.601 36.529 -0.189 1.00 10.36 181 THR C O 1
ATOM 5828 N N . THR C 1 194 ? 7.811 36.191 -0.419 1.00 9.99 182 THR C N 1
ATOM 5829 C CA . THR C 1 194 ? 7.672 34.768 -0.710 1.00 9.86 182 THR C CA 1
ATOM 5830 C C . THR C 1 194 ? 7.206 33.977 0.506 1.00 10.23 182 THR C C 1
ATOM 5831 O O . THR C 1 194 ? 6.780 32.834 0.359 1.00 10.75 182 THR C O 1
ATOM 5835 N N . ASN C 1 195 ? 7.305 34.574 1.698 1.00 10.24 183 ASN C N 1
ATOM 5836 C CA . ASN C 1 195 ? 6.777 33.959 2.913 1.00 10.73 183 ASN C CA 1
ATOM 5837 C C . ASN C 1 195 ? 5.563 34.680 3.506 1.00 11.02 183 ASN C C 1
ATOM 5838 O O . ASN C 1 195 ? 4.780 34.074 4.245 1.00 11.64 183 ASN C O 1
ATOM 5843 N N . THR C 1 196 ? 5.399 35.963 3.194 1.00 11.15 184 THR C N 1
ATOM 5844 C CA . THR C 1 196 ? 4.372 36.751 3.875 1.00 11.64 184 THR C CA 1
ATOM 5845 C C . THR C 1 196 ? 3.125 37.009 3.056 1.00 12.38 184 THR C C 1
ATOM 5846 O O . THR C 1 196 ? 2.083 37.318 3.629 1.00 12.64 184 THR C O 1
ATOM 5850 N N . THR C 1 197 ? 3.222 36.914 1.731 1.00 13.75 185 THR C N 1
ATOM 5851 C CA . THR C 1 197 ? 2.101 37.341 0.880 1.00 15.38 185 THR C CA 1
ATOM 5852 C C . THR C 1 197 ? 0.822 36.620 1.276 1.00 16.74 185 THR C C 1
ATOM 5853 O O . THR C 1 197 ? -0.237 37.235 1.386 1.00 17.63 185 THR C O 1
ATOM 5857 N N . GLN C 1 198 ? 0.959 35.317 1.503 1.00 18.34 186 GLN C N 1
ATOM 5858 C CA . GLN C 1 198 ? -0.145 34.421 1.824 1.00 20.16 186 GLN C CA 1
ATOM 5859 C C . GLN C 1 198 ? -0.886 34.891 3.094 1.00 20.15 186 GLN C C 1
ATOM 5860 O O . GLN C 1 198 ? -2.123 35.007 3.096 1.00 21.10 186 GLN C O 1
ATOM 5866 N N . GLN C 1 199 ? -0.127 35.217 4.142 1.00 19.34 187 GLN C N 1
ATOM 5867 C CA . GLN C 1 199 ? -0.691 35.641 5.430 1.00 18.89 187 GLN C CA 1
ATOM 5868 C C . GLN C 1 199 ? -1.202 37.081 5.422 1.00 18.79 187 GLN C C 1
ATOM 5869 O O . GLN C 1 199 ? -2.111 37.420 6.188 1.00 18.48 187 GLN C O 1
ATOM 5875 N N . ILE C 1 200 ? -0.612 37.925 4.576 1.00 18.76 188 ILE C N 1
ATOM 5876 C CA . ILE C 1 200 ? -1.041 39.324 4.458 1.00 19.54 188 ILE C CA 1
ATOM 5877 C C . ILE C 1 200 ? -2.403 39.409 3.782 1.00 20.84 188 ILE C C 1
ATOM 5878 O O . ILE C 1 200 ? -3.328 40.058 4.299 1.00 21.42 188 ILE C O 1
ATOM 5883 N N . THR C 1 201 ? -2.525 38.750 2.634 1.00 22.00 189 THR C N 1
ATOM 5884 C CA . THR C 1 201 ? -3.755 38.829 1.842 1.00 23.40 189 THR C CA 1
ATOM 5885 C C . THR C 1 201 ? -4.973 38.286 2.601 1.00 23.65 189 THR C C 1
ATOM 5886 O O . THR C 1 201 ? -6.063 38.863 2.524 1.00 23.92 189 THR C O 1
ATOM 5890 N N . SER C 1 202 ? -4.772 37.217 3.368 1.00 23.90 190 SER C N 1
ATOM 5891 C CA . SER C 1 202 ? -5.824 36.661 4.229 1.00 24.61 190 SER C CA 1
ATOM 5892 C C . SER C 1 202 ? -6.092 37.466 5.514 1.00 24.00 190 SER C C 1
ATOM 5893 O O . SER C 1 202 ? -7.126 37.286 6.160 1.00 24.49 190 SER C O 1
ATOM 5896 N N . GLY C 1 203 ? -5.169 38.341 5.900 1.00 23.42 191 GLY C N 1
ATOM 5897 C CA . GLY C 1 203 ? -5.363 39.151 7.093 1.00 22.25 191 GLY C CA 1
ATOM 5898 C C . GLY C 1 203 ? -4.966 38.458 8.390 1.00 21.58 191 GLY C C 1
ATOM 5899 O O . GLY C 1 203 ? -5.347 38.898 9.478 1.00 21.83 191 GLY C O 1
ATOM 5900 N N . LYS C 1 204 ? -4.175 37.391 8.290 1.00 19.88 192 LYS C N 1
ATOM 5901 C CA . LYS C 1 204 ? -3.709 36.685 9.486 1.00 18.90 192 LYS C CA 1
ATOM 5902 C C . LYS C 1 204 ? -2.558 37.420 10.169 1.00 18.05 192 LYS C C 1
ATOM 5903 O O . LYS C 1 204 ? -2.280 37.190 11.350 1.00 17.60 192 LYS C O 1
ATOM 5909 N N . VAL C 1 205 ? -1.874 38.268 9.403 1.00 16.78 193 VAL C N 1
ATOM 5910 C CA . VAL C 1 205 ? -0.882 39.205 9.946 1.00 16.22 193 VAL C CA 1
ATOM 5911 C C . VAL C 1 205 ? -1.210 40.615 9.451 1.00 16.19 193 VAL C C 1
ATOM 5912 O O . VAL C 1 205 ? -1.867 40.780 8.417 1.00 16.79 193 VAL C O 1
ATOM 5916 N N . LYS C 1 206 ? -0.781 41.623 10.202 1.00 15.77 194 LYS C N 1
ATOM 5917 C CA . LYS C 1 206 ? -0.839 43.001 9.719 1.00 15.52 194 LYS C CA 1
ATOM 5918 C C . LYS C 1 206 ? 0.452 43.346 8.979 1.00 15.23 194 LYS C C 1
ATOM 5919 O O . LYS C 1 206 ? 1.531 42.887 9.357 1.00 14.83 194 LYS C O 1
ATOM 5925 N N . ALA C 1 207 ? 0.329 44.126 7.908 1.00 14.93 195 ALA C N 1
ATOM 5926 C CA . ALA C 1 207 ? 1.478 44.561 7.116 1.00 14.79 195 ALA C CA 1
ATOM 5927 C C . ALA C 1 207 ? 1.509 46.085 7.069 1.00 14.62 195 ALA C C 1
ATOM 5928 O O . ALA C 1 207 ? 0.454 46.732 7.025 1.00 14.82 195 ALA C O 1
ATOM 5930 N N . TYR C 1 208 ? 2.713 46.653 7.070 1.00 14.06 196 TYR C N 1
ATOM 5931 C CA . TYR C 1 208 ? 2.880 48.099 7.242 1.00 13.93 196 TYR C CA 1
ATOM 5932 C C . TYR C 1 208 ? 3.637 48.795 6.128 1.00 13.95 196 TYR C C 1
ATOM 5933 O O . TYR C 1 208 ? 3.318 49.935 5.779 1.00 14.53 196 TYR C O 1
ATOM 5942 N N . ALA C 1 209 ? 4.643 48.121 5.570 1.00 13.63 197 ALA C N 1
ATOM 5943 C CA . ALA C 1 209 ? 5.484 48.739 4.542 1.00 13.09 197 ALA C CA 1
ATOM 5944 C C . ALA C 1 209 ? 6.270 47.689 3.805 1.00 12.89 197 ALA C C 1
ATOM 5945 O O . ALA C 1 209 ? 6.390 46.565 4.288 1.00 13.03 197 ALA C O 1
ATOM 5947 N N . VAL C 1 210 ? 6.811 48.080 2.648 1.00 12.94 198 VAL C N 1
ATOM 5948 C CA . VAL C 1 210 ? 7.691 47.237 1.841 1.00 13.16 198 VAL C CA 1
ATOM 5949 C C . VAL C 1 210 ? 9.053 47.916 1.703 1.00 13.23 198 VAL C C 1
ATOM 5950 O O . VAL C 1 210 ? 9.166 49.135 1.868 1.00 13.11 198 VAL C O 1
ATOM 5954 N N . THR C 1 211 ? 10.084 47.134 1.402 1.00 13.04 199 THR C N 1
ATOM 5955 C CA . THR C 1 211 ? 11.448 47.664 1.378 1.00 13.57 199 THR C CA 1
ATOM 5956 C C . THR C 1 211 ? 11.956 47.831 -0.044 1.00 14.25 199 THR C C 1
ATOM 5957 O O . THR C 1 211 ? 13.151 47.981 -0.259 1.00 14.20 199 THR C O 1
ATOM 5961 N N . SER C 1 212 ? 11.042 47.792 -1.005 1.00 14.76 200 SER C N 1
ATOM 5962 C CA . SER C 1 212 ? 11.380 48.006 -2.409 1.00 15.75 200 SER C CA 1
ATOM 5963 C C . SER C 1 212 ? 11.447 49.501 -2.731 1.00 17.03 200 SER C C 1
ATOM 5964 O O . SER C 1 212 ? 11.042 50.339 -1.920 1.00 17.34 200 SER C O 1
ATOM 5967 N N . LEU C 1 213 ? 11.970 49.822 -3.912 1.00 17.93 201 LEU C N 1
ATOM 5968 C CA . LEU C 1 213 ? 12.088 51.212 -4.379 1.00 19.17 201 LEU C CA 1
ATOM 5969 C C . LEU C 1 213 ? 10.731 51.801 -4.746 1.00 19.37 201 LEU C C 1
ATOM 5970 O O . LEU C 1 213 ? 10.438 52.974 -4.471 1.00 19.51 201 LEU C O 1
ATOM 5975 N N . LYS C 1 214 ? 9.927 50.980 -5.408 1.00 19.61 202 LYS C N 1
ATOM 5976 C CA . LYS C 1 214 ? 8.555 51.308 -5.751 1.00 19.90 202 LYS C CA 1
ATOM 5977 C C . LYS C 1 214 ? 7.674 50.305 -5.036 1.00 19.41 202 LYS C C 1
ATOM 5978 O O . LYS C 1 214 ? 8.163 49.291 -4.537 1.00 19.76 202 LYS C O 1
ATOM 5984 N N . ARG C 1 215 ? 6.375 50.572 -4.984 1.00 18.75 203 ARG C N 1
ATOM 5985 C CA . ARG C 1 215 ? 5.458 49.642 -4.329 1.00 18.41 203 ARG C CA 1
ATOM 5986 C C . ARG C 1 215 ? 5.480 48.265 -5.000 1.00 17.97 203 ARG C C 1
ATOM 5987 O O . ARG C 1 215 ? 5.771 48.145 -6.192 1.00 18.16 203 ARG C O 1
ATOM 5995 N N . VAL C 1 216 ? 5.207 47.236 -4.204 1.00 17.42 204 VAL C N 1
ATOM 5996 C CA . VAL C 1 216 ? 5.098 45.864 -4.681 1.00 17.53 204 VAL C CA 1
ATOM 5997 C C . VAL C 1 216 ? 3.703 45.696 -5.308 1.00 17.81 204 VAL C C 1
ATOM 5998 O O . VAL C 1 216 ? 2.711 45.811 -4.595 1.00 17.69 204 VAL C O 1
ATOM 6002 N N . PRO C 1 217 ? 3.623 45.442 -6.625 1.00 18.13 205 PRO C N 1
ATOM 6003 C CA . PRO C 1 217 ? 2.328 45.426 -7.342 1.00 18.69 205 PRO C CA 1
ATOM 6004 C C . PRO C 1 217 ? 1.301 44.426 -6.810 1.00 18.99 205 PRO C C 1
ATOM 6005 O O . PRO C 1 217 ? 0.094 44.665 -6.951 1.00 19.88 205 PRO C O 1
ATOM 6009 N N . THR C 1 218 ? 1.766 43.327 -6.218 1.00 18.58 206 THR C N 1
ATOM 6010 C CA . THR C 1 218 ? 0.872 42.324 -5.640 1.00 18.43 206 THR C CA 1
ATOM 6011 C C . THR C 1 218 ? 0.371 42.745 -4.258 1.00 18.54 206 THR C C 1
ATOM 6012 O O . THR C 1 218 ? -0.543 42.126 -3.711 1.00 18.86 206 THR C O 1
ATOM 6016 N N . LEU C 1 219 ? 0.990 43.781 -3.695 1.00 18.47 207 LEU C N 1
ATOM 6017 C CA . LEU C 1 219 ? 0.596 44.324 -2.393 1.00 18.43 207 LEU C CA 1
ATOM 6018 C C . LEU C 1 219 ? 0.492 45.847 -2.503 1.00 18.51 207 LEU C C 1
ATOM 6019 O O . LEU C 1 219 ? 1.199 46.590 -1.809 1.00 18.07 207 LEU C O 1
ATOM 6024 N N . PRO C 1 220 ? -0.408 46.307 -3.367 1.00 19.15 208 PRO C N 1
ATOM 6025 C CA . PRO C 1 220 ? -0.372 47.694 -3.847 1.00 19.55 208 PRO C CA 1
ATOM 6026 C C . PRO C 1 220 ? -0.665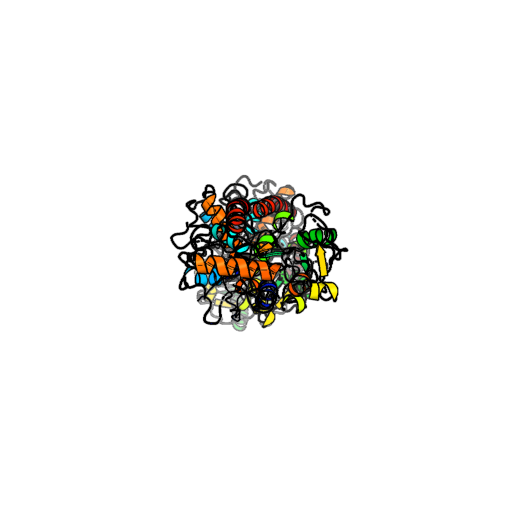 48.752 -2.780 1.00 19.79 208 PRO C C 1
ATOM 6027 O O . PRO C 1 220 ? -0.292 49.912 -2.976 1.00 20.13 208 PRO C O 1
ATOM 6031 N N . ASP C 1 221 ? -1.303 48.362 -1.681 1.00 20.02 209 ASP C N 1
ATOM 6032 C CA . ASP C 1 221 ? -1.685 49.311 -0.632 1.00 20.48 209 ASP C CA 1
ATOM 6033 C C . ASP C 1 221 ? -0.589 49.559 0.411 1.00 19.64 209 ASP C C 1
ATOM 6034 O O . ASP C 1 221 ? -0.730 50.442 1.264 1.00 19.74 209 ASP C O 1
ATOM 6039 N N . LEU C 1 222 ? 0.498 48.794 0.345 1.00 18.53 210 LEU C N 1
ATOM 6040 C CA . LEU C 1 222 ? 1.603 48.973 1.287 1.00 17.52 210 LEU C CA 1
ATOM 6041 C C . LEU C 1 222 ? 2.597 50.011 0.774 1.00 16.93 210 LEU C C 1
ATOM 6042 O O . LEU C 1 222 ? 3.142 49.864 -0.320 1.00 16.92 210 LEU C O 1
ATOM 6047 N N . PRO C 1 223 ? 2.839 51.069 1.548 1.00 16.72 211 PRO C N 1
ATOM 6048 C CA . PRO C 1 223 ? 3.831 52.070 1.152 1.00 16.27 211 PRO C CA 1
ATOM 6049 C C . PRO C 1 223 ? 5.251 51.518 1.236 1.00 16.04 211 PRO C C 1
ATOM 6050 O O . PRO C 1 223 ? 5.512 50.605 2.026 1.00 15.71 211 PRO C O 1
ATOM 6054 N N . THR C 1 224 ? 6.158 52.053 0.423 1.00 15.93 212 THR C N 1
ATOM 6055 C CA . THR C 1 224 ? 7.574 51.771 0.618 1.00 15.70 212 THR C CA 1
ATOM 6056 C C . THR C 1 224 ? 8.049 52.482 1.881 1.00 15.60 212 THR C C 1
ATOM 6057 O O . THR C 1 224 ? 7.463 53.490 2.300 1.00 15.73 212 THR C O 1
ATOM 6069 N N . ASP C 1 226 ? 10.819 54.053 1.939 1.00 17.60 214 ASP C N 1
ATOM 6070 C CA . ASP C 1 226 ? 11.286 55.299 1.310 1.00 18.64 214 ASP C CA 1
ATOM 6071 C C . ASP C 1 226 ? 10.230 56.408 1.326 1.00 19.11 214 ASP C C 1
ATOM 6072 O O . ASP C 1 226 ? 10.489 57.533 1.791 1.00 19.73 214 ASP C O 1
ATOM 6077 N N . GLU C 1 227 ? 9.045 56.095 0.807 1.00 19.16 215 GLU C N 1
ATOM 6078 C CA . GLU C 1 227 ? 7.964 57.074 0.704 1.00 19.72 215 GLU C CA 1
ATOM 6079 C C . GLU C 1 227 ? 7.387 57.425 2.078 1.00 19.74 215 GLU C C 1
ATOM 6080 O O . GLU C 1 227 ? 6.749 58.463 2.237 1.00 19.83 215 GLU C O 1
ATOM 6086 N N . SER C 1 228 ? 7.638 56.552 3.055 1.00 19.75 216 SER C N 1
ATOM 6087 C CA . SER C 1 228 ? 7.161 56.719 4.427 1.00 19.46 216 SER C CA 1
ATOM 6088 C C . SER C 1 228 ? 8.095 57.584 5.279 1.00 19.74 216 SER C C 1
ATOM 6089 O O . SER C 1 228 ? 7.821 57.816 6.466 1.00 19.80 216 SER C O 1
ATOM 6092 N N . GLY C 1 229 ? 9.193 58.045 4.681 1.00 19.47 217 GLY C N 1
ATOM 6093 C CA . GLY C 1 229 ? 10.099 58.976 5.341 1.00 20.12 217 GLY C CA 1
ATOM 6094 C C . GLY C 1 229 ? 11.425 58.377 5.768 1.00 19.94 217 GLY C C 1
ATOM 6095 O O . GLY C 1 229 ? 12.270 59.059 6.355 1.00 20.31 217 GLY C O 1
ATOM 6096 N N . TYR C 1 230 ? 11.614 57.096 5.477 1.00 19.86 218 TYR C N 1
ATOM 6097 C CA . TYR C 1 230 ? 12.854 56.417 5.839 1.00 19.59 218 TYR C CA 1
ATOM 6098 C C . TYR C 1 230 ? 13.760 56.340 4.616 1.00 19.89 218 TYR C C 1
ATOM 6099 O O . TYR C 1 230 ? 13.753 55.351 3.880 1.00 19.22 218 TYR C O 1
ATOM 6108 N N . LYS C 1 231 ? 14.525 57.408 4.388 1.00 21.01 219 LYS C N 1
ATOM 6109 C CA . LYS C 1 231 ? 15.321 57.522 3.163 1.00 21.44 219 LYS C CA 1
ATOM 6110 C C . LYS C 1 231 ? 16.411 56.459 3.084 1.00 20.96 219 LYS C C 1
ATOM 6111 O O . LYS C 1 231 ? 17.128 56.203 4.056 1.00 21.06 219 LYS C O 1
ATOM 6117 N N . GLY C 1 232 ? 16.482 55.804 1.931 1.00 20.17 220 GLY C N 1
ATOM 6118 C CA . GLY C 1 232 ? 17.454 54.754 1.708 1.00 19.41 220 GLY C CA 1
ATOM 6119 C C . GLY C 1 232 ? 17.137 53.450 2.414 1.00 18.73 220 GLY C C 1
ATOM 6120 O O . GLY C 1 232 ? 17.987 52.555 2.452 1.00 19.19 220 GLY C O 1
ATOM 6121 N N . PHE C 1 233 ? 15.933 53.329 2.975 1.00 17.70 221 PHE C N 1
ATOM 6122 C CA . PHE C 1 233 ? 15.526 52.079 3.622 1.00 16.93 221 PHE C CA 1
ATOM 6123 C C . PHE C 1 233 ? 15.079 51.144 2.510 1.00 16.84 221 PHE C C 1
ATOM 6124 O O . PHE C 1 233 ? 13.886 50.984 2.238 1.00 17.58 221 PHE C O 1
ATOM 6132 N N . GLU C 1 234 ? 16.066 50.552 1.848 1.00 16.57 222 GLU C N 1
ATOM 6133 C CA . GLU C 1 234 ? 15.837 49.753 0.652 1.00 16.52 222 GLU C CA 1
ATOM 6134 C C . GLU C 1 234 ? 16.551 48.422 0.817 1.00 15.80 222 GLU C C 1
ATOM 6135 O O . GLU C 1 234 ? 17.757 48.388 1.095 1.00 15.97 222 GLU C O 1
ATOM 6141 N N . VAL C 1 235 ? 15.796 47.330 0.694 1.00 15.18 223 VAL C N 1
ATOM 6142 C CA . VAL C 1 235 ? 16.345 45.987 0.858 1.00 14.82 223 VAL C CA 1
ATOM 6143 C C . VAL C 1 235 ? 15.733 45.053 -0.177 1.00 14.29 223 VAL C C 1
ATOM 6144 O O . VAL C 1 235 ? 14.521 44.853 -0.202 1.00 14.99 223 VAL C O 1
ATOM 6148 N N . GLY C 1 236 ? 16.579 44.500 -1.036 1.00 13.64 224 GLY C N 1
ATOM 6149 C CA . GLY C 1 236 ? 16.149 43.506 -2.001 1.00 12.18 224 GLY C CA 1
ATOM 6150 C C . GLY C 1 236 ? 16.940 42.244 -1.750 1.00 11.16 224 GLY C C 1
ATOM 6151 O O . GLY C 1 236 ? 18.180 42.250 -1.824 1.00 12.00 224 GLY C O 1
ATOM 6152 N N . ILE C 1 237 ? 16.240 41.159 -1.433 1.00 9.70 225 ILE C N 1
ATOM 6153 C CA . ILE C 1 237 ? 16.925 39.923 -1.097 1.00 9.20 225 ILE C CA 1
ATOM 6154 C C . ILE C 1 237 ? 17.174 39.111 -2.356 1.00 9.20 225 ILE C C 1
ATOM 6155 O O . ILE C 1 237 ? 16.359 38.271 -2.754 1.00 9.81 225 ILE C O 1
ATOM 6160 N N . TRP C 1 238 ? 18.312 39.374 -2.989 1.00 8.98 226 TRP C N 1
ATOM 6161 C CA . TRP C 1 238 ? 18.717 38.564 -4.135 1.00 8.73 226 TRP C CA 1
ATOM 6162 C C . TRP C 1 238 ? 19.088 37.167 -3.669 1.00 8.41 226 TRP C C 1
ATOM 6163 O O . TRP C 1 238 ? 19.516 36.976 -2.528 1.00 8.51 226 TRP C O 1
ATOM 6174 N N . HIS C 1 239 ? 18.887 36.194 -4.548 1.00 8.14 227 HIS C N 1
ATOM 6175 C CA . HIS C 1 239 ? 19.234 34.802 -4.276 1.00 8.15 227 HIS C CA 1
ATOM 6176 C C . HIS C 1 239 ? 20.224 34.352 -5.336 1.00 8.55 227 HIS C C 1
ATOM 6177 O O . HIS C 1 239 ? 20.089 34.719 -6.514 1.00 8.96 227 HIS C O 1
ATOM 6184 N N . GLY C 1 240 ? 21.230 33.582 -4.915 1.00 8.59 228 GLY C N 1
ATOM 6185 C CA . GLY C 1 240 ? 22.216 33.029 -5.825 1.00 8.74 228 GLY C CA 1
ATOM 6186 C C . GLY C 1 240 ? 22.275 31.511 -5.759 1.00 8.79 228 GLY C C 1
ATOM 6187 O O . GLY C 1 240 ? 21.746 30.889 -4.828 1.00 9.04 228 GLY C O 1
ATOM 6196 N N . TRP C 1 242 ? 25.310 28.445 -6.131 1.00 7.52 230 TRP C N 1
ATOM 6197 C CA . TRP C 1 242 ? 26.747 28.175 -6.176 1.00 7.42 230 TRP C CA 1
ATOM 6198 C C . TRP C 1 242 ? 27.029 26.670 -6.100 1.00 7.36 230 TRP C C 1
ATOM 6199 O O . TRP C 1 242 ? 26.242 25.901 -5.524 1.00 8.25 230 TRP C O 1
ATOM 6210 N N . ALA C 1 243 ? 28.173 26.266 -6.646 1.00 7.22 231 ALA C N 1
ATOM 6211 C CA . ALA C 1 243 ? 28.734 24.931 -6.440 1.00 7.74 231 ALA C CA 1
ATOM 6212 C C . ALA C 1 243 ? 30.025 25.079 -5.630 1.00 7.79 231 ALA C C 1
ATOM 6213 O O . ALA C 1 243 ? 30.573 26.179 -5.564 1.00 7.99 231 ALA C O 1
ATOM 6215 N N . PRO C 1 244 ? 30.524 24.007 -5.008 1.00 8.17 232 PRO C N 1
ATOM 6216 C CA . PRO C 1 244 ? 31.786 24.102 -4.258 1.00 8.52 232 PRO C CA 1
ATOM 6217 C C . PRO C 1 244 ? 32.978 24.439 -5.153 1.00 9.16 232 PRO C C 1
ATOM 6218 O O . PRO C 1 244 ? 32.974 24.095 -6.336 1.00 8.63 232 PRO C O 1
ATOM 6222 N N . LYS C 1 245 ? 33.981 25.098 -4.577 1.00 10.02 233 LYS C N 1
ATOM 6223 C CA . LYS C 1 245 ? 35.220 25.420 -5.290 1.00 11.27 233 LYS C CA 1
ATOM 6224 C C . LYS C 1 245 ? 35.787 24.173 -5.979 1.00 11.63 233 LYS C C 1
ATOM 6225 O O . LYS C 1 245 ? 35.858 23.099 -5.376 1.00 11.70 233 LYS C O 1
ATOM 6231 N N . GLY C 1 246 ? 36.172 24.318 -7.245 1.00 11.50 234 GLY C N 1
ATOM 6232 C CA . GLY C 1 246 ? 36.790 23.231 -7.979 1.00 12.00 234 GLY C CA 1
ATOM 6233 C C . GLY C 1 246 ? 35.843 22.345 -8.762 1.00 12.16 234 GLY C C 1
ATOM 6234 O O . GLY C 1 246 ? 36.292 21.414 -9.446 1.00 12.78 234 GLY C O 1
ATOM 6235 N N . THR C 1 247 ? 34.542 22.608 -8.668 1.00 11.42 235 THR C N 1
ATOM 6236 C CA . THR C 1 247 ? 33.572 21.899 -9.508 1.00 11.20 235 THR C CA 1
ATOM 6237 C C . THR C 1 247 ? 33.952 22.137 -10.977 1.00 12.09 235 THR C C 1
ATOM 6238 O O . THR C 1 247 ? 34.146 23.290 -11.382 1.00 12.52 235 THR C O 1
ATOM 6242 N N . PRO C 1 248 ? 34.099 21.066 -11.761 1.00 12.98 236 PRO C N 1
ATOM 6243 C CA . PRO C 1 248 ? 34.622 21.186 -13.133 1.00 13.51 236 PRO C CA 1
ATOM 6244 C C . PRO C 1 248 ? 33.765 22.083 -14.011 1.00 14.00 236 PRO C C 1
ATOM 6245 O O . PRO C 1 248 ? 32.548 22.158 -13.829 1.00 13.60 236 PRO C O 1
ATOM 6249 N N . LYS C 1 249 ? 34.413 22.754 -14.958 1.00 14.73 237 LYS C N 1
ATOM 6250 C CA . LYS C 1 249 ? 33.736 23.657 -15.884 1.00 15.80 237 LYS C CA 1
ATOM 6251 C C . LYS C 1 249 ? 32.512 23.061 -16.606 1.00 15.33 237 LYS C C 1
ATOM 6252 O O . LYS C 1 249 ? 31.479 23.728 -16.658 1.00 15.17 237 LYS C O 1
ATOM 6258 N N . PRO C 1 250 ? 32.596 21.842 -17.154 1.00 15.18 238 PRO C N 1
ATOM 6259 C CA . PRO C 1 250 ? 31.437 21.253 -17.849 1.00 15.23 238 PRO C CA 1
ATOM 6260 C C . PRO C 1 250 ? 30.223 21.059 -16.939 1.00 14.60 238 PRO C C 1
ATOM 6261 O O . PRO C 1 250 ? 29.082 21.163 -17.403 1.00 15.00 238 PRO C O 1
ATOM 6265 N N . VAL C 1 251 ? 30.481 20.799 -15.659 1.00 13.43 239 VAL C N 1
ATOM 6266 C CA . VAL C 1 251 ? 29.428 20.598 -14.675 1.00 12.67 239 VAL C CA 1
ATOM 6267 C C . VAL C 1 251 ? 28.795 21.953 -14.329 1.00 12.31 239 VAL C C 1
ATOM 6268 O O . VAL C 1 251 ? 27.568 22.096 -14.326 1.00 12.05 239 VAL C O 1
ATOM 6272 N N . VAL C 1 252 ? 29.645 22.947 -14.068 1.00 11.81 240 VAL C N 1
ATOM 6273 C CA . VAL C 1 252 ? 29.192 24.321 -13.854 1.00 12.11 240 VAL C CA 1
ATOM 6274 C C . VAL C 1 252 ? 28.352 24.804 -15.039 1.00 12.36 240 VAL C C 1
ATOM 6275 O O . VAL C 1 252 ? 27.267 25.338 -14.849 1.00 12.11 240 VAL C O 1
ATOM 6279 N N . ASP C 1 253 ? 28.849 24.585 -16.258 1.00 12.73 241 ASP C N 1
ATOM 6280 C CA . ASP C 1 253 ? 28.133 25.022 -17.454 1.00 13.95 241 ASP C CA 1
ATOM 6281 C C . ASP C 1 253 ? 26.749 24.390 -17.552 1.00 13.58 241 ASP C C 1
ATOM 6282 O O . ASP C 1 253 ? 25.789 25.061 -17.924 1.00 13.80 241 ASP C O 1
ATOM 6287 N N . LYS C 1 254 ? 26.655 23.101 -17.232 1.00 12.91 242 LYS C N 1
ATOM 6288 C CA . LYS C 1 254 ? 25.372 22.405 -17.242 1.00 13.04 242 LYS C CA 1
ATOM 6289 C C . LYS C 1 254 ? 24.423 22.997 -16.200 1.00 12.02 242 LYS C C 1
ATOM 6290 O O . LYS C 1 254 ? 23.230 23.174 -16.456 1.00 12.34 242 LYS C O 1
ATOM 6296 N N . LEU C 1 255 ? 24.961 23.303 -15.026 1.00 11.13 243 LEU C N 1
ATOM 6297 C CA . LEU C 1 255 ? 24.159 23.930 -13.978 1.00 10.86 243 LEU C CA 1
ATOM 6298 C C . LEU C 1 255 ? 23.665 25.314 -14.405 1.00 10.98 243 LEU C C 1
ATOM 6299 O O . LEU C 1 255 ? 22.525 25.672 -14.130 1.00 10.48 243 LEU C O 1
ATOM 6304 N N . VAL C 1 256 ? 24.520 26.084 -15.077 1.00 11.01 244 VAL C N 1
ATOM 6305 C CA . VAL C 1 256 ? 24.125 27.402 -15.572 1.00 11.50 244 VAL C CA 1
ATOM 6306 C C . VAL C 1 256 ? 22.953 27.283 -16.556 1.00 12.00 244 VAL C C 1
ATOM 6307 O O . VAL C 1 256 ? 21.936 27.977 -16.417 1.00 11.49 244 VAL C O 1
ATOM 6311 N N . LYS C 1 257 ? 23.089 26.399 -17.540 1.00 12.29 245 LYS C N 1
ATOM 6312 C CA . LYS C 1 257 ? 22.020 26.219 -18.530 1.00 13.32 245 LYS C CA 1
ATOM 6313 C C . LYS C 1 257 ? 20.722 25.677 -17.914 1.00 12.96 245 LYS C C 1
ATOM 6314 O O . LYS C 1 257 ? 19.633 26.108 -18.296 1.00 13.21 245 LYS C O 1
ATOM 6320 N N . SER C 1 258 ? 20.839 24.765 -16.946 1.00 12.64 246 SER C N 1
ATOM 6321 C CA . SER C 1 258 ? 19.665 24.240 -16.234 1.00 12.63 246 SER C CA 1
ATOM 6322 C C . SER C 1 258 ? 18.996 25.294 -15.355 1.00 11.97 246 SER C C 1
ATOM 6323 O O . SER C 1 258 ? 17.772 25.347 -15.265 1.00 12.13 246 SER C O 1
ATOM 6326 N N . LEU C 1 259 ? 19.802 26.128 -14.710 1.00 11.41 247 LEU C N 1
ATOM 6327 C CA . LEU C 1 259 ? 19.260 27.242 -13.936 1.00 10.58 247 LEU C CA 1
ATOM 6328 C C . LEU C 1 259 ? 18.486 28.182 -14.864 1.00 11.02 247 LEU C C 1
ATOM 6329 O O . LEU C 1 259 ? 17.354 28.572 -14.568 1.00 10.54 247 LEU C O 1
ATOM 6334 N N . GLN C 1 260 ? 19.091 28.523 -15.998 1.00 11.29 248 GLN C N 1
ATOM 6335 C CA . GLN C 1 260 ? 18.437 29.430 -16.947 1.00 11.96 248 GLN C CA 1
ATOM 6336 C C . GLN C 1 260 ? 17.109 28.863 -17.436 1.00 12.07 248 GLN C C 1
ATOM 6337 O O . GLN C 1 260 ? 16.109 29.583 -17.499 1.00 12.27 248 GLN C O 1
ATOM 6343 N N . ALA C 1 261 ? 17.098 27.570 -17.752 1.00 12.06 249 ALA C N 1
ATOM 6344 C CA . ALA C 1 261 ? 15.868 26.886 -18.157 1.00 12.10 249 ALA C CA 1
ATOM 6345 C C . ALA C 1 261 ? 14.820 26.887 -17.038 1.00 11.88 249 ALA C C 1
ATOM 6346 O O . ALA C 1 261 ? 13.648 27.160 -17.279 1.00 12.08 249 ALA C O 1
ATOM 6348 N N . GLY C 1 262 ? 15.252 26.597 -15.812 1.00 11.40 250 GLY C N 1
ATOM 6349 C CA . GLY C 1 262 ? 14.355 26.570 -14.673 1.00 11.01 250 GLY C CA 1
ATOM 6350 C C . GLY C 1 262 ? 13.703 27.922 -14.408 1.00 11.63 250 GLY C C 1
ATOM 6351 O O . GLY C 1 262 ? 12.529 27.990 -14.052 1.00 11.37 250 GLY C O 1
ATOM 6352 N N . LEU C 1 263 ? 14.470 28.995 -14.581 1.00 11.49 251 LEU C N 1
ATOM 6353 C CA . LEU C 1 263 ? 13.964 30.342 -14.340 1.00 11.46 251 LEU C CA 1
ATOM 6354 C C . LEU C 1 263 ? 12.955 30.770 -15.404 1.00 12.24 251 LEU C C 1
ATOM 6355 O O . LEU C 1 263 ? 12.045 31.531 -15.117 1.00 12.53 251 LEU C O 1
ATOM 6360 N N . ALA C 1 264 ? 13.125 30.260 -16.622 1.00 12.84 252 ALA C N 1
ATOM 6361 C CA . ALA C 1 264 ? 12.266 30.608 -17.754 1.00 13.69 252 ALA C CA 1
ATOM 6362 C C . ALA C 1 264 ? 10.969 29.798 -17.799 1.00 14.08 252 ALA C C 1
ATOM 6363 O O . ALA C 1 264 ? 10.069 30.083 -18.598 1.00 14.29 252 ALA C O 1
ATOM 6365 N N . ASP C 1 265 ? 10.873 28.782 -16.947 1.00 14.59 253 ASP C N 1
ATOM 6366 C CA . ASP C 1 265 ? 9.710 27.901 -16.927 1.00 14.93 253 ASP C CA 1
ATOM 6367 C C . ASP C 1 265 ? 8.426 28.662 -16.545 1.00 15.19 253 ASP C C 1
ATOM 6368 O O . ASP C 1 265 ? 8.416 29.383 -15.551 1.00 14.72 253 ASP C O 1
ATOM 6373 N N . PRO C 1 266 ? 7.350 28.513 -17.326 1.00 15.24 254 PRO C N 1
ATOM 6374 C CA . PRO C 1 266 ? 6.097 29.232 -17.049 1.00 15.75 254 PRO C CA 1
ATOM 6375 C C . PRO C 1 266 ? 5.525 29.028 -15.637 1.00 15.20 254 PRO C C 1
ATOM 6376 O O . PRO C 1 266 ? 5.033 29.995 -15.069 1.00 15.59 254 PRO C O 1
ATOM 6380 N N . LYS C 1 267 ? 5.581 27.815 -15.089 1.00 15.18 255 LYS C N 1
ATOM 6381 C CA . LYS C 1 267 ? 5.055 27.569 -13.745 1.00 15.23 255 LYS C CA 1
ATOM 6382 C C . LYS C 1 267 ? 5.909 28.279 -12.689 1.00 14.54 255 LYS C C 1
ATOM 6383 O O . LYS C 1 267 ? 5.379 28.892 -11.760 1.00 15.10 255 LYS C O 1
ATOM 6389 N N . PHE C 1 268 ? 7.227 28.200 -12.846 1.00 13.77 256 PHE C N 1
ATOM 6390 C CA . PHE C 1 268 ? 8.136 28.935 -11.974 1.00 13.02 256 PHE C CA 1
ATOM 6391 C C . PHE C 1 268 ? 7.881 30.440 -12.044 1.00 13.04 256 PHE C C 1
ATOM 6392 O O . PHE C 1 268 ? 7.738 31.095 -11.006 1.00 11.97 256 PHE C O 1
ATOM 6400 N N . GLN C 1 269 ? 7.809 30.978 -13.266 1.00 13.44 257 GLN C N 1
ATOM 6401 C CA . GLN C 1 269 ? 7.521 32.404 -13.465 1.00 13.81 257 GLN C CA 1
ATOM 6402 C C . GLN C 1 269 ? 6.228 32.827 -12.768 1.00 14.28 257 GLN C C 1
ATOM 6403 O O . GLN C 1 269 ? 6.201 33.837 -12.061 1.00 14.32 257 GLN C O 1
ATOM 6409 N N . GLU C 1 270 ? 5.159 32.052 -12.956 1.00 14.78 258 GLU C N 1
ATOM 6410 C CA . GLU C 1 270 ? 3.873 32.395 -12.351 1.00 15.59 258 GLU C CA 1
ATOM 6411 C C . GLU C 1 270 ? 3.914 32.377 -10.825 1.00 15.21 258 GLU C C 1
ATOM 6412 O O . GLU C 1 270 ? 3.375 33.286 -10.177 1.00 15.04 258 GLU C O 1
ATOM 6418 N N . ARG C 1 271 ? 4.547 31.357 -10.249 1.00 14.54 259 ARG C N 1
ATOM 6419 C CA . ARG C 1 271 ? 4.621 31.259 -8.795 1.00 14.54 259 ARG C CA 1
ATOM 6420 C C . ARG C 1 271 ? 5.448 32.420 -8.238 1.00 13.84 259 ARG C C 1
ATOM 6421 O O . ARG C 1 271 ? 5.067 33.021 -7.231 1.00 13.80 259 ARG C O 1
ATOM 6437 N N . LYS C 1 273 ? 5.905 35.371 -9.666 1.00 13.91 261 LYS C N 1
ATOM 6438 C CA . LYS C 1 273 ? 5.081 36.575 -9.843 1.00 14.85 261 LYS C CA 1
ATOM 6439 C C . LYS C 1 273 ? 4.086 36.740 -8.704 1.00 15.06 261 LYS C C 1
ATOM 6440 O O . LYS C 1 273 ? 3.971 37.831 -8.140 1.00 15.49 261 LYS C O 1
ATOM 6446 N N . GLN C 1 274 ? 3.386 35.657 -8.359 1.00 15.71 262 GLN C N 1
ATOM 6447 C CA . GLN C 1 274 ? 2.385 35.677 -7.288 1.00 16.41 262 GLN C CA 1
ATOM 6448 C C . GLN C 1 274 ? 2.986 36.076 -5.949 1.00 15.76 262 GLN C C 1
ATOM 6449 O O . GLN C 1 274 ? 2.337 36.752 -5.153 1.00 16.14 262 GLN C O 1
ATOM 6455 N N . LEU C 1 275 ? 4.231 35.658 -5.727 1.00 15.00 263 LEU C N 1
ATOM 6456 C CA . LEU C 1 275 ? 4.932 35.876 -4.463 1.00 14.41 263 LEU C CA 1
ATOM 6457 C C . LEU C 1 275 ? 5.767 37.157 -4.432 1.00 13.83 263 LEU C C 1
ATOM 6458 O O . LEU C 1 275 ? 6.470 37.418 -3.451 1.00 13.59 263 LEU C O 1
ATOM 6463 N N . GLY C 1 276 ? 5.696 37.940 -5.506 1.00 13.55 264 GLY C N 1
ATOM 6464 C CA . GLY C 1 276 ? 6.380 39.221 -5.582 1.00 13.24 264 GLY C CA 1
ATOM 6465 C C . GLY C 1 276 ? 7.866 39.166 -5.905 1.00 13.37 264 GLY C C 1
ATOM 6466 O O . GLY C 1 276 ? 8.558 40.176 -5.772 1.00 13.72 264 GLY C O 1
ATOM 6467 N N . ALA C 1 277 ? 8.355 38.002 -6.335 1.00 13.18 265 ALA C N 1
ATOM 6468 C CA . ALA C 1 277 ? 9.779 37.816 -6.611 1.00 13.37 265 ALA C CA 1
ATOM 6469 C C . ALA C 1 277 ? 10.099 38.132 -8.059 1.00 14.00 265 ALA C C 1
ATOM 6470 O O . ALA C 1 277 ? 9.450 37.599 -8.973 1.00 14.93 265 ALA C O 1
ATOM 6472 N N . GLU C 1 278 ? 11.098 38.981 -8.278 1.00 13.59 266 GLU C N 1
ATOM 6473 C CA . GLU C 1 278 ? 11.577 39.248 -9.634 1.00 14.14 266 GLU C CA 1
ATOM 6474 C C . GLU C 1 278 ? 12.487 38.096 -10.057 1.00 13.31 266 GLU C C 1
ATOM 6475 O O . GLU C 1 278 ? 13.376 37.699 -9.298 1.00 13.71 266 GLU C O 1
ATOM 6481 N N . VAL C 1 279 ? 12.263 37.553 -11.254 1.00 13.21 267 VAL C N 1
ATOM 6482 C CA . VAL C 1 279 ? 13.104 36.447 -11.749 1.00 12.81 267 VAL C CA 1
ATOM 6483 C C . VAL C 1 279 ? 14.278 37.014 -12.539 1.00 12.85 267 VAL C C 1
ATOM 6484 O O . VAL C 1 279 ? 14.081 37.803 -13.464 1.00 13.61 267 VAL C O 1
ATOM 6488 N N . LEU C 1 280 ? 15.493 36.593 -12.184 1.00 12.45 268 LEU C N 1
ATOM 6489 C CA . LEU C 1 280 ? 16.715 37.214 -12.702 1.00 12.32 268 LEU C CA 1
ATOM 6490 C C . LEU C 1 280 ? 17.335 36.429 -13.857 1.00 12.71 268 LEU C C 1
ATOM 6491 O O . LEU C 1 280 ? 18.528 36.111 -13.849 1.00 12.51 268 LEU C O 1
ATOM 6496 N N . THR C 1 281 ? 16.517 36.140 -14.861 1.00 13.38 269 THR C N 1
ATOM 6497 C CA . THR C 1 281 ? 16.967 35.360 -16.015 1.00 14.35 269 THR C CA 1
ATOM 6498 C C . THR C 1 281 ? 18.215 35.970 -16.655 1.00 13.74 269 THR C C 1
ATOM 6499 O O . THR C 1 281 ? 19.115 35.253 -17.070 1.00 13.92 269 THR C O 1
ATOM 6503 N N . ASN C 1 282 ? 18.270 37.298 -16.725 1.00 13.51 270 ASN C N 1
ATOM 6504 C CA . ASN C 1 282 ? 19.387 37.981 -17.368 1.00 13.46 270 ASN C CA 1
ATOM 6505 C C . ASN C 1 282 ? 20.685 37.885 -16.584 1.00 13.10 270 ASN C C 1
ATOM 6506 O O . ASN C 1 282 ? 21.765 38.024 -17.153 1.00 13.76 270 ASN C O 1
ATOM 6511 N N . GLU C 1 283 ? 20.568 37.656 -15.277 1.00 12.42 271 GLU C N 1
ATOM 6512 C CA . GLU C 1 283 ? 21.719 37.621 -14.376 1.00 12.17 271 GLU C CA 1
ATOM 6513 C C . GLU C 1 283 ? 22.026 36.195 -13.909 1.00 11.65 271 GLU C C 1
ATOM 6514 O O . GLU C 1 283 ? 22.817 35.989 -12.984 1.00 11.26 271 GLU C O 1
ATOM 6520 N N . ALA C 1 284 ? 21.411 35.216 -14.565 1.00 11.10 272 ALA C N 1
ATOM 6521 C CA . ALA C 1 284 ? 21.597 33.806 -14.216 1.00 11.18 272 ALA C CA 1
ATOM 6522 C C . ALA C 1 284 ? 22.878 33.234 -14.838 1.00 11.47 272 ALA C C 1
ATOM 6523 O O . ALA C 1 284 ? 22.850 32.258 -15.594 1.00 11.84 272 ALA C O 1
ATOM 6525 N N . ASN C 1 285 ? 24.006 33.842 -14.484 1.00 11.38 273 ASN C N 1
ATOM 6526 C CA . ASN C 1 285 ? 25.305 33.440 -15.006 1.00 11.34 273 ASN C CA 1
ATOM 6527 C C . ASN C 1 285 ? 26.384 33.715 -13.956 1.00 11.20 273 ASN C C 1
ATOM 6528 O O . ASN C 1 285 ? 26.176 34.550 -13.069 1.00 11.18 273 ASN C O 1
ATOM 6533 N N . PRO C 1 286 ? 27.509 32.995 -14.011 1.00 11.10 274 PRO C N 1
ATOM 6534 C CA . PRO C 1 286 ? 28.539 33.117 -12.968 1.00 11.39 274 PRO C CA 1
ATOM 6535 C C . PRO C 1 286 ? 29.083 34.529 -12.781 1.00 11.93 274 PRO C C 1
ATOM 6536 O O . PRO C 1 286 ? 29.312 34.940 -11.643 1.00 11.60 274 PRO C O 1
ATOM 6540 N N . GLU C 1 287 ? 29.269 35.255 -13.879 1.00 12.82 275 GLU C N 1
ATOM 6541 C CA . GLU C 1 287 ? 29.840 36.595 -13.826 1.00 13.45 275 GLU C CA 1
ATOM 6542 C C . GLU C 1 287 ? 28.951 37.579 -13.075 1.00 12.87 275 GLU C C 1
ATOM 6543 O O . GLU C 1 287 ? 29.449 38.388 -12.280 1.00 12.91 275 GLU C O 1
ATOM 6549 N N . ALA C 1 288 ? 27.644 37.509 -13.323 1.00 12.39 276 ALA C N 1
ATOM 6550 C CA . ALA C 1 288 ? 26.689 38.403 -12.671 1.00 12.35 276 ALA C CA 1
ATOM 6551 C C . ALA C 1 288 ? 26.609 38.129 -11.177 1.00 11.89 276 ALA C C 1
ATOM 6552 O O . ALA C 1 288 ? 26.553 39.064 -10.363 1.00 11.56 276 ALA C O 1
ATOM 6554 N N . LEU C 1 289 ? 26.595 36.849 -10.813 1.00 11.74 277 LEU C N 1
ATOM 6555 C CA . LEU C 1 289 ? 26.590 36.486 -9.398 1.00 11.24 277 LEU C CA 1
ATOM 6556 C C . LEU C 1 289 ? 27.858 36.972 -8.694 1.00 11.63 277 LEU C C 1
ATOM 6557 O O . LEU C 1 289 ? 27.790 37.597 -7.627 1.00 11.52 277 LEU C O 1
ATOM 6562 N N . GLN C 1 290 ? 29.014 36.698 -9.288 1.00 12.01 278 GLN C N 1
ATOM 6563 C CA . GLN C 1 290 ? 30.269 37.134 -8.677 1.00 13.05 278 GLN C CA 1
ATOM 6564 C C . GLN C 1 290 ? 30.306 38.663 -8.503 1.00 13.00 278 GLN C C 1
ATOM 6565 O O . GLN C 1 290 ? 30.728 39.166 -7.457 1.00 12.81 278 GLN C O 1
ATOM 6571 N N . ALA C 1 291 ? 29.828 39.397 -9.507 1.00 12.97 279 ALA C N 1
ATOM 6572 C CA . ALA C 1 291 ? 29.817 40.856 -9.426 1.00 13.20 279 ALA C CA 1
ATOM 6573 C C . ALA C 1 291 ? 28.881 41.339 -8.314 1.00 13.04 279 ALA C C 1
ATOM 6574 O O . ALA C 1 291 ? 29.203 42.295 -7.596 1.00 13.09 279 ALA C O 1
ATOM 6576 N N . LYS C 1 292 ? 27.735 40.676 -8.163 1.00 12.85 280 LYS C N 1
ATOM 6577 C CA . LYS C 1 292 ? 26.809 41.010 -7.082 1.00 12.87 280 LYS C CA 1
ATOM 6578 C C . LYS C 1 292 ? 27.477 40.843 -5.707 1.00 12.85 280 LYS C C 1
ATOM 6579 O O . LYS C 1 292 ? 27.408 41.744 -4.860 1.00 12.62 280 LYS C O 1
ATOM 6585 N N . VAL C 1 293 ? 28.130 39.703 -5.499 1.00 12.24 281 VAL C N 1
ATOM 6586 C CA . VAL C 1 293 ? 28.803 39.416 -4.221 1.00 12.22 281 VAL C CA 1
ATOM 6587 C C . VAL C 1 293 ? 29.910 40.439 -3.940 1.00 13.09 281 VAL C C 1
ATOM 6588 O O . VAL C 1 293 ? 30.045 40.938 -2.817 1.00 12.48 281 VAL C O 1
ATOM 6592 N N . LYS C 1 294 ? 30.683 40.761 -4.972 1.00 13.68 282 LYS C N 1
ATOM 6593 C CA . LYS C 1 294 ? 31.783 41.716 -4.843 1.00 15.09 282 LYS C CA 1
ATOM 6594 C C . LYS C 1 294 ? 31.300 43.115 -4.464 1.00 14.82 282 LYS C C 1
ATOM 6595 O O . LYS C 1 294 ? 31.972 43.819 -3.707 1.00 14.70 282 LYS C O 1
ATOM 6601 N N . GLN C 1 295 ? 30.132 43.514 -4.962 1.00 14.66 283 GLN C N 1
ATOM 6602 C CA . GLN C 1 295 ? 29.581 44.830 -4.616 1.00 14.73 283 GLN C CA 1
ATOM 6603 C C . GLN C 1 295 ? 28.947 44.810 -3.223 1.00 14.56 283 GLN C C 1
ATOM 6604 O O . GLN C 1 295 ? 29.106 45.756 -2.447 1.00 14.66 283 GLN C O 1
ATOM 6610 N N . GLN C 1 296 ? 28.258 43.713 -2.909 1.00 14.10 284 GLN C N 1
ATOM 6611 C CA . GLN C 1 296 ? 27.423 43.634 -1.708 1.00 14.15 284 GLN C CA 1
ATOM 6612 C C . GLN C 1 296 ? 28.183 43.472 -0.390 1.00 14.38 284 GLN C C 1
ATOM 6613 O O . GLN C 1 296 ? 27.798 44.074 0.624 1.00 14.39 284 GLN C O 1
ATOM 6619 N N . VAL C 1 297 ? 29.238 42.660 -0.390 1.00 14.11 285 VAL C N 1
ATOM 6620 C CA . VAL C 1 297 ? 29.997 42.420 0.849 1.00 14.15 285 VAL C CA 1
ATOM 6621 C C . VAL C 1 297 ? 30.480 43.745 1.480 1.00 14.80 285 VAL C C 1
ATOM 6622 O O . VAL C 1 297 ? 30.191 44.003 2.650 1.00 14.96 285 VAL C O 1
ATOM 6626 N N . PRO C 1 298 ? 31.176 44.598 0.726 1.00 15.79 286 PRO C N 1
ATOM 6627 C CA . PRO C 1 298 ? 31.569 45.915 1.251 1.00 16.27 286 PRO C CA 1
ATOM 6628 C C . PRO C 1 298 ? 30.398 46.827 1.634 1.00 17.00 286 PRO C C 1
ATOM 6629 O O . PRO C 1 298 ? 30.533 47.556 2.617 1.00 16.99 286 PRO C O 1
ATOM 6633 N N . GLN C 1 299 ? 29.290 46.791 0.895 1.00 17.47 287 GLN C N 1
ATOM 6634 C CA . GLN C 1 299 ? 28.139 47.639 1.215 1.00 18.14 287 GLN C CA 1
ATOM 6635 C C . GLN C 1 299 ? 27.591 47.346 2.612 1.00 18.30 287 GLN C C 1
ATOM 6636 O O . GLN C 1 299 ? 27.449 48.258 3.435 1.00 18.59 287 GLN C O 1
ATOM 6642 N N . TRP C 1 300 ? 27.291 46.076 2.879 1.00 18.49 288 TRP C N 1
ATOM 6643 C CA . TRP C 1 300 ? 26.738 45.695 4.177 1.00 18.49 288 TRP C CA 1
ATOM 6644 C C . TRP C 1 300 ? 27.772 45.816 5.296 1.00 19.09 288 TRP C C 1
ATOM 6645 O O . TRP C 1 300 ? 27.414 46.083 6.446 1.00 19.03 288 TRP C O 1
ATOM 6656 N N . ALA C 1 301 ? 29.052 45.662 4.953 1.00 19.41 289 ALA C N 1
ATOM 6657 C CA . ALA C 1 301 ? 30.131 45.847 5.921 1.00 20.42 289 ALA C CA 1
ATOM 6658 C C . ALA C 1 301 ? 30.075 47.260 6.508 1.00 21.45 289 ALA C C 1
ATOM 6659 O O . ALA C 1 301 ? 30.215 47.449 7.727 1.00 21.11 289 ALA C O 1
ATOM 6661 N N . GLU C 1 302 ? 29.829 48.239 5.640 1.00 22.28 290 GLU C N 1
ATOM 6662 C CA . GLU C 1 302 ? 29.701 49.629 6.082 1.00 23.93 290 GLU C CA 1
ATOM 6663 C C . GLU C 1 302 ? 28.427 49.892 6.897 1.00 24.35 290 GLU C C 1
ATOM 6664 O O . GLU C 1 302 ? 28.469 50.619 7.893 1.00 24.44 290 GLU C O 1
ATOM 6670 N N . LEU C 1 303 ? 27.307 49.298 6.486 1.00 25.01 291 LEU C N 1
ATOM 6671 C CA . LEU C 1 303 ? 26.062 49.412 7.255 1.00 25.83 291 LEU C CA 1
ATOM 6672 C C . LEU C 1 303 ? 26.252 48.907 8.686 1.00 26.23 291 LEU C C 1
ATOM 6673 O O . LEU C 1 303 ? 25.881 49.590 9.650 1.00 26.65 291 LEU C O 1
ATOM 6678 N N . PHE C 1 304 ? 26.849 47.726 8.825 1.00 26.58 292 PHE C N 1
ATOM 6679 C CA . PHE C 1 304 ? 27.033 47.121 10.143 1.00 27.21 292 PHE C CA 1
ATOM 6680 C C . PHE C 1 304 ? 28.083 47.844 10.981 1.00 28.51 292 PHE C C 1
ATOM 6681 O O . PHE C 1 304 ? 27.983 47.875 12.205 1.00 29.07 292 PHE C O 1
ATOM 6689 N N . LYS C 1 305 ? 29.065 48.453 10.317 1.00 29.69 293 LYS C N 1
ATOM 6690 C CA . LYS C 1 305 ? 30.009 49.343 10.991 1.00 31.13 293 LYS C CA 1
ATOM 6691 C C . LYS C 1 305 ? 29.307 50.590 11.546 1.00 31.68 293 LYS C C 1
ATOM 6692 O O . LYS C 1 305 ? 29.504 50.953 12.707 1.00 32.12 293 LYS C O 1
ATOM 6698 N N . LYS C 1 306 ? 28.478 51.224 10.715 1.00 32.46 294 LYS C N 1
ATOM 6699 C CA . LYS C 1 306 ? 27.734 52.427 11.099 1.00 32.94 294 LYS C CA 1
ATOM 6700 C C . LYS C 1 306 ? 26.620 52.141 12.106 1.00 33.37 294 LYS C C 1
ATOM 6701 O O . LYS C 1 306 ? 26.261 53.014 12.904 1.00 33.51 294 LYS C O 1
ATOM 6707 N N . ALA C 1 307 ? 26.074 50.926 12.059 1.00 33.54 295 ALA C N 1
ATOM 6708 C CA . ALA C 1 307 ? 25.041 50.498 13.000 1.00 33.82 295 ALA C CA 1
ATOM 6709 C C . ALA C 1 307 ? 25.652 50.079 14.337 1.00 33.96 295 ALA C C 1
ATOM 6710 O O . ALA C 1 307 ? 24.929 49.799 15.299 1.00 34.15 295 ALA C O 1
ATOM 6712 N N . GLY C 1 308 ? 26.984 50.039 14.384 1.00 34.12 296 GLY C N 1
ATOM 6713 C CA . GLY C 1 308 ? 27.720 49.660 15.578 1.00 34.01 296 GLY C CA 1
ATOM 6714 C C . GLY C 1 308 ? 27.762 48.166 15.844 1.00 34.12 296 GLY C C 1
ATOM 6715 O O . GLY C 1 308 ? 28.094 47.741 16.947 1.00 34.10 296 GLY C O 1
ATOM 6716 N N . VAL C 1 309 ? 27.436 47.363 14.833 1.00 34.03 297 VAL C N 1
ATOM 6717 C CA . VAL C 1 309 ? 27.402 45.911 14.996 1.00 33.98 297 VAL C CA 1
ATOM 6718 C C . VAL C 1 309 ? 28.795 45.323 14.762 1.00 34.03 297 VAL C C 1
ATOM 6719 O O . VAL C 1 309 ? 29.375 45.488 13.684 1.00 34.38 297 VAL C O 1
ATOM 6723 N N . GLU C 1 310 ? 29.331 44.647 15.776 1.00 33.64 298 GLU C N 1
ATOM 6724 C CA . GLU C 1 310 ? 30.652 44.030 15.666 1.00 33.49 298 GLU C CA 1
ATOM 6725 C C . GLU C 1 310 ? 30.538 42.528 15.368 1.00 32.95 298 GLU C C 1
ATOM 6726 O O . GLU C 1 310 ? 29.489 41.918 15.617 1.00 32.52 298 GLU C O 1
ATOM 6732 N N . LYS C 1 311 ? 31.614 41.947 14.835 1.00 32.25 299 LYS C N 1
ATOM 6733 C CA . LYS C 1 311 ? 31.661 40.516 14.503 1.00 31.91 299 LYS C CA 1
ATOM 6734 C C . LYS C 1 311 ? 31.588 39.643 15.749 1.00 31.99 299 LYS C C 1
ATOM 6735 O O . LYS C 1 311 ? 32.083 40.037 16.810 1.00 32.07 299 LYS C O 1
ATOM 6741 N N . GLN C 1 312 ? 30.985 38.461 15.606 1.00 32.13 300 GLN C N 1
ATOM 6742 C CA . GLN C 1 312 ? 30.792 37.516 16.708 1.00 32.74 300 GLN C CA 1
ATOM 6743 C C . GLN C 1 312 ? 31.416 36.138 16.453 1.00 32.75 300 GLN C C 1
ATOM 6744 O O . GLN C 1 312 ? 31.727 35.722 15.331 1.00 31.79 300 GLN C O 1
#

Foldseek 3Di:
DPPAEAEEEQFDAPAQQNLLVVLLQVLCPLLVYGYYYDYHFDAQSLRRVLCQLPDPLALRYKYKKLLLQQQVFAAPPSNADSQFSFQWQWWWWKWKFKWWALVAPDQEPVSVLVCCLVPVAVAEQEDQHRSHLSNLLVLVCVLSVHDHHYHHHRHVVVCCCRLVVNHTIDGTLSGCVVCVVVSRIRTYAMQDPADQPLCNPHHYCVVVRPPSHDIMIMTGGGHPNDPVSSVSSLVSSLSSLVDPSSVVSSNSSIGTPNVTRGSVSVSVVSVVSNVVSSVVCVVSVNGHD/DPPPEEAEEDQFDAPFLQNLLVVLLQVLCPLRVYGHYYDYRFDAQSLVRVLCQLPDDLARSYKDKKLLLQQQVLFAPCSNADSQFSFQWQWWWWWWKFKWWALVQPDQEPVSVLVCCLVPQAPAEQEDQHRSHLSNLLVLVCVLSVHDHHYDHHRHVVVCCCRLVVVHTIGGTLSHCVVCVVVSRIRTYAMQDPAAQVLCNPHHYCVVVSPPSHGIMIMTGGGHPNDPVSSVSSLVSSLSSLVDPVSVVSSNSSIGTPNVGRGSVSVSVVSVVSNVVSSVVVVVVVRDHD/DDPEEAEEEQFDDPALQNLLVVLLQVLCPLLVYGYYYDYRFDAQSLRRVLCQLPDDQALRYKYKKLLLQLQVLAAPCSNADSQFSFQWQWWWWKWKWKWWALVDPDQEPVSVLVCCLVPVAVAEQEDAHRSHLSNLLVLVCLLSVGDHHYHHHRHVVVCCCRLVVVHTIDGTLSHCVVCPVVSRMHTYAMQDPADQVLCRPHHYCVVVPPPSHDIMIMTGGGHPNDPVSSVSSLVSSLSSLPDPSSVVSSNSSIGTPSVGSGSVSVSVCSVVSNVVSSVVCVVSVRGYD

Nearest PDB structures (foldseek):
  2f5x-assembly3_C  TM=9.992E-01  e=4.297E-53  Bordetella pertussis Tohama I
  2dvz-assembly1_A  TM=9.530E-01  e=1.460E-26  Bordetella pertussis
  8hk9-assembly2_A  TM=7.682E-01  e=1.098E-23  Piscinibacter sakaiensis
  7ndr-assembly1_E  TM=7.509E-01  e=2.537E-22  Comamonas sp.
  4x9t-assembly1_A  TM=6.688E-01  e=1.769E-18  Polaromonas sp. JS666

CATH classification: 3.40.190.150 (+1 more: 3.40.190.10)